Protein 3L0Q (pdb70)

Sequence (1035 aa):
ASYFIGVDVGTGSSARAGVFDLQGRVGQASREITFKPKADFVEQSSENIWQAVCNAVRDAVNNQADINPIQVKGLGFDATCSLVVLDKEGNPLTVSPSGRNEQNVIVWDHRAITQAERINATKHPVLEFVGGVISPEQTPKLLWLKQHPNTWSNVGHLFDLPDFLTWRATKDETRSLCSSTVCKWTYLGHEDRWDPSYFKLVGLADLLDNNAAKIGATVKPGAPLGHGLSQRAASEGLIPGTAVSVSIIDAHAGTIGILGASGVTGENANFDRRIALIGGTSTAHASRSAHFISGIWGPYYSAILPEYWLNEGGQSATGALIDHIIQSSHPCYPALLEQAKNKGETIYEALNYILRQAGEPENIAFLTNDIHLPYFHGNRSPRANPNLTGIITGLKLSTTPEDALRYLATIQALALGTRHIIETNQNGYNIDTASGGGTKNPIFVQEHANATGCALLPEESEALLGSAGTVAAGVFESLPEAAASRIGKTVTPQTNKIKAYYDRKYRVFHQYHDHRYQALQLASYFIGVDVGTGSARAGVFDLQGRVGQASREITFKPKADFVEQSSENIWQAVCNAVRDAVNQADINPIQVKGLGFDATCSLVVLDKEGNPLTVSPSGRNEQNVIVWDHRAITQAERINATKHPVLEFVGGVISPEQTPKLLWLKQHPNTWSNVGHLFDLPDFLTWRATKDETRSLCSTVCKWTYLGHEDRWDPSYFKLVGLADLLDNNNAAKIGATVKPGAPLGHGLSQRAASSEGLIPGTAVSVSIIDAHAGTIGILGASGVTGENANFDRRIALIGGTSTAHASRSAHFISGIWGPYYSAILPEYWLNEGGQSATGALIDHIIQSHPCYPALLEQAKNKGETIYEALNYILRQAGEPENIAFLTNDIHLPYFHGNRSPRANPNLTGIITGLKLSTTPEDDALRYLATIQALALGTRHIIETNQNGYNIDTASGGGTKNPIFVQEHANATGCALLPEESEALLGSAGTVAAGVFESLPEAAASRIGKTVTPQTNKIKAYYDRKYRVFHQYHDHRYQALQ

Organism: Yersinia pseudotuberculosis serotype I (strain IP32953) (NCBI:txid273123)

Radius of gyration: 32.22 Å; Cα contacts (8 Å, |Δi|>4): 2361; chains: 2; bounding box: 83×76×88 Å

CATH classification: 3.30.420.40 (+1 more: 1.20.58.2240)

Solvent-accessible surface area: 40383 Å² total

Foldseek 3Di:
DAWFKEWEAEDFWIKMAIADLLLHAFMFIDTFDDDPDPQFDFGFLVRRLLRRLVGHVRRCVRRVDALVRYQFFFYAYAQKKFWAFQVRAQAAQDPVRDSRRGIGGLGQPLVVLQVVLLVVQDPLCLQFQSGDGSSVVSSLLVSVVVPPSVPGTNAIARSQLSNVCQFAVFNEAELQSCQQHVSQAPVVRGDDCVSCVVSVNNVCCPPCNRRYHNHYDYLAWGHQGGDPVNCVSPHDGRRTYDRHAYNQLLLCLLAQAAADPVRHTRDQQAAWEWEDDQKTKIGALDFWRFHLWRGQGASSRPHSDGDTIAIFNGQVVQLCCQQVVAPCNVVQCVVCVVVPHHSLVSLLVLLCCCVHPVSSLCLCVFKAERQCQHGRPRVNGRPDHDDITPDDPDRDSNVSNSSSRSLLNVLLSVLRRVVSCVTRGNYQEYAYDLVVRVSSQQSSQLLNQHKFAWPDRSSSSSSRGCSSSVVDVGSSVSSSIHTDDMHHHDDVVSSVSSVVSSVVNVVVVVSVVVVCD/DWAKFKEWEAEPFWIKMAIAGLLLDAFIFIDTFDDDPDPLFDFGFLVSRLLRNLVGVVRRCVRRVDAQVRHFFYFYAYAQKKAWAFQVRAQAALDPVRDSRGGIGGCGQPLVVLQVLLLVVQDVLCLQVLSRDGSSVPSVVVVSVVVPPSVVGTQAIAGSQQSNVCVFAVFNAAELQSCVQPVSQQPVVRGDDLVSCVSSPNNVCPPPCNRHYHNHYDALAWTHQGGDPVNCVSPHDGSRTYDHHAYNQLLLCLLPQFFDPDPPDTHDQQAAKEWEDDQKTKIGALDWWRQALWGDQRASSHHHSGGDIIHIFGGQVVLLCVQQVPAVCNVVQCVVQVVVVHHSLVSLVVLLCCCVHDVSSLCVCVFKEERQCQHGRPNVNGRPDHDDITPDDPDRDSNNSNSSSRSLLNVLLSVLRRSVSVVTRGNHAEYADPQLVRVSSQQSSQLLNQHKFAWPDRPSSSSRRGCSNSVVAVGSSRSNSTHTPDMHHHDDPVSSVSSVVNSVVNVVVVVSVVVVCD

InterPro domains:
  IPR000577 Carbohydrate kinase, FGGY [PIRSF000538] (3-535)
  IPR006003 FGGY carbohydrate kinase, pentulose kinase [TIGR01315] (5-537)
  IPR006003 FGGY carbohydrate kinase, pentulose kinase [cd07782] (4-538)
  IPR018484 Carbohydrate kinase FGGY, N-terminal [PF00370] (4-262)
  IPR018485 Carbohydrate kinase FGGY, C-terminal [PF02782] (282-489)
  IPR043129 ATPase, nucleotide binding domain [SSF53067] (4-263)
  IPR043129 ATPase, nucleotide binding domain [SSF53067] (280-532)

Nearest PDB structures (foldseek):
  3gg4-assembly3_A-2  TM=9.905E-01  e=8.216E-90  Yersinia pseudotuberculosis
  3l0q-assembly1_B  TM=9.424E-01  e=1.680E-89  Yersinia pseudotuberculosis
  3gg4-assembly2_B  TM=9.239E-01  e=3.892E-87  Yersinia pseudotuberculosis
  3qdk-assembly1_B  TM=8.210E-01  e=1.273E-32  Halalkalibacterium halodurans
  3qdk-assembly2_C  TM=8.061E-01  e=1.029E-31  Halalkalibacterium halodurans

B-factor: mean 24.12, std 6.63, range [8.55, 52.92]

Structure (mmCIF, N/CA/C/O backbone):
data_3L0Q
#
_entry.id   3L0Q
#
_cell.length_a   61.876
_cell.length_b   110.005
_cell.length_c   80.532
_cell.angle_alpha   90.00
_cell.angle_beta   99.71
_cell.angle_gamma   90.00
#
_symmetry.space_group_name_H-M   'P 1 21 1'
#
loop_
_entity.id
_entity.type
_entity.pdbx_description
1 polymer 'xylulose kinase'
2 non-polymer D-XYLULOSE
3 non-polymer '4-(2-HYDROXYETHYL)-1-PIPERAZINE ETHANESULFONIC ACID'
4 non-polymer GLYCEROL
5 water water
#
loop_
_atom_site.group_PDB
_atom_site.id
_atom_site.type_symbol
_atom_site.label_atom_id
_atom_site.label_alt_id
_atom_site.label_comp_id
_atom_site.label_asym_id
_atom_site.label_entity_id
_atom_site.label_seq_id
_atom_site.pdbx_PDB_ins_code
_atom_site.Cartn_x
_atom_site.Cartn_y
_atom_site.Cartn_z
_atom_site.occupancy
_atom_site.B_iso_or_equiv
_atom_site.auth_seq_id
_atom_site.auth_comp_id
_atom_site.auth_asym_id
_atom_site.auth_atom_id
_atom_site.pdbx_PDB_model_num
ATOM 1 N N . ALA A 1 4 ? -25.053 -46.010 10.096 1.00 33.62 2 ALA A N 1
ATOM 2 C CA . ALA A 1 4 ? -25.399 -45.098 8.992 1.00 30.14 2 ALA A CA 1
ATOM 3 C C . ALA A 1 4 ? -24.322 -45.113 7.928 1.00 28.13 2 ALA A C 1
ATOM 4 O O . ALA A 1 4 ? -23.155 -45.246 8.237 1.00 29.88 2 ALA A O 1
ATOM 6 N N . SER A 1 5 ? -24.724 -44.922 6.678 1.00 28.95 3 SER A N 1
ATOM 7 C CA . SER A 1 5 ? -23.819 -44.981 5.528 1.00 26.97 3 SER A CA 1
ATOM 8 C C . SER A 1 5 ? -23.636 -43.582 4.957 1.00 24.44 3 SER A C 1
ATOM 9 O O . SER A 1 5 ? -24.573 -42.763 4.985 1.00 25.89 3 SER A O 1
ATOM 12 N N . TYR A 1 6 ? -22.436 -43.304 4.446 1.00 22.96 4 TYR A N 1
ATOM 13 C CA . TYR A 1 6 ? -22.163 -41.981 3.851 1.00 22.31 4 TYR A CA 1
ATOM 14 C C . TYR A 1 6 ? -21.444 -42.091 2.525 1.00 20.86 4 TYR A C 1
ATOM 15 O O . TYR A 1 6 ? -20.875 -43.134 2.187 1.00 20.32 4 TYR A O 1
ATOM 24 N N . PHE A 1 7 ? -21.495 -41.007 1.761 1.00 20.31 5 PHE A N 1
ATOM 25 C CA . PHE A 1 7 ? -20.990 -41.045 0.389 1.00 19.14 5 PHE A CA 1
ATOM 26 C C . PHE A 1 7 ? -20.239 -39.766 0.118 1.00 17.33 5 PHE A C 1
ATOM 27 O O . PHE A 1 7 ? -20.649 -38.711 0.544 1.00 17.86 5 PHE A O 1
ATOM 35 N N . ILE A 1 8 ? -19.121 -39.886 -0.585 1.00 17.14 6 ILE A N 1
ATOM 36 C CA . ILE A 1 8 ? -18.266 -38.736 -0.854 1.00 18.82 6 ILE A CA 1
ATOM 37 C C . ILE A 1 8 ? -18.331 -38.323 -2.327 1.00 16.59 6 ILE A C 1
ATOM 38 O O . ILE A 1 8 ? -18.235 -39.144 -3.212 1.00 17.82 6 ILE A O 1
ATOM 43 N N . GLY A 1 9 ? -18.492 -37.014 -2.540 1.00 18.57 7 GLY A N 1
ATOM 44 C CA . GLY A 1 9 ? -18.353 -36.421 -3.847 1.00 18.20 7 GLY A CA 1
ATOM 45 C C . GLY A 1 9 ? -17.070 -35.610 -3.809 1.00 19.60 7 GLY A C 1
ATOM 46 O O . GLY A 1 9 ? -16.794 -34.890 -2.843 1.00 18.84 7 GLY A O 1
ATOM 47 N N . VAL A 1 10 ? -16.249 -35.756 -4.844 1.00 17.00 8 VAL A N 1
ATOM 48 C CA . VAL A 1 10 ? -15.064 -34.925 -5.021 1.00 19.95 8 VAL A CA 1
ATOM 49 C C . VAL A 1 10 ? -15.247 -34.112 -6.275 1.00 17.11 8 VAL A C 1
ATOM 50 O O . VAL A 1 10 ? -15.598 -34.644 -7.307 1.00 16.89 8 VAL A O 1
ATOM 54 N N . ASP A 1 11 ? -15.041 -32.808 -6.169 1.00 17.91 9 ASP A N 1
ATOM 55 C CA . ASP A 1 11 ? -15.201 -31.926 -7.317 1.00 20.14 9 ASP A CA 1
ATOM 56 C C . ASP A 1 11 ? -13.945 -31.085 -7.509 1.00 19.56 9 ASP A C 1
ATOM 57 O O . ASP A 1 11 ? -13.595 -30.244 -6.651 1.00 20.68 9 ASP A O 1
ATOM 62 N N . VAL A 1 12 ? -13.235 -31.275 -8.603 1.00 18.48 10 VAL A N 1
ATOM 63 C CA . VAL A 1 12 ? -12.016 -30.485 -8.825 1.00 19.57 10 VAL A CA 1
ATOM 64 C C . VAL A 1 12 ? -12.373 -29.397 -9.828 1.00 21.39 10 VAL A C 1
ATOM 65 O O . VAL A 1 12 ? -12.560 -29.671 -11.005 1.00 18.71 10 VAL A O 1
ATOM 69 N N . GLY A 1 13 ? -12.449 -28.155 -9.346 1.00 20.42 11 GLY A N 1
ATOM 70 C CA . GLY A 1 13 ? -12.883 -27.070 -10.192 1.00 21.32 11 GLY A CA 1
ATOM 71 C C . GLY A 1 13 ? -11.668 -26.355 -10.749 1.00 22.59 11 GLY A C 1
ATOM 72 O O . GLY A 1 13 ? -10.546 -26.886 -10.772 1.00 20.40 11 GLY A O 1
ATOM 73 N N . THR A 1 14 ? -11.872 -25.133 -11.206 1.00 21.71 12 THR A N 1
ATOM 74 C CA . THR A 1 14 ? -10.761 -24.375 -11.764 1.00 20.50 12 THR A CA 1
ATOM 75 C C . THR A 1 14 ? -9.757 -23.940 -10.712 1.00 21.72 12 THR A C 1
ATOM 76 O O . THR A 1 14 ? -8.555 -24.013 -10.926 1.00 22.49 12 THR A O 1
ATOM 80 N N . GLY A 1 15 ? -10.262 -23.513 -9.572 1.00 21.18 13 GLY A N 1
ATOM 81 C CA . GLY A 1 15 ? -9.401 -22.945 -8.539 1.00 21.47 13 GLY A CA 1
ATOM 82 C C . GLY A 1 15 ? -9.078 -23.834 -7.373 1.00 23.01 13 GLY A C 1
ATOM 83 O O . GLY A 1 15 ? -8.032 -23.632 -6.772 1.00 22.59 13 GLY A O 1
ATOM 84 N N . SER A 1 16 ? -9.953 -24.809 -7.059 1.00 22.09 14 SER A N 1
ATOM 85 C CA A SER A 1 16 ? -9.750 -25.666 -5.893 0.35 21.63 14 SER A CA 1
ATOM 86 C CA B SER A 1 16 ? -9.808 -25.640 -5.855 0.65 21.50 14 SER A CA 1
ATOM 87 C C . SER A 1 16 ? -10.354 -27.042 -6.099 1.00 20.42 14 SER A C 1
ATOM 88 O O . SER A 1 16 ? -11.237 -27.224 -6.945 1.00 21.13 14 SER A O 1
ATOM 93 N N . ALA A 1 17 ? -9.826 -27.993 -5.335 1.00 20.50 15 ALA A N 1
ATOM 94 C CA . ALA A 1 17 ? -10.414 -29.316 -5.217 1.00 18.68 15 ALA A CA 1
ATOM 95 C C . ALA A 1 17 ? -11.287 -29.256 -3.930 1.00 21.24 15 ALA A C 1
ATOM 96 O O . ALA A 1 17 ? -10.825 -28.843 -2.842 1.00 20.95 15 ALA A O 1
ATOM 98 N N . ARG A 1 18 ? -12.536 -29.680 -4.036 1.00 19.60 16 ARG A N 1
ATOM 99 C CA . ARG A 1 18 ? -13.439 -29.705 -2.881 1.00 18.91 16 ARG A CA 1
ATOM 100 C C . ARG A 1 18 ? -13.886 -31.144 -2.657 1.00 19.56 16 ARG A C 1
ATOM 101 O O . ARG A 1 18 ? -13.907 -31.942 -3.587 1.00 19.52 16 ARG A O 1
ATOM 109 N N . ALA A 1 19 ? -14.232 -31.481 -1.416 1.00 18.11 17 ALA A N 1
ATOM 110 C CA . ALA A 1 19 ? -14.768 -32.815 -1.109 1.00 18.99 17 ALA A CA 1
ATOM 111 C C . ALA A 1 19 ? -15.963 -32.621 -0.189 1.00 20.62 17 ALA A C 1
ATOM 112 O O . ALA A 1 19 ? -15.929 -31.745 0.677 1.00 21.33 17 ALA A O 1
ATOM 114 N N . GLY A 1 20 ? -17.020 -33.412 -0.386 1.00 19.43 18 GLY A N 1
ATOM 115 C CA . GLY A 1 20 ? -18.201 -33.338 0.475 1.00 20.59 18 GLY A CA 1
ATOM 116 C C . GLY A 1 20 ? -18.624 -34.715 0.925 1.00 19.68 18 GLY A C 1
ATOM 117 O O . GLY A 1 20 ? -18.513 -35.642 0.149 1.00 18.66 18 GLY A O 1
ATOM 118 N N . VAL A 1 21 ? -19.100 -34.844 2.173 1.00 19.71 19 VAL A N 1
ATOM 119 C CA . VAL A 1 21 ? -19.579 -36.123 2.710 1.00 18.70 19 VAL A CA 1
ATOM 120 C C . VAL A 1 21 ? -21.062 -35.956 2.869 1.00 20.09 19 VAL A C 1
ATOM 121 O O . VAL A 1 21 ? -21.495 -34.993 3.485 1.00 22.04 19 VAL A O 1
ATOM 125 N N . PHE A 1 22 ? -21.825 -36.851 2.244 1.00 18.94 20 PHE A N 1
ATOM 126 C CA . PHE A 1 22 ? -23.269 -36.787 2.243 1.00 19.85 20 PHE A CA 1
ATOM 127 C C . PHE A 1 22 ? -23.891 -38.001 2.887 1.00 20.54 20 PHE A C 1
ATOM 128 O O . PHE A 1 22 ? -23.386 -39.130 2.760 1.00 20.59 20 PHE A O 1
ATOM 136 N N . ASP A 1 23 ? -24.997 -37.760 3.590 1.00 21.48 21 ASP A N 1
ATOM 137 C CA . ASP A 1 23 ? -25.824 -38.848 4.040 1.00 24.41 21 ASP A CA 1
ATOM 138 C C . ASP A 1 23 ? -26.765 -39.319 2.951 1.00 24.09 21 ASP A C 1
ATOM 139 O O . ASP A 1 23 ? -26.806 -38.775 1.863 1.00 23.89 21 ASP A O 1
ATOM 144 N N . LEU A 1 24 ? -27.514 -40.361 3.258 1.00 24.96 22 LEU A N 1
ATOM 145 C CA . LEU A 1 24 ? -28.369 -41.026 2.321 1.00 25.55 22 LEU A CA 1
ATOM 146 C C . LEU A 1 24 ? -29.530 -40.174 1.838 1.00 26.58 22 LEU A C 1
ATOM 147 O O . LEU A 1 24 ? -30.217 -40.548 0.899 1.00 28.41 22 LEU A O 1
ATOM 152 N N . GLN A 1 25 ? -29.776 -39.054 2.492 1.00 26.13 23 GLN A N 1
ATOM 153 C CA . GLN A 1 25 ? -30.846 -38.189 2.038 1.00 26.60 23 GLN A CA 1
ATOM 154 C C . GLN A 1 25 ? -30.280 -37.048 1.214 1.00 24.85 23 GLN A C 1
ATOM 155 O O . GLN A 1 25 ? -31.027 -36.224 0.721 1.00 26.96 23 GLN A O 1
ATOM 161 N N . GLY A 1 26 ? -28.965 -37.033 1.070 1.00 24.75 24 GLY A N 1
ATOM 162 C CA . GLY A 1 26 ? -28.293 -36.004 0.275 1.00 22.99 24 GLY A CA 1
ATOM 163 C C . GLY A 1 26 ? -27.971 -34.755 1.047 1.00 23.44 24 GLY A C 1
ATOM 164 O O . GLY A 1 26 ? -27.714 -33.681 0.473 1.00 24.01 24 GLY A O 1
ATOM 165 N N . ARG A 1 27 ? -27.999 -34.851 2.367 1.00 25.11 25 ARG A N 1
ATOM 166 C CA . ARG A 1 27 ? -27.572 -33.729 3.193 1.00 25.65 25 ARG A CA 1
ATOM 167 C C . ARG A 1 27 ? -26.077 -33.751 3.453 1.00 24.19 25 ARG A C 1
ATOM 168 O O . ARG A 1 27 ? -25.513 -34.789 3.749 1.00 24.39 25 ARG A O 1
ATOM 184 N N . VAL A 1 29 ? -22.702 -33.432 5.392 1.00 24.79 27 VAL A N 1
ATOM 185 C CA . VAL A 1 29 ? -22.343 -33.476 6.818 1.00 25.34 27 VAL A CA 1
ATOM 186 C C . VAL A 1 29 ? -20.881 -33.135 7.085 1.00 26.80 27 VAL A C 1
ATOM 187 O O . VAL A 1 29 ? -20.437 -33.079 8.225 1.00 27.62 27 VAL A O 1
ATOM 191 N N . GLY A 1 30 ? -20.120 -32.914 6.025 1.00 25.54 28 GLY A N 1
ATOM 192 C CA . GLY A 1 30 ? -18.750 -32.450 6.184 1.00 26.04 28 GLY A CA 1
ATOM 193 C C . GLY A 1 30 ? -18.251 -32.020 4.831 1.00 23.38 28 GLY A C 1
ATOM 194 O O . GLY A 1 30 ? -18.704 -32.577 3.830 1.00 23.60 28 GLY A O 1
ATOM 195 N N . GLN A 1 31 ? -17.363 -31.031 4.794 1.00 22.99 29 GLN A N 1
ATOM 196 C CA . GLN A 1 31 ? -16.754 -30.588 3.540 1.00 24.00 29 GLN A CA 1
ATOM 197 C C . GLN A 1 31 ? -15.418 -29.933 3.808 1.00 24.40 29 GLN A C 1
ATOM 198 O O . GLN A 1 31 ? -15.166 -29.412 4.927 1.00 23.35 29 GLN A O 1
ATOM 204 N N . ALA A 1 32 ? -14.559 -29.930 2.788 1.00 21.02 30 ALA A N 1
ATOM 205 C CA . ALA A 1 32 ? -13.303 -29.200 2.873 1.00 20.82 30 ALA A CA 1
ATOM 206 C C . ALA A 1 32 ? -12.873 -28.811 1.461 1.00 21.93 30 ALA A C 1
ATOM 207 O O . ALA A 1 32 ? -13.454 -29.298 0.509 1.00 20.86 30 ALA A O 1
ATOM 209 N N . SER A 1 33 ? -11.885 -27.922 1.355 1.00 22.50 31 SER A N 1
ATOM 210 C CA . SER A 1 33 ? -11.393 -27.454 0.052 1.00 21.96 31 SER A CA 1
ATOM 211 C C . SER A 1 33 ? -9.883 -27.266 0.115 1.00 23.13 31 SER A C 1
ATOM 212 O O . SER A 1 33 ? -9.327 -26.988 1.180 1.00 21.23 31 SER A O 1
ATOM 215 N N . ARG A 1 34 ? -9.212 -27.357 -1.038 1.00 22.50 32 ARG A N 1
ATOM 216 C CA . ARG A 1 34 ? -7.785 -27.067 -1.107 1.00 22.11 32 ARG A CA 1
ATOM 217 C C . ARG A 1 34 ? -7.535 -26.360 -2.453 1.00 22.69 32 ARG A C 1
ATOM 218 O O . ARG A 1 34 ? -7.921 -26.882 -3.487 1.00 21.50 32 ARG A O 1
ATOM 226 N N . GLU A 1 35 ? -6.885 -25.201 -2.438 1.00 21.41 33 GLU A N 1
ATOM 227 C CA . GLU A 1 35 ? -6.454 -24.566 -3.684 1.00 23.29 33 GLU A CA 1
ATOM 228 C C . GLU A 1 35 ? -5.565 -25.396 -4.589 1.00 22.89 33 GLU A C 1
ATOM 229 O O . GLU A 1 35 ? -4.717 -26.202 -4.151 1.00 23.33 33 GLU A O 1
ATOM 235 N N . ILE A 1 36 ? -5.769 -25.236 -5.877 1.00 21.27 34 ILE A N 1
ATOM 236 C CA . ILE A 1 36 ? -4.871 -25.874 -6.832 1.00 23.22 34 ILE A CA 1
ATOM 237 C C . ILE A 1 36 ? -4.116 -24.809 -7.639 1.00 22.77 34 ILE A C 1
ATOM 238 O O . ILE A 1 36 ? -4.668 -23.763 -7.980 1.00 24.01 34 ILE A O 1
ATOM 243 N N . THR A 1 37 ? -2.835 -25.071 -7.916 1.00 22.54 35 THR A N 1
ATOM 244 C CA . THR A 1 37 ? -1.975 -24.077 -8.552 1.00 24.01 35 THR A CA 1
ATOM 245 C C . THR A 1 37 ? -2.263 -23.912 -10.032 1.00 23.15 35 THR A C 1
ATOM 246 O O . THR A 1 37 ? -2.391 -24.897 -10.737 1.00 24.53 35 THR A O 1
ATOM 258 N N . PHE A 1 39 ? -0.929 -22.055 -13.666 1.00 22.41 37 PHE A N 1
ATOM 259 C CA . PHE A 1 39 ? 0.233 -21.483 -14.362 1.00 25.42 37 PHE A CA 1
ATOM 260 C C . PHE A 1 39 ? -0.255 -20.836 -15.642 1.00 24.82 37 PHE A C 1
ATOM 261 O O . PHE A 1 39 ? -1.042 -21.431 -16.367 1.00 22.51 37 PHE A O 1
ATOM 269 N N . LYS A 1 40 ? 0.198 -19.605 -15.916 1.00 25.19 38 LYS A N 1
ATOM 270 C CA . LYS A 1 40 ? -0.172 -18.929 -17.145 1.00 25.73 38 LYS A CA 1
ATOM 271 C C . LYS A 1 40 ? 1.078 -18.411 -17.876 1.00 27.55 38 LYS A C 1
ATOM 272 O O . LYS A 1 40 ? 1.421 -17.232 -17.759 1.00 27.78 38 LYS A O 1
ATOM 278 N N . PRO A 1 41 ? 1.770 -19.308 -18.600 1.00 27.99 39 PRO A N 1
ATOM 279 C CA . PRO A 1 41 ? 3.041 -19.018 -19.284 1.00 30.35 39 PRO A CA 1
ATOM 280 C C . PRO A 1 41 ? 2.961 -17.809 -20.215 1.00 30.10 39 PRO A C 1
ATOM 281 O O . PRO A 1 41 ? 3.975 -17.151 -20.444 1.00 29.39 39 PRO A O 1
ATOM 285 N N . LYS A 1 42 ? 1.777 -17.523 -20.747 1.00 29.04 40 LYS A N 1
ATOM 286 C CA . LYS A 1 42 ? 1.602 -16.410 -21.661 1.00 30.16 40 LYS A CA 1
ATOM 287 C C . LYS A 1 42 ? 0.143 -16.428 -22.050 1.00 29.12 40 LYS A C 1
ATOM 288 O O . LYS A 1 42 ? -0.561 -17.379 -21.753 1.00 26.24 40 LYS A O 1
ATOM 294 N N . ALA A 1 43 ? -0.306 -15.374 -22.715 1.00 28.91 41 ALA A N 1
ATOM 295 C CA . ALA A 1 43 ? -1.701 -15.223 -23.112 1.00 27.87 41 ALA A CA 1
ATOM 296 C C . ALA A 1 43 ? -2.293 -16.484 -23.767 1.00 26.90 41 ALA A C 1
ATOM 297 O O . ALA A 1 43 ? -1.658 -17.105 -24.635 1.00 26.90 41 ALA A O 1
ATOM 299 N N . ASP A 1 44 ? -3.499 -16.864 -23.338 1.00 25.62 42 ASP A N 1
ATOM 300 C CA . ASP A 1 44 ? -4.227 -17.985 -23.956 1.00 24.28 42 ASP A CA 1
ATOM 301 C C . ASP A 1 44 ? -3.751 -19.339 -23.372 1.00 24.12 42 ASP A C 1
ATOM 302 O O . ASP A 1 44 ? -4.376 -20.344 -23.660 1.00 22.38 42 ASP A O 1
ATOM 307 N N . PHE A 1 45 ? -2.632 -19.382 -22.645 1.00 22.25 43 PHE A N 1
ATOM 308 C CA . PHE A 1 45 ? -2.133 -20.683 -22.138 1.00 21.74 43 PHE A CA 1
ATOM 309 C C . PHE A 1 45 ? -2.440 -20.764 -20.668 1.00 22.30 43 PHE A C 1
ATOM 310 O O . PHE A 1 45 ? -2.099 -19.842 -19.927 1.00 21.72 43 PHE A O 1
ATOM 318 N N . VAL A 1 46 ? -3.035 -21.886 -20.232 1.00 20.53 44 VAL A N 1
ATOM 319 C CA . VAL A 1 46 ? -3.447 -22.031 -18.849 1.00 20.08 44 VAL A CA 1
ATOM 320 C C . VAL A 1 46 ? -3.173 -23.471 -18.499 1.00 20.30 44 VAL A C 1
ATOM 321 O O . VAL A 1 46 ? -3.680 -24.353 -19.171 1.00 19.28 44 VAL A O 1
ATOM 325 N N . GLU A 1 47 ? -2.354 -23.670 -17.469 1.00 20.86 45 GLU A N 1
ATOM 326 C CA . GLU A 1 47 ? -1.877 -25.011 -17.116 1.00 21.16 45 GLU A CA 1
ATOM 327 C C . GLU A 1 47 ? -2.009 -25.293 -15.617 1.00 19.60 45 GLU A C 1
ATOM 328 O O . GLU A 1 47 ? -2.101 -24.391 -14.794 1.00 21.06 45 GLU A O 1
ATOM 334 N N . GLN A 1 48 ? -2.080 -26.588 -15.303 1.00 19.55 46 GLN A N 1
ATOM 335 C CA . GLN A 1 48 ? -2.111 -27.106 -13.943 1.00 19.40 46 GLN A CA 1
ATOM 336 C C . GLN A 1 48 ? -1.155 -28.280 -13.822 1.00 19.89 46 GLN A C 1
ATOM 337 O O . GLN A 1 48 ? -0.510 -28.649 -14.811 1.00 19.54 46 GLN A O 1
ATOM 343 N N . SER A 1 49 ? -1.018 -28.783 -12.586 1.00 21.81 47 SER A N 1
ATOM 344 C CA . SER A 1 49 ? -0.197 -29.971 -12.258 1.00 21.82 47 SER A CA 1
ATOM 345 C C . SER A 1 49 ? -1.067 -31.110 -11.697 1.00 22.39 47 SER A C 1
ATOM 346 O O . SER A 1 49 ? -1.763 -30.905 -10.697 1.00 21.79 47 SER A O 1
ATOM 349 N N . SER A 1 50 ? -1.029 -32.295 -12.319 1.00 21.71 48 SER A N 1
ATOM 350 C CA . SER A 1 50 ? -1.853 -33.421 -11.836 1.00 22.48 48 SER A CA 1
ATOM 351 C C . SER A 1 50 ? -1.432 -33.893 -10.447 1.00 23.41 48 SER A C 1
ATOM 352 O O . SER A 1 50 ? -2.258 -34.290 -9.627 1.00 22.54 48 SER A O 1
ATOM 355 N N . GLU A 1 51 ? -0.144 -33.853 -10.186 1.00 22.09 49 GLU A N 1
ATOM 356 C CA . GLU A 1 51 ? 0.341 -34.246 -8.870 1.00 23.20 49 GLU A CA 1
ATOM 357 C C . GLU A 1 51 ? -0.194 -33.295 -7.825 1.00 24.52 49 GLU A C 1
ATOM 358 O O . GLU A 1 51 ? -0.665 -33.715 -6.770 1.00 24.79 49 GLU A O 1
ATOM 364 N N . ASN A 1 52 ? -0.157 -31.995 -8.128 1.00 23.90 50 ASN A N 1
ATOM 365 C CA . ASN A 1 52 ? -0.687 -30.998 -7.230 1.00 21.78 50 ASN A CA 1
ATOM 366 C C . ASN A 1 52 ? -2.178 -31.185 -7.000 1.00 21.80 50 ASN A C 1
ATOM 367 O O . ASN A 1 52 ? -2.677 -31.008 -5.886 1.00 21.25 50 ASN A O 1
ATOM 372 N N . ILE A 1 53 ? -2.902 -31.507 -8.066 1.00 21.76 51 ILE A N 1
ATOM 373 C CA . ILE A 1 53 ? -4.328 -31.720 -7.973 1.00 20.02 51 ILE A CA 1
ATOM 374 C C . ILE A 1 53 ? -4.633 -32.932 -7.101 1.00 20.71 51 ILE A C 1
ATOM 375 O O . ILE A 1 53 ? -5.521 -32.894 -6.226 1.00 20.82 51 ILE A O 1
ATOM 380 N N . TRP A 1 54 ? -3.901 -33.993 -7.343 1.00 21.56 52 TRP A N 1
ATOM 381 C CA . TRP A 1 54 ? -4.169 -35.209 -6.571 1.00 21.87 52 TRP A CA 1
ATOM 382 C C . TRP A 1 54 ? -3.911 -34.967 -5.094 1.00 23.38 52 TRP A C 1
ATOM 383 O O . TRP A 1 54 ? -4.671 -35.422 -4.223 1.00 21.14 52 TRP A O 1
ATOM 394 N N . GLN A 1 55 ? -2.859 -34.229 -4.781 1.00 23.41 53 GLN A N 1
ATOM 395 C CA . GLN A 1 55 ? -2.595 -33.957 -3.356 1.00 24.80 53 GLN A CA 1
ATOM 396 C C . GLN A 1 55 ? -3.726 -33.128 -2.713 1.00 23.20 53 GLN A C 1
ATOM 397 O O . GLN A 1 55 ? -4.197 -33.418 -1.609 1.00 24.01 53 GLN A O 1
ATOM 403 N N . ALA A 1 56 ? -4.199 -32.123 -3.430 1.00 21.74 54 ALA A N 1
ATOM 404 C CA . ALA A 1 56 ? -5.302 -31.314 -2.954 1.00 21.49 54 ALA A CA 1
ATOM 405 C C . ALA A 1 56 ? -6.544 -32.157 -2.722 1.00 21.02 54 ALA A C 1
ATOM 406 O O . ALA A 1 56 ? -7.241 -31.966 -1.728 1.00 21.29 54 ALA A O 1
ATOM 408 N N . VAL A 1 57 ? -6.861 -33.029 -3.668 1.00 21.32 55 VAL A N 1
ATOM 409 C CA . VAL A 1 57 ? -7.989 -33.940 -3.534 1.00 20.82 55 VAL A CA 1
ATOM 410 C C . VAL A 1 57 ? -7.893 -34.780 -2.263 1.00 22.05 55 VAL A C 1
ATOM 411 O O . VAL A 1 57 ? -8.839 -34.821 -1.481 1.00 20.71 55 VAL A O 1
ATOM 415 N N . CYS A 1 58 ? -6.737 -35.430 -2.079 1.00 20.94 56 CYS A N 1
ATOM 416 C CA . CYS A 1 58 ? -6.494 -36.295 -0.908 1.00 22.82 56 CYS A CA 1
ATOM 417 C C . CYS A 1 58 ? -6.605 -35.529 0.404 1.00 23.45 56 CYS A C 1
ATOM 418 O O . CYS A 1 58 ? -7.251 -35.999 1.347 1.00 23.09 56 CYS A O 1
ATOM 421 N N . ASN A 1 59 ? -5.998 -34.350 0.468 1.00 22.65 57 ASN A N 1
ATOM 422 C CA . ASN A 1 59 ? -6.100 -33.551 1.673 1.00 23.38 57 ASN A CA 1
ATOM 423 C C . ASN A 1 59 ? -7.511 -33.057 1.932 1.00 23.44 57 ASN A C 1
ATOM 424 O O . ASN A 1 59 ? -7.983 -33.133 3.072 1.00 23.31 57 ASN A O 1
ATOM 429 N N . ALA A 1 60 ? -8.198 -32.616 0.864 1.00 21.81 58 ALA A N 1
ATOM 430 C CA . ALA A 1 60 ? -9.601 -32.239 0.973 1.00 22.73 58 ALA A CA 1
ATOM 431 C C . ALA A 1 60 ? -10.482 -33.381 1.488 1.00 20.94 58 ALA A C 1
ATOM 432 O O . ALA A 1 60 ? -11.392 -33.165 2.305 1.00 21.39 58 ALA A O 1
ATOM 434 N N . VAL A 1 61 ? -10.243 -34.590 0.978 1.00 22.75 59 VAL A N 1
ATOM 435 C CA . VAL A 1 61 ? -11.054 -35.719 1.389 1.00 20.67 59 VAL A CA 1
ATOM 436 C C . VAL A 1 61 ? -10.792 -36.009 2.883 1.00 22.74 59 VAL A C 1
ATOM 437 O O . VAL A 1 61 ? -11.719 -36.169 3.650 1.00 22.72 59 VAL A O 1
ATOM 441 N N . ARG A 1 62 ? -9.515 -36.035 3.265 1.00 23.28 60 ARG A N 1
ATOM 442 C CA . ARG A 1 62 ? -9.155 -36.373 4.653 1.00 25.03 60 ARG A CA 1
ATOM 443 C C . ARG A 1 62 ? -9.848 -35.418 5.639 1.00 25.15 60 ARG A C 1
ATOM 444 O O . ARG A 1 62 ? -10.374 -35.835 6.665 1.00 24.99 60 ARG A O 1
ATOM 452 N N . ASP A 1 63 ? -9.880 -34.144 5.277 1.00 22.53 61 ASP A N 1
ATOM 453 C CA . ASP A 1 63 ? -10.393 -33.048 6.079 1.00 24.18 61 ASP A CA 1
ATOM 454 C C . ASP A 1 63 ? -11.902 -33.114 6.161 1.00 25.33 61 ASP A C 1
ATOM 455 O O . ASP A 1 63 ? -12.459 -32.872 7.218 1.00 23.76 61 ASP A O 1
ATOM 460 N N . ALA A 1 64 ? -12.560 -33.387 5.022 1.00 23.08 62 ALA A N 1
ATOM 461 C CA . ALA A 1 64 ? -14.019 -33.470 4.965 1.00 22.96 62 ALA A CA 1
ATOM 462 C C . ALA A 1 64 ? -14.564 -34.597 5.848 1.00 23.66 62 ALA A C 1
ATOM 463 O O . ALA A 1 64 ? -15.571 -34.421 6.544 1.00 25.10 62 ALA A O 1
ATOM 465 N N . VAL A 1 65 ? -13.913 -35.755 5.794 1.00 23.29 63 VAL A N 1
ATOM 466 C CA . VAL A 1 65 ? -14.258 -36.911 6.640 1.00 24.11 63 VAL A CA 1
ATOM 467 C C . VAL A 1 65 ? -14.053 -36.535 8.087 1.00 27.33 63 VAL A C 1
ATOM 468 O O . VAL A 1 65 ? -14.924 -36.794 8.922 1.00 27.98 63 VAL A O 1
ATOM 472 N N . ASN A 1 66 ? -12.940 -35.873 8.388 1.00 27.32 64 ASN A N 1
ATOM 473 C CA A ASN A 1 66 ? -12.688 -35.457 9.774 0.52 27.46 64 ASN A CA 1
ATOM 474 C CA B ASN A 1 66 ? -12.682 -35.427 9.773 0.48 27.46 64 ASN A CA 1
ATOM 475 C C . ASN A 1 66 ? -13.760 -34.481 10.266 1.00 28.53 64 ASN A C 1
ATOM 476 O O . ASN A 1 66 ? -14.232 -34.568 11.414 1.00 29.94 64 ASN A O 1
ATOM 485 N N . GLN A 1 67 ? -14.153 -33.536 9.427 1.00 26.99 65 GLN A N 1
ATOM 486 C CA . GLN A 1 67 ? -15.229 -32.661 9.827 1.00 27.52 65 GLN A CA 1
ATOM 487 C C . GLN A 1 67 ? -16.557 -33.410 10.051 1.00 30.98 65 GLN A C 1
ATOM 488 O O . GLN A 1 67 ? -17.287 -33.109 10.998 1.00 30.80 65 GLN A O 1
ATOM 494 N N . ALA A 1 68 ? -16.869 -34.394 9.195 1.00 28.91 66 ALA A N 1
ATOM 495 C CA . ALA A 1 68 ? -18.104 -35.162 9.330 1.00 28.70 66 ALA A CA 1
ATOM 496 C C . ALA A 1 68 ? -18.157 -35.935 10.652 1.00 30.33 66 ALA A C 1
ATOM 497 O O . ALA A 1 68 ? -19.241 -36.268 11.165 1.00 29.95 66 ALA A O 1
ATOM 499 N N . ASP A 1 69 ? -16.970 -36.254 11.153 1.00 30.00 67 ASP A N 1
ATOM 500 C CA . ASP A 1 69 ? -16.792 -37.022 12.385 1.00 32.11 67 ASP A CA 1
ATOM 501 C C . ASP A 1 69 ? -17.433 -38.384 12.281 1.00 31.62 67 ASP A C 1
ATOM 502 O O . ASP A 1 69 ? -18.147 -38.827 13.175 1.00 34.68 67 ASP A O 1
ATOM 507 N N . ILE A 1 70 ? -17.191 -39.049 11.169 1.00 29.54 68 ILE A N 1
ATOM 508 C CA . ILE A 1 70 ? -17.711 -40.380 10.986 1.00 30.91 68 ILE A CA 1
ATOM 509 C C . ILE A 1 70 ? -16.525 -41.299 10.829 1.00 30.51 68 ILE A C 1
ATOM 510 O O . ILE A 1 70 ? -15.381 -40.880 10.638 1.00 32.34 68 ILE A O 1
ATOM 515 N N . ASN A 1 71 ? -16.789 -42.585 10.856 1.00 31.86 69 ASN A N 1
ATOM 516 C CA . ASN A 1 71 ? -15.739 -43.519 10.694 1.00 30.65 69 ASN A CA 1
ATOM 517 C C . ASN A 1 71 ? -15.599 -43.852 9.208 1.00 29.93 69 ASN A C 1
ATOM 518 O O . ASN A 1 71 ? -16.607 -44.061 8.549 1.00 29.46 69 ASN A O 1
ATOM 523 N N . PRO A 1 72 ? -14.357 -43.901 8.693 1.00 29.93 70 PRO A N 1
ATOM 524 C CA . PRO A 1 72 ? -14.157 -44.183 7.263 1.00 28.99 70 PRO A CA 1
ATOM 525 C C . PRO A 1 72 ? -14.875 -45.457 6.823 1.00 29.51 70 PRO A C 1
ATOM 526 O O . PRO A 1 72 ? -15.321 -45.526 5.695 1.00 25.53 70 PRO A O 1
ATOM 530 N N . ILE A 1 73 ? -15.017 -46.441 7.707 1.00 29.30 71 ILE A N 1
ATOM 531 C CA . ILE A 1 73 ? -15.727 -47.656 7.341 1.00 30.43 71 ILE A CA 1
ATOM 532 C C . ILE A 1 73 ? -17.185 -47.376 6.952 1.00 28.68 71 ILE A C 1
ATOM 533 O O . ILE A 1 73 ? -17.823 -48.203 6.261 1.00 30.39 71 ILE A O 1
ATOM 538 N N . GLN A 1 74 ? -17.680 -46.214 7.363 1.00 26.48 72 GLN A N 1
ATOM 539 C CA . GLN A 1 74 ? -19.038 -45.768 7.078 1.00 26.01 72 GLN A CA 1
ATOM 540 C C . GLN A 1 74 ? -19.189 -45.206 5.644 1.00 24.85 72 GLN A C 1
ATOM 541 O O . GLN A 1 74 ? -20.308 -45.069 5.159 1.00 25.01 72 GLN A O 1
ATOM 547 N N . VAL A 1 75 ? -18.079 -44.865 5.020 1.00 23.45 73 VAL A N 1
ATOM 548 C CA . VAL A 1 75 ? -18.101 -44.315 3.659 1.00 23.17 73 VAL A CA 1
ATOM 549 C C . VAL A 1 75 ? -18.179 -45.465 2.683 1.00 23.51 73 VAL A C 1
ATOM 550 O O . VAL A 1 75 ? -17.268 -46.291 2.642 1.00 22.80 73 VAL A O 1
ATOM 554 N N . LYS A 1 76 ? -19.281 -45.527 1.928 1.00 21.73 74 LYS A N 1
ATOM 555 C CA . LYS A 1 76 ? -19.600 -46.708 1.091 1.00 22.22 74 LYS A CA 1
ATOM 556 C C . LYS A 1 76 ? -19.296 -46.481 -0.384 1.00 20.76 74 LYS A C 1
ATOM 557 O O . LYS A 1 76 ? -19.174 -47.436 -1.166 1.00 20.70 74 LYS A O 1
ATOM 563 N N . GLY A 1 77 ? -19.239 -45.223 -0.779 1.00 19.95 75 GLY A N 1
ATOM 564 C CA . GLY A 1 77 ? -19.076 -44.921 -2.193 1.00 19.11 75 GLY A CA 1
ATOM 565 C C . GLY A 1 77 ? -18.475 -43.532 -2.393 1.00 17.67 75 GLY A C 1
ATOM 566 O O . GLY A 1 77 ? -18.703 -42.619 -1.584 1.00 18.38 75 GLY A O 1
ATOM 567 N N . LEU A 1 78 ? -17.693 -43.419 -3.468 1.00 18.74 76 LEU A N 1
ATOM 568 C CA . LEU A 1 78 ? -17.145 -42.140 -3.887 1.00 19.41 76 LEU A CA 1
ATOM 569 C C . LEU A 1 78 ? -17.494 -41.897 -5.344 1.00 17.48 76 LEU A C 1
ATOM 570 O O . LEU A 1 78 ? -17.496 -42.808 -6.180 1.00 17.12 76 LEU A O 1
ATOM 575 N N . GLY A 1 79 ? -17.693 -40.626 -5.650 1.00 16.85 77 GLY A N 1
ATOM 576 C CA . GLY A 1 79 ? -17.695 -40.181 -7.035 1.00 16.44 77 GLY A CA 1
ATOM 577 C C . GLY A 1 79 ? -16.737 -39.036 -7.267 1.00 17.97 77 GLY A C 1
ATOM 578 O O . GLY A 1 79 ? -16.576 -38.186 -6.395 1.00 16.99 77 GLY A O 1
ATOM 579 N N . PHE A 1 80 ? -16.104 -39.014 -8.439 1.00 17.14 78 PHE A N 1
ATOM 580 C CA . PHE A 1 80 ? -15.205 -37.929 -8.807 1.00 17.04 78 PHE A CA 1
ATOM 581 C C . PHE A 1 80 ? -15.722 -37.162 -10.039 1.00 17.97 78 PHE A C 1
ATOM 582 O O . PHE A 1 80 ? -16.103 -37.731 -11.066 1.00 17.40 78 PHE A O 1
ATOM 590 N N . ASP A 1 81 ? -15.675 -35.845 -9.924 1.00 17.07 79 ASP A N 1
ATOM 591 C CA . ASP A 1 81 ? -15.932 -34.964 -11.072 1.00 16.92 79 ASP A CA 1
ATOM 592 C C . ASP A 1 81 ? -14.837 -33.902 -11.163 1.00 17.19 79 ASP A C 1
ATOM 593 O O . ASP A 1 81 ? -14.150 -33.602 -10.179 1.00 16.90 79 ASP A O 1
ATOM 598 N N . ALA A 1 82 ? -14.579 -33.403 -12.374 1.00 17.81 80 ALA A N 1
ATOM 599 C CA . ALA A 1 82 ? -13.539 -32.387 -12.552 1.00 18.78 80 ALA A CA 1
ATOM 600 C C . ALA A 1 82 ? -13.831 -31.582 -13.794 1.00 19.44 80 ALA A C 1
ATOM 601 O O . ALA A 1 82 ? -14.671 -31.955 -14.641 1.00 17.44 80 ALA A O 1
ATOM 603 N N . THR A 1 83 ? -13.141 -30.452 -13.911 1.00 19.69 81 THR A N 1
ATOM 604 C CA . THR A 1 83 ? -13.185 -29.706 -15.158 1.00 19.46 81 THR A CA 1
ATOM 605 C C . THR A 1 83 ? -12.696 -30.576 -16.302 1.00 20.13 81 THR A C 1
ATOM 606 O O . THR A 1 83 ? -11.925 -31.526 -16.094 1.00 18.28 81 THR A O 1
ATOM 610 N N . CYS A 1 84 ? -13.112 -30.240 -17.520 1.00 20.32 82 CYS A N 1
ATOM 611 C CA . CYS A 1 84 ? -12.681 -31.031 -18.668 1.00 20.17 82 CYS A CA 1
ATOM 612 C C . CYS A 1 84 ? -11.284 -30.675 -19.192 1.00 19.92 82 CYS A C 1
ATOM 613 O O . CYS A 1 84 ? -11.113 -30.274 -20.361 1.00 22.10 82 CYS A O 1
ATOM 616 N N . SER A 1 85 ? -10.302 -30.797 -18.301 1.00 20.26 83 SER A N 1
ATOM 617 C CA . SER A 1 85 ? -8.930 -30.410 -18.572 1.00 18.65 83 SER A CA 1
ATOM 618 C C . SER A 1 85 ? -8.180 -31.665 -19.041 1.00 19.80 83 SER A C 1
ATOM 619 O O . SER A 1 85 ? -8.675 -32.784 -18.901 1.00 21.28 83 SER A O 1
ATOM 622 N N . LEU A 1 86 ? -7.030 -31.476 -19.651 1.00 19.29 84 LEU A N 1
ATOM 623 C CA . LEU A 1 86 ? -6.289 -32.592 -20.250 1.00 18.98 84 LEU A CA 1
ATOM 624 C C . LEU A 1 86 ? -5.047 -32.897 -19.437 1.00 18.62 84 LEU A C 1
ATOM 625 O O . LEU A 1 86 ? -4.226 -32.031 -19.227 1.00 19.84 84 LEU A O 1
ATOM 630 N N . VAL A 1 87 ? -4.928 -34.133 -18.964 1.00 17.78 85 VAL A N 1
ATOM 631 C CA . VAL A 1 87 ? -3.793 -34.562 -18.148 1.00 17.99 85 VAL A CA 1
ATOM 632 C C . VAL A 1 87 ? -2.886 -35.422 -19.030 1.00 20.43 85 VAL A C 1
ATOM 633 O O . VAL A 1 87 ? -3.357 -36.360 -19.657 1.00 21.66 85 VAL A O 1
ATOM 637 N N . VAL A 1 88 ? -1.601 -35.092 -19.087 1.00 22.69 86 VAL A N 1
ATOM 638 C CA . VAL A 1 88 ? -0.680 -35.852 -19.915 1.00 23.54 86 VAL A CA 1
ATOM 639 C C . VAL A 1 88 ? 0.368 -36.555 -19.047 1.00 22.04 86 VAL A C 1
ATOM 640 O O . VAL A 1 88 ? 1.037 -35.923 -18.242 1.00 22.72 86 VAL A O 1
ATOM 644 N N . LEU A 1 89 ? 0.482 -37.878 -19.219 1.00 23.25 87 LEU A N 1
ATOM 645 C CA . LEU A 1 89 ? 1.464 -38.660 -18.480 1.00 24.95 87 LEU A CA 1
ATOM 646 C C . LEU A 1 89 ? 2.368 -39.473 -19.433 1.00 25.09 87 LEU A C 1
ATOM 647 O O . LEU A 1 89 ? 1.966 -39.828 -20.518 1.00 26.19 87 LEU A O 1
ATOM 652 N N . ASP A 1 90 ? 3.577 -39.782 -18.989 1.00 27.78 88 ASP A N 1
ATOM 653 C CA . ASP A 1 90 ? 4.487 -40.566 -19.819 1.00 29.63 88 ASP A CA 1
ATOM 654 C C . ASP A 1 90 ? 4.227 -42.082 -19.697 1.00 30.27 88 ASP A C 1
ATOM 655 O O . ASP A 1 90 ? 3.242 -42.520 -19.108 1.00 30.16 88 ASP A O 1
ATOM 660 N N . LYS A 1 91 ? 5.121 -42.879 -20.265 1.00 31.06 89 LYS A N 1
ATOM 661 C CA . LYS A 1 91 ? 4.923 -44.338 -20.317 1.00 32.44 89 LYS A CA 1
ATOM 662 C C . LYS A 1 91 ? 4.898 -45.039 -18.967 1.00 34.28 89 LYS A C 1
ATOM 663 O O . LYS A 1 91 ? 4.383 -46.150 -18.860 1.00 35.14 89 LYS A O 1
ATOM 669 N N . GLU A 1 92 ? 5.446 -44.380 -17.957 1.00 33.36 90 GLU A N 1
ATOM 670 C CA . GLU A 1 92 ? 5.460 -44.863 -16.576 1.00 35.84 90 GLU A CA 1
ATOM 671 C C . GLU A 1 92 ? 4.311 -44.305 -15.731 1.00 34.79 90 GLU A C 1
ATOM 672 O O . GLU A 1 92 ? 4.207 -44.603 -14.530 1.00 35.71 90 GLU A O 1
ATOM 678 N N . GLY A 1 93 ? 3.493 -43.446 -16.343 1.00 32.92 91 GLY A N 1
ATOM 679 C CA . GLY A 1 93 ? 2.376 -42.823 -15.650 1.00 31.27 91 GLY A CA 1
ATOM 680 C C . GLY A 1 93 ? 2.763 -41.595 -14.840 1.00 30.61 91 GLY A C 1
ATOM 681 O O . GLY A 1 93 ? 2.015 -41.178 -13.959 1.00 29.10 91 GLY A O 1
ATOM 682 N N . ASN A 1 94 ? 3.916 -40.999 -15.132 1.00 29.36 92 ASN A N 1
ATOM 683 C CA . ASN A 1 94 ? 4.325 -39.770 -14.447 1.00 29.31 92 ASN A CA 1
ATOM 684 C C . ASN A 1 94 ? 4.042 -38.507 -15.266 1.00 26.30 92 ASN A C 1
ATOM 685 O O . ASN A 1 94 ? 4.014 -38.561 -16.467 1.00 26.51 92 ASN A O 1
ATOM 690 N N . PRO A 1 95 ? 3.803 -37.379 -14.586 1.00 26.38 93 PRO A N 1
ATOM 691 C CA . PRO A 1 95 ? 3.597 -36.132 -15.331 1.00 24.80 93 PRO A CA 1
ATOM 692 C C . PRO A 1 95 ? 4.594 -35.891 -16.449 1.00 26.22 93 PRO A C 1
ATOM 693 O O . PRO A 1 95 ? 5.801 -35.982 -16.229 1.00 26.90 93 PRO A O 1
ATOM 697 N N . LEU A 1 96 ? 4.061 -35.550 -17.636 1.00 26.26 94 LEU A N 1
ATOM 698 C CA . LEU A 1 96 ? 4.853 -35.227 -18.830 1.00 26.05 94 LEU A CA 1
ATOM 699 C C . LEU A 1 96 ? 4.459 -33.823 -19.355 1.00 26.62 94 LEU A C 1
ATOM 700 O O . LEU A 1 96 ? 3.279 -33.550 -19.580 1.00 24.46 94 LEU A O 1
ATOM 705 N N . THR A 1 97 ? 5.440 -32.954 -19.582 1.00 27.15 95 THR A N 1
ATOM 706 C CA . THR A 1 97 ? 5.145 -31.518 -19.772 1.00 25.61 95 THR A CA 1
ATOM 707 C C . THR A 1 97 ? 4.231 -31.269 -20.957 1.00 26.00 95 THR A C 1
ATOM 708 O O . THR A 1 97 ? 4.348 -31.908 -22.015 1.00 25.63 95 THR A O 1
ATOM 712 N N . VAL A 1 98 ? 3.317 -30.318 -20.780 1.00 25.50 96 VAL A N 1
ATOM 713 C CA . VAL A 1 98 ? 2.546 -29.799 -21.910 1.00 25.53 96 VAL A CA 1
ATOM 714 C C . VAL A 1 98 ? 2.884 -28.311 -22.129 1.00 25.84 96 VAL A C 1
ATOM 715 O O . VAL A 1 98 ? 2.191 -27.622 -22.842 1.00 24.83 96 VAL A O 1
ATOM 719 N N . SER A 1 99 ? 3.976 -27.847 -21.535 1.00 26.30 97 SER A N 1
ATOM 720 C CA . SER A 1 99 ? 4.192 -26.412 -21.321 1.00 27.57 97 SER A CA 1
ATOM 721 C C . SER A 1 99 ? 5.359 -25.821 -22.133 1.00 30.23 97 SER A C 1
ATOM 722 O O . SER A 1 99 ? 6.363 -26.475 -22.354 1.00 29.58 97 SER A O 1
ATOM 725 N N . PRO A 1 100 ? 5.232 -24.559 -22.552 1.00 29.89 98 PRO A N 1
ATOM 726 C CA . PRO A 1 100 ? 6.373 -23.780 -23.049 1.00 31.02 98 PRO A CA 1
ATOM 727 C C . PRO A 1 100 ? 7.491 -23.666 -22.000 1.00 31.98 98 PRO A C 1
ATOM 728 O O . PRO A 1 100 ? 8.647 -23.353 -22.323 1.00 30.63 98 PRO A O 1
ATOM 732 N N . SER A 1 101 ? 7.137 -23.886 -20.743 1.00 30.18 99 SER A N 1
ATOM 733 C CA . SER A 1 101 ? 8.121 -23.855 -19.660 1.00 30.29 99 SER A CA 1
ATOM 734 C C . SER A 1 101 ? 8.967 -25.118 -19.665 1.00 30.85 99 SER A C 1
ATOM 735 O O . SER A 1 101 ? 10.040 -25.155 -19.066 1.00 33.49 99 SER A O 1
ATOM 738 N N . GLY A 1 102 ? 8.471 -26.161 -20.322 1.00 31.27 100 GLY A N 1
ATOM 739 C CA . GLY A 1 102 ? 9.124 -27.459 -20.338 1.00 31.89 100 GLY A CA 1
ATOM 740 C C . GLY A 1 102 ? 9.182 -28.160 -18.986 1.00 31.20 100 GLY A C 1
ATOM 741 O O . GLY A 1 102 ? 9.904 -29.125 -18.829 1.00 32.35 100 GLY A O 1
ATOM 742 N N . ARG A 1 103 ? 8.444 -27.687 -18.001 1.00 30.76 101 ARG A N 1
ATOM 743 C CA . ARG A 1 103 ? 8.437 -28.334 -16.707 1.00 30.14 101 ARG A CA 1
ATOM 744 C C . ARG A 1 103 ? 7.420 -29.443 -16.730 1.00 30.15 101 ARG A C 1
ATOM 745 O O . ARG A 1 103 ? 6.260 -29.204 -17.055 1.00 27.41 101 ARG A O 1
ATOM 753 N N . ASN A 1 104 ? 7.856 -30.667 -16.410 1.00 28.56 102 ASN A N 1
ATOM 754 C CA . ASN A 1 104 ? 6.948 -31.813 -16.384 1.00 29.30 102 ASN A CA 1
ATOM 755 C C . ASN A 1 104 ? 5.830 -31.703 -15.348 1.00 28.11 102 ASN A C 1
ATOM 756 O O . ASN A 1 104 ? 4.796 -32.353 -15.503 1.00 27.02 102 ASN A O 1
ATOM 761 N N . GLU A 1 105 ? 6.062 -30.917 -14.301 1.00 28.60 103 GLU A N 1
ATOM 762 C CA . GLU A 1 105 ? 5.040 -30.629 -13.281 1.00 27.86 103 GLU A CA 1
ATOM 763 C C . GLU A 1 105 ? 3.853 -29.952 -13.944 1.00 26.57 103 GLU A C 1
ATOM 764 O O . GLU A 1 105 ? 2.733 -30.080 -13.460 1.00 24.08 103 GLU A O 1
ATOM 770 N N . GLN A 1 106 ? 4.125 -29.191 -15.010 1.00 25.70 104 GLN A N 1
ATOM 771 C CA . GLN A 1 106 ? 3.072 -28.515 -15.780 1.00 24.82 104 GLN A CA 1
ATOM 772 C C . GLN A 1 106 ? 2.568 -29.413 -16.884 1.00 23.08 104 GLN A C 1
ATOM 773 O O . GLN A 1 106 ? 2.996 -29.312 -18.054 1.00 23.92 104 GLN A O 1
ATOM 779 N N . ASN A 1 107 ? 1.707 -30.362 -16.493 1.00 21.69 105 ASN A N 1
ATOM 780 C CA . ASN A 1 107 ? 1.289 -31.441 -17.381 1.00 22.87 105 ASN A CA 1
ATOM 781 C C . ASN A 1 107 ? -0.209 -31.466 -17.668 1.00 20.92 105 ASN A C 1
ATOM 782 O O . ASN A 1 107 ? -0.714 -32.401 -18.262 1.00 19.96 105 ASN A O 1
ATOM 787 N N . VAL A 1 108 ? -0.914 -30.419 -17.243 1.00 20.67 106 VAL A N 1
ATOM 788 C CA . VAL A 1 108 ? -2.354 -30.360 -17.459 1.00 18.52 106 VAL A CA 1
ATOM 789 C C . VAL A 1 108 ? -2.653 -29.125 -18.278 1.00 19.03 106 VAL A C 1
ATOM 790 O O . VAL A 1 108 ? -2.247 -28.048 -17.888 1.00 19.86 106 VAL A O 1
ATOM 794 N N . ILE A 1 109 ? -3.329 -29.311 -19.420 1.00 17.81 107 ILE A N 1
ATOM 795 C CA . ILE A 1 109 ? -3.868 -28.142 -20.139 1.00 17.94 107 ILE A CA 1
ATOM 796 C C . ILE A 1 109 ? -5.275 -27.865 -19.613 1.00 18.69 107 ILE A C 1
ATOM 797 O O . ILE A 1 109 ? -6.171 -28.704 -19.724 1.00 17.95 107 ILE A O 1
ATOM 802 N N . VAL A 1 110 ? -5.482 -26.710 -18.999 1.00 17.08 108 VAL A N 1
ATOM 803 C CA . VAL A 1 110 ? -6.784 -26.474 -18.357 1.00 17.30 108 VAL A CA 1
ATOM 804 C C . VAL A 1 110 ? -7.867 -26.234 -19.429 1.00 17.48 108 VAL A C 1
ATOM 805 O O . VAL A 1 110 ? -7.564 -25.792 -20.533 1.00 17.81 108 VAL A O 1
ATOM 809 N N . TRP A 1 111 ? -9.097 -26.589 -19.103 1.00 17.20 109 TRP A N 1
ATOM 810 C CA . TRP A 1 111 ? -10.209 -26.502 -20.031 1.00 18.65 109 TRP A CA 1
ATOM 811 C C . TRP A 1 111 ? -10.213 -25.141 -20.738 1.00 20.11 109 TRP A C 1
ATOM 812 O O . TRP A 1 111 ? -10.436 -25.087 -21.973 1.00 18.67 109 TRP A O 1
ATOM 831 N N . ASP A 1 113 ? -7.958 -23.055 -21.539 1.00 17.18 111 ASP A N 1
ATOM 832 C CA . ASP A 1 113 ? -6.820 -22.718 -22.393 1.00 19.86 111 ASP A CA 1
ATOM 833 C C . ASP A 1 113 ? -7.287 -22.605 -23.846 1.00 19.67 111 ASP A C 1
ATOM 834 O O . ASP A 1 113 ? -8.104 -23.410 -24.311 1.00 20.11 111 ASP A O 1
ATOM 839 N N . HIS A 1 114 ? -6.820 -21.548 -24.545 1.00 19.17 112 HIS A N 1
ATOM 840 C CA . HIS A 1 114 ? -7.180 -21.330 -25.949 1.00 20.63 112 HIS A CA 1
ATOM 841 C C . HIS A 1 114 ? -5.991 -21.395 -26.903 1.00 20.65 112 HIS A C 1
ATOM 842 O O . HIS A 1 114 ? -6.013 -20.793 -28.009 1.00 21.64 112 HIS A O 1
ATOM 849 N N . ARG A 1 115 ? -4.947 -22.113 -26.489 1.00 20.51 113 ARG A N 1
ATOM 850 C CA . ARG A 1 115 ? -3.788 -22.316 -27.375 1.00 21.49 113 ARG A CA 1
ATOM 851 C C . ARG A 1 115 ? -4.100 -22.906 -28.743 1.00 21.37 113 ARG A C 1
ATOM 852 O O . ARG A 1 115 ? -3.360 -22.650 -29.677 1.00 21.35 113 ARG A O 1
ATOM 860 N N . ALA A 1 116 ? -5.170 -23.690 -28.869 1.00 21.46 114 ALA A N 1
ATOM 861 C CA . ALA A 1 116 ? -5.419 -24.529 -30.039 1.00 21.18 114 ALA A CA 1
ATOM 862 C C . ALA A 1 116 ? -6.486 -23.939 -30.926 1.00 21.42 114 ALA A C 1
ATOM 863 O O . ALA A 1 116 ? -7.227 -24.674 -31.555 1.00 21.75 114 ALA A O 1
ATOM 865 N N . ILE A 1 117 ? -6.595 -22.604 -30.942 1.00 20.09 115 ILE A N 1
ATOM 866 C CA . ILE A 1 117 ? -7.557 -21.980 -31.836 1.00 21.75 115 ILE A CA 1
ATOM 867 C C . ILE A 1 117 ? -7.351 -22.401 -33.286 1.00 23.06 115 ILE A C 1
ATOM 868 O O . ILE A 1 117 ? -8.313 -22.762 -33.953 1.00 21.78 115 ILE A O 1
ATOM 873 N N . THR A 1 118 ? -6.119 -22.357 -33.769 1.00 23.66 116 THR A N 1
ATOM 874 C CA . THR A 1 118 ? -5.912 -22.638 -35.191 1.00 25.06 116 THR A CA 1
ATOM 875 C C . THR A 1 118 ? -6.163 -24.118 -35.524 1.00 24.39 116 THR A C 1
ATOM 876 O O . THR A 1 118 ? -6.660 -24.444 -36.605 1.00 25.55 116 THR A O 1
ATOM 880 N N . GLN A 1 119 ? -5.868 -25.015 -34.570 1.00 24.81 117 GLN A N 1
ATOM 881 C CA . GLN A 1 119 ? -6.153 -26.437 -34.779 1.00 23.39 117 GLN A CA 1
ATOM 882 C C . GLN A 1 119 ? -7.657 -26.676 -34.833 1.00 23.38 117 GLN A C 1
ATOM 883 O O . GLN A 1 119 ? -8.179 -27.482 -35.636 1.00 22.51 117 GLN A O 1
ATOM 889 N N . ALA A 1 120 ? -8.391 -25.994 -33.954 1.00 20.29 118 ALA A N 1
ATOM 890 C CA . ALA A 1 120 ? -9.827 -26.107 -34.023 1.00 22.37 118 ALA A CA 1
ATOM 891 C C . ALA A 1 120 ? -10.385 -25.651 -35.391 1.00 23.05 118 ALA A C 1
ATOM 892 O O . ALA A 1 120 ? -11.280 -26.276 -35.952 1.00 22.29 118 ALA A O 1
ATOM 894 N N . GLU A 1 121 ? -9.838 -24.555 -35.921 1.00 21.82 119 GLU A N 1
ATOM 895 C CA . GLU A 1 121 ? -10.272 -24.059 -37.204 1.00 22.34 119 GLU A CA 1
ATOM 896 C C . GLU A 1 121 ? -9.986 -25.092 -38.304 1.00 22.92 119 GLU A C 1
ATOM 897 O O . GLU A 1 121 ? -10.836 -25.370 -39.146 1.00 23.82 119 GLU A O 1
ATOM 903 N N . ARG A 1 122 ? -8.800 -25.659 -38.264 1.00 22.94 120 ARG A N 1
ATOM 904 C CA . ARG A 1 122 ? -8.443 -26.710 -39.227 1.00 24.63 120 ARG A CA 1
ATOM 905 C C . ARG A 1 122 ? -9.349 -27.934 -39.135 1.00 24.45 120 ARG A C 1
ATOM 906 O O . ARG A 1 122 ? -9.868 -28.410 -40.152 1.00 25.56 120 ARG A O 1
ATOM 914 N N . ILE A 1 123 ? -9.634 -28.408 -37.924 1.00 23.41 121 ILE A N 1
ATOM 915 C CA . ILE A 1 123 ? -10.599 -29.500 -37.749 1.00 23.88 121 ILE A CA 1
ATOM 916 C C . ILE A 1 123 ? -11.971 -29.114 -38.298 1.00 23.86 121 ILE A C 1
ATOM 917 O O . ILE A 1 123 ? -12.603 -29.870 -38.991 1.00 24.00 121 ILE A O 1
ATOM 922 N N . ASN A 1 124 ? -12.433 -27.905 -38.004 1.00 22.86 122 ASN A N 1
ATOM 923 C CA . ASN A 1 124 ? -13.752 -27.498 -38.454 1.00 23.08 122 ASN A CA 1
ATOM 924 C C . ASN A 1 124 ? -13.838 -27.461 -39.985 1.00 25.64 122 ASN A C 1
ATOM 925 O O . ASN A 1 124 ? -14.872 -27.793 -40.568 1.00 25.44 122 ASN A O 1
ATOM 930 N N . ALA A 1 125 ? -12.739 -27.089 -40.615 1.00 25.25 123 ALA A N 1
ATOM 931 C CA . ALA A 1 125 ? -12.694 -27.003 -42.089 1.00 26.68 123 ALA A CA 1
ATOM 932 C C . ALA A 1 125 ? -12.862 -28.374 -42.777 1.00 29.18 123 ALA A C 1
ATOM 933 O O . ALA A 1 125 ? -13.166 -28.444 -43.991 1.00 28.71 123 ALA A O 1
ATOM 935 N N . THR A 1 126 ? -12.706 -29.449 -42.003 1.00 27.36 124 THR A N 1
ATOM 936 C CA . THR A 1 126 ? -12.882 -30.813 -42.528 1.00 26.09 124 THR A CA 1
ATOM 937 C C . THR A 1 126 ? -14.365 -31.166 -42.662 1.00 29.58 124 THR A C 1
ATOM 938 O O . THR A 1 126 ? -14.749 -32.055 -43.450 1.00 29.71 124 THR A O 1
ATOM 942 N N . LYS A 1 127 ? -15.208 -30.526 -41.858 1.00 26.59 125 LYS A N 1
ATOM 943 C CA . LYS A 1 127 ? -16.623 -30.844 -41.906 1.00 27.42 125 LYS A CA 1
ATOM 944 C C . LYS A 1 127 ? -16.881 -32.332 -41.627 1.00 28.57 125 LYS A C 1
ATOM 945 O O . LYS A 1 127 ? -17.895 -32.884 -42.042 1.00 28.49 125 LYS A O 1
ATOM 951 N N . HIS A 1 128 ? -16.008 -32.957 -40.850 1.00 27.26 126 HIS A N 1
ATOM 952 C CA . HIS A 1 128 ? -16.202 -34.375 -40.505 1.00 27.48 126 HIS A CA 1
ATOM 953 C C . HIS A 1 128 ? -17.510 -34.594 -39.807 1.00 28.14 126 HIS A C 1
ATOM 954 O O . HIS A 1 128 ? -17.918 -33.788 -38.983 1.00 27.03 126 HIS A O 1
ATOM 961 N N . PRO A 1 129 ? -18.174 -35.708 -40.117 1.00 26.98 127 PRO A N 1
ATOM 962 C CA . PRO A 1 129 ? -19.441 -36.050 -39.463 1.00 26.25 127 PRO A CA 1
ATOM 963 C C . PRO A 1 129 ? -19.454 -35.968 -37.924 1.00 24.97 127 PRO A C 1
ATOM 964 O O . PRO A 1 129 ? -20.520 -35.657 -37.404 1.00 25.92 127 PRO A O 1
ATOM 968 N N . VAL A 1 130 ? -18.357 -36.267 -37.235 1.00 25.39 128 VAL A N 1
ATOM 969 C CA . VAL A 1 130 ? -18.416 -36.245 -35.749 1.00 27.15 128 VAL A CA 1
ATOM 970 C C . VAL A 1 130 ? -18.669 -34.825 -35.257 1.00 25.04 128 VAL A C 1
ATOM 971 O O . VAL A 1 130 ? -19.073 -34.623 -34.100 1.00 23.05 128 VAL A O 1
ATOM 975 N N . LEU A 1 131 ? -18.488 -33.845 -36.134 1.00 24.29 129 LEU A N 1
ATOM 976 C CA . LEU A 1 131 ? -18.682 -32.450 -35.691 1.00 23.81 129 LEU A CA 1
ATOM 977 C C . LEU A 1 131 ? -20.162 -32.104 -35.477 1.00 21.99 129 LEU A C 1
ATOM 978 O O . LEU A 1 131 ? -20.481 -31.129 -34.804 1.00 20.88 129 LEU A O 1
ATOM 983 N N . GLU A 1 132 ? -21.070 -32.864 -36.085 1.00 24.24 130 GLU A N 1
ATOM 984 C CA . GLU A 1 132 ? -22.498 -32.646 -35.886 1.00 23.06 130 GLU A CA 1
ATOM 985 C C . GLU A 1 132 ? -22.885 -32.788 -34.422 1.00 21.13 130 GLU A C 1
ATOM 986 O O . GLU A 1 132 ? -23.890 -32.247 -34.009 1.00 20.83 130 GLU A O 1
ATOM 992 N N . PHE A 1 133 ? -22.046 -33.473 -33.650 1.00 20.72 131 PHE A N 1
ATOM 993 C CA . PHE A 1 133 ? -22.371 -33.755 -32.222 1.00 19.12 131 PHE A CA 1
ATOM 994 C C . PHE A 1 133 ? -21.700 -32.749 -31.285 1.00 18.81 131 PHE A C 1
ATOM 995 O O . PHE A 1 133 ? -21.803 -32.844 -30.062 1.00 18.61 131 PHE A O 1
ATOM 1003 N N . VAL A 1 134 ? -21.076 -31.732 -31.877 1.00 18.95 132 VAL A N 1
ATOM 1004 C CA . VAL A 1 134 ? -20.647 -30.562 -31.092 1.00 17.66 132 VAL A CA 1
ATOM 1005 C C . VAL A 1 134 ? -21.246 -29.299 -31.671 1.00 19.09 132 VAL A C 1
ATOM 1006 O O . VAL A 1 134 ? -20.660 -28.222 -31.543 1.00 22.34 132 VAL A O 1
ATOM 1010 N N . GLY A 1 135 ? -22.429 -29.412 -32.289 1.00 19.74 133 GLY A N 1
ATOM 1011 C CA . GLY A 1 135 ? -23.106 -28.225 -32.822 1.00 20.90 133 GLY A CA 1
ATOM 1012 C C . GLY A 1 135 ? -22.487 -27.726 -34.117 1.00 19.35 133 GLY A C 1
ATOM 1013 O O . GLY A 1 135 ? -22.666 -26.550 -34.489 1.00 21.85 133 GLY A O 1
ATOM 1014 N N . GLY A 1 136 ? -21.683 -28.571 -34.767 1.00 19.43 134 GLY A N 1
ATOM 1015 C CA . GLY A 1 136 ? -21.081 -28.150 -36.030 1.00 20.86 134 GLY A CA 1
ATOM 1016 C C . GLY A 1 136 ? -19.724 -27.492 -35.964 1.00 21.92 134 GLY A C 1
ATOM 1017 O O . GLY A 1 136 ? -19.051 -27.342 -36.999 1.00 23.79 134 GLY A O 1
ATOM 1018 N N . VAL A 1 137 ? -19.320 -27.074 -34.749 1.00 21.37 135 VAL A N 1
ATOM 1019 C CA . VAL A 1 137 ? -18.121 -26.275 -34.552 1.00 21.82 135 VAL A CA 1
ATOM 1020 C C . VAL A 1 137 ? -17.383 -26.786 -33.317 1.00 22.37 135 VAL A C 1
ATOM 1021 O O . VAL A 1 137 ? -17.871 -26.619 -32.192 1.00 22.09 135 VAL A O 1
ATOM 1025 N N . ILE A 1 138 ? -16.237 -27.420 -33.508 1.00 20.26 136 ILE A N 1
ATOM 1026 C CA . ILE A 1 138 ? -15.455 -27.843 -32.366 1.00 22.21 136 ILE A CA 1
ATOM 1027 C C . ILE A 1 138 ? -14.798 -26.599 -31.731 1.00 21.26 136 ILE A C 1
ATOM 1028 O O . ILE A 1 138 ? -14.350 -25.681 -32.407 1.00 21.06 136 ILE A O 1
ATOM 1033 N N . SER A 1 139 ? -14.739 -26.582 -30.400 1.00 18.96 137 SER A N 1
ATOM 1034 C CA . SER A 1 139 ? -14.077 -25.530 -29.648 1.00 20.30 137 SER A CA 1
ATOM 1035 C C . SER A 1 139 ? -12.625 -25.823 -29.368 1.00 20.28 137 SER A C 1
ATOM 1036 O O . SER A 1 139 ? -12.243 -26.983 -29.173 1.00 19.19 137 SER A O 1
ATOM 1039 N N . PRO A 1 140 ? -11.801 -24.786 -29.341 1.00 19.49 138 PRO A N 1
ATOM 1040 C CA . PRO A 1 140 ? -10.412 -25.006 -28.975 1.00 18.86 138 PRO A CA 1
ATOM 1041 C C . PRO A 1 140 ? -10.299 -25.506 -27.535 1.00 21.78 138 PRO A C 1
ATOM 1042 O O . PRO A 1 140 ? -9.228 -25.944 -27.147 1.00 21.64 138 PRO A O 1
ATOM 1046 N N . GLU A 1 141 ? -11.366 -25.391 -26.741 1.00 19.86 139 GLU A N 1
ATOM 1047 C CA . GLU A 1 141 ? -11.329 -25.846 -25.351 1.00 20.38 139 GLU A CA 1
ATOM 1048 C C . GLU A 1 141 ? -11.388 -27.356 -25.257 1.00 21.83 139 GLU A C 1
ATOM 1049 O O . GLU A 1 141 ? -10.966 -27.933 -24.268 1.00 22.57 139 GLU A O 1
ATOM 1063 N N . GLN A 1 143 ? -10.687 -31.471 -26.445 1.00 21.99 141 GLN A N 1
ATOM 1064 C CA . GLN A 1 143 ? -9.414 -32.150 -26.270 1.00 20.88 141 GLN A CA 1
ATOM 1065 C C . GLN A 1 143 ? -8.702 -32.425 -27.563 1.00 20.47 141 GLN A C 1
ATOM 1066 O O . GLN A 1 143 ? -7.499 -32.328 -27.603 1.00 22.67 141 GLN A O 1
ATOM 1072 N N . THR A 1 144 ? -9.437 -32.831 -28.593 1.00 21.11 142 THR A N 1
ATOM 1073 C CA . THR A 1 144 ? -8.769 -33.143 -29.860 1.00 21.01 142 THR A CA 1
ATOM 1074 C C . THR A 1 144 ? -8.059 -31.952 -30.499 1.00 21.65 142 THR A C 1
ATOM 1075 O O . THR A 1 144 ? -6.962 -32.109 -30.991 1.00 22.80 142 THR A O 1
ATOM 1079 N N . PRO A 1 145 ? -8.634 -30.743 -30.443 1.00 21.88 143 PRO A N 1
ATOM 1080 C CA . PRO A 1 145 ? -7.756 -29.642 -30.869 1.00 21.33 143 PRO A CA 1
ATOM 1081 C C . PRO A 1 145 ? -6.484 -29.516 -30.052 1.00 21.56 143 PRO A C 1
ATOM 1082 O O . PRO A 1 145 ? -5.420 -29.264 -30.597 1.00 20.18 143 PRO A O 1
ATOM 1086 N N . LYS A 1 146 ? -6.583 -29.669 -28.738 1.00 20.01 144 LYS A N 1
ATOM 1087 C CA . LYS A 1 146 ? -5.379 -29.532 -27.910 1.00 20.41 144 LYS A CA 1
ATOM 1088 C C . LYS A 1 146 ? -4.349 -30.640 -28.210 1.00 22.14 144 LYS A C 1
ATOM 1089 O O . LYS A 1 146 ? -3.140 -30.401 -28.175 1.00 23.55 144 LYS A O 1
ATOM 1095 N N . LEU A 1 147 ? -4.836 -31.834 -28.524 1.00 22.25 145 LEU A N 1
ATOM 1096 C CA . LEU A 1 147 ? -3.953 -32.968 -28.820 1.00 22.07 145 LEU A CA 1
ATOM 1097 C C . LEU A 1 147 ? -3.260 -32.736 -30.163 1.00 22.62 145 LEU A C 1
ATOM 1098 O O . LEU A 1 147 ? -2.089 -33.006 -30.311 1.00 22.92 145 LEU A O 1
ATOM 1103 N N . LEU A 1 148 ? -3.980 -32.157 -31.102 1.00 19.67 146 LEU A N 1
ATOM 1104 C CA . LEU A 1 148 ? -3.346 -31.776 -32.382 1.00 21.98 146 LEU A CA 1
ATOM 1105 C C . LEU A 1 148 ? -2.276 -30.721 -32.106 1.00 25.36 146 LEU A C 1
ATOM 1106 O O . LEU A 1 148 ? -1.143 -30.807 -32.637 1.00 25.86 146 LEU A O 1
ATOM 1111 N N . TRP A 1 149 ? -2.589 -29.756 -31.229 1.00 23.01 147 TRP A N 1
ATOM 1112 C CA . TRP A 1 149 ? -1.609 -28.735 -30.862 1.00 24.45 147 TRP A CA 1
ATOM 1113 C C . TRP A 1 149 ? -0.329 -29.352 -30.268 1.00 25.20 147 TRP A C 1
ATOM 1114 O O . TRP A 1 149 ? 0.787 -28.971 -30.627 1.00 25.03 147 TRP A O 1
ATOM 1125 N N . LEU A 1 150 ? -0.481 -30.322 -29.371 1.00 23.79 148 LEU A N 1
ATOM 1126 C CA . LEU A 1 150 ? 0.700 -30.900 -28.722 1.00 24.78 148 LEU A CA 1
ATOM 1127 C C . LEU A 1 150 ? 1.529 -31.705 -29.716 1.00 25.95 148 LEU A C 1
ATOM 1128 O O . LEU A 1 150 ? 2.745 -31.774 -29.618 1.00 26.10 148 LEU A O 1
ATOM 1133 N N . LYS A 1 151 ? 0.835 -32.360 -30.624 1.00 25.28 149 LYS A N 1
ATOM 1134 C CA . LYS A 1 151 ? 1.504 -33.207 -31.603 1.00 25.99 149 LYS A CA 1
ATOM 1135 C C . LYS A 1 151 ? 2.394 -32.393 -32.517 1.00 28.26 149 LYS A C 1
ATOM 1136 O O . LYS A 1 151 ? 3.501 -32.818 -32.873 1.00 29.78 149 LYS A O 1
ATOM 1142 N N . GLN A 1 152 ? 1.900 -31.216 -32.865 1.00 27.50 150 GLN A N 1
ATOM 1143 C CA . GLN A 1 152 ? 2.610 -30.286 -33.752 1.00 29.44 150 GLN A CA 1
ATOM 1144 C C . GLN A 1 152 ? 3.729 -29.552 -33.011 1.00 28.62 150 GLN A C 1
ATOM 1145 O O . GLN A 1 152 ? 4.843 -29.459 -33.515 1.00 28.26 150 GLN A O 1
ATOM 1151 N N . HIS A 1 153 ? 3.425 -29.026 -31.817 1.00 26.93 151 HIS A N 1
ATOM 1152 C CA . HIS A 1 153 ? 4.355 -28.153 -31.102 1.00 27.21 151 HIS A CA 1
ATOM 1153 C C . HIS A 1 153 ? 5.349 -28.851 -30.216 1.00 27.76 151 HIS A C 1
ATOM 1154 O O . HIS A 1 153 ? 6.407 -28.311 -29.933 1.00 27.34 151 HIS A O 1
ATOM 1169 N N . PRO A 1 155 ? 6.790 -32.398 -30.141 1.00 30.04 153 PRO A N 1
ATOM 1170 C CA . PRO A 1 155 ? 7.040 -33.778 -30.584 1.00 29.64 153 PRO A CA 1
ATOM 1171 C C . PRO A 1 155 ? 7.741 -34.634 -29.522 1.00 29.32 153 PRO A C 1
ATOM 1172 O O . PRO A 1 155 ? 7.442 -35.816 -29.483 1.00 30.24 153 PRO A O 1
ATOM 1176 N N . ASN A 1 156 ? 8.631 -34.066 -28.704 1.00 30.39 154 ASN A N 1
ATOM 1177 C CA . ASN A 1 156 ? 9.312 -34.816 -27.653 1.00 32.20 154 ASN A CA 1
ATOM 1178 C C . ASN A 1 156 ? 8.319 -35.306 -26.615 1.00 32.27 154 ASN A C 1
ATOM 1179 O O . ASN A 1 156 ? 8.349 -36.464 -26.194 1.00 33.79 154 ASN A O 1
ATOM 1184 N N . THR A 1 157 ? 7.403 -34.434 -26.216 1.00 29.47 155 THR A N 1
ATOM 1185 C CA . THR A 1 157 ? 6.279 -34.907 -25.396 1.00 29.47 155 THR A CA 1
ATOM 1186 C C . THR A 1 157 ? 5.445 -35.993 -26.101 1.00 28.81 155 THR A C 1
ATOM 1187 O O . THR A 1 157 ? 5.222 -37.065 -25.551 1.00 29.41 155 THR A O 1
ATOM 1191 N N . TRP A 1 158 ? 5.033 -35.748 -27.340 1.00 28.30 156 TRP A N 1
ATOM 1192 C CA . TRP A 1 158 ? 4.130 -36.647 -28.049 1.00 27.40 156 TRP A CA 1
ATOM 1193 C C . TRP A 1 158 ? 4.736 -38.040 -28.129 1.00 30.42 156 TRP A C 1
ATOM 1194 O O . TRP A 1 158 ? 4.035 -39.040 -28.024 1.00 30.34 156 TRP A O 1
ATOM 1205 N N . SER A 1 159 ? 6.061 -38.067 -28.318 1.00 30.99 157 SER A N 1
ATOM 1206 C CA . SER A 1 159 ? 6.833 -39.321 -28.429 1.00 33.88 157 SER A CA 1
ATOM 1207 C C . SER A 1 159 ? 6.782 -40.150 -27.151 1.00 32.38 157 SER A C 1
ATOM 1208 O O . SER A 1 159 ? 6.834 -41.383 -27.195 1.00 34.71 157 SER A O 1
ATOM 1211 N N . ASN A 1 160 ? 6.688 -39.465 -26.024 1.00 31.42 158 ASN A N 1
ATOM 1212 C CA . ASN A 1 160 ? 6.813 -40.109 -24.728 1.00 34.21 158 ASN A CA 1
ATOM 1213 C C . ASN A 1 160 ? 5.499 -40.281 -23.988 1.00 31.26 158 ASN A C 1
ATOM 1214 O O . ASN A 1 160 ? 5.495 -40.684 -22.841 1.00 31.52 158 ASN A O 1
ATOM 1219 N N . VAL A 1 161 ? 4.396 -40.027 -24.676 1.00 31.17 159 VAL A N 1
ATOM 1220 C CA . VAL A 1 161 ? 3.071 -40.156 -24.061 1.00 30.29 159 VAL A CA 1
ATOM 1221 C C . VAL A 1 161 ? 2.775 -41.606 -23.745 1.00 30.04 159 VAL A C 1
ATOM 1222 O O . VAL A 1 161 ? 3.022 -42.469 -24.569 1.00 29.31 159 VAL A O 1
ATOM 1226 N N . GLY A 1 162 ? 2.221 -41.836 -22.552 1.00 28.77 160 GLY A N 1
ATOM 1227 C CA . GLY A 1 162 ? 1.696 -43.121 -22.163 1.00 27.65 160 GLY A CA 1
ATOM 1228 C C . GLY A 1 162 ? 0.214 -43.040 -21.937 1.00 27.37 160 GLY A C 1
ATOM 1229 O O . GLY A 1 162 ? -0.539 -43.925 -22.354 1.00 27.49 160 GLY A O 1
ATOM 1230 N N . HIS A 1 163 ? -0.224 -41.949 -21.298 1.00 26.56 161 HIS A N 1
ATOM 1231 C CA . HIS A 1 163 ? -1.652 -41.756 -21.043 1.00 26.24 161 HIS A CA 1
ATOM 1232 C C . HIS A 1 163 ? -2.115 -40.334 -21.334 1.00 22.41 161 HIS A C 1
ATOM 1233 O O . HIS A 1 163 ? -1.429 -39.376 -20.984 1.00 23.70 161 HIS A O 1
ATOM 1240 N N . LEU A 1 164 ? -3.281 -40.243 -21.957 1.00 21.89 162 LEU A N 1
ATOM 1241 C CA . LEU A 1 164 ? -3.986 -38.963 -22.192 1.00 21.14 162 LEU A CA 1
ATOM 1242 C C . LEU A 1 164 ? -5.376 -39.077 -21.530 1.00 21.98 162 LEU A C 1
ATOM 1243 O O . LEU A 1 164 ? -6.232 -39.825 -21.981 1.00 22.53 162 LEU A O 1
ATOM 1248 N N . PHE A 1 165 ? -5.575 -38.349 -20.425 1.00 21.96 163 PHE A N 1
ATOM 1249 C CA . PHE A 1 165 ? -6.740 -38.508 -19.554 1.00 21.61 163 PHE A CA 1
ATOM 1250 C C . PHE A 1 165 ? -7.521 -37.195 -19.530 1.00 19.40 163 PHE A C 1
ATOM 1251 O O . PHE A 1 165 ? -6.925 -36.130 -19.341 1.00 21.95 163 PHE A O 1
ATOM 1259 N N . ASP A 1 166 ? -8.830 -37.241 -19.736 1.00 19.85 164 ASP A N 1
ATOM 1260 C CA . ASP A 1 166 ? -9.669 -36.118 -19.294 1.00 20.19 164 ASP A CA 1
ATOM 1261 C C . ASP A 1 166 ? -9.459 -36.079 -17.772 1.00 19.56 164 ASP A C 1
ATOM 1262 O O . ASP A 1 166 ? -9.396 -37.146 -17.138 1.00 18.89 164 ASP A O 1
ATOM 1267 N N . LEU A 1 167 ? -9.311 -34.878 -17.177 1.00 18.17 165 LEU A N 1
ATOM 1268 C CA . LEU A 1 167 ? -9.063 -34.810 -15.745 1.00 17.27 165 LEU A CA 1
ATOM 1269 C C . LEU A 1 167 ? -9.957 -35.736 -14.846 1.00 17.82 165 LEU A C 1
ATOM 1270 O O . LEU A 1 167 ? -9.434 -36.352 -13.909 1.00 17.29 165 LEU A O 1
ATOM 1275 N N . PRO A 1 168 ? -11.272 -35.808 -15.086 1.00 17.28 166 PRO A N 1
ATOM 1276 C CA . PRO A 1 168 ? -12.077 -36.661 -14.196 1.00 17.42 166 PRO A CA 1
ATOM 1277 C C . PRO A 1 168 ? -11.624 -38.140 -14.288 1.00 18.10 166 PRO A C 1
ATOM 1278 O O . PRO A 1 168 ? -11.639 -38.811 -13.263 1.00 17.95 166 PRO A O 1
ATOM 1282 N N . ASP A 1 169 ? -11.224 -38.605 -15.468 1.00 18.99 167 ASP A N 1
ATOM 1283 C CA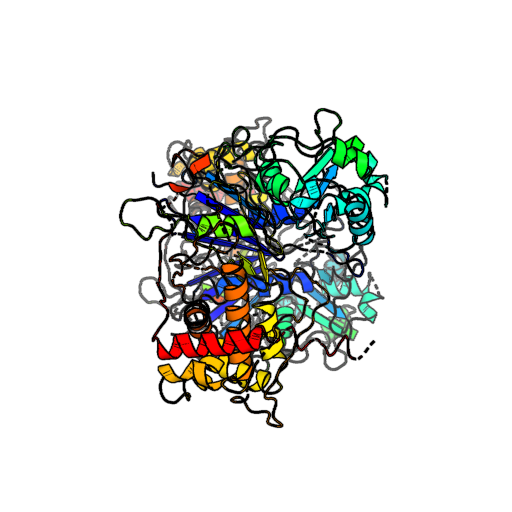 . ASP A 1 169 ? -10.770 -40.010 -15.631 1.00 19.05 167 ASP A CA 1
ATOM 1284 C C . ASP A 1 169 ? -9.391 -40.180 -15.004 1.00 20.13 167 ASP A C 1
ATOM 1285 O O . ASP A 1 169 ? -9.064 -41.264 -14.510 1.00 21.31 167 ASP A O 1
ATOM 1290 N N . PHE A 1 170 ? -8.564 -39.120 -15.023 1.00 16.49 168 PHE A N 1
ATOM 1291 C CA . PHE A 1 170 ? -7.287 -39.173 -14.335 1.00 19.51 168 PHE A CA 1
ATOM 1292 C C . PHE A 1 170 ? -7.574 -39.471 -12.864 1.00 19.73 168 PHE A C 1
ATOM 1293 O O . PHE A 1 170 ? -6.885 -40.301 -12.241 1.00 20.42 168 PHE A O 1
ATOM 1301 N N . LEU A 1 171 ? -8.569 -38.774 -12.311 1.00 18.97 169 LEU A N 1
ATOM 1302 C CA . LEU A 1 171 ? -8.868 -38.906 -10.883 1.00 18.73 169 LEU A CA 1
ATOM 1303 C C . LEU A 1 171 ? -9.253 -40.347 -10.554 1.00 19.60 169 LEU A C 1
ATOM 1304 O O . LEU A 1 171 ? -8.825 -40.877 -9.547 1.00 20.26 169 LEU A O 1
ATOM 1309 N N . THR A 1 172 ? -10.127 -40.934 -11.352 1.00 17.77 170 THR A N 1
ATOM 1310 C CA . THR A 1 172 ? -10.620 -42.285 -11.038 1.00 19.56 170 THR A CA 1
ATOM 1311 C C . THR A 1 172 ? -9.542 -43.329 -11.250 1.00 21.05 170 THR A C 1
ATOM 1312 O O . THR A 1 172 ? -9.520 -44.351 -10.550 1.00 21.77 170 THR A O 1
ATOM 1316 N N . TRP A 1 173 ? -8.684 -43.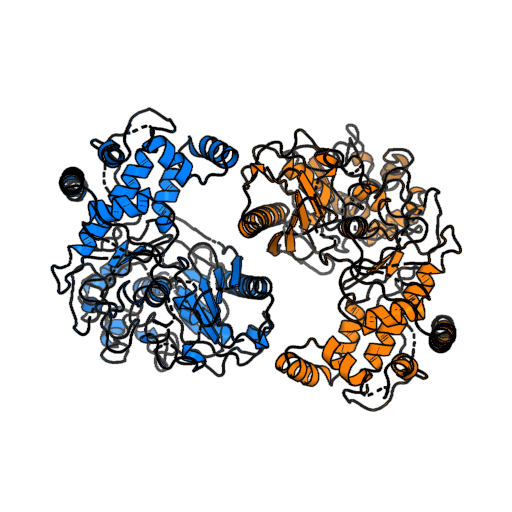089 -12.237 1.00 20.91 171 TRP A N 1
ATOM 1317 C CA . TRP A 1 173 ? -7.566 -43.984 -12.510 1.00 22.11 171 TRP A CA 1
ATOM 1318 C C . TRP A 1 173 ? -6.580 -43.935 -11.342 1.00 22.09 171 TRP A C 1
ATOM 1319 O O . TRP A 1 173 ? -6.112 -44.980 -10.874 1.00 22.55 171 TRP A O 1
ATOM 1330 N N . ARG A 1 174 ? -6.267 -42.729 -10.858 1.00 20.84 172 ARG A N 1
ATOM 1331 C CA . ARG A 1 174 ? -5.382 -42.579 -9.722 1.00 22.20 172 ARG A CA 1
ATOM 1332 C C . ARG A 1 174 ? -5.964 -43.256 -8.495 1.00 24.27 172 ARG A C 1
ATOM 1333 O O . ARG A 1 174 ? -5.221 -43.712 -7.614 1.00 25.86 172 ARG A O 1
ATOM 1341 N N . ALA A 1 175 ? -7.282 -43.325 -8.431 1.00 22.83 173 ALA A N 1
ATOM 1342 C CA . ALA A 1 175 ? -7.917 -43.813 -7.226 1.00 22.64 173 ALA A CA 1
ATOM 1343 C C . ALA A 1 175 ? -8.039 -45.330 -7.269 1.00 23.93 173 ALA A C 1
ATOM 1344 O O . ALA A 1 175 ? -8.123 -45.952 -6.210 1.00 23.73 173 ALA A O 1
ATOM 1346 N N . THR A 1 176 ? -8.112 -45.911 -8.468 1.00 23.40 174 THR A N 1
ATOM 1347 C CA . THR A 1 176 ? -8.487 -47.320 -8.607 1.00 24.60 174 THR A CA 1
ATOM 1348 C C . THR A 1 176 ? -7.521 -48.186 -9.438 1.00 25.05 174 THR A C 1
ATOM 1349 O O . THR A 1 176 ? -7.633 -49.426 -9.437 1.00 27.23 174 THR A O 1
ATOM 1353 N N . LYS A 1 177 ? -6.624 -47.544 -10.188 1.00 25.09 175 LYS A N 1
ATOM 1354 C CA . LYS A 1 177 ? -5.754 -48.216 -11.154 1.00 26.31 175 LYS A CA 1
ATOM 1355 C C . LYS A 1 177 ? -6.494 -48.669 -12.410 1.00 25.62 175 LYS A C 1
ATOM 1356 O O . LYS A 1 177 ? -5.887 -49.224 -13.331 1.00 28.78 175 LYS A O 1
ATOM 1362 N N . ASP A 1 178 ? -7.803 -48.482 -12.466 1.00 24.61 176 ASP A N 1
ATOM 1363 C CA . ASP A 1 178 ? -8.556 -48.881 -13.655 1.00 24.74 176 ASP A CA 1
ATOM 1364 C C . ASP A 1 178 ? -8.414 -47.756 -14.691 1.00 24.84 176 ASP A C 1
ATOM 1365 O O . ASP A 1 178 ? -8.652 -46.582 -14.356 1.00 24.48 176 ASP A O 1
ATOM 1370 N N . GLU A 1 179 ? -7.996 -48.100 -15.909 1.00 25.05 177 GLU A N 1
ATOM 1371 C CA . GLU A 1 179 ? -7.865 -47.118 -16.996 1.00 25.81 177 GLU A CA 1
ATOM 1372 C C . GLU A 1 179 ? -9.164 -46.921 -17.781 1.00 24.87 177 GLU A C 1
ATOM 1373 O O . GLU A 1 179 ? -9.174 -46.219 -18.801 1.00 23.65 177 GLU A O 1
ATOM 1379 N N . THR A 1 180 ? -10.256 -47.516 -17.314 1.00 23.15 178 THR A N 1
ATOM 1380 C CA . THR A 1 180 ? -11.570 -47.346 -17.955 1.00 21.83 178 THR A CA 1
ATOM 1381 C C . THR A 1 180 ? -11.928 -45.858 -18.006 1.00 23.82 178 THR A C 1
ATOM 1382 O O . THR A 1 180 ? -11.715 -45.161 -17.036 1.00 23.26 178 THR A O 1
ATOM 1386 N N . ARG A 1 181 ? -12.430 -45.400 -19.150 1.00 21.89 179 ARG A N 1
ATOM 1387 C CA . ARG A 1 181 ? -12.848 -43.994 -19.310 1.00 22.64 179 ARG A CA 1
ATOM 1388 C C . ARG A 1 181 ? -14.359 -43.864 -19.180 1.00 23.05 179 ARG A C 1
ATOM 1389 O O . ARG A 1 181 ? -15.103 -44.816 -19.370 1.00 23.17 179 ARG A O 1
ATOM 1397 N N . SER A 1 182 ? -14.803 -42.658 -18.851 1.00 22.08 180 SER A N 1
ATOM 1398 C CA . SER A 1 182 ? -16.220 -42.373 -18.772 1.00 21.30 180 SER A CA 1
ATOM 1399 C C . SER A 1 182 ? -16.888 -42.063 -20.123 1.00 22.47 180 SER A C 1
ATOM 1400 O O . SER A 1 182 ? -16.300 -41.393 -20.977 1.00 22.68 180 SER A O 1
ATOM 1403 N N . LEU A 1 183 ? -18.131 -42.504 -20.286 1.00 20.77 181 LEU A N 1
ATOM 1404 C CA . LEU A 1 183 ? -18.951 -42.013 -21.407 1.00 23.17 181 LEU A CA 1
ATOM 1405 C C . LEU A 1 183 ? -19.024 -40.479 -21.447 1.00 21.89 181 LEU A C 1
ATOM 1406 O O . LEU A 1 183 ? -19.046 -39.884 -22.533 1.00 21.87 181 LEU A O 1
ATOM 1411 N N . CYS A 1 184 ? -19.102 -39.815 -20.291 1.00 20.79 182 CYS A N 1
ATOM 1412 C CA . CYS A 1 184 ? -19.314 -38.359 -20.293 1.00 20.57 182 CYS A CA 1
ATOM 1413 C C . CYS A 1 184 ? -18.114 -37.676 -20.931 1.00 21.44 182 CYS A C 1
ATOM 1414 O O . CYS A 1 184 ? -18.264 -37.001 -21.933 1.00 21.13 182 CYS A O 1
ATOM 1417 N N . SER A 1 185 ? -16.911 -37.868 -20.390 1.00 20.68 183 SER A N 1
ATOM 1418 C CA A SER A 1 185 ? -15.737 -37.171 -20.926 0.27 22.59 183 SER A CA 1
ATOM 1419 C CA B SER A 1 185 ? -15.704 -37.189 -20.905 0.73 22.63 183 SER A CA 1
ATOM 1420 C C . SER A 1 185 ? -15.423 -37.549 -22.383 1.00 21.84 183 SER A C 1
ATOM 1421 O O . SER A 1 185 ? -15.222 -36.682 -23.250 1.00 23.18 183 SER A O 1
ATOM 1426 N N . THR A 1 186 ? -15.380 -38.841 -22.686 1.00 21.80 184 THR A N 1
ATOM 1427 C CA . THR A 1 186 ? -15.121 -39.239 -24.083 1.00 21.94 184 THR A CA 1
ATOM 1428 C C . THR A 1 186 ? -16.154 -38.718 -25.126 1.00 22.37 184 THR A C 1
ATOM 1429 O O . THR A 1 186 ? -15.757 -38.170 -26.156 1.00 22.65 184 THR A O 1
ATOM 1433 N N . VAL A 1 187 ? -17.452 -38.903 -24.877 1.00 21.21 185 VAL A N 1
ATOM 1434 C CA . VAL A 1 187 ? -18.494 -38.438 -25.810 1.00 22.68 185 VAL A CA 1
ATOM 1435 C C . VAL A 1 187 ? -18.469 -36.909 -25.949 1.00 23.20 185 VAL A C 1
ATOM 1436 O O . VAL A 1 187 ? -18.480 -36.378 -27.079 1.00 22.21 185 VAL A O 1
ATOM 1440 N N . CYS A 1 188 ? -18.370 -36.196 -24.824 1.00 21.41 186 CYS A N 1
ATOM 1441 C CA . CYS A 1 188 ? -18.463 -34.721 -24.886 1.00 20.89 186 CYS A CA 1
ATOM 1442 C C . CYS A 1 188 ? -17.211 -34.057 -25.445 1.00 22.30 186 CYS A C 1
ATOM 1443 O O . CYS A 1 188 ? -17.305 -33.033 -26.109 1.00 23.35 186 CYS A O 1
ATOM 1446 N N . LYS A 1 189 ? -16.031 -34.579 -25.120 1.00 21.29 187 LYS A N 1
ATOM 1447 C CA . LYS A 1 189 ? -14.822 -33.821 -25.402 1.00 22.89 187 LYS A CA 1
ATOM 1448 C C . LYS A 1 189 ? -13.776 -34.474 -26.276 1.00 23.38 187 LYS A C 1
ATOM 1449 O O . LYS A 1 189 ? -12.799 -33.815 -26.628 1.00 22.75 187 LYS A O 1
ATOM 1455 N N . TRP A 1 190 ? -13.982 -35.744 -26.633 1.00 22.42 188 TRP A N 1
ATOM 1456 C CA . TRP A 1 190 ? -13.008 -36.512 -27.430 1.00 23.33 188 TRP A CA 1
ATOM 1457 C C . TRP A 1 190 ? -13.541 -37.058 -28.763 1.00 25.25 188 TRP A C 1
ATOM 1458 O O . TRP A 1 190 ? -12.796 -37.686 -29.523 1.00 27.44 188 TRP A O 1
ATOM 1469 N N . THR A 1 191 ? -14.822 -36.854 -29.020 1.00 23.46 189 THR A N 1
ATOM 1470 C CA . THR A 1 191 ? -15.509 -37.280 -30.261 1.00 22.99 189 THR A CA 1
ATOM 1471 C C . THR A 1 191 ? -15.922 -38.750 -30.239 1.00 25.88 189 THR A C 1
ATOM 1472 O O . THR A 1 191 ? -16.328 -39.301 -31.256 1.00 23.19 189 THR A O 1
ATOM 1476 N N . TYR A 1 192 ? -15.871 -39.371 -29.076 1.00 24.60 190 TYR A N 1
ATOM 1477 C CA . TYR A 1 192 ? -16.410 -40.726 -28.984 1.00 25.89 190 TYR A CA 1
ATOM 1478 C C . TYR A 1 192 ? -17.893 -40.708 -29.320 1.00 25.47 190 TYR A C 1
ATOM 1479 O O . TYR A 1 192 ? -18.640 -39.822 -28.881 1.00 24.94 190 TYR A O 1
ATOM 1488 N N . LEU A 1 193 ? -18.355 -41.699 -30.094 1.00 27.04 191 LEU A N 1
ATOM 1489 C CA . LEU A 1 193 ? -19.759 -41.718 -30.475 1.00 26.38 191 LEU A CA 1
ATOM 1490 C C . LEU A 1 193 ? -20.511 -42.580 -29.486 1.00 27.94 191 LEU A C 1
ATOM 1491 O O . LEU A 1 193 ? -20.382 -43.820 -29.500 1.00 29.74 191 LEU A O 1
ATOM 1496 N N . GLY A 1 194 ? -21.299 -41.927 -28.633 1.00 26.04 192 GLY A N 1
ATOM 1497 C CA . GLY A 1 194 ? -22.031 -42.615 -27.589 1.00 26.64 192 GLY A CA 1
ATOM 1498 C C . GLY A 1 194 ? -23.132 -43.487 -28.170 1.00 30.23 192 GLY A C 1
ATOM 1499 O O . GLY A 1 194 ? -23.416 -44.578 -27.650 1.00 30.10 192 GLY A O 1
ATOM 1500 N N . HIS A 1 195 ? -23.729 -43.023 -29.270 1.00 29.19 193 HIS A N 1
ATOM 1501 C CA . HIS A 1 195 ? -24.788 -43.779 -29.950 1.00 28.44 193 HIS A CA 1
ATOM 1502 C C . HIS A 1 195 ? -24.268 -44.995 -30.775 1.00 31.83 193 HIS A C 1
ATOM 1503 O O . HIS A 1 195 ? -25.050 -45.882 -31.113 1.00 34.25 193 HIS A O 1
ATOM 1510 N N . GLU A 1 196 ? -22.978 -45.033 -31.098 1.00 30.53 194 GLU A N 1
ATOM 1511 C CA . GLU A 1 196 ? -22.430 -46.198 -31.815 1.00 31.70 194 GLU A CA 1
ATOM 1512 C C . GLU A 1 196 ? -21.405 -46.970 -30.975 1.00 32.35 194 GLU A C 1
ATOM 1513 O O . GLU A 1 196 ? -20.789 -47.955 -31.456 1.00 32.56 194 GLU A O 1
ATOM 1519 N N . ASP A 1 197 ? -21.252 -46.534 -29.718 1.00 30.72 195 ASP A N 1
ATOM 1520 C CA . ASP A 1 197 ? -20.204 -47.024 -28.787 1.00 31.24 195 ASP A CA 1
ATOM 1521 C C . ASP A 1 197 ? -18.838 -47.270 -29.445 1.00 30.94 195 ASP A C 1
ATOM 1522 O O . ASP A 1 197 ? -18.304 -48.377 -29.404 1.00 29.65 195 ASP A O 1
ATOM 1527 N N . ARG A 1 198 ? -18.256 -46.249 -30.061 1.00 28.85 196 ARG A N 1
ATOM 1528 C CA . ARG A 1 198 ? -16.907 -46.395 -30.610 1.00 29.38 196 ARG A CA 1
ATOM 1529 C C . ARG A 1 198 ? -16.275 -45.073 -30.970 1.00 29.24 196 ARG A C 1
ATOM 1530 O O . ARG A 1 198 ? -16.976 -44.073 -31.155 1.00 27.53 196 ARG A O 1
ATOM 1538 N N . TRP A 1 199 ? -14.950 -45.112 -31.102 1.00 30.14 197 TRP A N 1
ATOM 1539 C CA . TRP A 1 199 ? -14.149 -44.030 -31.683 1.00 30.17 197 TRP A CA 1
ATOM 1540 C C . TRP A 1 199 ? -14.333 -44.099 -33.192 1.00 31.90 197 TRP A C 1
ATOM 1541 O O . TRP A 1 199 ? -14.433 -45.214 -33.766 1.00 31.81 197 TRP A O 1
ATOM 1552 N N . ASP A 1 200 ? -14.349 -42.940 -33.861 1.00 31.16 198 ASP A N 1
ATOM 1553 C CA . ASP A 1 200 ? -14.467 -42.919 -35.326 1.00 31.96 198 ASP A CA 1
ATOM 1554 C C . ASP A 1 200 ? -13.073 -42.855 -35.927 1.00 33.05 198 ASP A C 1
ATOM 1555 O O . ASP A 1 200 ? -12.395 -41.821 -35.856 1.00 32.29 198 ASP A O 1
ATOM 1560 N N . PRO A 1 201 ? -12.619 -43.967 -36.514 1.00 30.25 199 PRO A N 1
ATOM 1561 C CA . PRO A 1 201 ? -11.253 -43.931 -37.019 1.00 31.78 199 PRO A CA 1
ATOM 1562 C C . PRO A 1 201 ? -11.128 -42.949 -38.174 1.00 30.08 199 PRO A C 1
ATOM 1563 O O . PRO A 1 201 ? -10.051 -42.397 -38.378 1.00 30.07 199 PRO A O 1
ATOM 1567 N N . SER A 1 202 ? -12.208 -42.709 -38.900 1.00 30.02 200 SER A N 1
ATOM 1568 C CA . SER A 1 202 ? -12.113 -41.765 -40.031 1.00 30.54 200 SER A CA 1
ATOM 1569 C C . SER A 1 202 ? -11.836 -40.347 -39.543 1.00 31.20 200 SER A C 1
ATOM 1570 O O . SER A 1 202 ? -11.129 -39.572 -40.213 1.00 31.76 200 SER A O 1
ATOM 1573 N N . TYR A 1 203 ? -12.357 -40.006 -38.360 1.00 30.41 201 TYR A N 1
ATOM 1574 C CA . TYR A 1 203 ? -12.075 -38.672 -37.810 1.00 28.96 201 TYR A CA 1
ATOM 1575 C C . TYR A 1 203 ? -10.613 -38.519 -37.406 1.00 29.66 201 TYR A C 1
ATOM 1576 O O . TYR A 1 203 ? -9.949 -37.565 -37.798 1.00 30.01 201 TYR A O 1
ATOM 1585 N N . PHE A 1 204 ? -10.098 -39.438 -36.595 1.00 30.17 202 PHE A N 1
ATOM 1586 C CA . PHE A 1 204 ? -8.713 -39.325 -36.149 1.00 29.36 202 PHE A CA 1
ATOM 1587 C C . PHE A 1 204 ? -7.727 -39.306 -37.325 1.00 30.81 202 PHE A C 1
ATOM 1588 O O . PHE A 1 204 ? -6.732 -38.579 -37.302 1.00 30.89 202 PHE A O 1
ATOM 1596 N N . LYS A 1 205 ? -7.992 -40.155 -38.322 1.00 30.60 203 LYS A N 1
ATOM 1597 C CA . LYS A 1 205 ? -7.219 -40.161 -39.553 1.00 31.26 203 LYS A CA 1
ATOM 1598 C C . LYS A 1 205 ? -7.210 -38.779 -40.182 1.00 31.62 203 LYS A C 1
ATOM 1599 O O . LYS A 1 205 ? -6.155 -38.165 -40.322 1.00 35.09 203 LYS A O 1
ATOM 1601 N N . LEU A 1 206 ? -8.393 -38.301 -40.556 1.00 32.04 204 LEU A N 1
ATOM 1602 C CA . LEU A 1 206 ? -8.529 -37.059 -41.311 1.00 31.66 204 LEU A CA 1
ATOM 1603 C C . LEU A 1 206 ? -7.847 -35.862 -40.631 1.00 32.64 204 LEU A C 1
ATOM 1604 O O . LEU A 1 206 ? -7.385 -34.911 -41.281 1.00 33.88 204 LEU A O 1
ATOM 1609 N N . VAL A 1 207 ? -7.733 -35.943 -39.315 1.00 30.44 205 VAL A N 1
ATOM 1610 C CA . VAL A 1 207 ? -7.402 -34.814 -38.483 1.00 31.95 205 VAL A CA 1
ATOM 1611 C C . VAL A 1 207 ? -5.939 -34.823 -38.054 1.00 31.59 205 VAL A C 1
ATOM 1612 O O . VAL A 1 207 ? -5.460 -33.881 -37.422 1.00 32.68 205 VAL A O 1
ATOM 1616 N N . GLY A 1 208 ? -5.223 -35.895 -38.401 1.00 31.58 206 GLY A N 1
ATOM 1617 C CA . GLY A 1 208 ? -3.798 -35.967 -38.132 1.00 32.28 206 GLY A CA 1
ATOM 1618 C C . GLY A 1 208 ? -3.422 -36.553 -36.798 1.00 30.00 206 GLY A C 1
ATOM 1619 O O . GLY A 1 208 ? -2.338 -36.253 -36.273 1.00 29.37 206 GLY A O 1
ATOM 1620 N N . LEU A 1 209 ? -4.330 -37.372 -36.253 1.00 30.13 207 LEU A N 1
ATOM 1621 C CA . LEU A 1 209 ? -4.159 -38.028 -34.944 1.00 28.99 207 LEU A CA 1
ATOM 1622 C C . LEU A 1 209 ? -4.391 -39.550 -34.995 1.00 30.98 207 LEU A C 1
ATOM 1623 O O . LEU A 1 209 ? -4.772 -40.158 -33.997 1.00 30.85 207 LEU A O 1
ATOM 1628 N N . ALA A 1 210 ? -4.167 -40.163 -36.163 1.00 30.57 208 ALA A N 1
ATOM 1629 C CA . ALA A 1 210 ? -4.427 -41.592 -36.317 1.00 32.21 208 ALA A CA 1
ATOM 1630 C C . ALA A 1 210 ? -3.686 -42.417 -35.272 1.00 29.98 208 ALA A C 1
ATOM 1631 O O . ALA A 1 210 ? -4.186 -43.451 -34.851 1.00 32.80 208 ALA A O 1
ATOM 1633 N N . ASP A 1 211 ? -2.507 -41.954 -34.859 1.00 29.86 209 ASP A N 1
ATOM 1634 C CA . ASP A 1 211 ? -1.648 -42.698 -33.934 1.00 31.74 209 ASP A CA 1
ATOM 1635 C C . ASP A 1 211 ? -2.250 -42.951 -32.535 1.00 32.43 209 ASP A C 1
ATOM 1636 O O . ASP A 1 211 ? -1.862 -43.903 -31.832 1.00 32.12 209 ASP A O 1
ATOM 1641 N N . LEU A 1 212 ? -3.197 -42.089 -32.149 1.00 31.89 210 LEU A N 1
ATOM 1642 C CA . LEU A 1 212 ? -3.889 -42.228 -30.881 1.00 31.30 210 LEU A CA 1
ATOM 1643 C C . LEU A 1 212 ? -4.714 -43.509 -30.814 1.00 32.07 210 LEU A C 1
ATOM 1644 O O . LEU A 1 212 ? -5.031 -43.980 -29.731 1.00 30.04 210 LEU A O 1
ATOM 1649 N N . LEU A 1 213 ? -5.099 -44.053 -31.967 1.00 33.22 211 LEU A N 1
ATOM 1650 C CA . LEU A 1 213 ? -5.903 -45.276 -31.999 1.00 32.68 211 LEU A CA 1
ATOM 1651 C C . LEU A 1 213 ? -5.098 -46.590 -31.946 1.00 32.96 211 LEU A C 1
ATOM 1652 O O . LEU A 1 213 ? -5.685 -47.650 -31.870 1.00 32.15 211 LEU A O 1
ATOM 1657 N N . ASP A 1 214 ? -3.776 -46.494 -32.021 1.00 33.48 212 ASP A N 1
ATOM 1658 C CA . ASP A 1 214 ? -2.894 -47.662 -31.929 1.00 35.92 212 ASP A CA 1
ATOM 1659 C C . ASP A 1 214 ? -3.112 -48.466 -30.628 1.00 35.81 212 ASP A C 1
ATOM 1660 O O . ASP A 1 214 ? -3.643 -47.945 -29.632 1.00 34.55 212 ASP A O 1
ATOM 1665 N N . ASN A 1 215 ? -2.691 -49.734 -30.634 1.00 37.18 213 ASN A N 1
ATOM 1666 C CA . ASN A 1 215 ? -2.904 -50.635 -29.486 1.00 35.87 213 ASN A CA 1
ATOM 1667 C C . ASN A 1 215 ? -4.315 -50.553 -28.913 1.00 35.36 213 ASN A C 1
ATOM 1668 O O . ASN A 1 215 ? -4.530 -50.418 -27.703 1.00 35.56 213 ASN A O 1
ATOM 1673 N N . ASN A 1 216 ? -5.283 -50.644 -29.801 1.00 33.21 214 ASN A N 1
ATOM 1674 C CA . ASN A 1 216 ? -6.668 -50.592 -29.408 1.00 35.52 214 ASN A CA 1
ATOM 1675 C C . ASN A 1 216 ? -7.065 -49.372 -28.604 1.00 32.39 214 ASN A C 1
ATOM 1676 O O . ASN A 1 216 ? -7.808 -49.480 -27.626 1.00 32.73 214 ASN A O 1
ATOM 1681 N N . ALA A 1 217 ? -6.564 -48.225 -29.033 1.00 33.33 215 ALA A N 1
ATOM 1682 C CA . ALA A 1 217 ? -6.933 -46.944 -28.424 1.00 31.92 215 ALA A CA 1
ATOM 1683 C C . ALA A 1 217 ? -6.452 -46.841 -26.962 1.00 33.24 215 ALA A C 1
ATOM 1684 O O . ALA A 1 217 ? -7.053 -46.117 -26.145 1.00 32.08 215 ALA A O 1
ATOM 1686 N N . ALA A 1 218 ? -5.345 -47.512 -26.644 1.00 31.63 216 ALA A N 1
ATOM 1687 C CA . ALA A 1 218 ? -4.829 -47.543 -25.256 1.00 31.92 216 ALA A CA 1
ATOM 1688 C C . ALA A 1 218 ? -4.495 -46.190 -24.625 1.00 30.56 216 ALA A C 1
ATOM 1689 O O . ALA A 1 218 ? -4.722 -46.022 -23.433 1.00 30.96 216 ALA A O 1
ATOM 1691 N N . LYS A 1 219 ? -3.947 -45.253 -25.401 1.00 29.64 217 LYS A N 1
ATOM 1692 C CA . LYS A 1 219 ? -3.562 -43.943 -24.865 1.00 29.76 217 LYS A CA 1
ATOM 1693 C C . LYS A 1 219 ? -4.754 -43.104 -24.432 1.00 27.59 217 LYS A C 1
ATOM 1694 O O . LYS A 1 219 ? -4.638 -42.279 -23.515 1.00 27.49 217 LYS A O 1
ATOM 1700 N N . ILE A 1 220 ? -5.879 -43.298 -25.121 1.00 28.90 218 ILE A N 1
ATOM 1701 C CA . ILE A 1 220 ? -7.072 -42.476 -24.903 1.00 28.13 218 ILE A CA 1
ATOM 1702 C C . ILE A 1 220 ? -8.247 -43.251 -24.322 1.00 29.86 218 ILE A C 1
ATOM 1703 O O . ILE A 1 220 ? -9.228 -42.668 -23.907 1.00 28.73 218 ILE A O 1
ATOM 1708 N N . GLY A 1 221 ? -8.183 -44.580 -24.293 1.00 29.82 219 GLY A N 1
ATOM 1709 C CA . GLY A 1 221 ? -9.288 -45.281 -23.672 1.00 30.37 219 GLY A CA 1
ATOM 1710 C C . GLY A 1 221 ? -9.838 -46.420 -24.508 1.00 30.12 219 GLY A C 1
ATOM 1711 O O . GLY A 1 221 ? -10.577 -46.257 -25.503 1.00 31.68 219 GLY A O 1
ATOM 1712 N N . ALA A 1 222 ? -9.493 -47.597 -24.053 1.00 29.42 220 ALA A N 1
ATOM 1713 C CA . ALA A 1 222 ? -9.860 -48.815 -24.739 1.00 33.03 220 ALA A CA 1
ATOM 1714 C C . ALA A 1 222 ? -11.192 -49.355 -24.228 1.00 32.01 220 ALA A C 1
ATOM 1715 O O . ALA A 1 222 ? -11.895 -50.105 -24.929 1.00 34.68 220 ALA A O 1
ATOM 1717 N N . THR A 1 223 ? -11.530 -49.011 -22.992 1.00 29.15 221 THR A N 1
ATOM 1718 C CA . THR A 1 223 ? -12.802 -49.422 -22.426 1.00 28.64 221 THR A CA 1
ATOM 1719 C C . THR A 1 223 ? -13.548 -48.184 -21.933 1.00 27.95 221 THR A C 1
ATOM 1720 O O . THR A 1 223 ? -12.925 -47.342 -21.307 1.00 28.09 221 THR A O 1
ATOM 1724 N N . VAL A 1 224 ? -14.834 -48.071 -22.261 1.00 25.94 222 VAL A N 1
ATOM 1725 C CA . VAL A 1 224 ? -15.652 -46.909 -21.906 1.00 26.37 222 VAL A CA 1
ATOM 1726 C C . VAL A 1 224 ? -16.943 -47.350 -21.227 1.00 26.19 222 VAL A C 1
ATOM 1727 O O . VAL A 1 224 ? -17.576 -48.286 -21.698 1.00 28.40 222 VAL A O 1
ATOM 1731 N N . LYS A 1 225 ? -17.307 -46.728 -20.093 1.00 25.59 223 LYS A N 1
ATOM 1732 C CA . LYS A 1 225 ? -18.449 -47.145 -19.260 1.00 25.64 223 LYS A CA 1
ATOM 1733 C C . LYS A 1 225 ? -19.371 -46.000 -18.766 1.00 25.15 223 LYS A C 1
ATOM 1734 O O . LYS A 1 225 ? -18.954 -44.846 -18.686 1.00 23.82 223 LYS A O 1
ATOM 1740 N N . PRO A 1 226 ? -20.627 -46.339 -18.406 1.00 24.65 224 PRO A N 1
ATOM 1741 C CA . PRO A 1 226 ? -21.564 -45.308 -17.929 1.00 25.07 224 PRO A CA 1
ATOM 1742 C C . PRO A 1 226 ? -21.306 -44.940 -16.474 1.00 24.26 224 PRO A C 1
ATOM 1743 O O . PRO A 1 226 ? -20.698 -45.722 -15.704 1.00 23.87 224 PRO A O 1
ATOM 1755 N N . GLY A 1 228 ? -21.796 -44.304 -12.588 1.00 22.08 226 GLY A N 1
ATOM 1756 C CA . GLY A 1 228 ? -22.423 -45.184 -11.628 1.00 21.91 226 GLY A CA 1
ATOM 1757 C C . GLY A 1 228 ? -21.922 -46.622 -11.699 1.00 22.40 226 GLY A C 1
ATOM 1758 O O . GLY A 1 228 ? -22.141 -47.419 -10.758 1.00 23.82 226 GLY A O 1
ATOM 1759 N N . ALA A 1 229 ? -21.248 -46.981 -12.776 1.00 21.85 227 ALA A N 1
ATOM 1760 C CA . ALA A 1 229 ? -20.595 -48.315 -12.849 1.00 22.40 227 ALA A CA 1
ATOM 1761 C C . ALA A 1 229 ? -19.394 -48.299 -11.911 1.00 23.62 227 ALA A C 1
ATOM 1762 O O . ALA A 1 229 ? -18.677 -47.309 -11.837 1.00 22.59 227 ALA A O 1
ATOM 1764 N N . PRO A 1 230 ? -19.137 -49.407 -11.197 1.00 23.75 228 PRO A N 1
ATOM 1765 C CA . PRO A 1 230 ? -18.016 -49.476 -10.258 1.00 24.13 228 PRO A CA 1
ATOM 1766 C C . PRO A 1 230 ? -16.725 -49.757 -10.975 1.00 22.54 228 PRO A C 1
ATOM 1767 O O . PRO A 1 230 ? -16.702 -50.568 -11.914 1.00 25.83 228 PRO A O 1
ATOM 1771 N N . LEU A 1 231 ? -15.657 -49.074 -10.582 1.00 22.66 229 LEU A N 1
ATOM 1772 C CA . LEU A 1 231 ? -14.372 -49.176 -11.293 1.00 23.67 229 LEU A CA 1
ATOM 1773 C C . LEU A 1 231 ? -13.421 -50.080 -10.516 1.00 23.20 229 LEU A C 1
ATOM 1774 O O . LEU A 1 231 ? -13.509 -50.140 -9.303 1.00 23.45 229 LEU A O 1
ATOM 1779 N N . GLY A 1 232 ? -12.522 -50.753 -11.226 1.00 24.40 230 GLY A N 1
ATOM 1780 C CA . GLY A 1 232 ? -11.572 -51.671 -10.620 1.00 25.97 230 GLY A CA 1
ATOM 1781 C C . GLY A 1 232 ? -12.235 -52.580 -9.571 1.00 24.16 230 GLY A C 1
ATOM 1782 O O . GLY A 1 232 ? -13.307 -53.181 -9.804 1.00 23.96 230 GLY A O 1
ATOM 1783 N N . HIS A 1 233 ? -11.604 -52.626 -8.398 1.00 24.42 231 HIS A N 1
ATOM 1784 C CA . HIS A 1 233 ? -12.206 -53.201 -7.208 1.00 24.50 231 HIS A CA 1
ATOM 1785 C C . HIS A 1 233 ? -12.223 -52.199 -6.053 1.00 26.31 231 HIS A C 1
ATOM 1786 O O . HIS A 1 233 ? -11.847 -52.491 -4.893 1.00 26.23 231 HIS A O 1
ATOM 1793 N N . GLY A 1 234 ? -12.682 -50.999 -6.405 1.00 25.35 232 GLY A N 1
ATOM 1794 C CA . GLY A 1 234 ? -12.797 -49.918 -5.451 1.00 23.11 232 GLY A CA 1
ATOM 1795 C C . GLY A 1 234 ? -11.471 -49.236 -5.270 1.00 22.90 232 GLY A C 1
ATOM 1796 O O . GLY A 1 234 ? -10.572 -49.385 -6.083 1.00 23.29 232 GLY A O 1
ATOM 1797 N N . LEU A 1 235 ? -11.362 -48.430 -4.229 1.00 21.69 233 LEU A N 1
ATOM 1798 C CA . LEU A 1 235 ? -10.134 -47.701 -3.973 1.00 24.75 233 LEU A CA 1
ATOM 1799 C C . LEU A 1 235 ? -8.952 -48.649 -3.864 1.00 27.15 233 LEU A C 1
ATOM 1800 O O . LEU A 1 235 ? -9.059 -49.668 -3.190 1.00 27.63 233 LEU A O 1
ATOM 1805 N N . SER A 1 236 ? -7.840 -48.292 -4.498 1.00 26.34 234 SER A N 1
ATOM 1806 C CA . SER A 1 236 ? -6.591 -49.008 -4.326 1.00 27.03 234 SER A CA 1
ATOM 1807 C C . SER A 1 236 ? -6.071 -48.855 -2.897 1.00 29.03 234 SER A C 1
ATOM 1808 O O . SER A 1 236 ? -6.462 -47.940 -2.186 1.00 27.96 234 SER A O 1
ATOM 1811 N N . GLN A 1 237 ? -5.223 -49.781 -2.446 1.00 31.86 235 GLN A N 1
ATOM 1812 C CA . GLN A 1 237 ? -4.659 -49.630 -1.100 1.00 30.47 235 GLN A CA 1
ATOM 1813 C C . GLN A 1 237 ? -3.939 -48.290 -0.963 1.00 29.86 235 GLN A C 1
ATOM 1814 O O . GLN A 1 237 ? -4.055 -47.606 0.053 1.00 31.74 235 GLN A O 1
ATOM 1820 N N . ARG A 1 238 ? -3.223 -47.892 -2.008 1.00 32.31 236 ARG A N 1
ATOM 1821 C CA . ARG A 1 238 ? -2.470 -46.646 -1.959 1.00 31.36 236 ARG A CA 1
ATOM 1822 C C . ARG A 1 238 ? -3.347 -45.401 -1.932 1.00 30.60 236 ARG A C 1
ATOM 1823 O O . ARG A 1 238 ? -3.076 -44.477 -1.189 1.00 30.41 236 ARG A O 1
ATOM 1831 N N . ALA A 1 239 ? -4.364 -45.339 -2.785 1.00 29.44 237 ALA A N 1
ATOM 1832 C CA . ALA A 1 239 ? -5.203 -44.158 -2.793 1.00 28.93 237 ALA A CA 1
ATOM 1833 C C . ALA A 1 239 ? -5.983 -44.106 -1.480 1.00 29.27 237 ALA A C 1
ATOM 1834 O O . ALA A 1 239 ? -6.213 -43.056 -0.939 1.00 27.48 237 ALA A O 1
ATOM 1836 N N . ALA A 1 240 ? -6.411 -45.267 -0.994 1.00 29.83 238 ALA A N 1
ATOM 1837 C CA . ALA A 1 240 ? -7.190 -45.305 0.228 1.00 28.88 238 ALA A CA 1
ATOM 1838 C C . ALA A 1 240 ? -6.338 -44.787 1.374 1.00 29.34 238 ALA A C 1
ATOM 1839 O O . ALA A 1 240 ? -6.798 -44.032 2.192 1.00 28.17 238 ALA A O 1
ATOM 1841 N N . SER A 1 241 ? -5.088 -45.212 1.409 1.00 30.52 239 SER A N 1
ATOM 1842 C CA . SER A 1 241 ? -4.169 -44.733 2.428 1.00 30.83 239 SER A CA 1
ATOM 1843 C C . SER A 1 241 ? -3.974 -43.222 2.359 1.00 30.76 239 SER A C 1
ATOM 1844 O O . SER A 1 241 ? -4.055 -42.519 3.376 1.00 31.50 239 SER A O 1
ATOM 1847 N N . GLU A 1 242 ? -3.738 -42.744 1.137 1.00 30.77 240 GLU A N 1
ATOM 1848 C CA . GLU A 1 242 ? -3.519 -41.330 0.845 1.00 31.47 240 GLU A CA 1
ATOM 1849 C C . GLU A 1 242 ? -4.714 -40.463 1.263 1.00 29.80 240 GLU A C 1
ATOM 1850 O O . GLU A 1 242 ? -4.515 -39.350 1.746 1.00 30.70 240 GLU A O 1
ATOM 1864 N N . GLY A 1 244 ? -7.131 -41.526 3.557 1.00 29.73 242 GLY A N 1
ATOM 1865 C CA . GLY A 1 244 ? -7.678 -41.904 4.846 1.00 29.74 242 GLY A CA 1
ATOM 1866 C C . GLY A 1 244 ? -8.990 -42.673 4.777 1.00 26.01 242 GLY A C 1
ATOM 1867 O O . GLY A 1 244 ? -9.808 -42.560 5.653 1.00 26.77 242 GLY A O 1
ATOM 1868 N N . LEU A 1 245 ? -9.190 -43.446 3.720 1.00 25.49 243 LEU A N 1
ATOM 1869 C CA . LEU A 1 245 ? -10.389 -44.258 3.571 1.00 26.03 243 LEU A CA 1
ATOM 1870 C C . LEU A 1 245 ? -10.016 -45.731 3.526 1.00 27.12 243 LEU A C 1
ATOM 1871 O O . LEU A 1 245 ? -8.840 -46.063 3.621 1.00 27.54 243 LEU A O 1
ATOM 1876 N N . ILE A 1 246 ? -11.017 -46.592 3.376 1.00 25.26 244 ILE A N 1
ATOM 1877 C CA . ILE A 1 246 ? -10.834 -48.055 3.414 1.00 26.81 244 ILE A CA 1
ATOM 1878 C C . ILE A 1 246 ? -10.638 -48.618 2.001 1.00 26.68 244 ILE A C 1
ATOM 1879 O O . ILE A 1 246 ? -11.441 -48.320 1.107 1.00 26.97 244 ILE A O 1
ATOM 1884 N N . PRO A 1 247 ? -9.575 -49.419 1.755 1.00 27.19 245 PRO A N 1
ATOM 1885 C CA . PRO A 1 247 ? -9.410 -50.005 0.414 1.00 28.13 245 PRO A CA 1
ATOM 1886 C C . PRO A 1 247 ? -10.646 -50.776 -0.009 1.00 27.56 245 PRO A C 1
ATOM 1887 O O . PRO A 1 247 ? -11.280 -51.437 0.826 1.00 26.78 245 PRO A O 1
ATOM 1891 N N . GLY A 1 248 ? -10.982 -50.714 -1.289 1.00 23.39 246 GLY A N 1
ATOM 1892 C CA . GLY A 1 248 ? -12.136 -51.436 -1.808 1.00 25.34 246 GLY A CA 1
ATOM 1893 C C . GLY A 1 248 ? -13.452 -50.668 -1.773 1.00 25.65 246 GLY A C 1
ATOM 1894 O O . GLY A 1 248 ? -14.446 -51.111 -2.369 1.00 25.75 246 GLY A O 1
ATOM 1895 N N . THR A 1 249 ? -13.473 -49.532 -1.073 1.00 24.93 247 THR A N 1
ATOM 1896 C CA . THR A 1 249 ? -14.633 -48.622 -1.152 1.00 22.96 247 THR A CA 1
ATOM 1897 C C . THR A 1 249 ? -14.991 -48.340 -2.589 1.00 21.49 247 THR A C 1
ATOM 1898 O O . THR A 1 249 ? -14.099 -48.046 -3.405 1.00 21.07 247 THR A O 1
ATOM 1902 N N . ALA A 1 250 ? -16.277 -48.418 -2.908 1.00 21.85 248 ALA A N 1
ATOM 1903 C CA . ALA A 1 250 ? -16.714 -48.354 -4.318 1.00 21.06 248 ALA A CA 1
ATOM 1904 C C . ALA A 1 250 ? -16.387 -46.966 -4.889 1.00 19.01 248 ALA A C 1
ATOM 1905 O O . ALA A 1 250 ? -16.570 -45.981 -4.166 1.00 19.17 248 ALA A O 1
ATOM 1907 N N . VAL A 1 251 ? -15.889 -46.950 -6.138 1.00 19.01 249 VAL A N 1
ATOM 1908 C CA . VAL A 1 251 ? -15.653 -45.689 -6.877 1.00 18.55 249 VAL A CA 1
ATOM 1909 C C . VAL A 1 251 ? -16.381 -45.740 -8.203 1.00 19.86 249 VAL A C 1
ATOM 1910 O O . VAL A 1 251 ? -16.195 -46.670 -9.002 1.00 19.44 249 VAL A O 1
ATOM 1914 N N . SER A 1 252 ? -17.197 -44.732 -8.485 1.00 17.53 250 SER A N 1
ATOM 1915 C CA . SER A 1 252 ? -17.900 -44.685 -9.756 1.00 18.63 250 SER A CA 1
ATOM 1916 C C . SER A 1 252 ? -16.961 -44.271 -10.916 1.00 17.72 250 SER A C 1
ATOM 1917 O O . SER A 1 252 ? -15.939 -43.618 -10.707 1.00 18.25 250 SER A O 1
ATOM 1920 N N . VAL A 1 253 ? -17.304 -44.678 -12.134 1.00 16.86 251 VAL A N 1
ATOM 1921 C CA . VAL A 1 253 ? -16.820 -44.031 -13.368 1.00 17.93 251 VAL A CA 1
ATOM 1922 C C . VAL A 1 253 ? -16.938 -42.515 -13.146 1.00 17.44 251 VAL A C 1
ATOM 1923 O O . VAL A 1 253 ? -17.848 -42.057 -12.466 1.00 18.41 251 VAL A O 1
ATOM 1927 N N . SER A 1 254 ? -16.024 -41.743 -13.722 1.00 17.38 252 SER A N 1
ATOM 1928 C CA . SER A 1 254 ? -15.971 -40.286 -13.482 1.00 17.30 252 SER A CA 1
ATOM 1929 C C . SER A 1 254 ? -16.992 -39.515 -14.273 1.00 19.12 252 SER A C 1
ATOM 1930 O O . SER A 1 254 ? -17.690 -40.083 -15.103 1.00 18.83 252 SER A O 1
ATOM 1933 N N . ILE A 1 255 ? -17.081 -38.209 -14.009 1.00 16.96 253 ILE A N 1
ATOM 1934 C CA . ILE A 1 255 ? -17.988 -37.339 -14.783 1.00 19.51 253 ILE A CA 1
ATOM 1935 C C . ILE A 1 255 ? -17.421 -35.940 -14.821 1.00 19.03 253 ILE A C 1
ATOM 1936 O O . ILE A 1 255 ? -16.636 -35.582 -13.956 1.00 18.01 253 ILE A O 1
ATOM 1941 N N . ILE A 1 256 ? -17.769 -35.153 -15.846 1.00 18.25 254 ILE A N 1
ATOM 1942 C CA . ILE A 1 256 ? -17.256 -33.798 -15.915 1.00 18.18 254 ILE A CA 1
ATOM 1943 C C . ILE A 1 256 ? -18.042 -32.968 -14.923 1.00 18.91 254 ILE A C 1
ATOM 1944 O O . ILE A 1 256 ? -19.190 -33.314 -14.633 1.00 19.01 254 ILE A O 1
ATOM 1949 N N . ASP A 1 257 ? -17.436 -31.892 -14.390 1.00 19.12 255 ASP A N 1
ATOM 1950 C CA . ASP A 1 257 ? -18.039 -31.130 -13.307 1.00 19.49 255 ASP A CA 1
ATOM 1951 C C . ASP A 1 257 ? -19.441 -30.607 -13.605 1.00 20.22 255 ASP A C 1
ATOM 1952 O O . ASP A 1 257 ? -20.358 -30.790 -12.817 1.00 18.60 255 ASP A O 1
ATOM 1957 N N . ALA A 1 258 ? -19.624 -29.936 -14.745 1.00 20.57 256 ALA A N 1
ATOM 1958 C CA . ALA A 1 258 ? -20.925 -29.375 -15.036 1.00 21.33 256 ALA A CA 1
ATOM 1959 C C . ALA A 1 258 ? -21.975 -30.469 -15.078 1.00 19.65 256 ALA A C 1
ATOM 1960 O O . ALA A 1 258 ? -23.095 -30.284 -14.594 1.00 19.94 256 ALA A O 1
ATOM 1962 N N . HIS A 1 259 ? -21.609 -31.613 -15.620 1.00 18.42 257 HIS A N 1
ATOM 1963 C CA . HIS A 1 259 ? -22.510 -32.780 -15.669 1.00 17.60 257 HIS A CA 1
ATOM 1964 C C . HIS A 1 259 ? -22.851 -33.419 -14.308 1.00 17.44 257 HIS A C 1
ATOM 1965 O O . HIS A 1 259 ? -23.945 -33.948 -14.100 1.00 17.49 257 HIS A O 1
ATOM 1972 N N . ALA A 1 260 ? -21.907 -33.357 -13.390 1.00 16.78 258 ALA A N 1
ATOM 1973 C CA . ALA A 1 260 ? -22.186 -33.785 -12.031 1.00 15.60 258 ALA A CA 1
ATOM 1974 C C . ALA A 1 260 ? -23.245 -32.883 -11.412 1.00 16.46 258 ALA A C 1
ATOM 1975 O O . ALA A 1 260 ? -24.129 -33.330 -10.673 1.00 16.02 258 ALA A O 1
ATOM 1977 N N . GLY A 1 261 ? -23.150 -31.571 -11.659 1.00 16.48 259 GLY A N 1
ATOM 1978 C CA . GLY A 1 261 ? -24.141 -30.652 -11.129 1.00 16.60 259 GLY A CA 1
ATOM 1979 C C . GLY A 1 261 ? -25.537 -30.961 -11.685 1.00 15.72 259 GLY A C 1
ATOM 1980 O O . GLY A 1 261 ? -26.534 -30.797 -10.969 1.00 16.50 259 GLY A O 1
ATOM 1981 N N . THR A 1 262 ? -25.606 -31.376 -12.947 1.00 15.16 260 THR A N 1
ATOM 1982 C CA . THR A 1 262 ? -26.882 -31.703 -13.550 1.00 14.45 260 THR A CA 1
ATOM 1983 C C . THR A 1 262 ? -27.523 -32.881 -12.792 1.00 15.57 260 THR A C 1
ATOM 1984 O O . THR A 1 262 ? -28.713 -32.867 -12.430 1.00 16.85 260 THR A O 1
ATOM 1988 N N . ILE A 1 263 ? -26.711 -33.917 -12.552 1.00 16.46 261 ILE A N 1
ATOM 1989 C CA . ILE A 1 263 ? -27.183 -35.058 -11.772 1.00 17.16 261 ILE A CA 1
ATOM 1990 C C . ILE A 1 263 ? -27.622 -34.600 -10.390 1.00 17.67 261 ILE A C 1
ATOM 1991 O O . ILE A 1 263 ? -28.606 -35.061 -9.873 1.00 18.74 261 ILE A O 1
ATOM 1996 N N . GLY A 1 264 ? -26.878 -33.694 -9.776 1.00 16.95 262 GLY A N 1
ATOM 1997 C CA . GLY A 1 264 ? -27.200 -33.239 -8.440 1.00 17.42 262 GLY A CA 1
ATOM 1998 C C . GLY A 1 264 ? -28.462 -32.396 -8.295 1.00 18.71 262 GLY A C 1
ATOM 1999 O O . GLY A 1 264 ? -28.954 -32.266 -7.179 1.00 19.51 262 GLY A O 1
ATOM 2000 N N . ILE A 1 265 ? -29.024 -31.867 -9.384 1.00 17.47 263 ILE A N 1
ATOM 2001 C CA . ILE A 1 265 ? -30.197 -30.999 -9.257 1.00 18.78 263 ILE A CA 1
ATOM 2002 C C . ILE A 1 265 ? -31.342 -31.263 -10.213 1.00 20.00 263 ILE A C 1
ATOM 2003 O O . ILE A 1 265 ? -32.492 -31.067 -9.863 1.00 20.02 263 ILE A O 1
ATOM 2008 N N . LEU A 1 266 ? -31.041 -31.686 -11.429 1.00 20.97 264 LEU A N 1
ATOM 2009 C CA . LEU A 1 266 ? -32.048 -31.618 -12.482 1.00 21.85 264 LEU A CA 1
ATOM 2010 C C . LEU A 1 266 ? -33.162 -32.582 -12.173 1.00 23.85 264 LEU A C 1
ATOM 2011 O O . LEU A 1 266 ? -34.280 -32.429 -12.655 1.00 26.18 264 LEU A O 1
ATOM 2016 N N . GLY A 1 267 ? -32.873 -33.546 -11.321 1.00 23.70 265 GLY A N 1
ATOM 2017 C CA . GLY A 1 267 ? -33.820 -34.603 -11.107 1.00 26.20 265 GLY A CA 1
ATOM 2018 C C . GLY A 1 267 ? -34.752 -34.446 -9.935 1.00 27.38 265 GLY A C 1
ATOM 2019 O O . GLY A 1 267 ? -35.552 -35.355 -9.692 1.00 31.09 265 GLY A O 1
ATOM 2020 N N . ALA A 1 268 ? -34.648 -33.339 -9.197 1.00 27.04 266 ALA A N 1
ATOM 2021 C CA . ALA A 1 268 ? -35.487 -33.067 -8.048 1.00 27.11 266 ALA A CA 1
ATOM 2022 C C . ALA A 1 268 ? -36.963 -33.099 -8.476 1.00 31.40 266 ALA A C 1
ATOM 2023 O O . ALA A 1 268 ? -37.331 -32.513 -9.520 1.00 31.41 266 ALA A O 1
ATOM 2025 N N . SER A 1 269 ? -37.802 -33.805 -7.706 1.00 30.63 267 SER A N 1
ATOM 2026 C CA . SER A 1 269 ? -39.248 -33.764 -7.935 1.00 30.44 267 SER A CA 1
ATOM 2027 C C . SER A 1 269 ? -39.763 -32.344 -7.689 1.00 31.08 267 SER A C 1
ATOM 2028 O O . SER A 1 269 ? -39.139 -31.563 -6.960 1.00 28.83 267 SER A O 1
ATOM 2031 N N . GLY A 1 270 ? -40.886 -32.010 -8.318 1.00 31.05 268 GLY A N 1
ATOM 2032 C CA . GLY A 1 270 ? -41.490 -30.693 -8.195 1.00 31.57 268 GLY A CA 1
ATOM 2033 C C . GLY A 1 270 ? -42.215 -30.590 -6.871 1.00 33.05 268 GLY A C 1
ATOM 2034 O O . GLY A 1 270 ? -42.359 -31.596 -6.176 1.00 32.39 268 GLY A O 1
ATOM 2035 N N . VAL A 1 271 ? -42.675 -29.394 -6.528 1.00 33.09 269 VAL A N 1
ATOM 2036 C CA . VAL A 1 271 ? -43.261 -29.172 -5.203 1.00 33.45 269 VAL A CA 1
ATOM 2037 C C . VAL A 1 271 ? -44.594 -29.856 -4.998 1.00 36.52 269 VAL A C 1
ATOM 2038 O O . VAL A 1 271 ? -45.141 -29.814 -3.910 1.00 38.21 269 VAL A O 1
ATOM 2042 N N . THR A 1 272 ? -45.121 -30.504 -6.031 1.00 38.26 270 THR A N 1
ATOM 2043 C CA . THR A 1 272 ? -46.418 -31.143 -5.883 1.00 38.80 270 THR A CA 1
ATOM 2044 C C . THR A 1 272 ? -46.332 -32.627 -6.217 1.00 40.82 270 THR A C 1
ATOM 2045 O O . THR A 1 272 ? -47.357 -33.286 -6.434 1.00 44.26 270 THR A O 1
ATOM 2049 N N . GLY A 1 273 ? -45.103 -33.156 -6.244 1.00 39.24 271 GLY A N 1
ATOM 2050 C CA . GLY A 1 273 ? -44.875 -34.583 -6.411 1.00 40.28 271 GLY A CA 1
ATOM 2051 C C . GLY A 1 273 ? -44.460 -35.043 -7.808 1.00 39.86 271 GLY A C 1
ATOM 2052 O O . GLY A 1 273 ? -43.982 -36.172 -7.975 1.00 41.46 271 GLY A O 1
ATOM 2053 N N . GLU A 1 274 ? -44.629 -34.170 -8.803 1.00 39.74 272 GLU A N 1
ATOM 2054 C CA . GLU A 1 274 ? -44.426 -34.532 -10.198 1.00 40.22 272 GLU A CA 1
ATOM 2055 C C . GLU A 1 274 ? -42.971 -34.830 -10.523 1.00 39.06 272 GLU A C 1
ATOM 2056 O O . GLU A 1 274 ? -42.049 -34.232 -9.961 1.00 37.28 272 GLU A O 1
ATOM 2062 N N . ASN A 1 275 ? -42.764 -35.765 -11.442 1.00 38.66 273 ASN A N 1
ATOM 2063 C CA . ASN A 1 275 ? -41.424 -36.023 -11.955 1.00 39.00 273 ASN A CA 1
ATOM 2064 C C . ASN A 1 275 ? -40.879 -34.783 -12.653 1.00 36.76 273 ASN A C 1
ATOM 2065 O O . ASN A 1 275 ? -41.624 -34.105 -13.380 1.00 35.05 273 ASN A O 1
ATOM 2070 N N . ALA A 1 276 ? -39.590 -34.495 -12.454 1.00 35.06 274 ALA A N 1
ATOM 2071 C CA . ALA A 1 276 ? -38.895 -33.539 -13.317 1.00 32.52 274 ALA A CA 1
ATOM 2072 C C . ALA A 1 276 ? -39.342 -33.809 -14.758 1.00 33.40 274 ALA A C 1
ATOM 2073 O O . ALA A 1 276 ? -39.504 -34.987 -15.141 1.00 33.06 274 ALA A O 1
ATOM 2075 N N . ASN A 1 277 ? -39.548 -32.732 -15.530 1.00 30.23 275 ASN A N 1
ATOM 2076 C CA . ASN A 1 277 ? -39.962 -32.807 -16.947 1.00 30.79 275 ASN A CA 1
ATOM 2077 C C . ASN A 1 277 ? -38.908 -32.146 -17.844 1.00 30.03 275 ASN A C 1
ATOM 2078 O O . ASN A 1 277 ? -38.803 -30.918 -17.906 1.00 28.48 275 ASN A O 1
ATOM 2083 N N . PHE A 1 278 ? -38.105 -32.955 -18.509 1.00 28.99 276 PHE A N 1
ATOM 2084 C CA . PHE A 1 278 ? -36.960 -32.415 -19.210 1.00 28.13 276 PHE A CA 1
ATOM 2085 C C . PHE A 1 278 ? -37.324 -31.591 -20.455 1.00 27.82 276 PHE A C 1
ATOM 2086 O O . PHE A 1 278 ? -36.465 -30.940 -21.027 1.00 27.68 276 PHE A O 1
ATOM 2094 N N . ASP A 1 279 ? -38.582 -31.624 -20.889 1.00 27.99 277 ASP A N 1
ATOM 2095 C CA . ASP A 1 279 ? -39.013 -30.778 -22.001 1.00 26.51 277 ASP A CA 1
ATOM 2096 C C . ASP A 1 279 ? -39.069 -29.312 -21.608 1.00 26.88 277 ASP A C 1
ATOM 2097 O O . ASP A 1 279 ? -38.965 -28.428 -22.469 1.00 23.83 277 ASP A O 1
ATOM 2102 N N . ARG A 1 280 ? -39.295 -29.055 -20.326 1.00 24.69 278 ARG A N 1
ATOM 2103 C CA . ARG A 1 280 ? -39.583 -27.733 -19.816 1.00 24.45 278 ARG A CA 1
ATOM 2104 C C . ARG A 1 280 ? -38.524 -27.169 -18.836 1.00 21.97 278 ARG A C 1
ATOM 2105 O O . ARG A 1 280 ? -38.581 -26.050 -18.486 1.00 20.99 278 ARG A O 1
ATOM 2113 N N . ARG A 1 281 ? -37.577 -27.989 -18.463 1.00 22.49 279 ARG A N 1
ATOM 2114 C CA . ARG A 1 281 ? -36.666 -27.710 -17.388 1.00 23.62 279 ARG A CA 1
ATOM 2115 C C . ARG A 1 281 ? -35.241 -27.874 -17.882 1.00 22.90 279 ARG A C 1
ATOM 2116 O O . ARG A 1 281 ? -34.901 -28.919 -18.341 1.00 26.66 279 ARG A O 1
ATOM 2124 N N . ILE A 1 282 ? -34.434 -26.842 -17.746 1.00 20.45 280 ILE A N 1
ATOM 2125 C CA . ILE A 1 282 ? -33.046 -26.891 -18.072 1.00 18.61 280 ILE A CA 1
ATOM 2126 C C . ILE A 1 282 ? -32.254 -26.835 -16.761 1.00 19.14 280 ILE A C 1
ATOM 2127 O O . ILE A 1 282 ? -32.746 -26.300 -15.816 1.00 20.89 280 ILE A O 1
ATOM 2132 N N . ALA A 1 283 ? -31.073 -27.415 -16.728 1.00 17.23 281 ALA A N 1
ATOM 2133 C CA . ALA A 1 283 ? -30.171 -27.207 -15.632 1.00 17.01 281 ALA A CA 1
ATOM 2134 C C . ALA A 1 283 ? -29.226 -26.048 -15.929 1.00 17.23 281 ALA A C 1
ATOM 2135 O O . ALA A 1 283 ? -28.567 -26.027 -16.945 1.00 16.28 281 ALA A O 1
ATOM 2137 N N . LEU A 1 284 ? -29.128 -25.106 -14.997 1.00 15.16 282 LEU A N 1
ATOM 2138 C CA . LEU A 1 284 ? -28.219 -23.999 -15.166 1.00 15.42 282 LEU A CA 1
ATOM 2139 C C . LEU A 1 284 ? -27.163 -24.194 -14.085 1.00 16.68 282 LEU A C 1
ATOM 2140 O O . LEU A 1 284 ? -27.382 -23.863 -12.917 1.00 15.98 282 LEU A O 1
ATOM 2145 N N . ILE A 1 285 ? -26.047 -24.785 -14.474 1.00 14.39 283 ILE A N 1
ATOM 2146 C CA . ILE A 1 285 ? -25.011 -25.198 -13.512 1.00 16.23 283 ILE A CA 1
ATOM 2147 C C . ILE A 1 285 ? -23.960 -24.107 -13.399 1.00 17.46 283 ILE A C 1
ATOM 2148 O O . ILE A 1 285 ? -23.087 -24.019 -14.234 1.00 17.01 283 ILE A O 1
ATOM 2153 N N . GLY A 1 286 ? -24.072 -23.268 -12.375 1.00 17.51 284 GLY A N 1
ATOM 2154 C CA . GLY A 1 286 ? -23.202 -22.115 -12.260 1.00 18.08 284 GLY A CA 1
ATOM 2155 C C . GLY A 1 286 ? -21.882 -22.383 -11.551 1.00 19.05 284 GLY A C 1
ATOM 2156 O O . GLY A 1 286 ? -21.604 -23.456 -11.056 1.00 23.92 284 GLY A O 1
ATOM 2157 N N . GLY A 1 287 ? -21.064 -21.355 -11.538 1.00 23.10 285 GLY A N 1
ATOM 2158 C CA . GLY A 1 287 ? -19.735 -21.421 -10.951 1.00 23.73 285 GLY A CA 1
ATOM 2159 C C . GLY A 1 287 ? -18.862 -20.459 -11.739 1.00 21.69 285 GLY A C 1
ATOM 2160 O O . GLY A 1 287 ? -19.363 -19.451 -12.226 1.00 20.35 285 GLY A O 1
ATOM 2161 N N . THR A 1 288 ? -17.586 -20.788 -11.894 1.00 23.39 286 THR A N 1
ATOM 2162 C CA . THR A 1 288 ? -16.619 -19.996 -12.687 1.00 21.30 286 THR A CA 1
ATOM 2163 C C . THR A 1 288 ? -17.177 -19.704 -14.074 1.00 20.04 286 THR A C 1
ATOM 2164 O O . THR A 1 288 ? -17.110 -18.559 -14.586 1.00 17.26 286 THR A O 1
ATOM 2168 N N . SER A 1 289 ? -17.682 -20.780 -14.658 1.00 18.90 287 SER A N 1
ATOM 2169 C CA . SER A 1 289 ? -18.426 -20.814 -15.908 1.00 17.81 287 SER A CA 1
ATOM 2170 C C . SER A 1 289 ? -19.809 -21.412 -15.642 1.00 17.17 287 SER A C 1
ATOM 2171 O O . SER A 1 289 ? -20.076 -21.915 -14.525 1.00 19.69 287 SER A O 1
ATOM 2174 N N . THR A 1 290 ? -20.702 -21.365 -16.626 1.00 16.56 288 THR A N 1
ATOM 2175 C CA . THR A 1 290 ? -22.043 -21.925 -16.431 1.00 17.35 288 THR A CA 1
ATOM 2176 C C . THR A 1 290 ? -22.382 -22.833 -17.580 1.00 17.91 288 THR A C 1
ATOM 2177 O O . THR A 1 290 ? -21.984 -22.586 -18.734 1.00 17.50 288 THR A O 1
ATOM 2181 N N . ALA A 1 291 ? -23.012 -23.958 -17.252 1.00 16.74 289 ALA A N 1
ATOM 2182 C CA . ALA A 1 291 ? -23.485 -24.879 -18.275 1.00 16.15 289 ALA A CA 1
ATOM 2183 C C . ALA A 1 291 ? -25.008 -24.833 -18.320 1.00 16.50 289 ALA A C 1
ATOM 2184 O O . ALA A 1 291 ? -25.680 -24.602 -17.302 1.00 16.26 289 ALA A O 1
ATOM 2186 N N . HIS A 1 292 ? -25.579 -25.080 -19.494 1.00 15.79 290 HIS A N 1
ATOM 2187 C CA . HIS A 1 292 ? -26.992 -24.956 -19.697 1.00 14.53 290 HIS A CA 1
ATOM 2188 C C . HIS A 1 292 ? -27.405 -26.270 -20.301 1.00 16.45 290 HIS A C 1
ATOM 2189 O O . HIS A 1 292 ? -27.136 -26.502 -21.463 1.00 18.79 290 HIS A O 1
ATOM 2204 N N . ALA A 1 294 ? -29.860 -29.479 -21.232 1.00 17.23 292 ALA A N 1
ATOM 2205 C CA . ALA A 1 294 ? -31.199 -29.944 -21.587 1.00 18.72 292 ALA A CA 1
ATOM 2206 C C . ALA A 1 294 ? -31.073 -31.387 -22.090 1.00 19.40 292 ALA A C 1
ATOM 2207 O O . ALA A 1 294 ? -30.109 -31.716 -22.782 1.00 18.56 292 ALA A O 1
ATOM 2217 N N . SER A 1 296 ? -33.250 -34.968 -23.722 1.00 22.10 294 SER A N 1
ATOM 2218 C CA . SER A 1 296 ? -34.385 -35.448 -24.489 1.00 23.48 294 SER A CA 1
ATOM 2219 C C . SER A 1 296 ? -34.155 -36.926 -24.892 1.00 22.33 294 SER A C 1
ATOM 2220 O O . SER A 1 296 ? -33.007 -37.423 -25.037 1.00 21.29 294 SER A O 1
ATOM 2223 N N . ARG A 1 297 ? -35.262 -37.622 -25.080 1.00 23.62 295 ARG A N 1
ATOM 2224 C CA . ARG A 1 297 ? -35.233 -38.990 -25.608 1.00 25.68 295 ARG A CA 1
ATOM 2225 C C . ARG A 1 297 ? -34.821 -38.981 -27.084 1.00 25.16 295 ARG A C 1
ATOM 2226 O O . ARG A 1 297 ? -34.358 -39.996 -27.620 1.00 24.83 295 ARG A O 1
ATOM 2234 N N . SER A 1 298 ? -34.952 -37.807 -27.712 1.00 23.44 296 SER A N 1
ATOM 2235 C CA . SER A 1 298 ? -34.692 -37.605 -29.128 1.00 25.09 296 SER A CA 1
ATOM 2236 C C . SER A 1 298 ? -33.438 -36.767 -29.405 1.00 23.31 296 SER A C 1
ATOM 2237 O O . SER A 1 298 ? -33.022 -35.961 -28.548 1.00 24.20 296 SER A O 1
ATOM 2240 N N . ALA A 1 299 ? -32.882 -36.903 -30.611 1.00 23.03 297 ALA A N 1
ATOM 2241 C CA . ALA A 1 299 ? -31.691 -36.171 -30.977 1.00 20.79 297 ALA A CA 1
ATOM 2242 C C . ALA A 1 299 ? -32.137 -34.861 -31.573 1.00 21.32 297 ALA A C 1
ATOM 2243 O O . ALA A 1 299 ? -33.023 -34.840 -32.397 1.00 20.83 297 ALA A O 1
ATOM 2245 N N . HIS A 1 300 ? -31.605 -33.763 -31.040 1.00 19.36 298 HIS A N 1
ATOM 2246 C CA . HIS A 1 300 ? -31.828 -32.454 -31.656 1.00 18.86 298 HIS A CA 1
ATOM 2247 C C . HIS A 1 300 ? -30.463 -31.886 -32.005 1.00 18.45 298 HIS A C 1
ATOM 2248 O O . HIS A 1 300 ? -29.602 -31.740 -31.147 1.00 17.35 298 HIS A O 1
ATOM 2255 N N . PHE A 1 301 ? -30.220 -31.588 -33.274 1.00 16.77 299 PHE A N 1
ATOM 2256 C CA . PHE A 1 301 ? -28.987 -30.942 -33.680 1.00 16.95 299 PHE A CA 1
ATOM 2257 C C . PHE A 1 301 ? -29.172 -29.450 -33.677 1.00 20.41 299 PHE A C 1
ATOM 2258 O O . PHE A 1 301 ? -30.111 -28.942 -34.282 1.00 18.69 299 PHE A O 1
ATOM 2266 N N . ILE A 1 302 ? -28.316 -28.747 -32.937 1.00 18.55 300 ILE A N 1
ATOM 2267 C CA . ILE A 1 302 ? -28.503 -27.303 -32.752 1.00 19.13 300 ILE A CA 1
ATOM 2268 C C . ILE A 1 302 ? -27.206 -26.574 -33.031 1.00 20.44 300 ILE A C 1
ATOM 2269 O O . ILE A 1 302 ? -26.178 -26.815 -32.368 1.00 19.68 300 ILE A O 1
ATOM 2274 N N . SER A 1 303 ? -27.232 -25.684 -34.015 1.00 22.03 301 SER A N 1
ATOM 2275 C CA . SER A 1 303 ? -26.035 -24.988 -34.401 1.00 21.45 301 SER A CA 1
ATOM 2276 C C . SER A 1 303 ? -25.552 -24.177 -33.202 1.00 22.15 301 SER A C 1
ATOM 2277 O O . SER A 1 303 ? -26.327 -23.428 -32.581 1.00 21.03 301 SER A O 1
ATOM 2280 N N . GLY A 1 304 ? -24.289 -24.382 -32.841 1.00 21.32 302 GLY A N 1
ATOM 2281 C CA . GLY A 1 304 ? -23.620 -23.547 -31.849 1.00 21.80 302 GLY A CA 1
ATOM 2282 C C . GLY A 1 304 ? -23.866 -23.988 -30.423 1.00 20.85 302 GLY A C 1
ATOM 2283 O O . GLY A 1 304 ? -23.481 -23.324 -29.446 1.00 21.67 302 GLY A O 1
ATOM 2284 N N . ILE A 1 305 ? -24.486 -25.158 -30.294 1.00 20.03 303 ILE A N 1
ATOM 2285 C CA . ILE A 1 305 ? -24.701 -25.790 -29.004 1.00 19.83 303 ILE A CA 1
ATOM 2286 C C . ILE A 1 305 ? -24.117 -27.214 -29.040 1.00 20.05 303 ILE A C 1
ATOM 2287 O O . ILE A 1 305 ? -24.391 -28.003 -29.963 1.00 19.57 303 ILE A O 1
ATOM 2292 N N . TRP A 1 306 ? -23.274 -27.513 -28.056 1.00 20.16 304 TRP A N 1
ATOM 2293 C CA . TRP A 1 306 ? -22.601 -28.814 -28.017 1.00 19.40 304 TRP A CA 1
ATOM 2294 C C . TRP A 1 306 ? -23.639 -29.930 -27.892 1.00 19.70 304 TRP A C 1
ATOM 2295 O O . TRP A 1 306 ? -24.738 -29.725 -27.364 1.00 20.73 304 TRP A O 1
ATOM 2306 N N . GLY A 1 307 ? -23.308 -31.136 -28.350 1.00 19.51 305 GLY A N 1
ATOM 2307 C CA . GLY A 1 307 ? -24.264 -32.219 -28.468 1.00 19.71 305 GLY A CA 1
ATOM 2308 C C . GLY A 1 307 ? -24.873 -32.223 -29.864 1.00 19.22 305 GLY A C 1
ATOM 2309 O O . GLY A 1 307 ? -24.458 -31.428 -30.744 1.00 20.26 305 GLY A O 1
ATOM 2310 N N . PRO A 1 308 ? -25.863 -33.091 -30.080 1.00 20.05 306 PRO A N 1
ATOM 2311 C CA . PRO A 1 308 ? -26.520 -33.918 -29.067 1.00 21.17 306 PRO A CA 1
ATOM 2312 C C . PRO A 1 308 ? -25.623 -35.078 -28.683 1.00 20.40 306 PRO A C 1
ATOM 2313 O O . PRO A 1 308 ? -25.049 -35.761 -29.530 1.00 22.02 306 PRO A O 1
ATOM 2317 N N . TYR A 1 309 ? -25.466 -35.293 -27.387 1.00 21.06 307 TYR A N 1
ATOM 2318 C CA . TYR A 1 309 ? -24.539 -36.297 -26.877 1.00 19.84 307 TYR A CA 1
ATOM 2319 C C . TYR A 1 309 ? -25.357 -37.484 -26.292 1.00 19.89 307 TYR A C 1
ATOM 2320 O O . TYR A 1 309 ? -25.996 -37.335 -25.268 1.00 20.62 307 TYR A O 1
ATOM 2329 N N . TYR A 1 310 ? -25.348 -38.670 -26.920 1.00 21.98 308 TYR A N 1
ATOM 2330 C CA . TYR A 1 310 ? -26.130 -39.799 -26.407 1.00 22.83 308 TYR A CA 1
ATOM 2331 C C . TYR A 1 310 ? -25.492 -40.461 -25.166 1.00 23.49 308 TYR A C 1
ATOM 2332 O O . TYR A 1 310 ? -24.307 -40.768 -25.173 1.00 24.04 308 TYR A O 1
ATOM 2341 N N . SER A 1 311 ? -26.289 -40.617 -24.107 1.00 22.96 309 SER A N 1
ATOM 2342 C CA . SER A 1 311 ? -25.873 -41.269 -22.864 1.00 25.65 309 SER A CA 1
ATOM 2343 C C . SER A 1 311 ? -24.693 -40.597 -22.173 1.00 25.01 309 SER A C 1
ATOM 2344 O O . SER A 1 311 ? -23.972 -41.234 -21.412 1.00 27.14 309 SER A O 1
ATOM 2347 N N . ALA A 1 312 ? -24.525 -39.295 -22.386 1.00 24.28 310 ALA A N 1
ATOM 2348 C CA . ALA A 1 312 ? -23.452 -38.575 -21.722 1.00 23.02 310 ALA A CA 1
ATOM 2349 C C . ALA A 1 312 ? -23.710 -38.258 -20.229 1.00 23.91 310 ALA A C 1
ATOM 2350 O O . ALA A 1 312 ? -22.770 -37.979 -19.491 1.00 24.60 310 ALA A O 1
ATOM 2352 N N . ILE A 1 313 ? -24.966 -38.225 -19.810 1.00 24.60 311 ILE A N 1
ATOM 2353 C CA . ILE A 1 313 ? -25.283 -38.170 -18.371 1.00 25.97 311 ILE A CA 1
ATOM 2354 C C . ILE A 1 313 ? -26.206 -39.313 -17.971 1.00 27.32 311 ILE A C 1
ATOM 2355 O O . ILE A 1 313 ? -25.805 -40.191 -17.193 1.00 29.72 311 ILE A O 1
ATOM 2360 N N . LEU A 1 314 ? -27.440 -39.303 -18.470 1.00 26.00 312 LEU A N 1
ATOM 2361 C CA . LEU A 1 314 ? -28.351 -40.443 -18.249 1.00 26.97 312 LEU A CA 1
ATOM 2362 C C . LEU A 1 314 ? -28.357 -41.455 -19.422 1.00 26.65 312 LEU A C 1
ATOM 2363 O O . LEU A 1 314 ? -28.354 -41.082 -20.617 1.00 26.18 312 LEU A O 1
ATOM 2368 N N . PRO A 1 315 ? -28.340 -42.759 -19.106 1.00 26.59 313 PRO A N 1
ATOM 2369 C CA . PRO A 1 315 ? -28.535 -43.706 -20.203 1.00 27.37 313 PRO A CA 1
ATOM 2370 C C . PRO A 1 315 ? -29.814 -43.444 -21.013 1.00 27.53 313 PRO A C 1
ATOM 2371 O O . PRO A 1 315 ? -30.872 -43.202 -20.444 1.00 28.12 313 PRO A O 1
ATOM 2375 N N . GLU A 1 316 ? -29.707 -43.533 -22.335 1.00 26.90 314 GLU A N 1
ATOM 2376 C CA . GLU A 1 316 ? -30.878 -43.427 -23.222 1.00 27.93 314 GLU A CA 1
ATOM 2377 C C . GLU A 1 316 ? -31.438 -42.004 -23.347 1.00 29.26 314 GLU A C 1
ATOM 2378 O O . GLU A 1 316 ? -32.514 -41.800 -23.932 1.00 30.05 314 GLU A O 1
ATOM 2384 N N . TYR A 1 317 ? -30.706 -41.024 -22.820 1.00 24.82 315 TYR A N 1
ATOM 2385 C CA . TYR A 1 317 ? -31.019 -39.612 -23.099 1.00 24.97 315 TYR A CA 1
ATOM 2386 C C . TYR A 1 317 ? -29.961 -38.959 -23.945 1.00 22.48 315 TYR A C 1
ATOM 2387 O O . TYR A 1 317 ? -28.779 -39.189 -23.751 1.00 24.23 315 TYR A O 1
ATOM 2396 N N . TRP A 1 318 ? -30.383 -38.106 -24.892 1.00 22.52 316 TRP A N 1
ATOM 2397 C CA . TRP A 1 318 ? -29.438 -37.258 -25.588 1.00 22.36 316 TRP A CA 1
ATOM 2398 C C . TRP A 1 318 ? -29.265 -35.933 -24.816 1.00 21.39 316 TRP A C 1
ATOM 2399 O O . TRP A 1 318 ? -30.256 -35.352 -24.366 1.00 22.02 316 TRP A O 1
ATOM 2410 N N . LEU A 1 319 ? -28.031 -35.486 -24.665 1.00 18.56 317 LEU A N 1
ATOM 2411 C CA . LEU A 1 319 ? -27.801 -34.211 -23.937 1.00 20.03 317 LEU A CA 1
ATOM 2412 C C . LEU A 1 319 ? -27.496 -33.119 -24.918 1.00 20.09 317 LEU A C 1
ATOM 2413 O O . LEU A 1 319 ? -26.628 -33.298 -25.791 1.00 19.50 317 LEU A O 1
ATOM 2418 N N . ASN A 1 320 ? -28.163 -31.966 -24.758 1.00 17.36 318 ASN A N 1
ATOM 2419 C CA . ASN A 1 320 ? -27.818 -30.764 -25.516 1.00 17.35 318 ASN A CA 1
ATOM 2420 C C . ASN A 1 320 ? -27.189 -29.867 -24.473 1.00 18.69 318 ASN A C 1
ATOM 2421 O O . ASN A 1 320 ? -27.832 -29.593 -23.481 1.00 19.53 318 ASN A O 1
ATOM 2426 N N . GLU A 1 321 ? -25.919 -29.539 -24.655 1.00 16.77 319 GLU A N 1
ATOM 2427 C CA . GLU A 1 321 ? -25.138 -28.790 -23.650 1.00 18.50 319 GLU A CA 1
ATOM 2428 C C . GLU A 1 321 ? -24.726 -27.397 -24.139 1.00 18.30 319 GLU A C 1
ATOM 2429 O O . GLU A 1 321 ? -23.813 -27.262 -24.970 1.00 18.77 319 GLU A O 1
ATOM 2435 N N . GLY A 1 322 ? -25.402 -26.385 -23.658 1.00 16.57 320 GLY A N 1
ATOM 2436 C CA . GLY A 1 322 ? -24.978 -24.995 -23.881 1.00 17.89 320 GLY A CA 1
ATOM 2437 C C . GLY A 1 322 ? -24.029 -24.576 -22.761 1.00 18.25 320 GLY A C 1
ATOM 2438 O O . GLY A 1 322 ? -23.878 -25.252 -21.724 1.00 17.46 320 GLY A O 1
ATOM 2439 N N . GLY A 1 323 ? -23.430 -23.405 -22.917 1.00 18.80 321 GLY A N 1
ATOM 2440 C CA . GLY A 1 323 ? -22.636 -22.884 -21.833 1.00 17.71 321 GLY A CA 1
ATOM 2441 C C . GLY A 1 323 ? -22.236 -21.444 -22.062 1.00 18.82 321 GLY A C 1
ATOM 2442 O O . GLY A 1 323 ? -22.287 -20.916 -23.191 1.00 17.11 321 GLY A O 1
ATOM 2443 N N . GLN A 1 324 ? -21.817 -20.847 -20.967 1.00 15.85 322 GLN A N 1
ATOM 2444 C CA . GLN A 1 324 ? -21.116 -19.568 -20.961 1.00 15.01 322 GLN A CA 1
ATOM 2445 C C . GLN A 1 324 ? -19.767 -19.735 -20.291 1.00 17.02 322 GLN A C 1
ATOM 2446 O O . GLN A 1 324 ? -19.685 -20.177 -19.181 1.00 16.96 322 GLN A O 1
ATOM 2452 N N . SER A 1 325 ? -18.690 -19.362 -20.971 1.00 17.46 323 SER A N 1
ATOM 2453 C CA . SER A 1 325 ? -17.349 -19.659 -20.462 1.00 19.27 323 SER A CA 1
ATOM 2454 C C . SER A 1 325 ? -16.921 -18.855 -19.254 1.00 18.06 323 SER A C 1
ATOM 2455 O O . SER A 1 325 ? -16.073 -19.313 -18.471 1.00 20.22 323 SER A O 1
ATOM 2458 N N . ALA A 1 326 ? -17.470 -17.656 -19.114 1.00 17.52 324 ALA A N 1
ATOM 2459 C CA . ALA A 1 326 ? -17.162 -16.860 -17.932 1.00 17.60 324 ALA A CA 1
ATOM 2460 C C . ALA A 1 326 ? -18.404 -16.257 -17.322 1.00 17.27 324 ALA A C 1
ATOM 2461 O O . ALA A 1 326 ? -18.991 -15.310 -17.917 1.00 16.17 324 ALA A O 1
ATOM 2463 N N . THR A 1 327 ? -18.795 -16.706 -16.116 1.00 15.47 325 THR A N 1
ATOM 2464 C CA . THR A 1 327 ? -20.012 -16.178 -15.501 1.00 16.00 325 THR A CA 1
ATOM 2465 C C . THR A 1 327 ? -19.610 -15.721 -14.103 1.00 16.01 325 THR A C 1
ATOM 2466 O O . THR A 1 327 ? -19.362 -14.519 -13.893 1.00 14.58 325 THR A O 1
ATOM 2470 N N . GLY A 1 328 ? -19.475 -16.634 -13.161 1.00 17.83 326 GLY A N 1
ATOM 2471 C CA . GLY A 1 328 ? -18.847 -16.231 -11.919 1.00 18.51 326 GLY A CA 1
ATOM 2472 C C . GLY A 1 328 ? -17.514 -15.573 -12.076 1.00 17.00 326 GLY A C 1
ATOM 2473 O O . GLY A 1 328 ? -17.191 -14.609 -11.364 1.00 16.73 326 GLY A O 1
ATOM 2474 N N . ALA A 1 329 ? -16.717 -16.088 -13.006 1.00 17.70 327 ALA A N 1
ATOM 2475 C CA . ALA A 1 329 ? -15.401 -15.505 -13.228 1.00 17.36 327 ALA A CA 1
ATOM 2476 C C . ALA A 1 329 ? -15.536 -14.084 -13.730 1.00 16.64 327 ALA A C 1
ATOM 2477 O O . ALA A 1 329 ? -14.705 -13.235 -13.436 1.00 14.93 327 ALA A O 1
ATOM 2479 N N . LEU A 1 330 ? -16.577 -13.839 -14.514 1.00 14.96 328 LEU A N 1
ATOM 2480 C CA . LEU A 1 330 ? -16.740 -12.487 -15.057 1.00 13.50 328 LEU A CA 1
ATOM 2481 C C . LEU A 1 330 ? -17.253 -11.504 -13.990 1.00 13.86 328 LEU A C 1
ATOM 2482 O O . LEU A 1 330 ? -16.759 -10.342 -13.872 1.00 14.57 328 LEU A O 1
ATOM 2487 N N . ILE A 1 331 ? -18.234 -11.952 -13.199 1.00 14.56 329 ILE A N 1
ATOM 2488 C CA . ILE A 1 331 ? -18.723 -11.099 -12.139 1.00 14.17 329 ILE A CA 1
ATOM 2489 C C . ILE A 1 331 ? -17.568 -10.759 -11.192 1.00 15.76 329 ILE A C 1
ATOM 2490 O O . ILE A 1 331 ? -17.379 -9.597 -10.800 1.00 16.18 329 ILE A O 1
ATOM 2495 N N . ASP A 1 332 ? -16.793 -11.759 -10.846 1.00 16.45 330 ASP A N 1
ATOM 2496 C CA . ASP A 1 332 ? -15.703 -11.484 -9.908 1.00 17.96 330 ASP A CA 1
ATOM 2497 C C . ASP A 1 332 ? -14.609 -10.597 -10.521 1.00 17.83 330 ASP A C 1
ATOM 2498 O O . ASP A 1 332 ? -14.065 -9.743 -9.816 1.00 18.66 330 ASP A O 1
ATOM 2503 N N . HIS A 1 333 ? -14.365 -10.729 -11.819 1.00 17.33 331 HIS A N 1
ATOM 2504 C CA . HIS A 1 333 ? -13.432 -9.861 -12.546 1.00 17.54 331 HIS A CA 1
ATOM 2505 C C . HIS A 1 333 ? -13.915 -8.385 -12.485 1.00 18.26 331 HIS A C 1
ATOM 2506 O O . HIS A 1 333 ? -13.160 -7.486 -12.189 1.00 18.06 331 HIS A O 1
ATOM 2513 N N . ILE A 1 334 ? -15.179 -8.171 -12.806 1.00 16.57 332 ILE A N 1
ATOM 2514 C CA . ILE A 1 334 ? -15.762 -6.818 -12.821 1.00 15.94 332 ILE A CA 1
ATOM 2515 C C . ILE A 1 334 ? -15.767 -6.222 -11.416 1.00 17.75 332 ILE A C 1
ATOM 2516 O O . ILE A 1 334 ? -15.419 -5.047 -11.240 1.00 18.56 332 ILE A O 1
ATOM 2521 N N . ILE A 1 335 ? -16.125 -7.015 -10.399 1.00 17.33 333 ILE A N 1
ATOM 2522 C CA . ILE A 1 335 ? -16.108 -6.526 -9.021 1.00 17.23 333 ILE A CA 1
ATOM 2523 C C . ILE A 1 335 ? -14.691 -6.219 -8.533 1.00 17.45 333 ILE A C 1
ATOM 2524 O O . ILE A 1 335 ? -14.393 -5.081 -8.050 1.00 17.79 333 ILE A O 1
ATOM 2529 N N . GLN A 1 336 ? -13.834 -7.219 -8.639 1.00 18.18 334 GLN A N 1
ATOM 2530 C CA . GLN A 1 336 ? -12.511 -7.158 -8.007 1.00 20.29 334 GLN A CA 1
ATOM 2531 C C . GLN A 1 336 ? -11.550 -6.216 -8.724 1.00 19.70 334 GLN A C 1
ATOM 2532 O O . GLN A 1 336 ? -10.613 -5.664 -8.101 1.00 23.17 334 GLN A O 1
ATOM 2538 N N . SER A 1 337 ? -11.788 -5.938 -10.006 1.00 19.47 335 SER A N 1
ATOM 2539 C CA A SER A 1 337 ? -10.903 -5.044 -10.756 0.48 20.70 335 SER A CA 1
ATOM 2540 C CA B SER A 1 337 ? -10.878 -5.041 -10.705 0.52 20.70 335 SER A CA 1
ATOM 2541 C C . SER A 1 337 ? -11.240 -3.583 -10.478 1.00 19.28 335 SER A C 1
ATOM 2542 O O . SER A 1 337 ? -10.504 -2.692 -10.903 1.00 21.15 335 SER A O 1
ATOM 2547 N N . HIS A 1 338 ? -12.362 -3.327 -9.802 1.00 17.68 336 HIS A N 1
ATOM 2548 C CA . HIS A 1 338 ? -12.759 -1.917 -9.640 1.00 19.14 336 HIS A CA 1
ATOM 2549 C C . HIS A 1 338 ? -11.988 -1.258 -8.488 1.00 19.01 336 HIS A C 1
ATOM 2550 O O . HIS A 1 338 ? -11.827 -1.836 -7.410 1.00 19.34 336 HIS A O 1
ATOM 2557 N N . PRO A 1 339 ? -11.512 -0.041 -8.697 1.00 16.86 337 PRO A N 1
ATOM 2558 C CA . PRO A 1 339 ? -10.746 0.602 -7.615 1.00 18.27 337 PRO A CA 1
ATOM 2559 C C . PRO A 1 339 ? -11.476 0.736 -6.270 1.00 19.64 337 PRO A C 1
ATOM 2560 O O . PRO A 1 339 ? -10.790 0.847 -5.232 1.00 19.43 337 PRO A O 1
ATOM 2564 N N . CYS A 1 340 ? -12.800 0.824 -6.290 1.00 18.20 338 CYS A N 1
ATOM 2565 C CA . CYS A 1 340 ? -13.554 0.926 -5.032 1.00 18.38 338 CYS A CA 1
ATOM 2566 C C . CYS A 1 340 ? -13.735 -0.401 -4.281 1.00 18.74 338 CYS A C 1
ATOM 2567 O O . CYS A 1 340 ? -14.325 -0.421 -3.202 1.00 18.85 338 CYS A O 1
ATOM 2570 N N . TYR A 1 341 ? -13.275 -1.499 -4.858 1.00 18.12 339 TYR A N 1
ATOM 2571 C CA . TYR A 1 341 ? -13.479 -2.804 -4.259 1.00 18.30 339 TYR A CA 1
ATOM 2572 C C . TYR A 1 341 ? -12.893 -2.930 -2.828 1.00 18.00 339 TYR A C 1
ATOM 2573 O O . TYR A 1 341 ? -13.617 -3.335 -1.899 1.00 17.38 339 TYR A O 1
ATOM 2582 N N . PRO A 1 342 ? -11.618 -2.571 -2.650 1.00 19.88 340 PRO A N 1
ATOM 2583 C CA . PRO A 1 342 ? -11.089 -2.842 -1.288 1.00 21.13 340 PRO A CA 1
ATOM 2584 C C . PRO A 1 342 ? -11.817 -2.077 -0.197 1.00 21.95 340 PRO A C 1
ATOM 2585 O O . PRO A 1 342 ? -12.096 -2.644 0.897 1.00 19.84 340 PRO A O 1
ATOM 2589 N N . ALA A 1 343 ? -12.107 -0.804 -0.434 1.00 18.85 341 ALA A N 1
ATOM 2590 C CA . ALA A 1 343 ? -12.862 -0.038 0.554 1.00 20.11 341 ALA A CA 1
ATOM 2591 C C . ALA A 1 343 ? -14.247 -0.647 0.803 1.00 20.78 341 ALA A C 1
ATOM 2592 O O . ALA A 1 343 ? -14.709 -0.725 1.950 1.00 19.73 341 ALA A O 1
ATOM 2594 N N . LEU A 1 344 ? -14.946 -1.053 -0.267 1.00 19.66 342 LEU A N 1
ATOM 2595 C CA . LEU A 1 344 ? -16.290 -1.580 -0.087 1.00 18.45 342 LEU A CA 1
ATOM 2596 C C . LEU A 1 344 ? -16.266 -2.918 0.640 1.00 19.69 342 LEU A C 1
ATOM 2597 O O . LEU A 1 344 ? -17.140 -3.164 1.461 1.00 20.02 342 LEU A O 1
ATOM 2602 N N . LEU A 1 345 ? -15.275 -3.753 0.330 1.00 18.95 343 LEU A N 1
ATOM 2603 C CA . LEU A 1 345 ? -15.101 -5.039 0.992 1.00 19.38 343 LEU A CA 1
ATOM 2604 C C . LEU A 1 345 ? -14.943 -4.822 2.520 1.00 21.54 343 LEU A C 1
ATOM 2605 O O . LEU A 1 345 ? -15.594 -5.500 3.327 1.00 20.81 343 LEU A O 1
ATOM 2610 N N . GLU A 1 346 ? -14.147 -3.827 2.884 1.00 20.59 344 GLU A N 1
ATOM 2611 C CA . GLU A 1 346 ? -13.944 -3.493 4.321 1.00 22.46 344 GLU A CA 1
ATOM 2612 C C . GLU A 1 346 ? -15.262 -3.089 4.959 1.00 23.46 344 GLU A C 1
ATOM 2613 O O . GLU A 1 346 ? -15.573 -3.539 6.067 1.00 22.36 344 GLU A O 1
ATOM 2619 N N . GLN A 1 347 ? -16.078 -2.287 4.261 1.00 22.23 345 GLN A N 1
ATOM 2620 C CA . GLN A 1 347 ? -17.356 -1.876 4.835 1.00 23.50 345 GLN A CA 1
ATOM 2621 C C . GLN A 1 347 ? -18.319 -3.073 4.875 1.00 25.88 345 GLN A C 1
ATOM 2622 O O . GLN A 1 347 ? -19.118 -3.200 5.827 1.00 24.75 345 GLN A O 1
ATOM 2628 N N . ALA A 1 348 ? -18.256 -3.943 3.850 1.00 23.28 346 ALA A N 1
ATOM 2629 C CA . ALA A 1 348 ? -19.055 -5.151 3.848 1.00 22.47 346 ALA A CA 1
ATOM 2630 C C . ALA A 1 348 ? -18.752 -5.956 5.135 1.00 24.00 346 ALA A C 1
ATOM 2631 O O . ALA A 1 348 ? -19.668 -6.298 5.885 1.00 25.13 346 ALA A O 1
ATOM 2633 N N . LYS A 1 349 ? -17.480 -6.223 5.396 1.00 22.88 347 LYS A N 1
ATOM 2634 C CA . LYS A 1 349 ? -17.106 -6.988 6.608 1.00 24.21 347 LYS A CA 1
ATOM 2635 C C . LYS A 1 349 ? -17.567 -6.314 7.900 1.00 25.96 347 LYS A C 1
ATOM 2636 O O . LYS A 1 349 ? -18.096 -6.995 8.787 1.00 25.27 347 LYS A O 1
ATOM 2642 N N . ASN A 1 350 ? -17.406 -5.004 8.005 1.00 24.57 348 ASN A N 1
ATOM 2643 C CA . ASN A 1 350 ? -17.958 -4.282 9.159 1.00 26.53 348 ASN A CA 1
ATOM 2644 C C . ASN A 1 350 ? -19.458 -4.470 9.388 1.00 28.71 348 ASN A C 1
ATOM 2645 O O . ASN A 1 350 ? -19.907 -4.376 10.532 1.00 30.89 348 ASN A O 1
ATOM 2650 N N . LYS A 1 351 ? -20.244 -4.707 8.331 1.00 27.41 349 LYS A N 1
ATOM 2651 C CA . LYS A 1 351 ? -21.688 -4.983 8.458 1.00 27.44 349 LYS A CA 1
ATOM 2652 C C . LYS A 1 351 ? -22.052 -6.474 8.438 1.00 28.73 349 LYS A C 1
ATOM 2653 O O . LYS A 1 351 ? -23.235 -6.844 8.415 1.00 29.82 349 LYS A O 1
ATOM 2659 N N . GLY A 1 352 ? -21.042 -7.335 8.383 1.00 25.52 350 GLY A N 1
ATOM 2660 C CA . GLY A 1 352 ? -21.239 -8.775 8.335 1.00 27.77 350 GLY A CA 1
ATOM 2661 C C . GLY A 1 352 ? -21.901 -9.260 7.050 1.00 28.74 350 GLY A C 1
ATOM 2662 O O . GLY A 1 352 ? -22.777 -10.109 7.084 1.00 27.92 350 GLY A O 1
ATOM 2663 N N . GLU A 1 353 ? -21.429 -8.730 5.922 1.00 26.57 351 GLU A N 1
ATOM 2664 C CA . GLU A 1 353 ? -22.049 -8.846 4.608 1.00 27.06 351 GLU A CA 1
ATOM 2665 C C . GLU A 1 353 ? -20.995 -9.348 3.642 1.00 24.47 351 GLU A C 1
ATOM 2666 O O . GLU A 1 353 ? -19.802 -9.092 3.841 1.00 26.18 351 GLU A O 1
ATOM 2672 N N . THR A 1 354 ? -21.449 -10.014 2.592 1.00 23.19 352 THR A N 1
ATOM 2673 C CA . THR A 1 354 ? -20.588 -10.300 1.427 1.00 20.96 352 THR A CA 1
ATOM 2674 C C . THR A 1 354 ? -20.482 -9.066 0.527 1.00 20.58 352 THR A C 1
ATOM 2675 O O . THR A 1 354 ? -21.288 -8.161 0.633 1.00 18.92 352 THR A O 1
ATOM 2679 N N . ILE A 1 355 ? -19.540 -9.080 -0.423 1.00 17.55 353 ILE A N 1
ATOM 2680 C CA . ILE A 1 355 ? -19.414 -7.935 -1.317 1.00 18.29 353 ILE A CA 1
ATOM 2681 C C . ILE A 1 355 ? -20.680 -7.851 -2.176 1.00 18.01 353 ILE A C 1
ATOM 2682 O O . ILE A 1 355 ? -21.104 -6.754 -2.510 1.00 16.60 353 ILE A O 1
ATOM 2687 N N . TYR A 1 356 ? -21.251 -8.999 -2.546 1.00 18.08 354 TYR A N 1
ATOM 2688 C CA . TYR A 1 356 ? -22.516 -9.015 -3.321 1.00 18.07 354 TYR A CA 1
ATOM 2689 C C . TYR A 1 356 ? -23.677 -8.327 -2.578 1.00 18.57 354 TYR A C 1
ATOM 2690 O O . TYR A 1 356 ? -24.419 -7.547 -3.174 1.00 17.41 354 TYR A O 1
ATOM 2699 N N . GLU A 1 357 ? -23.830 -8.612 -1.295 1.00 20.15 355 GLU A N 1
ATOM 2700 C CA . GLU A 1 357 ? -24.854 -7.940 -0.485 1.00 20.22 355 GLU A CA 1
ATOM 2701 C C . GLU A 1 357 ? -24.592 -6.423 -0.383 1.00 18.78 355 GLU A C 1
ATOM 2702 O O . GLU A 1 357 ? -25.510 -5.632 -0.467 1.00 18.07 355 GLU A O 1
ATOM 2708 N N . ALA A 1 358 ? -23.326 -6.029 -0.253 1.00 16.77 356 ALA A N 1
ATOM 2709 C CA . ALA A 1 358 ? -22.998 -4.612 -0.173 1.00 17.36 356 ALA A CA 1
ATOM 2710 C C . ALA A 1 358 ? -23.344 -3.919 -1.500 1.00 16.42 356 ALA A C 1
ATOM 2711 O O . ALA A 1 358 ? -23.908 -2.819 -1.500 1.00 16.65 356 ALA A O 1
ATOM 2713 N N . LEU A 1 359 ? -23.001 -4.559 -2.629 1.00 17.02 357 LEU A N 1
ATOM 2714 C CA . LEU A 1 359 ? -23.402 -3.974 -3.933 1.00 14.39 357 LEU A CA 1
ATOM 2715 C C . LEU A 1 359 ? -24.924 -3.959 -4.120 1.00 15.30 357 LEU A C 1
ATOM 2716 O O . LEU A 1 359 ? -25.511 -2.961 -4.640 1.00 15.16 357 LEU A O 1
ATOM 2721 N N . ASN A 1 360 ? -25.580 -5.030 -3.690 1.00 15.32 358 ASN A N 1
ATOM 2722 C CA . ASN A 1 360 ? -27.028 -5.097 -3.831 1.00 17.32 358 ASN A CA 1
ATOM 2723 C C . ASN A 1 360 ? -27.709 -3.990 -3.018 1.00 17.54 358 ASN A C 1
ATOM 2724 O O . ASN A 1 360 ? -28.709 -3.421 -3.435 1.00 16.32 358 ASN A O 1
ATOM 2729 N N . TYR A 1 361 ? -27.114 -3.674 -1.871 1.00 17.23 359 TYR A N 1
ATOM 2730 C CA . TYR A 1 361 ? -27.637 -2.563 -1.063 1.00 19.73 359 TYR A CA 1
ATOM 2731 C C . TYR A 1 361 ? -27.523 -1.231 -1.783 1.00 18.87 359 TYR A C 1
ATOM 2732 O O . TYR A 1 361 ? -28.462 -0.422 -1.765 1.00 18.93 359 TYR A O 1
ATOM 2741 N N . ILE A 1 362 ? -26.379 -0.982 -2.428 1.00 16.24 360 ILE A N 1
ATOM 2742 C CA . ILE A 1 362 ? -26.146 0.270 -3.137 1.00 17.02 360 ILE A CA 1
ATOM 2743 C C . ILE A 1 362 ? -27.169 0.344 -4.258 1.00 18.19 360 ILE A C 1
ATOM 2744 O O . ILE A 1 362 ? -27.777 1.380 -4.486 1.00 16.64 360 ILE A O 1
ATOM 2749 N N . LEU A 1 363 ? -27.394 -0.782 -4.944 1.00 15.18 361 LEU A N 1
ATOM 2750 C CA . LEU A 1 363 ? -28.372 -0.773 -6.042 1.00 15.56 361 LEU A CA 1
ATOM 2751 C C . LEU A 1 363 ? -29.740 -0.406 -5.524 1.00 17.18 361 LEU A C 1
ATOM 2752 O O . LEU A 1 363 ? -30.482 0.396 -6.143 1.00 18.34 361 LEU A O 1
ATOM 2757 N N . ARG A 1 364 ? -30.104 -1.016 -4.415 1.00 17.18 362 ARG A N 1
ATOM 2758 C CA . ARG A 1 364 ? -31.420 -0.746 -3.800 1.00 20.03 362 ARG A CA 1
ATOM 2759 C C . ARG A 1 364 ? -31.590 0.733 -3.458 1.00 19.57 362 ARG A C 1
ATOM 2760 O O . ARG A 1 364 ? -32.620 1.343 -3.765 1.00 21.24 362 ARG A O 1
ATOM 2768 N N . GLN A 1 365 ? -30.551 1.315 -2.864 1.00 19.77 363 GLN A N 1
ATOM 2769 C CA . GLN A 1 365 ? -30.535 2.744 -2.526 1.00 21.36 363 GLN A CA 1
ATOM 2770 C C . GLN A 1 365 ? -30.668 3.629 -3.768 1.00 22.34 363 GLN A C 1
ATOM 2771 O O . GLN A 1 365 ? -31.421 4.625 -3.779 1.00 23.22 363 GLN A O 1
ATOM 2785 N N . ALA A 1 367 ? -31.944 2.918 -6.710 1.00 19.15 365 ALA A N 1
ATOM 2786 C CA . ALA A 1 367 ? -33.215 2.683 -7.420 1.00 22.30 365 ALA A CA 1
ATOM 2787 C C . ALA A 1 367 ? -34.417 3.308 -6.709 1.00 23.90 365 ALA A C 1
ATOM 2788 O O . ALA A 1 367 ? -35.443 3.566 -7.351 1.00 24.07 365 ALA A O 1
ATOM 2790 N N . GLY A 1 368 ? -34.292 3.537 -5.407 1.00 22.99 366 GLY A N 1
ATOM 2791 C CA . GLY A 1 368 ? -35.459 3.872 -4.602 1.00 27.22 366 GLY A CA 1
ATOM 2792 C C . GLY A 1 368 ? -36.192 2.573 -4.277 1.00 28.41 366 GLY A C 1
ATOM 2793 O O . GLY A 1 368 ? -35.914 1.915 -3.275 1.00 34.88 366 GLY A O 1
ATOM 2794 N N . GLU A 1 369 ? -37.086 2.136 -5.145 1.00 27.88 367 GLU A N 1
ATOM 2795 C CA . GLU A 1 369 ? -37.805 0.903 -4.898 1.00 28.07 367 GLU A CA 1
ATOM 2796 C C . GLU A 1 369 ? -37.059 -0.307 -5.462 1.00 27.06 367 GLU A C 1
ATOM 2797 O O . GLU A 1 369 ? -36.352 -0.195 -6.472 1.00 27.20 367 GLU A O 1
ATOM 2803 N N . PRO A 1 370 ? -37.254 -1.464 -4.844 1.00 28.41 368 PRO A N 1
ATOM 2804 C CA . PRO A 1 370 ? -36.581 -2.692 -5.311 1.00 28.88 368 PRO A CA 1
ATOM 2805 C C . PRO A 1 370 ? -36.931 -3.025 -6.754 1.00 27.31 368 PRO A C 1
ATOM 2806 O O . PRO A 1 370 ? -36.080 -3.502 -7.527 1.00 25.19 368 PRO A O 1
ATOM 2810 N N . GLU A 1 371 ? -38.163 -2.740 -7.153 1.00 28.15 369 GLU A N 1
ATOM 2811 C CA . GLU A 1 371 ? -38.620 -3.057 -8.503 1.00 27.36 369 GLU A CA 1
ATOM 2812 C C . GLU A 1 371 ? -38.091 -2.123 -9.606 1.00 25.23 369 GLU A C 1
ATOM 2813 O O . GLU A 1 371 ? -38.348 -2.326 -10.791 1.00 25.04 369 GLU A O 1
ATOM 2819 N N . ASN A 1 372 ? -37.367 -1.085 -9.226 1.00 22.47 370 ASN A N 1
ATOM 2820 C CA . ASN A 1 372 ? -36.740 -0.220 -10.204 1.00 22.63 370 ASN A CA 1
ATOM 2821 C C . ASN A 1 372 ? -35.260 -0.525 -10.447 1.00 20.14 370 ASN A C 1
ATOM 2822 O O . ASN A 1 372 ? -34.596 0.215 -11.180 1.00 17.88 370 ASN A O 1
ATOM 2827 N N . ILE A 1 373 ? -34.734 -1.537 -9.740 1.00 17.76 371 ILE A N 1
ATOM 2828 C CA . ILE A 1 373 ? -33.308 -1.830 -9.804 1.00 17.57 371 ILE A CA 1
ATOM 2829 C C . ILE A 1 373 ? -32.872 -2.148 -11.250 1.00 14.10 371 ILE A C 1
ATOM 2830 O O . ILE A 1 373 ? -31.840 -1.625 -11.726 1.00 14.39 371 ILE A O 1
ATOM 2835 N N . ALA A 1 374 ? -33.706 -2.906 -11.968 1.00 14.83 372 ALA A N 1
ATOM 2836 C CA . ALA A 1 374 ? -33.283 -3.307 -13.341 1.00 14.75 372 ALA A CA 1
ATOM 2837 C C . ALA A 1 374 ? -33.015 -2.117 -14.233 1.00 13.93 372 ALA A C 1
ATOM 2838 O O . ALA A 1 374 ? -32.157 -2.164 -15.076 1.00 12.48 372 ALA A O 1
ATOM 2840 N N . PHE A 1 375 ? -33.766 -1.051 -14.039 1.00 14.02 373 PHE A N 1
ATOM 2841 C CA . PHE A 1 375 ? -33.725 0.082 -14.955 1.00 15.91 373 PHE A CA 1
ATOM 2842 C C . PHE A 1 375 ? -32.493 0.965 -14.751 1.00 14.72 373 PHE A C 1
ATOM 2843 O O . PHE A 1 375 ? -32.248 1.871 -15.523 1.00 15.44 373 PHE A O 1
ATOM 2851 N N . LEU A 1 376 ? -31.732 0.724 -13.694 1.00 13.96 374 LEU A N 1
ATOM 2852 C CA . LEU A 1 376 ? -30.548 1.512 -13.447 1.00 13.55 374 LEU A CA 1
ATOM 2853 C C . LEU A 1 376 ? -29.530 1.461 -14.586 1.00 13.94 374 LEU A C 1
ATOM 2854 O O . LEU A 1 376 ? -28.710 2.369 -14.708 1.00 15.09 374 LEU A O 1
ATOM 2859 N N . THR A 1 377 ? -29.560 0.394 -15.366 1.00 12.89 375 THR A N 1
ATOM 2860 C CA . THR A 1 377 ? -28.580 0.258 -16.465 1.00 12.99 375 THR A CA 1
ATOM 2861 C C . THR A 1 377 ? -29.217 0.608 -17.814 1.00 14.44 375 THR A C 1
ATOM 2862 O O . THR A 1 377 ? -28.816 0.114 -18.883 1.00 13.69 375 THR A O 1
ATOM 2866 N N . ASN A 1 378 ? -30.127 1.570 -17.803 1.00 13.75 376 ASN A N 1
ATOM 2867 C CA . ASN A 1 378 ? -30.821 1.873 -19.032 1.00 15.61 376 ASN A CA 1
ATOM 2868 C C . ASN A 1 378 ? -29.859 2.319 -20.154 1.00 17.08 376 ASN A C 1
ATOM 2869 O O . ASN A 1 378 ? -30.137 2.143 -21.365 1.00 17.84 376 ASN A O 1
ATOM 2874 N N . ASP A 1 379 ? -28.753 2.930 -19.744 1.00 14.91 377 ASP A N 1
ATOM 2875 C CA . ASP A 1 379 ? -27.746 3.446 -20.664 1.00 17.58 377 ASP A CA 1
ATOM 2876 C C . ASP A 1 379 ? -26.416 2.795 -20.498 1.00 17.04 377 ASP A C 1
ATOM 2877 O O . ASP A 1 379 ? -25.421 3.318 -20.996 1.00 17.44 377 ASP A O 1
ATOM 2882 N N . ILE A 1 380 ? -26.370 1.650 -19.811 1.00 15.53 378 ILE A N 1
ATOM 2883 C CA . ILE A 1 380 ? -25.109 0.975 -19.628 1.00 14.98 378 ILE A CA 1
ATOM 2884 C C . ILE A 1 380 ? -25.271 -0.470 -20.098 1.00 14.59 378 ILE A C 1
ATOM 2885 O O . ILE A 1 380 ? -26.070 -1.188 -19.526 1.00 14.16 378 ILE A O 1
ATOM 2890 N N . HIS A 1 381 ? -24.477 -0.894 -21.066 1.00 13.12 379 HIS A N 1
ATOM 2891 C CA . HIS A 1 381 ? -24.717 -2.238 -21.627 1.00 14.26 379 HIS A CA 1
ATOM 2892 C C . HIS A 1 381 ? -23.449 -2.994 -21.725 1.00 14.15 379 HIS A C 1
ATOM 2893 O O . HIS A 1 381 ? -22.406 -2.405 -21.999 1.00 14.50 379 HIS A O 1
ATOM 2908 N N . LEU A 1 383 ? -21.574 -6.512 -23.559 1.00 11.40 381 LEU A N 1
ATOM 2909 C CA . LEU A 1 383 ? -21.525 -7.783 -24.326 1.00 13.72 381 LEU A CA 1
ATOM 2910 C C . LEU A 1 383 ? -20.535 -8.666 -23.546 1.00 13.02 381 LEU A C 1
ATOM 2911 O O . LEU A 1 383 ? -19.369 -8.305 -23.423 1.00 12.66 381 LEU A O 1
ATOM 2916 N N . PRO A 1 384 ? -20.995 -9.823 -23.014 1.00 13.33 382 PRO A N 1
ATOM 2917 C CA . PRO A 1 384 ? -20.201 -10.508 -21.986 1.00 13.69 382 PRO A CA 1
ATOM 2918 C C . PRO A 1 384 ? -19.191 -11.546 -22.490 1.00 13.45 382 PRO A C 1
ATOM 2919 O O . PRO A 1 384 ? -18.674 -12.340 -21.666 1.00 14.20 382 PRO A O 1
ATOM 2923 N N . TYR A 1 385 ? -18.825 -11.455 -23.775 1.00 12.67 383 TYR A N 1
ATOM 2924 C CA . TYR A 1 385 ? -18.009 -12.507 -24.401 1.00 14.96 383 TYR A CA 1
ATOM 2925 C C . TYR A 1 385 ? -16.535 -12.305 -24.098 1.00 13.44 383 TYR A C 1
ATOM 2926 O O . TYR A 1 385 ? -15.710 -12.335 -24.998 1.00 13.70 383 TYR A O 1
ATOM 2935 N N . PHE A 1 386 ? -16.185 -12.099 -22.815 1.00 14.57 384 PHE A N 1
ATOM 2936 C CA . PHE A 1 386 ? -14.789 -11.769 -22.466 1.00 14.71 384 PHE A CA 1
ATOM 2937 C C . PHE A 1 386 ? -13.784 -12.880 -22.806 1.00 16.83 384 PHE A C 1
ATOM 2938 O O . PHE A 1 386 ? -12.596 -12.626 -23.056 1.00 16.68 384 PHE A O 1
ATOM 2946 N N . HIS A 1 387 ? -14.283 -14.099 -22.776 1.00 15.90 385 HIS A N 1
ATOM 2947 C CA . HIS A 1 387 ? -13.494 -15.296 -23.122 1.00 16.36 385 HIS A CA 1
ATOM 2948 C C . HIS A 1 387 ? -14.090 -15.976 -24.339 1.00 17.21 385 HIS A C 1
ATOM 2949 O O . HIS A 1 387 ? -14.067 -17.239 -24.485 1.00 17.49 385 HIS A O 1
ATOM 2956 N N . GLY A 1 388 ? -14.534 -15.166 -25.299 1.00 14.88 386 GLY A N 1
ATOM 2957 C CA . GLY A 1 388 ? -15.277 -15.709 -26.428 1.00 15.20 386 GLY A CA 1
ATOM 2958 C C . GLY A 1 388 ? -16.695 -16.054 -26.081 1.00 16.91 386 GLY A C 1
ATOM 2959 O O . GLY A 1 388 ? -17.118 -15.798 -24.981 1.00 15.95 386 GLY A O 1
ATOM 2960 N N . ASN A 1 389 ? -17.460 -16.590 -27.023 1.00 16.23 387 ASN A N 1
ATOM 2961 C CA . ASN A 1 389 ? -18.785 -17.106 -26.736 1.00 15.40 387 ASN A CA 1
ATOM 2962 C C . ASN A 1 389 ? -18.794 -18.593 -27.039 1.00 17.30 387 ASN A C 1
ATOM 2963 O O . ASN A 1 389 ? -18.374 -19.026 -28.116 1.00 17.19 387 ASN A O 1
ATOM 2968 N N . ARG A 1 390 ? -19.300 -19.370 -26.086 1.00 16.32 388 ARG A N 1
ATOM 2969 C CA . ARG A 1 390 ? -19.440 -20.810 -26.250 1.00 17.84 388 ARG A CA 1
ATOM 2970 C C . ARG A 1 390 ? -20.737 -21.146 -26.980 1.00 17.50 388 ARG A C 1
ATOM 2971 O O . ARG A 1 390 ? -20.717 -21.790 -28.029 1.00 20.25 388 ARG A O 1
ATOM 2979 N N . SER A 1 391 ? -21.863 -20.707 -26.424 1.00 15.72 389 SER A N 1
ATOM 2980 C CA . SER A 1 391 ? -23.170 -20.952 -27.058 1.00 16.52 389 SER A CA 1
ATOM 2981 C C . SER A 1 391 ? -23.983 -19.677 -27.045 1.00 15.27 389 SER A C 1
ATOM 2982 O O . SER A 1 391 ? -23.974 -18.935 -26.058 1.00 15.42 389 SER A O 1
ATOM 2985 N N . PRO A 1 392 ? -24.775 -19.451 -28.093 1.00 14.77 390 PRO A N 1
ATOM 2986 C CA . PRO A 1 392 ? -24.902 -20.348 -29.245 1.00 16.35 390 PRO A CA 1
ATOM 2987 C C . PRO A 1 392 ? -24.069 -19.875 -30.454 1.00 17.62 390 PRO A C 1
ATOM 2988 O O . PRO A 1 392 ? -24.271 -20.335 -31.550 1.00 17.10 390 PRO A O 1
ATOM 2992 N N . ARG A 1 393 ? -23.195 -18.890 -30.260 1.00 16.46 391 ARG A N 1
ATOM 2993 C CA . ARG A 1 393 ? -22.388 -18.379 -31.375 1.00 16.73 391 ARG A CA 1
ATOM 2994 C C . ARG A 1 393 ? -21.147 -19.223 -31.714 1.00 16.98 391 ARG A C 1
ATOM 2995 O O . ARG A 1 393 ? -20.631 -19.136 -32.847 1.00 17.86 391 ARG A O 1
ATOM 3003 N N . ALA A 1 394 ? -20.609 -19.927 -30.712 1.00 17.44 392 ALA A N 1
ATOM 3004 C CA . ALA A 1 394 ? -19.457 -20.806 -30.887 1.00 18.37 392 ALA A CA 1
ATOM 3005 C C . ALA A 1 394 ? -18.275 -20.141 -31.573 1.00 19.04 392 ALA A C 1
ATOM 3006 O O . ALA A 1 394 ? -17.845 -20.569 -32.651 1.00 18.77 392 ALA A O 1
ATOM 3008 N N . ASN A 1 395 ? -17.772 -19.062 -30.980 1.00 17.92 393 ASN A N 1
ATOM 3009 C CA . ASN A 1 395 ? -16.699 -18.280 -31.570 1.00 18.71 393 ASN A CA 1
ATOM 3010 C C . ASN A 1 395 ? -15.764 -17.806 -30.472 1.00 17.87 393 ASN A C 1
ATOM 3011 O O . ASN A 1 395 ? -16.126 -16.913 -29.715 1.00 17.50 393 ASN A O 1
ATOM 3016 N N . PRO A 1 396 ? -14.584 -18.399 -30.381 1.00 17.55 394 PRO A N 1
ATOM 3017 C CA . PRO A 1 396 ? -13.715 -18.189 -29.217 1.00 18.60 394 PRO A CA 1
ATOM 3018 C C . PRO A 1 396 ? -12.955 -16.890 -29.373 1.00 17.67 394 PRO A C 1
ATOM 3019 O O . PRO A 1 396 ? -12.205 -16.534 -28.455 1.00 18.81 394 PRO A O 1
ATOM 3023 N N . ASN A 1 397 ? -13.161 -16.191 -30.495 1.00 17.73 395 ASN A N 1
ATOM 3024 C CA . ASN A 1 397 ? -12.422 -14.990 -30.847 1.00 19.27 395 ASN A CA 1
ATOM 3025 C C . ASN A 1 397 ? -13.175 -13.754 -30.411 1.00 18.39 395 ASN A C 1
ATOM 3026 O O . ASN A 1 397 ? -12.580 -12.663 -30.386 1.00 20.10 395 ASN A O 1
ATOM 3031 N N . LEU A 1 398 ? -14.450 -13.928 -30.048 1.00 16.83 396 LEU A N 1
ATOM 3032 C CA . LEU A 1 398 ? -15.270 -12.803 -29.603 1.00 17.71 396 LEU A CA 1
ATOM 3033 C C . LEU A 1 398 ? -14.692 -12.234 -28.310 1.00 15.01 396 LEU A C 1
ATOM 3034 O O . LEU A 1 398 ? -14.063 -12.951 -27.512 1.00 15.60 396 LEU A O 1
ATOM 3039 N N . THR A 1 399 ? -14.941 -10.935 -28.084 1.00 13.76 397 THR A N 1
ATOM 3040 C CA . THR A 1 399 ? -14.489 -10.239 -26.880 1.00 14.97 397 THR A CA 1
ATOM 3041 C C . THR A 1 399 ? -15.615 -9.372 -26.256 1.00 14.00 397 THR A C 1
ATOM 3042 O O . THR A 1 399 ? -16.698 -9.213 -26.825 1.00 15.11 397 THR A O 1
ATOM 3046 N N . GLY A 1 400 ? -15.352 -8.816 -25.086 1.00 13.65 398 GLY A N 1
ATOM 3047 C CA . GLY A 1 400 ? -16.329 -8.027 -24.376 1.00 12.87 398 GLY A CA 1
ATOM 3048 C C . GLY A 1 400 ? -16.393 -6.576 -24.806 1.00 12.82 398 GLY A C 1
ATOM 3049 O O . GLY A 1 400 ? -15.455 -6.028 -25.419 1.00 13.60 398 GLY A O 1
ATOM 3050 N N . ILE A 1 401 ? -17.548 -5.975 -24.550 1.00 12.29 399 ILE A N 1
ATOM 3051 C CA . ILE A 1 401 ? -17.747 -4.552 -24.798 1.00 12.04 399 ILE A CA 1
ATOM 3052 C C . ILE A 1 401 ? -18.482 -4.005 -23.618 1.00 13.73 399 ILE A C 1
ATOM 3053 O O . ILE A 1 401 ? -19.385 -4.685 -23.103 1.00 13.45 399 ILE A O 1
ATOM 3058 N N . ILE A 1 402 ? -18.129 -2.783 -23.149 1.00 13.38 400 ILE A N 1
ATOM 3059 C CA . ILE A 1 402 ? -18.935 -2.106 -22.115 1.00 12.05 400 ILE A CA 1
ATOM 3060 C C . ILE A 1 402 ? -19.196 -0.693 -22.618 1.00 13.58 400 ILE A C 1
ATOM 3061 O O . ILE A 1 402 ? -18.296 -0.088 -23.198 1.00 13.67 400 ILE A O 1
ATOM 3066 N N . THR A 1 403 ? -20.451 -0.259 -22.494 1.00 14.14 401 THR A N 1
ATOM 3067 C CA . THR A 1 403 ? -20.856 1.073 -22.937 1.00 14.13 401 THR A CA 1
ATOM 3068 C C . THR A 1 403 ? -21.308 1.886 -21.726 1.00 16.73 401 THR A C 1
ATOM 3069 O O . THR A 1 403 ? -21.510 1.341 -20.606 1.00 17.23 401 THR A O 1
ATOM 3073 N N . GLY A 1 404 ? -21.444 3.205 -21.928 1.00 14.58 402 GLY A N 1
ATOM 3074 C CA . GLY A 1 404 ? -21.959 4.073 -20.876 1.00 15.65 402 GLY A CA 1
ATOM 3075 C C . GLY A 1 404 ? -20.875 4.463 -19.857 1.00 15.95 402 GLY A C 1
ATOM 3076 O O . GLY A 1 404 ? -21.189 4.872 -18.741 1.00 18.14 402 GLY A O 1
ATOM 3077 N N . LEU A 1 405 ? -19.609 4.388 -20.244 1.00 13.77 403 LEU A N 1
ATOM 3078 C CA . LEU A 1 405 ? -18.477 4.627 -19.326 1.00 16.11 403 LEU A CA 1
ATOM 3079 C C . LEU A 1 405 ? -18.322 6.127 -19.028 1.00 18.65 403 LEU A C 1
ATOM 3080 O O . LEU A 1 405 ? -18.433 6.967 -19.923 1.00 15.68 403 LEU A O 1
ATOM 3085 N N . LYS A 1 406 ? -18.022 6.428 -17.759 1.00 17.77 404 LYS A N 1
ATOM 3086 C CA . LYS A 1 406 ? -17.786 7.825 -17.345 1.00 16.90 404 LYS A CA 1
ATOM 3087 C C . LYS A 1 406 ? -16.471 7.894 -16.552 1.00 18.56 404 LYS A C 1
ATOM 3088 O O . LYS A 1 406 ? -15.938 6.890 -16.176 1.00 18.75 404 LYS A O 1
ATOM 3094 N N . LEU A 1 407 ? -15.937 9.096 -16.329 1.00 16.95 405 LEU A N 1
ATOM 3095 C CA . LEU A 1 407 ? -14.741 9.251 -15.511 1.00 21.63 405 LEU A CA 1
ATOM 3096 C C . LEU A 1 407 ? -14.890 8.836 -14.003 1.00 22.25 405 LEU A C 1
ATOM 3097 O O . LEU A 1 407 ? -13.923 8.525 -13.272 1.00 26.58 405 LEU A O 1
ATOM 3102 N N . SER A 1 408 ? -16.108 8.812 -13.554 1.00 21.71 406 SER A N 1
ATOM 3103 C CA . SER A 1 408 ? -16.439 8.618 -12.171 1.00 23.54 406 SER A CA 1
ATOM 3104 C C . SER A 1 408 ? -15.848 7.301 -11.664 1.00 22.96 406 SER A C 1
ATOM 3105 O O . SER A 1 408 ? -15.891 6.304 -12.380 1.00 23.68 406 SER A O 1
ATOM 3108 N N . THR A 1 409 ? -15.269 7.304 -10.461 1.00 22.29 407 THR A N 1
ATOM 3109 C CA . THR A 1 409 ? -14.834 6.073 -9.821 1.00 20.15 407 THR A CA 1
ATOM 3110 C C . THR A 1 409 ? -15.413 6.044 -8.411 1.00 20.78 407 THR A C 1
ATOM 3111 O O . THR A 1 409 ? -14.781 6.540 -7.442 1.00 23.11 407 THR A O 1
ATOM 3115 N N . THR A 1 410 ? -16.636 5.552 -8.314 1.00 18.45 408 THR A N 1
ATOM 3116 C CA . THR A 1 410 ? -17.393 5.531 -7.062 1.00 18.17 408 THR A CA 1
ATOM 3117 C C . THR A 1 410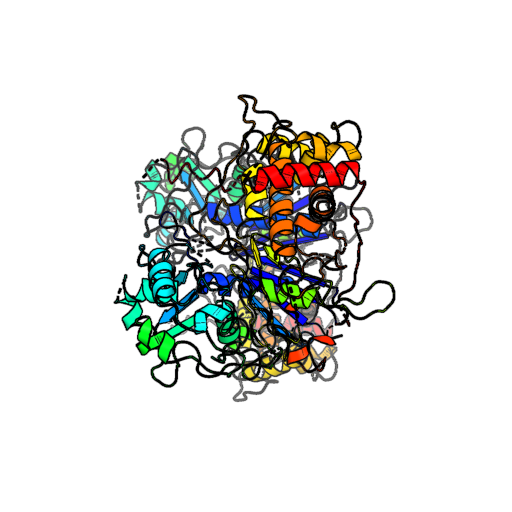 ? -17.958 4.132 -6.820 1.00 18.85 408 THR A C 1
ATOM 3118 O O . THR A 1 410 ? -18.050 3.350 -7.750 1.00 17.54 408 THR A O 1
ATOM 3122 N N . PRO A 1 411 ? -18.457 3.854 -5.609 1.00 17.48 409 PRO A N 1
ATOM 3123 C CA . PRO A 1 411 ? -19.100 2.567 -5.379 1.00 17.67 409 PRO A CA 1
ATOM 3124 C C . PRO A 1 411 ? -20.375 2.444 -6.223 1.00 17.63 409 PRO A C 1
ATOM 3125 O O . PRO A 1 411 ? -20.705 1.319 -6.576 1.00 17.30 409 PRO A O 1
ATOM 3129 N N . GLU A 1 412 ? -21.055 3.562 -6.500 1.00 18.47 410 GLU A N 1
ATOM 3130 C CA . GLU A 1 412 ? -22.226 3.543 -7.382 1.00 18.58 410 GLU A CA 1
ATOM 3131 C C . GLU A 1 412 ? -21.860 3.081 -8.800 1.00 18.85 410 GLU A C 1
ATOM 3132 O O . GLU A 1 412 ? -22.596 2.246 -9.420 1.00 16.75 410 GLU A O 1
ATOM 3138 N N . ASP A 1 413 ? -20.754 3.589 -9.346 1.00 18.70 411 ASP A N 1
ATOM 3139 C CA . ASP A 1 413 ? -20.300 3.138 -10.658 1.00 17.90 411 ASP A CA 1
ATOM 3140 C C . ASP A 1 413 ? -19.984 1.643 -10.630 1.00 16.96 411 ASP A C 1
ATOM 3141 O O . ASP A 1 413 ? -20.310 0.890 -11.560 1.00 14.97 411 ASP A O 1
ATOM 3154 N N . ALA A 1 415 ? -21.274 -0.611 -8.654 1.00 14.81 413 ALA A N 1
ATOM 3155 C CA . ALA A 1 415 ? -22.506 -1.379 -8.508 1.00 14.56 413 ALA A CA 1
ATOM 3156 C C . ALA A 1 415 ? -23.221 -1.428 -9.851 1.00 14.21 413 ALA A C 1
ATOM 3157 O O . ALA A 1 415 ? -23.724 -2.497 -10.238 1.00 13.75 413 ALA A O 1
ATOM 3159 N N . LEU A 1 416 ? -23.220 -0.310 -10.590 1.00 13.89 414 LEU A N 1
ATOM 3160 C CA . LEU A 1 416 ? -23.928 -0.316 -11.870 1.00 13.20 414 LEU A CA 1
ATOM 3161 C C . LEU A 1 416 ? -23.265 -1.281 -12.851 1.00 14.59 414 LEU A C 1
ATOM 3162 O O . LEU A 1 416 ? -23.935 -1.935 -13.638 1.00 12.41 414 LEU A O 1
ATOM 3167 N N . ARG A 1 417 ? -21.944 -1.328 -12.845 1.00 12.90 415 ARG A N 1
ATOM 3168 C CA . ARG A 1 417 ? -21.197 -2.203 -13.775 1.00 14.35 415 ARG A CA 1
ATOM 3169 C C . ARG A 1 417 ? -21.422 -3.710 -13.437 1.00 12.35 415 ARG A C 1
ATOM 3170 O O . ARG A 1 417 ? -21.577 -4.558 -14.290 1.00 13.36 415 ARG A O 1
ATOM 3178 N N . TYR A 1 418 ? -21.475 -3.979 -12.128 1.00 13.41 416 TYR A N 1
ATOM 3179 C CA . TYR A 1 418 ? -21.829 -5.298 -11.625 1.00 12.85 416 TYR A CA 1
ATOM 3180 C C . TYR A 1 418 ? -23.254 -5.692 -12.099 1.00 11.81 416 TYR A C 1
ATOM 3181 O O . TYR A 1 418 ? -23.488 -6.798 -12.560 1.00 11.11 416 TYR A O 1
ATOM 3190 N N . LEU A 1 419 ? -24.228 -4.796 -11.911 1.00 11.34 417 LEU A N 1
ATOM 3191 C CA . LEU A 1 419 ? -25.584 -5.081 -12.382 1.00 11.45 417 LEU A CA 1
ATOM 3192 C C . LEU A 1 419 ? -25.590 -5.335 -13.888 1.00 11.60 417 LEU A C 1
ATOM 3193 O O . LEU A 1 419 ? -26.264 -6.266 -14.328 1.00 11.64 417 LEU A O 1
ATOM 3198 N N . ALA A 1 420 ? -24.899 -4.495 -14.657 1.00 12.16 418 ALA A N 1
ATOM 3199 C CA . ALA A 1 420 ? -24.854 -4.633 -16.130 1.00 12.84 418 ALA A CA 1
ATOM 3200 C C . ALA A 1 420 ? -24.302 -6.029 -16.452 1.00 12.37 418 ALA A C 1
ATOM 3201 O O . ALA A 1 420 ? -24.719 -6.679 -17.403 1.00 13.16 418 ALA A O 1
ATOM 3203 N N . THR A 1 421 ? -23.326 -6.493 -15.680 1.00 11.82 419 THR A N 1
ATOM 3204 C CA . THR A 1 421 ? -22.784 -7.825 -15.885 1.00 11.86 419 THR A CA 1
ATOM 3205 C C . THR A 1 421 ? -23.766 -8.924 -15.636 1.00 11.84 419 THR A C 1
ATOM 3206 O O . THR A 1 421 ? -23.885 -9.868 -16.439 1.00 13.53 419 THR A O 1
ATOM 3210 N N . ILE A 1 422 ? -24.470 -8.839 -14.521 1.00 10.69 420 ILE A N 1
ATOM 3211 C CA . ILE A 1 422 ? -25.465 -9.829 -14.206 1.00 10.44 420 ILE A CA 1
ATOM 3212 C C . ILE A 1 422 ? -26.497 -9.889 -15.340 1.00 11.15 420 ILE A C 1
ATOM 3213 O O . ILE A 1 422 ? -26.910 -10.944 -15.785 1.00 11.69 420 ILE A O 1
ATOM 3218 N N . GLN A 1 423 ? -26.926 -8.728 -15.758 1.00 10.81 421 GLN A N 1
ATOM 3219 C CA . GLN A 1 423 ? -27.944 -8.682 -16.789 1.00 11.33 421 GLN A CA 1
ATOM 3220 C C . GLN A 1 423 ? -27.462 -9.214 -18.133 1.00 11.99 421 GLN A C 1
ATOM 3221 O O . GLN A 1 423 ? -28.235 -9.887 -18.809 1.00 12.41 421 GLN A O 1
ATOM 3227 N N . ALA A 1 424 ? -26.226 -8.925 -18.478 1.00 12.16 422 ALA A N 1
ATOM 3228 C CA . ALA A 1 424 ? -25.602 -9.409 -19.700 1.00 11.96 422 ALA A CA 1
ATOM 3229 C C . ALA A 1 424 ? -25.530 -10.951 -19.673 1.00 12.81 422 ALA A C 1
ATOM 3230 O O . ALA A 1 424 ? -25.810 -11.610 -20.680 1.00 12.25 422 ALA A O 1
ATOM 3232 N N . LEU A 1 425 ? -25.145 -11.487 -18.518 1.00 11.26 423 LEU A N 1
ATOM 3233 C CA . LEU A 1 425 ? -25.159 -12.962 -18.405 1.00 12.59 423 LEU A CA 1
ATOM 3234 C C . LEU A 1 425 ? -26.564 -13.531 -18.512 1.00 13.31 423 LEU A C 1
ATOM 3235 O O . LEU A 1 425 ? -26.754 -14.615 -19.121 1.00 13.63 423 LEU A O 1
ATOM 3240 N N . ALA A 1 426 ? -27.549 -12.878 -17.903 1.00 12.51 424 ALA A N 1
ATOM 3241 C CA . ALA A 1 426 ? -28.936 -13.327 -18.035 1.00 12.66 424 ALA A CA 1
ATOM 3242 C C . ALA A 1 426 ? -29.436 -13.278 -19.459 1.00 13.53 424 ALA A C 1
ATOM 3243 O O . ALA A 1 426 ? -30.186 -14.171 -19.880 1.00 11.81 424 ALA A O 1
ATOM 3245 N N . LEU A 1 427 ? -29.008 -12.255 -20.183 1.00 12.71 425 LEU A N 1
ATOM 3246 C CA . LEU A 1 427 ? -29.462 -12.120 -21.577 1.00 12.77 425 LEU A CA 1
ATOM 3247 C C . LEU A 1 427 ? -28.787 -13.182 -22.439 1.00 13.60 425 LEU A C 1
ATOM 3248 O O . LEU A 1 427 ? -29.390 -13.681 -23.385 1.00 13.86 425 LEU A O 1
ATOM 3253 N N . GLY A 1 428 ? -27.541 -13.513 -22.148 1.00 11.48 426 GLY A N 1
ATOM 3254 C CA . GLY A 1 428 ? -26.826 -14.628 -22.791 1.00 11.71 426 GLY A CA 1
ATOM 3255 C C . GLY A 1 428 ? -27.521 -15.944 -22.510 1.00 13.80 426 GLY A C 1
ATOM 3256 O O . GLY A 1 428 ? -27.605 -16.821 -23.375 1.00 13.38 426 GLY A O 1
ATOM 3257 N N . THR A 1 429 ? -28.120 -16.057 -21.327 1.00 12.58 427 THR A N 1
ATOM 3258 C CA . THR A 1 429 ? -28.824 -17.284 -20.973 1.00 12.87 427 THR A CA 1
ATOM 3259 C C . THR A 1 429 ? -30.133 -17.360 -21.738 1.00 13.19 427 THR A C 1
ATOM 3260 O O . THR A 1 429 ? -30.500 -18.406 -22.244 1.00 13.46 427 THR A O 1
ATOM 3264 N N . ARG A 1 430 ? -30.780 -16.206 -21.896 1.00 12.22 428 ARG A N 1
ATOM 3265 C CA . ARG A 1 430 ? -31.984 -16.104 -22.699 1.00 13.27 428 ARG A CA 1
ATOM 3266 C C . ARG A 1 430 ? -31.693 -16.555 -24.128 1.00 14.37 428 ARG A C 1
ATOM 3267 O O . ARG A 1 430 ? -32.493 -17.266 -24.740 1.00 14.39 428 ARG A O 1
ATOM 3275 N N . HIS A 1 431 ? -30.556 -16.142 -24.661 1.00 13.66 429 HIS A N 1
ATOM 3276 C CA . HIS A 1 431 ? -30.232 -16.463 -26.061 1.00 13.33 429 HIS A CA 1
ATOM 3277 C C . HIS A 1 431 ? -30.129 -17.998 -26.201 1.00 14.84 429 HIS A C 1
ATOM 3278 O O . HIS A 1 431 ? -30.654 -18.604 -27.127 1.00 14.47 429 HIS A O 1
ATOM 3285 N N . ILE A 1 432 ? -29.456 -18.621 -25.243 1.00 12.51 430 ILE A N 1
ATOM 3286 C CA . ILE A 1 432 ? -29.326 -20.090 -25.265 1.00 12.63 430 ILE A CA 1
ATOM 3287 C C . ILE A 1 432 ? -30.650 -20.796 -25.135 1.00 14.52 430 ILE A C 1
ATOM 3288 O O . ILE A 1 432 ? -30.939 -21.735 -25.892 1.00 15.26 430 ILE A O 1
ATOM 3293 N N . ILE A 1 433 ? -31.474 -20.346 -24.184 1.00 13.37 431 ILE A N 1
ATOM 3294 C CA . ILE A 1 433 ? -32.787 -20.950 -23.985 1.00 14.55 431 ILE A CA 1
ATOM 3295 C C . ILE A 1 433 ? -33.689 -20.781 -25.210 1.00 14.11 431 ILE A C 1
ATOM 3296 O O . ILE A 1 433 ? -34.357 -21.724 -25.634 1.00 15.64 431 ILE A O 1
ATOM 3301 N N . GLU A 1 434 ? -33.689 -19.564 -25.792 1.00 15.15 432 GLU A N 1
ATOM 3302 C CA . GLU A 1 434 ? -34.469 -19.345 -27.014 1.00 15.95 432 GLU A CA 1
ATOM 3303 C C . GLU A 1 434 ? -34.021 -20.250 -28.153 1.00 16.14 432 GLU A C 1
ATOM 3304 O O . GLU A 1 434 ? -34.847 -20.760 -28.927 1.00 17.59 432 GLU A O 1
ATOM 3310 N N . THR A 1 435 ? -32.729 -20.507 -28.222 1.00 15.34 433 THR A N 1
ATOM 3311 C CA . THR A 1 435 ? -32.172 -21.369 -29.243 1.00 15.59 433 THR A CA 1
ATOM 3312 C C . THR A 1 435 ? -32.626 -22.819 -29.009 1.00 17.26 433 THR A C 1
ATOM 3313 O O . THR A 1 435 ? -33.070 -23.467 -29.960 1.00 17.73 433 THR A O 1
ATOM 3325 N N . ASN A 1 437 ? -35.366 -23.690 -27.521 1.00 17.65 435 ASN A N 1
ATOM 3326 C CA . ASN A 1 437 ? -36.789 -23.706 -27.802 1.00 18.49 435 ASN A CA 1
ATOM 3327 C C . ASN A 1 437 ? -37.104 -23.626 -29.271 1.00 20.91 435 ASN A C 1
ATOM 3328 O O . ASN A 1 437 ? -38.247 -23.896 -29.645 1.00 21.75 435 ASN A O 1
ATOM 3333 N N . GLN A 1 438 ? -36.114 -23.254 -30.092 1.00 18.61 436 GLN A N 1
ATOM 3334 C CA . GLN A 1 438 ? -36.303 -23.324 -31.558 1.00 21.60 436 GLN A CA 1
ATOM 3335 C C . GLN A 1 438 ? -35.940 -24.703 -32.090 1.00 21.17 436 GLN A C 1
ATOM 3336 O O . GLN A 1 438 ? -36.043 -24.949 -33.309 1.00 21.33 436 GLN A O 1
ATOM 3342 N N . ASN A 1 439 ? -35.505 -25.590 -31.200 1.00 20.41 437 ASN A N 1
ATOM 3343 C CA . ASN A 1 439 ? -34.906 -26.854 -31.623 1.00 20.67 437 ASN A CA 1
ATOM 3344 C C . ASN A 1 439 ? -35.349 -28.042 -30.766 1.00 19.76 437 ASN A C 1
ATOM 3345 O O . ASN A 1 439 ? -34.564 -28.907 -30.401 1.00 21.64 437 ASN A O 1
ATOM 3350 N N . GLY A 1 440 ? -36.610 -28.060 -30.403 1.00 20.98 438 GLY A N 1
ATOM 3351 C CA . GLY A 1 440 ? -37.160 -29.236 -29.775 1.00 23.05 438 GLY A CA 1
ATOM 3352 C C . GLY A 1 440 ? -37.571 -29.160 -28.326 1.00 23.52 438 GLY A C 1
ATOM 3353 O O . GLY A 1 440 ? -38.116 -30.130 -27.799 1.00 23.88 438 GLY A O 1
ATOM 3354 N N . TYR A 1 441 ? -37.236 -28.056 -27.650 1.00 20.33 439 TYR A N 1
ATOM 3355 C CA . TYR A 1 441 ? -37.592 -27.930 -26.238 1.00 20.57 439 TYR A CA 1
ATOM 3356 C C . TYR A 1 441 ? -38.700 -26.915 -26.035 1.00 19.71 439 TYR A C 1
ATOM 3357 O O . TYR A 1 441 ? -39.011 -26.144 -26.934 1.00 20.63 439 TYR A O 1
ATOM 3366 N N . ASN A 1 442 ? -39.321 -26.930 -24.861 1.00 20.69 440 ASN A N 1
ATOM 3367 C CA . ASN A 1 442 ? -40.263 -25.920 -24.413 1.00 21.38 440 ASN A CA 1
ATOM 3368 C C . ASN A 1 442 ? -39.920 -25.419 -22.987 1.00 22.41 440 ASN A C 1
ATOM 3369 O O . ASN A 1 442 ? -40.704 -25.542 -22.045 1.00 22.06 440 ASN A O 1
ATOM 3374 N N . ILE A 1 443 ? -38.716 -24.884 -22.850 1.00 19.87 441 ILE A N 1
ATOM 3375 C CA . ILE A 1 443 ? -38.123 -24.634 -21.532 1.00 19.77 441 ILE A CA 1
ATOM 3376 C C . ILE A 1 443 ? -38.826 -23.403 -20.993 1.00 19.58 441 ILE A C 1
ATOM 3377 O O . ILE A 1 443 ? -38.954 -22.391 -21.684 1.00 18.81 441 ILE A O 1
ATOM 3382 N N . ASP A 1 444 ? -39.329 -23.512 -19.770 1.00 18.36 442 ASP A N 1
ATOM 3383 C CA . ASP A 1 444 ? -39.883 -22.369 -19.072 1.00 22.19 442 ASP A CA 1
ATOM 3384 C C . ASP A 1 444 ? -39.369 -22.288 -17.623 1.00 20.25 442 ASP A C 1
ATOM 3385 O O . ASP A 1 444 ? -39.821 -21.440 -16.854 1.00 18.98 442 ASP A O 1
ATOM 3390 N N . THR A 1 445 ? -38.450 -23.186 -17.265 1.00 19.61 443 THR A N 1
ATOM 3391 C CA . THR A 1 445 ? -37.903 -23.256 -15.896 1.00 19.63 443 THR A CA 1
ATOM 3392 C C . THR A 1 445 ? -36.440 -23.620 -15.911 1.00 19.97 443 THR A C 1
ATOM 3393 O O . THR A 1 445 ? -36.006 -24.453 -16.746 1.00 18.87 443 THR A O 1
ATOM 3418 N N . ALA A 1 448 ? -31.292 -24.213 -10.942 1.00 17.59 446 ALA A N 1
ATOM 3419 C CA . ALA A 1 448 ? -30.011 -23.509 -10.884 1.00 17.47 446 ALA A CA 1
ATOM 3420 C C . ALA A 1 448 ? -29.151 -23.824 -9.690 1.00 18.25 446 ALA A C 1
ATOM 3421 O O . ALA A 1 448 ? -29.641 -23.889 -8.556 1.00 20.20 446 ALA A O 1
ATOM 3423 N N . SER A 1 449 ? -27.859 -23.976 -9.930 1.00 18.74 447 SER A N 1
ATOM 3424 C CA . SER A 1 449 ? -26.923 -24.283 -8.834 1.00 19.67 447 SER A CA 1
ATOM 3425 C C . SER A 1 449 ? -25.743 -23.325 -8.832 1.00 20.86 447 SER A C 1
ATOM 3426 O O . SER A 1 449 ? -25.512 -22.614 -9.786 1.00 20.87 447 SER A O 1
ATOM 3429 N N . GLY A 1 450 ? -24.951 -23.337 -7.749 1.00 22.66 448 GLY A N 1
ATOM 3430 C CA . GLY A 1 450 ? -23.749 -22.507 -7.782 1.00 22.45 448 GLY A CA 1
ATOM 3431 C C . GLY A 1 450 ? -23.863 -21.241 -6.961 1.00 26.41 448 GLY A C 1
ATOM 3432 O O . GLY A 1 450 ? -24.944 -20.890 -6.482 1.00 25.91 448 GLY A O 1
ATOM 3433 N N . GLY A 1 451 ? -22.728 -20.584 -6.735 1.00 28.06 449 GLY A N 1
ATOM 3434 C CA . GLY A 1 451 ? -22.678 -19.444 -5.822 1.00 27.05 449 GLY A CA 1
ATOM 3435 C C . GLY A 1 451 ? -23.596 -18.284 -6.184 1.00 26.22 449 GLY A C 1
ATOM 3436 O O . GLY A 1 451 ? -24.135 -17.594 -5.254 1.00 23.00 449 GLY A O 1
ATOM 3437 N N . GLY A 1 452 ? -23.801 -18.075 -7.490 1.00 23.41 450 GLY A N 1
ATOM 3438 C CA . GLY A 1 452 ? -24.702 -17.026 -7.960 1.00 22.04 450 GLY A CA 1
ATOM 3439 C C . GLY A 1 452 ? -26.078 -17.187 -7.314 1.00 20.45 450 GLY A C 1
ATOM 3440 O O . GLY A 1 452 ? -26.825 -16.217 -7.152 1.00 19.61 450 GLY A O 1
ATOM 3441 N N . THR A 1 453 ? -26.442 -18.417 -6.967 1.00 20.40 451 THR A N 1
ATOM 3442 C CA . THR A 1 453 ? -27.800 -18.643 -6.503 1.00 19.94 451 THR A CA 1
ATOM 3443 C C . THR A 1 453 ? -28.020 -18.202 -5.063 1.00 19.76 451 THR A C 1
ATOM 3444 O O . THR A 1 453 ? -29.145 -18.202 -4.570 1.00 18.61 451 THR A O 1
ATOM 3448 N N . LYS A 1 454 ? -26.966 -17.779 -4.399 1.00 19.09 452 LYS A N 1
ATOM 3449 C CA . LYS A 1 454 ? -27.126 -17.190 -3.093 1.00 19.18 452 LYS A CA 1
ATOM 3450 C C . LYS A 1 454 ? -27.254 -15.659 -3.169 1.00 20.00 452 LYS A C 1
ATOM 3451 O O . LYS A 1 454 ? -27.367 -15.003 -2.147 1.00 19.96 452 LYS A O 1
ATOM 3457 N N . ASN A 1 455 ? -27.314 -15.132 -4.380 1.00 17.34 453 ASN A N 1
ATOM 3458 C CA . ASN A 1 455 ? -27.347 -13.684 -4.609 1.00 17.19 453 ASN A CA 1
ATOM 3459 C C . ASN A 1 455 ? -28.733 -13.397 -5.187 1.00 16.04 453 ASN A C 1
ATOM 3460 O O . ASN A 1 455 ? -29.015 -13.786 -6.311 1.00 15.44 453 ASN A O 1
ATOM 3465 N N . PRO A 1 456 ? -29.602 -12.705 -4.434 1.00 16.03 454 PRO A N 1
ATOM 3466 C CA . PRO A 1 456 ? -31.004 -12.595 -4.875 1.00 17.02 454 PRO A CA 1
ATOM 3467 C C . PRO A 1 456 ? -31.198 -11.761 -6.111 1.00 15.52 454 PRO A C 1
ATOM 3468 O O . PRO A 1 456 ? -32.130 -12.018 -6.863 1.00 15.59 454 PRO A O 1
ATOM 3472 N N . ILE A 1 457 ? -30.296 -10.828 -6.351 1.00 15.44 455 ILE A N 1
ATOM 3473 C CA . ILE A 1 457 ? -30.387 -10.008 -7.557 1.00 15.60 455 ILE A CA 1
ATOM 3474 C C . ILE A 1 457 ? -29.966 -10.831 -8.755 1.00 14.44 455 ILE A C 1
ATOM 3475 O O . ILE A 1 457 ? -30.590 -10.756 -9.826 1.00 13.86 455 ILE A O 1
ATOM 3480 N N . PHE A 1 458 ? -28.946 -11.679 -8.591 1.00 13.16 456 PHE A N 1
ATOM 3481 C CA . PHE A 1 458 ? -28.513 -12.550 -9.723 1.00 14.22 456 PHE A CA 1
ATOM 3482 C C . PHE A 1 458 ? -29.677 -13.485 -10.097 1.00 14.18 456 PHE A C 1
ATOM 3483 O O . PHE A 1 458 ? -30.060 -13.625 -11.259 1.00 13.99 456 PHE A O 1
ATOM 3491 N N . VAL A 1 459 ? -30.340 -14.058 -9.081 1.00 14.87 457 VAL A N 1
ATOM 3492 C CA . VAL A 1 459 ? -31.427 -14.978 -9.333 1.00 14.12 457 VAL A CA 1
ATOM 3493 C C . VAL A 1 459 ? -32.636 -14.247 -9.967 1.00 14.32 457 VAL A C 1
ATOM 3494 O O . VAL A 1 459 ? -33.179 -14.711 -10.945 1.00 13.96 457 VAL A O 1
ATOM 3498 N N . GLN A 1 460 ? -33.075 -13.135 -9.372 1.00 13.83 458 GLN A N 1
ATOM 3499 C CA . GLN A 1 460 ? -34.290 -12.490 -9.888 1.00 14.96 458 GLN A CA 1
ATOM 3500 C C . GLN A 1 460 ? -34.078 -11.942 -11.288 1.00 14.78 458 GLN A C 1
ATOM 3501 O O . GLN A 1 460 ? -35.001 -11.981 -12.108 1.00 14.99 458 GLN A O 1
ATOM 3507 N N . GLU A 1 461 ? -32.889 -11.418 -11.577 1.00 14.42 459 GLU A N 1
ATOM 3508 C CA . GLU A 1 461 ? -32.716 -10.829 -12.910 1.00 15.18 459 GLU A CA 1
ATOM 3509 C C . GLU A 1 461 ? -32.521 -11.900 -13.979 1.00 14.89 459 GLU A C 1
ATOM 3510 O O . GLU A 1 461 ? -32.879 -11.697 -15.151 1.00 15.16 459 GLU A O 1
ATOM 3516 N N . HIS A 1 462 ? -32.022 -13.074 -13.592 1.00 14.55 460 HIS A N 1
ATOM 3517 C CA . HIS A 1 462 ? -32.073 -14.176 -14.533 1.00 15.15 460 HIS A CA 1
ATOM 3518 C C . HIS A 1 462 ? -33.529 -14.574 -14.848 1.00 16.54 460 HIS A C 1
ATOM 3519 O O . HIS A 1 462 ? -33.888 -14.782 -15.978 1.00 16.22 460 HIS A O 1
ATOM 3526 N N . ALA A 1 463 ? -34.387 -14.649 -13.841 1.00 14.89 461 ALA A N 1
ATOM 3527 C CA . ALA A 1 463 ? -35.777 -14.979 -14.111 1.00 15.65 461 ALA A CA 1
ATOM 3528 C C . ALA A 1 463 ? -36.449 -13.880 -14.986 1.00 15.13 461 ALA A C 1
ATOM 3529 O O . ALA A 1 463 ? -37.232 -14.169 -15.917 1.00 15.65 461 ALA A O 1
ATOM 3531 N N . ASN A 1 464 ? -36.143 -12.622 -14.709 1.00 14.67 462 ASN A N 1
ATOM 3532 C CA . ASN A 1 464 ? -36.762 -11.490 -15.443 1.00 14.72 462 ASN A CA 1
ATOM 3533 C C . ASN A 1 464 ? -36.343 -11.387 -16.889 1.00 16.19 462 ASN A C 1
ATOM 3534 O O . ASN A 1 464 ? -37.178 -11.184 -17.789 1.00 17.16 462 ASN A O 1
ATOM 3539 N N . ALA A 1 465 ? -35.057 -11.619 -17.125 1.00 16.05 463 ALA A N 1
ATOM 3540 C CA . ALA A 1 465 ? -34.496 -11.538 -18.486 1.00 16.31 463 ALA A CA 1
ATOM 3541 C C . ALA A 1 465 ? -35.000 -12.662 -19.360 1.00 17.62 463 ALA A C 1
ATOM 3542 O O . ALA A 1 465 ? -35.275 -12.456 -20.549 1.00 17.45 463 ALA A O 1
ATOM 3544 N N . THR A 1 466 ? -35.148 -13.861 -18.780 1.00 16.00 464 THR A N 1
ATOM 3545 C CA . THR A 1 466 ? -35.488 -15.051 -19.563 1.00 16.46 464 THR A CA 1
ATOM 3546 C C . THR A 1 466 ? -36.991 -15.331 -19.641 1.00 17.08 464 THR A C 1
ATOM 3547 O O . THR A 1 466 ? -37.461 -16.062 -20.526 1.00 20.09 464 THR A O 1
ATOM 3551 N N . GLY A 1 467 ? -37.747 -14.766 -18.709 1.00 17.80 465 GLY A N 1
ATOM 3552 C CA . GLY A 1 467 ? -39.134 -15.151 -18.551 1.00 19.97 465 GLY A CA 1
ATOM 3553 C C . GLY A 1 467 ? -39.352 -16.500 -17.918 1.00 18.55 465 GLY A C 1
ATOM 3554 O O . GLY A 1 467 ? -40.472 -16.997 -17.935 1.00 20.06 465 GLY A O 1
ATOM 3555 N N . CYS A 1 468 ? -38.295 -17.114 -17.393 1.00 18.14 466 CYS A N 1
ATOM 3556 C CA . CYS A 1 468 ? -38.400 -18.473 -16.849 1.00 17.94 466 CYS A CA 1
ATOM 3557 C C . CYS A 1 468 ? -38.319 -18.435 -15.351 1.00 18.23 466 CYS A C 1
ATOM 3558 O O . CYS A 1 468 ? -37.649 -17.573 -14.792 1.00 17.56 466 CYS A O 1
ATOM 3561 N N . ALA A 1 469 ? -38.971 -19.379 -14.696 1.00 17.73 467 ALA A N 1
ATOM 3562 C CA . ALA A 1 469 ? -38.822 -19.481 -13.258 1.00 19.72 467 ALA A CA 1
ATOM 3563 C C . ALA A 1 469 ? -37.425 -20.013 -12.883 1.00 19.74 467 ALA A C 1
ATOM 3564 O O . ALA A 1 469 ? -36.837 -20.814 -13.613 1.00 21.18 467 ALA A O 1
ATOM 3574 N N . LEU A 1 471 ? -35.562 -22.266 -10.167 1.00 18.41 469 LEU A N 1
ATOM 3575 C CA . LEU A 1 471 ? -35.739 -23.207 -9.062 1.00 18.59 469 LEU A CA 1
ATOM 3576 C C . LEU A 1 471 ? -34.369 -23.456 -8.406 1.00 18.47 469 LEU A C 1
ATOM 3577 O O . LEU A 1 471 ? -33.396 -23.854 -9.056 1.00 20.20 469 LEU A O 1
ATOM 3582 N N . LEU A 1 472 ? -34.286 -23.229 -7.108 1.00 18.26 470 LEU A N 1
ATOM 3583 C CA . LEU A 1 472 ? -33.029 -23.405 -6.399 1.00 18.47 470 LEU A CA 1
ATOM 3584 C C . LEU A 1 472 ? -33.155 -24.641 -5.508 1.00 20.79 470 LEU A C 1
ATOM 3585 O O . LEU A 1 472 ? -34.182 -24.834 -4.823 1.00 20.34 470 LEU A O 1
ATOM 3590 N N . PRO A 1 473 ? -32.112 -25.485 -5.505 1.00 22.14 471 PRO A N 1
ATOM 3591 C CA . PRO A 1 473 ? -32.167 -26.721 -4.722 1.00 22.65 471 PRO A CA 1
ATOM 3592 C C . PRO A 1 473 ? -31.913 -26.470 -3.235 1.00 23.80 471 PRO A C 1
ATOM 3593 O O . PRO A 1 473 ? -31.407 -25.441 -2.802 1.00 23.49 471 PRO A O 1
ATOM 3597 N N . GLU A 1 474 ? -32.260 -27.472 -2.442 1.00 22.48 472 GLU A N 1
ATOM 3598 C CA . GLU A 1 474 ? -31.992 -27.411 -1.020 1.00 25.43 472 GLU A CA 1
ATOM 3599 C C . GLU A 1 474 ? -30.466 -27.355 -0.803 1.00 27.15 472 GLU A C 1
ATOM 3600 O O . GLU A 1 474 ? -29.970 -26.562 -0.013 1.00 27.28 472 GLU A O 1
ATOM 3606 N N . GLU A 1 475 ? -29.712 -28.183 -1.524 1.00 25.58 473 GLU A N 1
ATOM 3607 C CA . GLU A 1 475 ? -28.244 -28.160 -1.445 1.00 26.41 473 GLU A CA 1
ATOM 3608 C C . GLU A 1 475 ? -27.611 -27.509 -2.694 1.00 27.83 473 GLU A C 1
ATOM 3609 O O . GLU A 1 475 ? -27.678 -28.090 -3.753 1.00 25.29 473 GLU A O 1
ATOM 3615 N N . SER A 1 476 ? -27.003 -26.318 -2.593 1.00 27.68 474 SER A N 1
ATOM 3616 C CA . SER A 1 476 ? -26.531 -25.617 -3.815 1.00 28.95 474 SER A CA 1
ATOM 3617 C C . SER A 1 476 ? -25.216 -26.169 -4.372 1.00 26.98 474 SER A C 1
ATOM 3618 O O . SER A 1 476 ? -24.878 -25.883 -5.532 1.00 26.95 474 SER A O 1
ATOM 3621 N N . GLU A 1 477 ? -24.500 -26.939 -3.539 1.00 28.15 475 GLU A N 1
ATOM 3622 C CA . GLU A 1 477 ? -23.260 -27.643 -3.908 1.00 27.86 475 GLU A CA 1
ATOM 3623 C C . GLU A 1 477 ? -23.600 -28.830 -4.794 1.00 23.09 475 GLU A C 1
ATOM 3624 O O . GLU A 1 477 ? -23.355 -29.984 -4.433 1.00 22.70 475 GLU A O 1
ATOM 3630 N N . ALA A 1 478 ? -24.177 -28.543 -5.950 1.00 23.37 476 ALA A N 1
ATOM 3631 C CA . ALA A 1 478 ? -24.759 -29.578 -6.778 1.00 20.67 476 ALA A CA 1
ATOM 3632 C C . ALA A 1 478 ? -23.716 -30.537 -7.320 1.00 18.48 476 ALA A C 1
ATOM 3633 O O . ALA A 1 478 ? -24.007 -31.733 -7.553 1.00 17.29 476 ALA A O 1
ATOM 3643 N N . LEU A 1 480 ? -20.708 -31.484 -5.990 1.00 18.49 478 LEU A N 1
ATOM 3644 C CA . LEU A 1 480 ? -20.417 -32.425 -4.923 1.00 18.24 478 LEU A CA 1
ATOM 3645 C C . LEU A 1 480 ? -21.548 -33.450 -4.704 1.00 18.22 478 LEU A C 1
ATOM 3646 O O . LEU A 1 480 ? -21.303 -34.657 -4.584 1.00 17.42 478 LEU A O 1
ATOM 3651 N N . LEU A 1 481 ? -22.790 -32.980 -4.685 1.00 19.14 479 LEU A N 1
ATOM 3652 C CA . LEU A 1 481 ? -23.927 -33.871 -4.474 1.00 17.88 479 LEU A CA 1
ATOM 3653 C C . LEU A 1 481 ? -24.139 -34.873 -5.604 1.00 15.84 479 LEU A C 1
ATOM 3654 O O . LEU A 1 481 ? -24.306 -36.069 -5.367 1.00 15.96 479 LEU A O 1
ATOM 3659 N N . GLY A 1 482 ? -24.070 -34.420 -6.846 1.00 16.51 480 GLY A N 1
ATOM 3660 C CA . GLY A 1 482 ? -24.154 -35.350 -7.959 1.00 15.01 480 GLY A CA 1
ATOM 3661 C C . GLY A 1 482 ? -23.069 -36.416 -7.949 1.00 17.15 480 GLY A C 1
ATOM 3662 O O . GLY A 1 482 ? -23.331 -37.562 -8.270 1.00 15.71 480 GLY A O 1
ATOM 3663 N N . SER A 1 483 ? -21.842 -36.042 -7.597 1.00 15.26 481 SER A N 1
ATOM 3664 C CA . SER A 1 483 ? -20.747 -37.032 -7.529 1.00 15.96 481 SER A CA 1
ATOM 3665 C C . SER A 1 483 ? -21.016 -38.059 -6.431 1.00 16.07 481 SER A C 1
ATOM 3666 O O . SER A 1 483 ? -20.789 -39.259 -6.619 1.00 17.21 481 SER A O 1
ATOM 3669 N N . ALA A 1 484 ? -21.457 -37.579 -5.284 1.00 14.63 482 ALA A N 1
ATOM 3670 C CA . ALA A 1 484 ? -21.921 -38.491 -4.186 1.00 17.32 482 ALA A CA 1
ATOM 3671 C C . ALA A 1 484 ? -23.037 -39.435 -4.613 1.00 17.33 482 ALA A C 1
ATOM 3672 O O . ALA A 1 484 ? -23.031 -40.633 -4.286 1.00 17.03 482 ALA A O 1
ATOM 3690 N N . GLY A 1 487 ? -21.639 -42.218 -6.482 1.00 17.68 485 GLY A N 1
ATOM 3691 C CA . GLY A 1 487 ? -21.073 -43.092 -5.456 1.00 18.84 485 GLY A CA 1
ATOM 3692 C C . GLY A 1 487 ? -22.134 -44.026 -4.894 1.00 19.28 485 GLY A C 1
ATOM 3693 O O . GLY A 1 487 ? -21.856 -45.235 -4.733 1.00 20.77 485 GLY A O 1
ATOM 3694 N N . THR A 1 488 ? -23.349 -43.521 -4.636 1.00 19.18 486 THR A N 1
ATOM 3695 C CA . THR A 1 488 ? -24.404 -44.430 -4.183 1.00 20.41 486 THR A CA 1
ATOM 3696 C C . THR A 1 488 ? -24.708 -45.513 -5.200 1.00 22.95 486 THR A C 1
ATOM 3697 O O . THR A 1 488 ? -25.041 -46.632 -4.808 1.00 23.04 486 THR A O 1
ATOM 3701 N N . VAL A 1 489 ? -24.649 -45.182 -6.500 1.00 20.53 487 VAL A N 1
ATOM 3702 C CA . VAL A 1 489 ? -24.964 -46.189 -7.503 1.00 22.87 487 VAL A CA 1
ATOM 3703 C C . VAL A 1 489 ? -23.836 -47.220 -7.636 1.00 23.66 487 VAL A C 1
ATOM 3704 O O . VAL A 1 489 ? -24.109 -48.431 -7.807 1.00 23.94 487 VAL A O 1
ATOM 3708 N N . ALA A 1 490 ? -22.583 -46.769 -7.574 1.00 21.65 488 ALA A N 1
ATOM 3709 C CA . ALA A 1 490 ? -21.438 -47.706 -7.677 1.00 22.91 488 ALA A CA 1
ATOM 3710 C C . ALA A 1 490 ? -21.473 -48.658 -6.490 1.00 23.80 488 ALA A C 1
ATOM 3711 O O . ALA A 1 490 ? -21.048 -49.820 -6.596 1.00 23.56 488 ALA A O 1
ATOM 3713 N N . ALA A 1 491 ? -21.939 -48.145 -5.356 1.00 21.60 489 ALA A N 1
ATOM 3714 C CA . ALA A 1 491 ? -22.036 -48.966 -4.121 1.00 24.16 489 ALA A CA 1
ATOM 3715 C C . ALA A 1 491 ? -23.228 -49.931 -4.125 1.00 25.98 489 ALA A C 1
ATOM 3716 O O . ALA A 1 491 ? -23.373 -50.770 -3.217 1.00 26.69 489 ALA A O 1
ATOM 3718 N N . GLY A 1 492 ? -24.098 -49.786 -5.108 1.00 23.88 490 GLY A N 1
ATOM 3719 C CA . GLY A 1 492 ? -25.297 -50.603 -5.196 1.00 26.49 490 GLY A CA 1
ATOM 3720 C C . GLY A 1 492 ? -26.388 -50.199 -4.230 1.00 27.41 490 GLY A C 1
ATOM 3721 O O . GLY A 1 492 ? -27.307 -50.976 -3.979 1.00 27.18 490 GLY A O 1
ATOM 3722 N N . VAL A 1 493 ? -26.324 -48.982 -3.693 1.00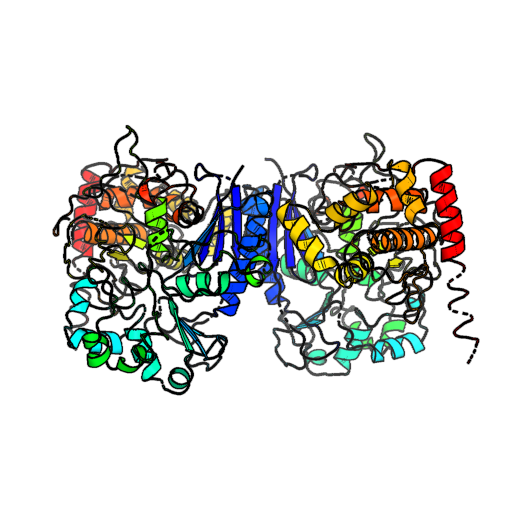 25.74 491 VAL A N 1
ATOM 3723 C CA . VAL A 1 493 ? -27.339 -48.549 -2.770 1.00 25.81 491 VAL A CA 1
ATOM 3724 C C . VAL A 1 493 ? -28.619 -48.087 -3.472 1.00 28.12 491 VAL A C 1
ATOM 3725 O O . VAL A 1 493 ? -29.716 -48.343 -2.977 1.00 28.57 491 VAL A O 1
ATOM 3729 N N . PHE A 1 494 ? -28.475 -47.404 -4.612 1.00 25.00 492 PHE A N 1
ATOM 3730 C CA . PHE A 1 494 ? -29.597 -47.150 -5.521 1.00 27.27 492 PHE A CA 1
ATOM 3731 C C . PHE A 1 494 ? -29.280 -47.851 -6.837 1.00 28.04 492 PHE A C 1
ATOM 3732 O O . PHE A 1 494 ? -28.106 -47.963 -7.219 1.00 26.75 492 PHE A O 1
ATOM 3740 N N . GLU A 1 495 ? -30.324 -48.303 -7.547 1.00 29.10 493 GLU A N 1
ATOM 3741 C CA . GLU A 1 495 ? -30.170 -49.077 -8.773 1.00 30.06 493 GLU A CA 1
ATOM 3742 C C . GLU A 1 495 ? -29.775 -48.234 -9.978 1.00 29.50 493 GLU A C 1
ATOM 3743 O O . GLU A 1 495 ? -29.166 -48.733 -10.940 1.00 30.27 493 GLU A O 1
ATOM 3749 N N . SER A 1 496 ? -30.132 -46.966 -9.972 1.00 27.27 494 SER A N 1
ATOM 3750 C CA . SER A 1 496 ? -29.841 -46.172 -11.172 1.00 27.26 494 SER A CA 1
ATOM 3751 C C . SER A 1 496 ? -29.695 -44.740 -10.708 1.00 25.80 494 SER A C 1
ATOM 3752 O O . SER A 1 496 ? -30.102 -44.429 -9.591 1.00 27.03 494 SER A O 1
ATOM 3755 N N . LEU A 1 497 ? -29.128 -43.896 -11.562 1.00 26.07 495 LEU A N 1
ATOM 3756 C CA . LEU A 1 497 ? -28.962 -42.469 -11.261 1.00 24.97 495 LEU A CA 1
ATOM 3757 C C . LEU A 1 497 ? -30.295 -41.785 -11.015 1.00 25.81 495 LEU A C 1
ATOM 3758 O O . LEU A 1 497 ? -30.422 -41.057 -10.043 1.00 26.70 495 LEU A O 1
ATOM 3763 N N . PRO A 1 498 ? -31.307 -41.999 -11.891 1.00 26.17 496 PRO A N 1
ATOM 3764 C CA . PRO A 1 498 ? -32.607 -41.346 -11.608 1.00 27.50 496 PRO A CA 1
ATOM 3765 C C . PRO A 1 498 ? -33.252 -41.592 -10.227 1.00 27.00 496 PRO A C 1
ATOM 3766 O O . PRO A 1 498 ? -33.844 -40.680 -9.604 1.00 27.74 496 PRO A O 1
ATOM 3770 N N . GLU A 1 499 ? -33.131 -42.787 -9.674 1.00 28.39 497 GLU A N 1
ATOM 3771 C CA . GLU A 1 499 ? -33.639 -42.925 -8.308 1.00 29.99 497 GLU A CA 1
ATOM 3772 C C . GLU A 1 499 ? -32.745 -42.290 -7.213 1.00 28.61 497 GLU A C 1
ATOM 3773 O O . GLU A 1 499 ? -33.241 -41.818 -6.203 1.00 30.01 497 GLU A O 1
ATOM 3779 N N . ALA A 1 500 ? -31.436 -42.230 -7.408 1.00 28.07 498 ALA A N 1
ATOM 3780 C CA . ALA A 1 500 ? -30.622 -41.463 -6.447 1.00 26.40 498 ALA A CA 1
ATOM 3781 C C . ALA A 1 500 ? -30.984 -39.960 -6.496 1.00 27.32 498 ALA A C 1
ATOM 3782 O O . ALA A 1 500 ? -31.039 -39.291 -5.471 1.00 27.15 498 ALA A O 1
ATOM 3792 N N . ALA A 1 502 ? -33.800 -38.521 -7.326 1.00 28.60 500 ALA A N 1
ATOM 3793 C CA . ALA A 1 502 ? -35.061 -38.137 -6.666 1.00 29.68 500 ALA A CA 1
ATOM 3794 C C . ALA A 1 502 ? -35.001 -38.289 -5.157 1.00 30.80 500 ALA A C 1
ATOM 3795 O O . ALA A 1 502 ? -35.659 -37.551 -4.440 1.00 30.55 500 ALA A O 1
ATOM 3797 N N . ALA A 1 503 ? -34.182 -39.216 -4.660 1.00 29.29 501 ALA A N 1
ATOM 3798 C CA . ALA A 1 503 ? -34.053 -39.390 -3.210 1.00 29.12 501 ALA A CA 1
ATOM 3799 C C . ALA A 1 503 ? -33.154 -38.355 -2.531 1.00 25.63 501 ALA A C 1
ATOM 3800 O O . ALA A 1 503 ? -33.338 -38.027 -1.374 1.00 27.45 501 ALA A O 1
ATOM 3810 N N . SER A 1 505 ? -32.047 -35.104 -3.709 1.00 22.84 503 SER A N 1
ATOM 3811 C CA . SER A 1 505 ? -32.176 -33.693 -4.009 1.00 24.16 503 SER A CA 1
ATOM 3812 C C . SER A 1 505 ? -33.602 -33.222 -3.940 1.00 24.19 503 SER A C 1
ATOM 3813 O O . SER A 1 505 ? -34.467 -33.933 -4.267 1.00 25.66 503 SER A O 1
ATOM 3816 N N . ARG A 1 506 ? -33.795 -31.980 -3.560 1.00 22.88 504 ARG A N 1
ATOM 3817 C CA . ARG A 1 506 ? -35.112 -31.416 -3.400 1.00 24.76 504 ARG A CA 1
ATOM 3818 C C . ARG A 1 506 ? -35.108 -29.947 -3.729 1.00 23.20 504 ARG A C 1
ATOM 3819 O O . ARG A 1 506 ? -34.090 -29.341 -3.688 1.00 22.84 504 ARG A O 1
ATOM 3827 N N . ILE A 1 507 ? -36.268 -29.381 -4.013 1.00 23.21 505 ILE A N 1
ATOM 3828 C CA . ILE A 1 507 ? -36.344 -27.952 -4.257 1.00 22.50 505 ILE A CA 1
ATOM 3829 C C . ILE A 1 507 ? -36.380 -27.175 -2.957 1.00 22.55 505 ILE A C 1
ATOM 3830 O O . ILE A 1 507 ? -37.059 -27.564 -2.063 1.00 23.86 505 ILE A O 1
ATOM 3835 N N . GLY A 1 508 ? -35.651 -26.080 -2.872 1.00 19.07 506 GLY A N 1
ATOM 3836 C CA . GLY A 1 508 ? -35.715 -25.230 -1.700 1.00 21.69 506 GLY A CA 1
ATOM 3837 C C . GLY A 1 508 ? -36.335 -23.846 -1.914 1.00 21.70 506 GLY A C 1
ATOM 3838 O O . GLY A 1 508 ? -36.846 -23.229 -0.964 1.00 20.62 506 GLY A O 1
ATOM 3839 N N . LYS A 1 509 ? -36.269 -23.324 -3.148 1.00 19.78 507 LYS A N 1
ATOM 3840 C CA . LYS A 1 509 ? -36.840 -22.007 -3.427 1.00 20.02 507 LYS A CA 1
ATOM 3841 C C . LYS A 1 509 ? -37.360 -21.943 -4.855 1.00 17.40 507 LYS A C 1
ATOM 3842 O O . LYS A 1 509 ? -36.759 -22.525 -5.743 1.00 17.87 507 LYS A O 1
ATOM 3848 N N . THR A 1 510 ? -38.407 -21.150 -5.090 1.00 17.18 508 THR A N 1
ATOM 3849 C CA . THR A 1 510 ? -38.891 -20.928 -6.443 1.00 16.93 508 THR A CA 1
ATOM 3850 C C . THR A 1 510 ? -38.993 -19.426 -6.628 1.00 17.13 508 THR A C 1
ATOM 3851 O O . THR A 1 510 ? -39.683 -18.768 -5.873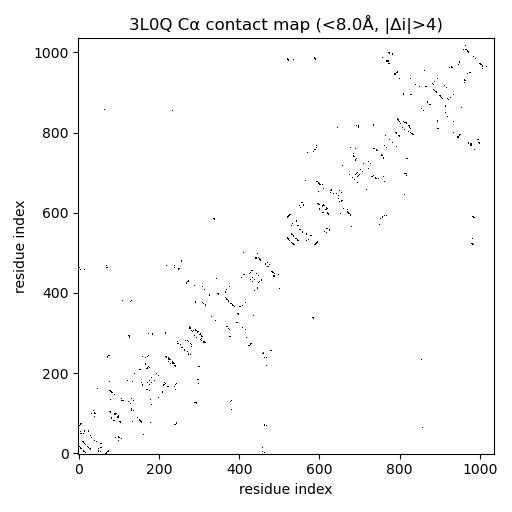 1.00 17.84 508 THR A O 1
ATOM 3855 N N . VAL A 1 511 ? -38.260 -18.885 -7.609 1.00 15.27 509 VAL A N 1
ATOM 3856 C CA . VAL A 1 511 ? -38.308 -17.437 -7.852 1.00 17.13 509 VAL A CA 1
ATOM 3857 C C . VAL A 1 511 ? -38.809 -17.206 -9.267 1.00 17.54 509 VAL A C 1
ATOM 3858 O O . VAL A 1 511 ? -38.245 -17.739 -10.238 1.00 18.79 509 VAL A O 1
ATOM 3862 N N . THR A 1 512 ? -39.853 -16.392 -9.392 1.00 18.45 510 THR A N 1
ATOM 3863 C CA . THR A 1 512 ? -40.540 -16.231 -10.667 1.00 19.23 510 THR A CA 1
ATOM 3864 C C . THR A 1 512 ? -40.285 -14.874 -11.270 1.00 18.62 510 THR A C 1
ATOM 3865 O O . THR A 1 512 ? -39.925 -13.943 -10.559 1.00 19.38 510 THR A O 1
ATOM 3869 N N . PRO A 1 513 ? -40.497 -14.746 -12.582 1.00 18.56 511 PRO A N 1
ATOM 3870 C CA . PRO A 1 513 ? -40.312 -13.407 -13.185 1.00 18.31 511 PRO A CA 1
ATOM 3871 C C . PRO A 1 513 ? -41.305 -12.424 -12.609 1.00 20.64 511 PRO A C 1
ATOM 3872 O O . PRO A 1 513 ? -42.347 -12.816 -12.040 1.00 20.24 511 PRO A O 1
ATOM 3876 N N . GLN A 1 514 ? -40.985 -11.132 -12.727 1.00 19.63 512 GLN A N 1
ATOM 3877 C CA . GLN A 1 514 ? -41.798 -10.076 -12.108 1.00 21.28 512 GLN A CA 1
ATOM 3878 C C . GLN A 1 514 ? -42.787 -9.444 -13.125 1.00 22.50 512 GLN A C 1
ATOM 3879 O O . GLN A 1 514 ? -43.484 -10.174 -13.815 1.00 24.75 512 GLN A O 1
ATOM 3885 N N . THR A 1 515 ? -42.838 -8.129 -13.238 1.00 23.45 513 THR A N 1
ATOM 3886 C CA . THR A 1 515 ? -43.939 -7.484 -13.972 1.00 24.35 513 THR A CA 1
ATOM 3887 C C . THR A 1 515 ? -43.696 -7.373 -15.473 1.00 23.36 513 THR A C 1
ATOM 3888 O O . THR A 1 515 ? -42.598 -7.514 -15.958 1.00 21.55 513 THR A O 1
ATOM 3892 N N . ASN A 1 516 ? -44.746 -7.084 -16.223 1.00 24.77 514 ASN A N 1
ATOM 3893 C CA . ASN A 1 516 ? -44.558 -6.876 -17.652 1.00 25.03 514 ASN A CA 1
ATOM 3894 C C . ASN A 1 516 ? -43.664 -5.666 -17.950 1.00 23.06 514 ASN A C 1
ATOM 3895 O O . ASN A 1 516 ? -42.928 -5.673 -18.937 1.00 21.40 514 ASN A O 1
ATOM 3900 N N . LYS A 1 517 ? -43.711 -4.642 -17.104 1.00 21.19 515 LYS A N 1
ATOM 3901 C CA . LYS A 1 517 ? -42.841 -3.466 -17.300 1.00 21.30 515 LYS A CA 1
ATOM 3902 C C . LYS A 1 517 ? -41.358 -3.855 -17.252 1.00 20.58 515 LYS A C 1
ATOM 3903 O O . LYS A 1 517 ? -40.575 -3.497 -18.122 1.00 18.93 515 LYS A O 1
ATOM 3909 N N . ILE A 1 518 ? -41.020 -4.692 -16.277 1.00 20.90 516 ILE A N 1
ATOM 3910 C CA . ILE A 1 518 ? -39.653 -5.185 -16.189 1.00 17.80 516 ILE A CA 1
ATOM 3911 C C . ILE A 1 518 ? -39.342 -6.113 -17.347 1.00 17.79 516 ILE A C 1
ATOM 3912 O O . ILE A 1 518 ? -38.268 -6.043 -17.937 1.00 17.56 516 ILE A O 1
ATOM 3917 N N . LYS A 1 519 ? -40.270 -7.004 -17.684 1.00 18.81 517 LYS A N 1
ATOM 3918 C CA . LYS A 1 519 ? -40.030 -7.891 -18.842 1.00 19.99 517 LYS A CA 1
ATOM 3919 C C . LYS A 1 519 ? -39.768 -7.126 -20.123 1.00 19.42 517 LYS A C 1
ATOM 3920 O O . LYS A 1 519 ? -38.850 -7.478 -20.869 1.00 19.16 517 LYS A O 1
ATOM 3926 N N . ALA A 1 520 ? -40.583 -6.089 -20.385 1.00 20.18 518 ALA A N 1
ATOM 3927 C CA . ALA A 1 520 ? -40.391 -5.258 -21.565 1.00 21.16 518 ALA A CA 1
ATOM 3928 C C . ALA A 1 520 ? -39.064 -4.535 -21.556 1.00 17.54 518 ALA A C 1
ATOM 3929 O O . ALA A 1 520 ? -38.419 -4.434 -22.603 1.00 17.98 518 ALA A O 1
ATOM 3931 N N . TYR A 1 521 ? -38.624 -4.084 -20.399 1.00 17.00 519 TYR A N 1
ATOM 3932 C CA . TYR A 1 521 ? -37.304 -3.492 -20.305 1.00 17.44 519 TYR A CA 1
ATOM 3933 C C . TYR A 1 521 ? -36.236 -4.499 -20.793 1.00 16.60 519 TYR A C 1
ATOM 3934 O O . TYR A 1 521 ? -35.336 -4.153 -21.565 1.00 15.37 519 TYR A O 1
ATOM 3943 N N . TYR A 1 522 ? -36.300 -5.732 -20.302 1.00 15.89 520 TYR A N 1
ATOM 3944 C CA . TYR A 1 522 ? -35.321 -6.740 -20.735 1.00 16.62 520 TYR A CA 1
ATOM 3945 C C . TYR A 1 522 ? -35.434 -7.057 -22.233 1.00 16.67 520 TYR A C 1
ATOM 3946 O O . TYR A 1 522 ? -34.417 -7.394 -22.881 1.00 15.30 520 TYR A O 1
ATOM 3955 N N . ASP A 1 523 ? -36.643 -6.985 -22.785 1.00 16.87 521 ASP A N 1
ATOM 3956 C CA . ASP A 1 523 ? -36.795 -7.161 -24.221 1.00 17.27 521 ASP A CA 1
ATOM 3957 C C . ASP A 1 523 ? -35.962 -6.097 -24.970 1.00 17.59 521 ASP A C 1
ATOM 3958 O O . ASP A 1 523 ? -35.305 -6.403 -25.958 1.00 15.90 521 ASP A O 1
ATOM 3963 N N . ARG A 1 524 ? -36.018 -4.860 -24.496 1.00 17.42 522 ARG A N 1
ATOM 3964 C CA . ARG A 1 524 ? -35.244 -3.800 -25.121 1.00 16.79 522 ARG A CA 1
ATOM 3965 C C . ARG A 1 524 ? -33.726 -3.995 -24.908 1.00 15.99 522 ARG A C 1
ATOM 3966 O O . ARG A 1 524 ? -32.915 -3.876 -25.829 1.00 15.72 522 ARG A O 1
ATOM 3974 N N . LYS A 1 525 ? -33.331 -4.275 -23.676 1.00 15.97 523 LYS A N 1
ATOM 3975 C CA . LYS A 1 525 ? -31.930 -4.662 -23.415 1.00 13.23 523 LYS A CA 1
ATOM 3976 C C . LYS A 1 525 ? -31.461 -5.798 -24.279 1.00 14.60 523 LYS A C 1
ATOM 3977 O O . LYS A 1 525 ? -30.292 -5.820 -24.719 1.00 13.78 523 LYS A O 1
ATOM 3983 N N . TYR A 1 526 ? -32.352 -6.763 -24.548 1.00 14.39 524 TYR A N 1
ATOM 3984 C CA . TYR A 1 526 ? -31.974 -7.886 -25.406 1.00 13.87 524 TYR A CA 1
ATOM 3985 C C . TYR A 1 526 ? -31.733 -7.487 -26.874 1.00 15.60 524 TYR A C 1
ATOM 3986 O O . TYR A 1 526 ? -30.863 -8.029 -27.535 1.00 14.27 524 TYR A O 1
ATOM 3995 N N . ARG A 1 527 ? -32.497 -6.529 -27.356 1.00 15.34 525 ARG A N 1
ATOM 3996 C CA . ARG A 1 527 ? -32.257 -5.964 -28.697 1.00 16.04 525 ARG A CA 1
ATOM 3997 C C . ARG A 1 527 ? -30.869 -5.334 -28.754 1.00 14.98 525 ARG A C 1
ATOM 3998 O O . ARG A 1 527 ? -30.132 -5.538 -29.742 1.00 15.22 525 ARG A O 1
ATOM 4006 N N . VAL A 1 528 ? -30.486 -4.622 -27.687 1.00 14.30 526 VAL A N 1
ATOM 4007 C CA . VAL A 1 528 ? -29.169 -3.980 -27.631 1.00 13.92 526 VAL A CA 1
ATOM 4008 C C . VAL A 1 528 ? -28.075 -5.052 -27.542 1.00 14.17 526 VAL A C 1
ATOM 4009 O O . VAL A 1 528 ? -27.074 -4.986 -28.248 1.00 14.90 526 VAL A O 1
ATOM 4013 N N . PHE A 1 529 ? -28.318 -6.071 -26.736 1.00 13.54 527 PHE A N 1
ATOM 4014 C CA . PHE A 1 529 ? -27.401 -7.222 -26.603 1.00 12.89 527 PHE A CA 1
ATOM 4015 C C . PHE A 1 529 ? -27.096 -7.866 -27.952 1.00 14.01 527 PHE A C 1
ATOM 4016 O O . PHE A 1 529 ? -25.945 -8.015 -28.267 1.00 13.54 527 PHE A O 1
ATOM 4024 N N . HIS A 1 530 ? -28.117 -8.227 -28.730 1.00 13.68 528 HIS A N 1
ATOM 4025 C CA . HIS A 1 530 ? -27.877 -8.673 -30.090 1.00 14.90 528 HIS A CA 1
ATOM 4026 C C . HIS A 1 530 ? -27.190 -7.646 -31.009 1.00 14.11 528 HIS A C 1
ATOM 4027 O O . HIS A 1 530 ? -26.298 -8.012 -31.755 1.00 15.27 528 HIS A O 1
ATOM 4034 N N . GLN A 1 531 ? -27.611 -6.387 -30.943 1.00 14.92 529 GLN A N 1
ATOM 4035 C CA . GLN A 1 531 ? -27.024 -5.370 -31.784 1.00 15.10 529 GLN A CA 1
ATOM 4036 C C . GLN A 1 531 ? -25.500 -5.239 -31.492 1.00 14.38 529 GLN A C 1
ATOM 4037 O O . GLN A 1 531 ? -24.710 -5.064 -32.428 1.00 14.71 529 GLN A O 1
ATOM 4051 N N . TYR A 1 533 ? -23.367 -7.468 -30.754 1.00 15.03 531 TYR A N 1
ATOM 4052 C CA . TYR A 1 533 ? -22.648 -8.504 -31.477 1.00 15.32 531 TYR A CA 1
ATOM 4053 C C . TYR A 1 533 ? -22.461 -8.105 -32.951 1.00 15.26 531 TYR A C 1
ATOM 4054 O O . TYR A 1 533 ? -21.362 -8.200 -33.516 1.00 14.16 531 TYR A O 1
ATOM 4063 N N . HIS A 1 534 ? -23.537 -7.653 -33.569 1.00 15.60 532 HIS A N 1
ATOM 4064 C CA . HIS A 1 534 ? -23.375 -7.201 -34.977 1.00 14.85 532 HIS A CA 1
ATOM 4065 C C . HIS A 1 534 ? -22.445 -6.025 -35.091 1.00 15.25 532 HIS A C 1
ATOM 4066 O O . HIS A 1 534 ? -21.630 -5.955 -36.032 1.00 16.19 532 HIS A O 1
ATOM 4073 N N . ASP A 1 535 ? -22.491 -5.147 -34.105 1.00 15.26 533 ASP A N 1
ATOM 4074 C CA . ASP A 1 535 ? -21.562 -4.020 -34.104 1.00 15.63 533 ASP A CA 1
ATOM 4075 C C . ASP A 1 535 ? -20.111 -4.481 -34.014 1.00 15.31 533 ASP A C 1
ATOM 4076 O O . ASP A 1 535 ? -19.213 -3.951 -34.696 1.00 15.29 533 ASP A O 1
ATOM 4081 N N . HIS A 1 536 ? -19.848 -5.478 -33.172 1.00 15.44 534 HIS A N 1
ATOM 4082 C CA . HIS A 1 536 ? -18.526 -5.989 -33.000 1.00 14.51 534 HIS A CA 1
ATOM 4083 C C . HIS A 1 536 ? -18.032 -6.584 -34.314 1.00 15.90 534 HIS A C 1
ATOM 4084 O O . HIS A 1 536 ? -16.905 -6.330 -34.689 1.00 15.60 534 HIS A O 1
ATOM 4099 N N . ARG A 1 538 ? -18.994 -5.765 -37.285 1.00 15.75 536 ARG A N 1
ATOM 4100 C CA . ARG A 1 538 ? -18.770 -4.638 -38.205 1.00 17.69 536 ARG A CA 1
ATOM 4101 C C . ARG A 1 538 ? -17.447 -3.920 -37.934 1.00 17.01 536 ARG A C 1
ATOM 4102 O O . ARG A 1 538 ? -16.747 -3.529 -38.892 1.00 16.59 536 ARG A O 1
ATOM 4110 N N . TYR A 1 539 ? -17.061 -3.769 -36.654 1.00 15.64 537 TYR A N 1
ATOM 4111 C CA . TYR A 1 539 ? -15.736 -3.193 -36.409 1.00 16.59 537 TYR A CA 1
ATOM 4112 C C . TYR A 1 539 ? -14.662 -4.077 -37.065 1.00 17.84 537 TYR A C 1
ATOM 4113 O O . TYR A 1 539 ? -13.741 -3.567 -37.707 1.00 18.06 537 TYR A O 1
ATOM 4122 N N . GLN A 1 540 ? -14.792 -5.398 -36.902 1.00 15.88 538 GLN A N 1
ATOM 4123 C CA . GLN A 1 540 ? -13.854 -6.329 -37.467 1.00 19.35 538 GLN A CA 1
ATOM 4124 C C . GLN A 1 540 ? -13.794 -6.157 -38.992 1.00 19.00 538 GLN A C 1
ATOM 4125 O O . GLN A 1 540 ? -12.698 -6.150 -39.594 1.00 20.29 538 GLN A O 1
ATOM 4131 N N . ALA A 1 541 ? -14.955 -6.006 -39.600 1.00 19.43 539 ALA A N 1
ATOM 4132 C CA . ALA A 1 541 ? -15.026 -5.813 -41.073 1.00 20.56 539 ALA A CA 1
ATOM 4133 C C . ALA A 1 541 ? -14.310 -4.526 -41.464 1.00 22.88 539 ALA A C 1
ATOM 4134 O O . ALA A 1 541 ? -13.553 -4.487 -42.448 1.00 22.12 539 ALA A O 1
ATOM 4136 N N . LEU A 1 542 ? -14.587 -3.461 -40.722 1.00 19.92 540 LEU A N 1
ATOM 4137 C CA . LEU A 1 542 ? -13.981 -2.180 -41.050 1.00 19.42 540 LEU A CA 1
ATOM 4138 C C . LEU A 1 542 ? -12.482 -2.266 -40.932 1.00 20.15 540 LEU A C 1
ATOM 4139 O O . LEU A 1 542 ? -11.775 -1.617 -41.687 1.00 22.06 540 LEU A O 1
ATOM 4152 N N . GLN A 1 544 ? -10.528 -4.781 -41.563 1.00 23.30 542 GLN A N 1
ATOM 4153 C CA . GLN A 1 544 ? -9.891 -5.605 -42.616 1.00 26.70 542 GLN A CA 1
ATOM 4154 C C . GLN A 1 544 ? -9.372 -4.727 -43.709 1.00 26.58 542 GLN A C 1
ATOM 4155 O O . GLN A 1 544 ? -10.142 -3.918 -44.244 1.00 28.34 542 GLN A O 1
ATOM 4161 N N . LEU B 1 3 ? -23.975 -10.179 19.113 1.00 48.72 1 LEU B N 1
ATOM 4162 C CA . LEU B 1 3 ? -23.094 -9.590 20.114 1.00 50.03 1 LEU B CA 1
ATOM 4163 C C . LEU B 1 3 ? -22.280 -10.662 20.880 1.00 45.53 1 LEU B C 1
ATOM 4164 O O . LEU B 1 3 ? -21.630 -10.352 21.871 1.00 46.66 1 LEU B O 1
ATOM 4169 N N . ALA B 1 4 ? -22.319 -11.913 20.424 1.00 44.16 2 ALA B N 1
ATOM 4170 C CA . ALA B 1 4 ? -21.449 -12.962 20.981 1.00 41.04 2 ALA B CA 1
ATOM 4171 C C . ALA B 1 4 ? -20.061 -12.930 20.334 1.00 38.00 2 ALA B C 1
ATOM 4172 O O . ALA B 1 4 ? -19.944 -12.859 19.103 1.00 37.84 2 ALA B O 1
ATOM 4174 N N . SER B 1 5 ? -19.028 -13.012 21.175 1.00 36.55 3 SER B N 1
ATOM 4175 C CA . SER B 1 5 ? -17.635 -12.851 20.760 1.00 34.18 3 SER B CA 1
ATOM 4176 C C . SER B 1 5 ? -16.908 -14.168 20.545 1.00 32.84 3 SER B C 1
ATOM 4177 O O . SER B 1 5 ? -17.133 -15.116 21.275 1.00 30.77 3 SER B O 1
ATOM 4180 N N . TYR B 1 6 ? -16.039 -14.208 19.535 1.00 29.92 4 TYR B N 1
ATOM 4181 C CA . TYR B 1 6 ? -15.208 -15.385 19.241 1.00 28.31 4 TYR B CA 1
ATOM 4182 C C . TYR B 1 6 ? -13.733 -14.976 19.136 1.00 27.76 4 TYR B C 1
ATOM 4183 O O . TYR B 1 6 ? -13.408 -13.802 18.921 1.00 25.69 4 TYR B O 1
ATOM 4192 N N . PHE B 1 7 ? -12.837 -15.943 19.316 1.00 25.52 5 PHE B N 1
ATOM 4193 C CA . PHE B 1 7 ? -11.407 -15.670 19.326 1.00 23.25 5 PHE B CA 1
ATOM 4194 C C . PHE B 1 7 ? -10.728 -16.767 18.534 1.00 21.60 5 PHE B C 1
ATOM 4195 O O . PHE B 1 7 ? -11.164 -17.920 18.550 1.00 22.25 5 PHE B O 1
ATOM 4203 N N . ILE B 1 8 ? -9.685 -16.411 17.784 1.00 20.15 6 ILE B N 1
ATOM 4204 C CA . ILE B 1 8 ? -9.071 -17.375 16.913 1.00 19.18 6 ILE B CA 1
ATOM 4205 C C . ILE B 1 8 ? -7.680 -17.691 17.397 1.00 19.92 6 ILE B C 1
ATOM 4206 O O . ILE B 1 8 ? -6.951 -16.799 17.799 1.00 20.31 6 ILE B O 1
ATOM 4211 N N . GLY B 1 9 ? -7.326 -18.967 17.337 1.00 19.17 7 GLY B N 1
ATOM 4212 C CA . GLY B 1 9 ? -5.958 -19.398 17.569 1.00 18.03 7 GLY B CA 1
ATOM 4213 C C . GLY B 1 9 ? -5.455 -19.942 16.256 1.00 19.91 7 GLY B C 1
ATOM 4214 O O . GLY B 1 9 ? -6.193 -20.594 15.512 1.00 21.88 7 GLY B O 1
ATOM 4215 N N . VAL B 1 10 ? -4.212 -19.621 15.924 1.00 19.05 8 VAL B N 1
ATOM 4216 C CA . VAL B 1 10 ? -3.558 -20.150 14.748 1.00 18.66 8 VAL B CA 1
ATOM 4217 C C . VAL B 1 10 ? -2.337 -20.921 15.197 1.00 19.92 8 VAL B C 1
ATOM 4218 O O . VAL B 1 10 ? -1.605 -20.416 16.063 1.00 19.59 8 VAL B O 1
ATOM 4222 N N . ASP B 1 11 ? -2.142 -22.139 14.657 1.00 19.71 9 ASP B N 1
ATOM 4223 C CA . ASP B 1 11 ? -0.999 -22.987 15.040 1.00 19.45 9 ASP B CA 1
ATOM 4224 C C . ASP B 1 11 ? -0.294 -23.422 13.780 1.00 20.40 9 ASP B C 1
ATOM 4225 O O . ASP B 1 11 ? -0.881 -24.124 12.946 1.00 21.87 9 ASP B O 1
ATOM 4230 N N . VAL B 1 12 ? 0.937 -22.973 13.590 1.00 17.43 10 VAL B N 1
ATOM 4231 C CA . VAL B 1 12 ? 1.673 -23.395 12.381 1.00 17.63 10 VAL B CA 1
ATOM 4232 C C . VAL B 1 12 ? 2.625 -24.488 12.826 1.00 18.85 10 VAL B C 1
ATOM 4233 O O . VAL B 1 12 ? 3.610 -24.220 13.548 1.00 18.29 10 VAL B O 1
ATOM 4237 N N . GLY B 1 13 ? 2.265 -25.718 12.428 1.00 18.82 11 GLY B N 1
ATOM 4238 C CA . GLY B 1 13 ? 3.016 -26.905 12.738 1.00 19.04 11 GLY B CA 1
ATOM 4239 C C . GLY B 1 13 ? 4.060 -27.144 11.689 1.00 19.44 11 GLY B C 1
ATOM 4240 O O . GLY B 1 13 ? 4.315 -26.289 10.869 1.00 19.34 11 GLY B O 1
ATOM 4241 N N . THR B 1 14 ? 4.689 -28.309 11.743 1.00 19.10 12 THR B N 1
ATOM 4242 C CA . THR B 1 14 ? 5.702 -28.661 10.777 1.00 19.34 12 THR B CA 1
ATOM 4243 C C . THR B 1 14 ? 5.067 -28.893 9.409 1.00 19.51 12 THR B C 1
ATOM 4244 O O . THR B 1 14 ? 5.603 -28.492 8.374 1.00 20.27 12 THR B O 1
ATOM 4248 N N . GLY B 1 15 ? 3.920 -29.563 9.412 1.00 19.18 13 GLY B N 1
ATOM 4249 C CA . GLY B 1 15 ? 3.277 -29.943 8.174 1.00 20.63 13 GLY B CA 1
ATOM 4250 C C . GLY B 1 15 ? 2.123 -29.065 7.727 1.00 21.73 13 GLY B C 1
ATOM 4251 O O . GLY B 1 15 ? 1.786 -29.055 6.550 1.00 22.05 13 GLY B O 1
ATOM 4252 N N . SER B 1 16 ? 1.491 -28.367 8.643 1.00 18.94 14 SER B N 1
ATOM 4253 C CA . SER B 1 16 ? 0.309 -27.582 8.294 1.00 21.68 14 SER B CA 1
ATOM 4254 C C . SER B 1 16 ? 0.134 -26.344 9.123 1.00 21.20 14 SER B C 1
ATOM 4255 O O . SER B 1 16 ? 0.593 -26.285 10.201 1.00 22.42 14 SER B O 1
ATOM 4258 N N . ALA B 1 17 ? -0.631 -25.417 8.601 1.00 19.16 15 ALA B N 1
ATOM 4259 C CA . ALA B 1 17 ? -1.132 -24.308 9.329 1.00 19.16 15 ALA B CA 1
ATOM 4260 C C . ALA B 1 17 ? -2.574 -24.574 9.651 1.00 20.95 15 ALA B C 1
ATOM 4261 O O . ALA B 1 17 ? -3.321 -24.945 8.814 1.00 21.77 15 ALA B O 1
ATOM 4263 N N . ARG B 1 18 ? -2.907 -24.412 10.904 1.00 19.30 16 ARG B N 1
ATOM 4264 C CA . ARG B 1 18 ? -4.226 -24.674 11.402 1.00 21.11 16 ARG B CA 1
ATOM 4265 C C . ARG B 1 18 ? -4.821 -23.486 12.122 1.00 20.65 16 ARG B C 1
ATOM 4266 O O . ARG B 1 18 ? -4.160 -22.752 12.753 1.00 20.90 16 ARG B O 1
ATOM 4274 N N . ALA B 1 19 ? -6.128 -23.349 11.993 1.00 19.63 17 ALA B N 1
ATOM 4275 C CA . ALA B 1 19 ? -6.837 -22.310 12.684 1.00 19.67 17 ALA B CA 1
ATOM 4276 C C . ALA B 1 19 ? -8.074 -22.850 13.362 1.00 21.60 17 ALA B C 1
ATOM 4277 O O . ALA B 1 19 ? -8.749 -23.684 12.840 1.00 21.51 17 ALA B O 1
ATOM 4279 N N . GLY B 1 20 ? -8.339 -22.308 14.524 1.00 20.66 18 GLY B N 1
ATOM 4280 C CA . GLY B 1 20 ? -9.544 -22.688 15.258 1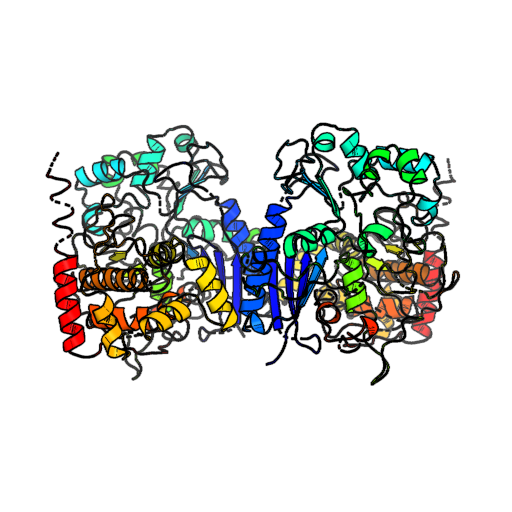.00 23.20 18 GLY B CA 1
ATOM 4281 C C . GLY B 1 20 ? -10.273 -21.467 15.761 1.00 22.32 18 GLY B C 1
ATOM 4282 O O . GLY B 1 20 ? -9.628 -20.505 16.184 1.00 20.84 18 GLY B O 1
ATOM 4283 N N . VAL B 1 21 ? -11.612 -21.505 15.745 1.00 21.81 19 VAL B N 1
ATOM 4284 C CA . VAL B 1 21 ? -12.415 -20.386 16.240 1.00 22.39 19 VAL B CA 1
ATOM 4285 C C . VAL B 1 21 ? -13.117 -20.857 17.500 1.00 23.07 19 VAL B C 1
ATOM 4286 O O . VAL B 1 21 ? -13.743 -21.926 17.471 1.00 23.70 19 VAL B O 1
ATOM 4290 N N . PHE B 1 22 ? -13.003 -20.079 18.567 1.00 23.55 20 PHE B N 1
ATOM 4291 C CA . PHE B 1 22 ? -13.486 -20.468 19.885 1.00 25.34 20 PHE B CA 1
ATOM 4292 C C . PHE B 1 22 ? -14.467 -19.486 20.454 1.00 26.35 20 PHE B C 1
ATOM 4293 O O . PHE B 1 22 ? -14.321 -18.265 20.304 1.00 25.66 20 PHE B O 1
ATOM 4301 N N . ASP B 1 23 ? -15.484 -20.005 21.139 1.00 27.17 21 ASP B N 1
ATOM 4302 C CA . ASP B 1 23 ? -16.294 -19.079 21.921 1.00 29.09 21 ASP B CA 1
ATOM 4303 C C . ASP B 1 23 ? -15.621 -18.695 23.232 1.00 28.50 21 ASP B C 1
ATOM 4304 O O . ASP B 1 23 ? -14.509 -19.123 23.534 1.00 27.17 21 ASP B O 1
ATOM 4309 N N . LEU B 1 24 ? -16.333 -17.893 24.009 1.00 28.24 22 LEU B N 1
ATOM 4310 C CA . LEU B 1 24 ? -15.836 -17.318 25.250 1.00 29.84 22 LEU B CA 1
ATOM 4311 C C . LEU B 1 24 ? -15.655 -18.343 26.372 1.00 29.57 22 LEU B C 1
ATOM 4312 O O . LEU B 1 24 ? -15.014 -18.059 27.369 1.00 28.83 22 LEU B O 1
ATOM 4317 N N . GLN B 1 25 ? -16.220 -19.532 26.218 1.00 29.21 23 GLN B N 1
ATOM 4318 C CA . GLN B 1 25 ? -15.926 -20.587 27.189 1.00 29.94 23 GLN B CA 1
ATOM 4319 C C . GLN B 1 25 ? -14.935 -21.619 26.682 1.00 27.79 23 GLN B C 1
ATOM 4320 O O . GLN B 1 25 ? -14.684 -22.651 27.333 1.00 27.12 23 GLN B O 1
ATOM 4326 N N . GLY B 1 26 ? -14.322 -21.327 25.529 1.00 26.93 24 GLY B N 1
ATOM 4327 C CA . GLY B 1 26 ? -13.260 -22.170 25.011 1.00 25.99 24 GLY B CA 1
ATOM 4328 C C . GLY B 1 26 ? -13.736 -23.341 24.176 1.00 26.87 24 GLY B C 1
ATOM 4329 O O . GLY B 1 26 ? -12.961 -24.273 23.903 1.00 26.73 24 GLY B O 1
ATOM 4330 N N . ARG B 1 27 ? -14.998 -23.328 23.752 1.00 25.40 25 ARG B N 1
ATOM 4331 C CA . ARG B 1 27 ? -15.493 -24.411 22.898 1.00 28.49 25 ARG B CA 1
ATOM 4332 C C . ARG B 1 27 ? -15.212 -24.050 21.457 1.00 28.07 25 ARG B C 1
ATOM 4333 O O . ARG B 1 27 ? -15.470 -22.913 21.043 1.00 28.36 25 ARG B O 1
ATOM 4349 N N . VAL B 1 29 ? -15.792 -23.819 17.708 1.00 27.41 27 VAL B N 1
ATOM 4350 C CA . VAL B 1 29 ? -16.939 -23.815 16.807 1.00 27.30 27 VAL B CA 1
ATOM 4351 C C . VAL B 1 29 ? -16.551 -23.877 15.313 1.00 29.21 27 VAL B C 1
ATOM 4352 O O . VAL B 1 29 ? -17.398 -24.107 14.447 1.00 29.49 27 VAL B O 1
ATOM 4356 N N . GLY B 1 30 ? -15.265 -23.752 15.017 1.00 26.27 28 GLY B N 1
ATOM 4357 C CA . GLY B 1 30 ? -14.823 -23.816 13.634 1.00 25.35 28 GLY B CA 1
ATOM 4358 C C . GLY B 1 30 ? -13.359 -24.196 13.579 1.00 25.79 28 GLY B C 1
ATOM 4359 O O . GLY B 1 30 ? -12.608 -23.742 14.440 1.00 24.80 28 GLY B O 1
ATOM 4360 N N . GLN B 1 31 ? -12.960 -24.988 12.585 1.00 24.91 29 GLN B N 1
ATOM 4361 C CA . GLN B 1 31 ? -11.541 -25.333 12.386 1.00 25.94 29 GLN B CA 1
ATOM 4362 C C . GLN B 1 31 ? -11.234 -25.605 10.925 1.00 25.39 29 GLN B C 1
ATOM 4363 O O . GLN B 1 31 ? -12.090 -26.116 10.218 1.00 25.62 29 GLN B O 1
ATOM 4369 N N . ALA B 1 32 ? -10.007 -25.299 10.476 1.00 23.51 30 ALA B N 1
ATOM 4370 C CA . ALA B 1 32 ? -9.546 -25.602 9.102 1.00 25.03 30 ALA B CA 1
ATOM 4371 C C . ALA B 1 32 ? -8.025 -25.687 9.085 1.00 23.31 30 ALA B C 1
ATOM 4372 O O . ALA B 1 32 ? -7.382 -25.258 10.051 1.00 23.03 30 ALA B O 1
ATOM 4374 N N . SER B 1 33 ? -7.462 -26.227 7.988 1.00 23.02 31 SER B N 1
ATOM 4375 C CA . SER B 1 33 ? -6.067 -26.624 7.909 1.00 22.71 31 SER B CA 1
ATOM 4376 C C . SER B 1 33 ? -5.616 -26.369 6.479 1.00 23.31 31 SER B C 1
ATOM 4377 O O . SER B 1 33 ? -6.419 -26.500 5.544 1.00 23.90 31 SER B O 1
ATOM 4380 N N . ARG B 1 34 ? -4.346 -26.013 6.319 1.00 21.65 32 ARG B N 1
ATOM 4381 C CA . ARG B 1 34 ? -3.697 -25.999 4.993 1.00 21.48 32 ARG B CA 1
ATOM 4382 C C . ARG B 1 34 ? -2.284 -26.533 5.107 1.00 22.20 32 ARG B C 1
ATOM 4383 O O . ARG B 1 34 ? -1.513 -26.082 5.960 1.00 22.54 32 ARG B O 1
ATOM 4391 N N . GLU B 1 35 ? -1.903 -27.476 4.258 1.00 21.92 33 GLU B N 1
ATOM 4392 C CA . GLU B 1 35 ? -0.544 -27.995 4.305 1.00 23.73 33 GLU B CA 1
ATOM 4393 C C . GLU B 1 35 ? 0.441 -26.922 3.877 1.00 21.81 33 GLU B C 1
ATOM 4394 O O . GLU B 1 35 ? 0.102 -26.036 3.079 1.00 23.11 33 GLU B O 1
ATOM 4400 N N . ILE B 1 36 ? 1.647 -26.966 4.439 1.00 20.40 34 ILE B N 1
ATOM 4401 C CA . ILE B 1 36 ? 2.679 -26.011 4.034 1.00 22.33 34 ILE B CA 1
ATOM 4402 C C . ILE B 1 36 ? 3.819 -26.800 3.455 1.00 21.63 34 ILE B C 1
ATOM 4403 O O . ILE B 1 36 ? 4.043 -27.966 3.820 1.00 20.72 34 ILE B O 1
ATOM 4408 N N . THR B 1 37 ? 4.506 -26.207 2.495 1.00 19.86 35 THR B N 1
ATOM 4409 C CA . THR B 1 37 ? 5.468 -26.925 1.675 1.00 19.24 35 THR B CA 1
ATOM 4410 C C . THR B 1 37 ? 6.795 -27.036 2.362 1.00 20.58 35 THR B C 1
ATOM 4411 O O . THR B 1 37 ? 7.256 -26.068 2.964 1.00 19.22 35 THR B O 1
ATOM 4423 N N . PHE B 1 39 ? 10.912 -28.161 1.857 1.00 21.88 37 PHE B N 1
ATOM 4424 C CA . PHE B 1 39 ? 11.973 -28.375 0.890 1.00 22.11 37 PHE B CA 1
ATOM 4425 C C . PHE B 1 39 ? 13.130 -29.044 1.609 1.00 23.17 37 PHE B C 1
ATOM 4426 O O . PHE B 1 39 ? 13.442 -28.653 2.725 1.00 21.89 37 PHE B O 1
ATOM 4434 N N . LYS B 1 40 ? 13.751 -30.064 0.998 1.00 23.56 38 LYS B N 1
ATOM 4435 C CA . LYS B 1 40 ? 14.890 -30.775 1.619 1.00 23.59 38 LYS B CA 1
ATOM 4436 C C . LYS B 1 40 ? 15.986 -30.876 0.573 1.00 26.19 38 LYS B C 1
ATOM 4437 O O . LYS B 1 40 ? 16.139 -31.921 -0.084 1.00 25.06 38 LYS B O 1
ATOM 4443 N N . PRO B 1 41 ? 16.743 -29.786 0.409 1.00 24.58 39 PRO B N 1
ATOM 4444 C CA . PRO B 1 41 ? 17.682 -29.766 -0.726 1.00 25.98 39 PRO B CA 1
ATOM 4445 C C . PRO B 1 41 ? 18.820 -30.819 -0.615 1.00 26.57 39 PRO B C 1
ATOM 4446 O O . PRO B 1 41 ? 19.388 -31.192 -1.659 1.00 28.45 39 PRO B O 1
ATOM 4450 N N . LYS B 1 42 ? 19.166 -31.216 0.607 1.00 25.47 40 LYS B N 1
ATOM 4451 C CA . LYS B 1 42 ? 20.189 -32.227 0.908 1.00 26.36 40 LYS B CA 1
ATOM 4452 C C . LYS B 1 42 ? 20.048 -32.615 2.364 1.00 26.69 40 LYS B C 1
ATOM 4453 O O . LYS B 1 42 ? 19.255 -32.016 3.109 1.00 24.76 40 LYS B O 1
ATOM 4459 N N . ALA B 1 43 ? 20.795 -33.642 2.775 1.00 24.60 41 ALA B N 1
ATOM 4460 C CA . ALA B 1 43 ? 20.659 -34.185 4.122 1.00 26.35 41 ALA B CA 1
ATOM 4461 C C . ALA B 1 43 ? 20.859 -33.084 5.178 1.00 25.85 41 ALA B C 1
ATOM 4462 O O . ALA B 1 43 ? 21.727 -32.224 5.026 1.00 25.22 41 ALA B O 1
ATOM 4464 N N . ASP B 1 44 ? 20.030 -33.113 6.225 1.00 24.03 42 ASP B N 1
ATOM 4465 C CA . ASP B 1 44 ? 20.137 -32.215 7.368 1.00 24.73 42 ASP B CA 1
ATOM 4466 C C . ASP B 1 44 ? 19.607 -30.840 7.021 1.00 23.56 42 ASP B C 1
ATOM 4467 O O . ASP B 1 44 ? 19.509 -30.012 7.917 1.00 21.06 42 ASP B O 1
ATOM 4472 N N . PHE B 1 45 ? 19.297 -30.592 5.741 1.00 21.94 43 PHE B N 1
ATOM 4473 C CA . PHE B 1 45 ? 18.721 -29.267 5.362 1.00 22.15 43 PHE B CA 1
ATOM 4474 C C . PHE B 1 45 ? 17.198 -29.335 5.210 1.00 21.42 43 PHE B C 1
ATOM 4475 O O . PHE B 1 45 ? 16.700 -30.090 4.410 1.00 22.10 43 PHE B O 1
ATOM 4483 N N . VAL B 1 46 ? 16.453 -28.533 5.969 1.00 19.55 44 VAL B N 1
ATOM 4484 C CA . VAL B 1 46 ? 14.993 -28.573 5.908 1.00 18.22 44 VAL B CA 1
ATOM 4485 C C . VAL B 1 46 ? 14.480 -27.130 5.925 1.00 18.45 44 VAL B C 1
ATOM 4486 O O . VAL B 1 46 ? 14.767 -26.397 6.861 1.00 18.74 44 VAL B O 1
ATOM 4490 N N . GLU B 1 47 ? 13.732 -26.753 4.887 1.00 18.01 45 GLU B N 1
ATOM 4491 C CA . GLU B 1 47 ? 13.437 -25.326 4.628 1.00 15.99 45 GLU B CA 1
ATOM 4492 C C . GLU B 1 47 ? 11.962 -25.174 4.308 1.00 18.47 45 GLU B C 1
ATOM 4493 O O . GLU B 1 47 ? 11.304 -26.145 3.867 1.00 17.92 45 GLU B O 1
ATOM 4499 N N . GLN B 1 48 ? 11.438 -23.980 4.614 1.00 16.05 46 GLN B N 1
ATOM 4500 C CA . GLN B 1 48 ? 10.061 -23.629 4.255 1.00 17.98 46 GLN B CA 1
ATOM 4501 C C . GLN B 1 48 ? 10.033 -22.248 3.676 1.00 18.58 46 GLN B C 1
ATOM 4502 O O . GLN B 1 48 ? 11.100 -21.617 3.483 1.00 17.61 46 GLN B O 1
ATOM 4508 N N . SER B 1 49 ? 8.832 -21.818 3.325 1.00 16.18 47 SER B N 1
ATOM 4509 C CA . SER B 1 49 ? 8.693 -20.506 2.683 1.00 17.27 47 SER B CA 1
ATOM 4510 C C . SER B 1 49 ? 7.753 -19.659 3.518 1.00 17.08 47 SER B C 1
ATOM 4511 O O . SER B 1 49 ? 6.625 -20.084 3.776 1.00 16.94 47 SER B O 1
ATOM 4514 N N . SER B 1 50 ? 8.168 -18.458 3.949 1.00 16.59 48 SER B N 1
ATOM 4515 C CA . SER B 1 50 ? 7.286 -17.702 4.826 1.00 17.94 48 SER B CA 1
ATOM 4516 C C . SER B 1 50 ? 6.053 -17.230 4.079 1.00 16.98 48 SER B C 1
ATOM 4517 O O . SER B 1 50 ? 4.966 -17.071 4.675 1.00 18.10 48 SER B O 1
ATOM 4520 N N . GLU B 1 51 ? 6.208 -16.937 2.800 1.00 18.79 49 GLU B N 1
ATOM 4521 C CA . GLU B 1 51 ? 5.033 -16.506 2.051 1.00 18.64 49 GLU B CA 1
ATOM 4522 C C . GLU B 1 51 ? 4.007 -17.661 1.892 1.00 19.81 49 GLU B C 1
ATOM 4523 O O . GLU B 1 51 ? 2.793 -17.407 1.949 1.00 19.30 49 GLU B O 1
ATOM 4529 N N . ASN B 1 52 ? 4.497 -18.884 1.642 1.00 16.98 50 ASN B N 1
ATOM 4530 C CA . ASN B 1 52 ? 3.649 -20.065 1.548 1.00 17.94 50 ASN B CA 1
ATOM 4531 C C . ASN B 1 52 ? 2.940 -20.273 2.895 1.00 18.62 50 ASN B C 1
ATOM 4532 O O . ASN B 1 52 ? 1.738 -20.583 2.945 1.00 18.87 50 ASN B O 1
ATOM 4537 N N . ILE B 1 53 ? 3.682 -20.108 3.989 1.00 15.14 51 ILE B N 1
ATOM 4538 C CA . ILE B 1 53 ? 3.043 -20.280 5.301 1.00 15.32 51 ILE B CA 1
ATOM 4539 C C . ILE B 1 53 ? 1.974 -19.232 5.558 1.00 18.44 51 ILE B C 1
ATOM 4540 O O . ILE B 1 53 ? 0.906 -19.535 6.086 1.00 16.68 51 ILE B O 1
ATOM 4545 N N . TRP B 1 54 ? 2.244 -17.992 5.191 1.00 16.93 52 TRP B N 1
ATOM 4546 C CA . TRP B 1 54 ? 1.266 -16.937 5.482 1.00 18.10 52 TRP B CA 1
ATOM 4547 C C . TRP B 1 54 ? -0.020 -17.157 4.665 1.00 18.25 52 TRP B C 1
ATOM 4548 O O . TRP B 1 54 ? -1.140 -16.977 5.179 1.00 18.54 52 TRP B O 1
ATOM 4559 N N . GLN B 1 55 ? 0.157 -17.557 3.400 1.00 18.05 53 GLN B N 1
ATOM 4560 C CA . GLN B 1 55 ? -1.008 -17.896 2.559 1.00 20.13 53 GLN B CA 1
ATOM 4561 C C . GLN B 1 55 ? -1.827 -19.046 3.192 1.00 19.72 53 GLN B C 1
ATOM 4562 O O . GLN B 1 55 ? -3.057 -18.986 3.246 1.00 20.24 53 GLN B O 1
ATOM 4568 N N . ALA B 1 56 ? -1.118 -20.058 3.704 1.00 19.64 54 ALA B N 1
ATOM 4569 C CA . ALA B 1 56 ? -1.760 -21.181 4.385 1.00 19.64 54 ALA B CA 1
ATOM 4570 C C . ALA B 1 56 ? -2.548 -20.712 5.598 1.00 20.14 54 ALA B C 1
ATOM 4571 O O . ALA B 1 56 ? -3.691 -21.095 5.783 1.00 19.47 54 ALA B O 1
ATOM 4573 N N . VAL B 1 57 ? -1.925 -19.891 6.449 1.00 16.86 55 VAL B N 1
ATOM 4574 C CA . VAL B 1 57 ? -2.606 -19.303 7.579 1.00 17.79 55 VAL B CA 1
ATOM 4575 C C . VAL B 1 57 ? -3.868 -18.519 7.155 1.00 20.16 55 VAL B C 1
ATOM 4576 O O . VAL B 1 57 ? -4.934 -18.666 7.765 1.00 20.93 55 VAL B O 1
ATOM 4580 N N . CYS B 1 58 ? -3.770 -17.666 6.139 1.00 18.81 56 CYS B N 1
ATOM 4581 C CA . CYS B 1 58 ? -4.942 -16.864 5.744 1.00 19.80 56 CYS B CA 1
ATOM 4582 C C . CYS B 1 58 ? -6.084 -17.740 5.208 1.00 19.65 56 CYS B C 1
ATOM 4583 O O . CYS B 1 58 ? -7.245 -17.496 5.529 1.00 21.78 56 CYS B O 1
ATOM 4586 N N . ASN B 1 59 ? -5.763 -18.755 4.406 1.00 20.68 57 ASN B N 1
ATOM 4587 C CA . ASN B 1 59 ? -6.787 -19.650 3.892 1.00 22.25 57 ASN B CA 1
ATOM 4588 C C . ASN B 1 59 ? -7.418 -20.442 5.038 1.00 23.28 57 ASN B C 1
ATOM 4589 O O . ASN B 1 59 ? -8.644 -20.621 5.082 1.00 23.67 57 ASN B O 1
ATOM 4594 N N . ALA B 1 60 ? -6.577 -20.920 5.962 1.00 20.86 58 ALA B N 1
ATOM 4595 C CA . ALA B 1 60 ? -7.096 -21.696 7.093 1.00 22.08 58 ALA B CA 1
ATOM 4596 C C . ALA B 1 60 ? -8.035 -20.838 7.937 1.00 22.98 58 ALA B C 1
ATOM 4597 O O . ALA B 1 60 ? -9.099 -21.318 8.386 1.00 22.29 58 ALA B O 1
ATOM 4599 N N . VAL B 1 61 ? -7.627 -19.591 8.215 1.00 21.18 59 VAL B N 1
ATOM 4600 C CA . VAL B 1 61 ? -8.448 -18.705 9.003 1.00 22.36 59 VAL B CA 1
ATOM 4601 C C . VAL B 1 61 ? -9.758 -18.411 8.273 1.00 23.81 59 VAL B C 1
ATOM 4602 O O . VAL B 1 61 ? -10.821 -18.439 8.906 1.00 24.63 59 VAL B O 1
ATOM 4606 N N . ARG B 1 62 ? -9.697 -18.146 6.964 1.00 22.05 60 ARG B N 1
ATOM 4607 C CA . ARG B 1 62 ? -10.953 -17.870 6.254 1.00 23.52 60 ARG B CA 1
ATOM 4608 C C . ARG B 1 62 ? -11.890 -19.093 6.302 1.00 24.42 60 ARG B C 1
ATOM 4609 O O . ARG B 1 62 ? -13.097 -18.936 6.517 1.00 26.36 60 ARG B O 1
ATOM 4617 N N . ASP B 1 63 ? -11.352 -20.296 6.127 1.00 23.77 61 ASP B N 1
ATOM 4618 C CA . ASP B 1 63 ? -12.208 -21.483 6.140 1.00 24.95 61 ASP B CA 1
ATOM 4619 C C . ASP B 1 63 ? -12.761 -21.772 7.528 1.00 27.11 61 ASP B C 1
ATOM 4620 O O . ASP B 1 63 ? -13.883 -22.242 7.665 1.00 26.85 61 ASP B O 1
ATOM 4625 N N . ALA B 1 64 ? -11.977 -21.509 8.566 1.00 23.11 62 ALA B N 1
ATOM 4626 C CA . ALA B 1 64 ? -12.480 -21.780 9.891 1.00 24.42 62 ALA B CA 1
ATOM 4627 C C . ALA B 1 64 ? -13.604 -20.809 10.279 1.00 26.96 62 ALA B C 1
ATOM 4628 O O . ALA B 1 64 ? -14.565 -21.189 10.968 1.00 26.56 62 ALA B O 1
ATOM 4630 N N . VAL B 1 65 ? -13.481 -19.543 9.881 1.00 26.07 63 VAL B N 1
ATOM 4631 C CA . VAL B 1 65 ? -14.492 -18.546 10.227 1.00 27.02 63 VAL B CA 1
ATOM 4632 C C . VAL B 1 65 ? -15.772 -18.919 9.469 1.00 28.47 63 VAL B C 1
ATOM 4633 O O . VAL B 1 65 ? -16.869 -18.903 10.014 1.00 29.21 63 VAL B O 1
ATOM 4637 N N . ASN B 1 66 ? -15.615 -19.298 8.212 1.00 28.24 64 ASN B N 1
ATOM 4638 C CA . ASN B 1 66 ? -16.784 -19.732 7.444 1.00 30.96 64 ASN B CA 1
ATOM 4639 C C . ASN B 1 66 ? -17.446 -20.972 8.040 1.00 31.34 64 ASN B C 1
ATOM 4640 O O . ASN B 1 66 ? -18.665 -21.051 8.118 1.00 33.01 64 ASN B O 1
ATOM 4645 N N . GLN B 1 67 ? -16.646 -21.948 8.442 1.00 30.99 65 GLN B N 1
ATOM 4646 C CA . GLN B 1 67 ? -17.192 -23.122 9.083 1.00 30.00 65 GLN B CA 1
ATOM 4647 C C . GLN B 1 67 ? -17.936 -22.765 10.391 1.00 31.29 65 GLN B C 1
ATOM 4648 O O . GLN B 1 67 ? -18.993 -23.362 10.692 1.00 31.23 65 GLN B O 1
ATOM 4654 N N . ALA B 1 68 ? -17.409 -21.800 11.148 1.00 28.82 66 ALA B N 1
ATOM 4655 C CA . ALA B 1 68 ? -18.000 -21.365 12.415 1.00 30.51 66 ALA B CA 1
ATOM 4656 C C . ALA B 1 68 ? -19.326 -20.654 12.163 1.00 33.42 66 ALA B C 1
ATOM 4657 O O . ALA B 1 68 ? -20.167 -20.503 13.056 1.00 33.04 66 ALA B O 1
ATOM 4659 N N . ASP B 1 69 ? -19.491 -20.208 10.929 1.00 32.59 67 ASP B N 1
ATOM 4660 C CA . ASP B 1 69 ? -20.655 -19.425 10.538 1.00 35.62 67 ASP B CA 1
ATOM 4661 C C . ASP B 1 69 ? -20.888 -18.197 11.426 1.00 36.71 67 ASP B C 1
ATOM 4662 O O . ASP B 1 69 ? -22.000 -17.965 11.897 1.00 38.97 67 ASP B O 1
ATOM 4667 N N . ILE B 1 70 ? -19.842 -17.404 11.649 1.00 34.90 68 ILE B N 1
ATOM 4668 C CA . ILE B 1 70 ? -19.952 -16.151 12.391 1.00 32.80 68 ILE B CA 1
ATOM 4669 C C . ILE B 1 70 ? -19.535 -14.957 11.519 1.00 34.45 68 ILE B C 1
ATOM 4670 O O . ILE B 1 70 ? -18.906 -15.144 10.470 1.00 36.35 68 ILE B O 1
ATOM 4675 N N . ASN B 1 71 ? -19.893 -13.750 11.961 1.00 35.34 69 ASN B N 1
ATOM 4676 C CA . ASN B 1 71 ? -19.461 -12.487 11.318 1.00 36.04 69 ASN B CA 1
ATOM 4677 C C . ASN B 1 71 ? -18.061 -12.096 11.802 1.00 33.95 69 ASN B C 1
ATOM 4678 O O . ASN B 1 71 ? -17.719 -12.322 12.957 1.00 33.29 69 ASN B O 1
ATOM 4683 N N . PRO B 1 72 ? -17.267 -11.461 10.922 1.00 33.05 70 PRO B N 1
ATOM 4684 C CA . PRO B 1 72 ? -15.921 -11.015 11.277 1.00 30.83 70 PRO B CA 1
ATOM 4685 C C . PRO B 1 72 ? -15.893 -10.010 12.410 1.00 31.76 70 PRO B C 1
ATOM 4686 O O . PRO B 1 72 ? -14.885 -9.975 13.126 1.00 30.75 70 PRO B O 1
ATOM 4690 N N . ILE B 1 73 ? -16.955 -9.228 12.609 1.00 29.50 71 ILE B N 1
ATOM 4691 C CA . ILE B 1 73 ? -16.958 -8.219 13.675 1.00 32.79 71 ILE B CA 1
ATOM 4692 C C . ILE B 1 73 ? -17.025 -8.939 15.041 1.00 31.36 71 ILE B C 1
ATOM 4693 O O . ILE B 1 73 ? -16.546 -8.426 16.065 1.00 31.32 71 ILE B O 1
ATOM 4698 N N . GLN B 1 74 ? -17.569 -10.151 15.018 1.00 31.40 72 GLN B N 1
ATOM 4699 C CA . GLN B 1 74 ? -17.631 -11.003 16.204 1.00 31.89 72 GLN B CA 1
ATOM 4700 C C . GLN B 1 74 ? -16.242 -11.511 16.684 1.00 30.71 72 GLN B C 1
ATOM 4701 O O . GLN B 1 74 ? -16.075 -11.855 17.876 1.00 30.44 72 GLN B O 1
ATOM 4707 N N . VAL B 1 75 ? -15.274 -11.613 15.768 1.00 29.36 73 VAL B N 1
ATOM 4708 C CA . VAL B 1 75 ? -13.933 -12.085 16.131 1.00 27.63 73 VAL B CA 1
ATOM 4709 C C . VAL B 1 75 ? -13.191 -10.955 16.792 1.00 26.83 73 VAL B C 1
ATOM 4710 O O . VAL B 1 75 ? -12.927 -9.902 16.177 1.00 27.63 73 VAL B O 1
ATOM 4714 N N . LYS B 1 76 ? -12.832 -11.141 18.058 1.00 26.79 74 LYS B N 1
ATOM 4715 C CA . LYS B 1 76 ? -12.317 -10.050 18.845 1.00 26.16 74 LYS B CA 1
ATOM 4716 C C . LYS B 1 76 ? -10.843 -10.178 19.209 1.00 25.51 74 LYS B C 1
ATOM 4717 O O . LYS B 1 76 ? -10.284 -9.266 19.751 1.00 25.37 74 LYS B O 1
ATOM 4723 N N . GLY B 1 77 ? -10.205 -11.305 18.886 1.00 22.61 75 GLY B N 1
ATOM 4724 C CA . GLY B 1 77 ? -8.820 -11.448 19.273 1.00 22.42 75 GLY B CA 1
ATOM 4725 C C . GLY B 1 77 ? -8.244 -12.614 18.501 1.00 21.94 75 GLY B C 1
ATOM 4726 O O . GLY B 1 77 ? -8.990 -13.530 18.140 1.00 22.16 75 GLY B O 1
ATOM 4727 N N . LEU B 1 78 ? -6.943 -12.532 18.224 1.00 20.53 76 LEU B N 1
ATOM 4728 C CA . LEU B 1 78 ? -6.188 -13.599 17.562 1.00 20.40 76 LEU B CA 1
ATOM 4729 C C . LEU B 1 78 ? -4.917 -13.895 18.362 1.00 19.54 76 LEU B C 1
ATOM 4730 O O . LEU B 1 78 ? -4.292 -12.975 18.829 1.00 19.48 76 LEU B O 1
ATOM 4735 N N . GLY B 1 79 ? -4.539 -15.168 18.449 1.00 18.09 77 GLY B N 1
ATOM 4736 C CA . GLY B 1 79 ? -3.230 -15.552 18.966 1.00 18.42 77 GLY B CA 1
ATOM 4737 C C . GLY B 1 79 ? -2.585 -16.517 17.963 1.00 18.66 77 GLY B C 1
ATOM 4738 O O . GLY B 1 79 ? -3.290 -17.268 17.250 1.00 18.76 77 GLY B O 1
ATOM 4739 N N . PHE B 1 80 ? -1.260 -16.447 17.855 1.00 18.29 78 PHE B N 1
ATOM 4740 C CA . PHE B 1 80 ? -0.495 -17.241 16.915 1.00 17.84 78 PHE B CA 1
ATOM 4741 C C . PHE B 1 80 ? 0.553 -18.040 17.638 1.00 18.32 78 PHE B C 1
ATOM 4742 O O . PHE B 1 80 ? 1.285 -17.519 18.452 1.00 17.95 78 PHE B O 1
ATOM 4750 N N . ASP B 1 81 ? 0.650 -19.316 17.296 1.00 16.41 79 ASP B N 1
ATOM 4751 C CA . ASP B 1 81 ? 1.798 -20.099 17.773 1.00 17.36 79 ASP B CA 1
ATOM 4752 C C . ASP B 1 81 ? 2.405 -20.811 16.568 1.00 17.73 79 ASP B C 1
ATOM 4753 O O . ASP B 1 81 ? 1.726 -21.026 15.554 1.00 18.60 79 ASP B O 1
ATOM 4758 N N . ALA B 1 82 ? 3.677 -21.186 16.671 1.00 17.29 80 ALA B N 1
ATOM 4759 C CA . ALA B 1 82 ? 4.313 -21.928 15.589 1.00 16.42 80 ALA B CA 1
ATOM 4760 C C . ALA B 1 82 ? 5.492 -22.735 16.099 1.00 17.72 80 ALA B C 1
ATOM 4761 O O . ALA B 1 82 ? 5.947 -22.539 17.234 1.00 16.19 80 ALA B O 1
ATOM 4763 N N . THR B 1 83 ? 6.057 -23.555 15.218 1.00 17.43 81 THR B N 1
ATOM 4764 C CA . THR B 1 83 ? 7.301 -24.225 15.530 1.00 17.94 81 THR B CA 1
ATOM 4765 C C . THR B 1 83 ? 8.394 -23.134 15.672 1.00 17.29 81 THR B C 1
ATOM 4766 O O . THR B 1 83 ? 8.261 -22.031 15.145 1.00 17.43 81 THR B O 1
ATOM 4770 N N . CYS B 1 84 ? 9.478 -23.447 16.377 1.00 17.91 82 CYS B N 1
ATOM 4771 C CA . CYS B 1 84 ? 10.528 -22.477 16.590 1.00 19.54 82 CYS B CA 1
ATOM 4772 C C . CYS B 1 84 ? 11.469 -22.583 15.408 1.00 19.16 82 CYS B C 1
ATOM 4773 O O . CYS B 1 84 ? 12.640 -22.977 15.546 1.00 22.32 82 CYS B O 1
ATOM 4776 N N . SER B 1 85 ? 10.929 -22.212 14.257 1.00 17.06 83 SER B N 1
ATOM 4777 C CA . SER B 1 85 ? 11.730 -22.177 13.016 1.00 15.48 83 SER B CA 1
ATOM 4778 C C . SER B 1 85 ? 12.273 -20.741 12.821 1.00 18.45 83 SER B C 1
ATOM 4779 O O . SER B 1 85 ? 11.832 -19.820 13.489 1.00 17.86 83 SER B O 1
ATOM 4782 N N . LEU B 1 86 ? 13.218 -20.565 11.901 1.00 17.43 84 LEU B N 1
ATOM 4783 C CA . LEU B 1 86 ? 13.888 -19.265 11.666 1.00 18.80 84 LEU B CA 1
ATOM 4784 C C . LEU B 1 86 ? 13.451 -18.668 10.308 1.00 17.74 84 LEU B C 1
ATOM 4785 O O . LEU B 1 86 ? 13.661 -19.273 9.280 1.00 18.15 84 LEU B O 1
ATOM 4790 N N . VAL B 1 87 ? 12.867 -17.470 10.354 1.00 16.61 85 VAL B N 1
ATOM 4791 C CA . VAL B 1 87 ? 12.395 -16.749 9.154 1.00 16.92 85 VAL B CA 1
ATOM 4792 C C . VAL B 1 87 ? 13.352 -15.597 8.855 1.00 18.00 85 VAL B C 1
ATOM 4793 O O . VAL B 1 87 ? 13.665 -14.815 9.740 1.00 17.35 85 VAL B O 1
ATOM 4797 N N . VAL B 1 88 ? 13.884 -15.566 7.638 1.00 15.66 86 VAL B N 1
ATOM 4798 C CA . VAL B 1 88 ? 14.819 -14.494 7.257 1.00 17.62 86 VAL B CA 1
ATOM 4799 C C . VAL B 1 88 ? 14.177 -13.564 6.224 1.00 16.08 86 VAL B C 1
ATOM 4800 O O . VAL B 1 88 ? 13.692 -14.012 5.197 1.00 16.65 86 VAL B O 1
ATOM 4804 N N . LEU B 1 89 ? 14.253 -12.251 6.486 1.00 16.51 87 LEU B N 1
ATOM 4805 C CA . LEU B 1 89 ? 13.689 -11.251 5.569 1.00 17.88 87 LEU B CA 1
ATOM 4806 C C . LEU B 1 89 ? 14.739 -10.184 5.309 1.00 20.22 87 LEU B C 1
ATOM 4807 O O . LEU B 1 89 ? 15.628 -9.964 6.130 1.00 19.40 87 LEU B O 1
ATOM 4812 N N . ASP B 1 90 ? 14.648 -9.551 4.135 1.00 19.14 88 ASP B N 1
ATOM 4813 C CA . ASP B 1 90 ? 15.577 -8.500 3.805 1.00 21.16 88 ASP B CA 1
ATOM 4814 C C . ASP B 1 90 ? 15.145 -7.173 4.409 1.00 22.08 88 ASP B C 1
ATOM 4815 O O . ASP B 1 90 ? 14.177 -7.089 5.188 1.00 21.60 88 ASP B O 1
ATOM 4820 N N . LYS B 1 91 ? 15.856 -6.118 4.037 1.00 25.02 89 LYS B N 1
ATOM 4821 C CA . LYS B 1 91 ? 15.608 -4.817 4.634 1.00 26.67 89 LYS B CA 1
ATOM 4822 C C . LYS B 1 91 ? 14.243 -4.224 4.298 1.00 27.74 89 LYS B C 1
ATOM 4823 O O . LYS B 1 91 ? 13.753 -3.326 5.014 1.00 28.17 89 LYS B O 1
ATOM 4829 N N . GLU B 1 92 ? 13.632 -4.717 3.226 1.00 26.27 90 GLU B N 1
ATOM 4830 C CA . GLU B 1 92 ? 12.289 -4.309 2.839 1.00 27.00 90 GLU B CA 1
ATOM 4831 C C . GLU B 1 92 ? 11.216 -5.229 3.420 1.00 24.32 90 GLU B C 1
ATOM 4832 O O . GLU B 1 92 ? 10.038 -5.084 3.126 1.00 24.83 90 GLU B O 1
ATOM 4838 N N . GLY B 1 93 ? 11.599 -6.199 4.247 1.00 23.83 91 GLY B N 1
ATOM 4839 C CA . GLY B 1 93 ? 10.615 -7.125 4.781 1.00 22.53 91 GLY B CA 1
ATOM 4840 C C . GLY B 1 93 ? 10.254 -8.291 3.863 1.00 22.41 91 GLY B C 1
ATOM 4841 O O . GLY B 1 93 ? 9.258 -8.960 4.107 1.00 22.37 91 GLY B O 1
ATOM 4842 N N . ASN B 1 94 ? 11.018 -8.524 2.799 1.00 20.95 92 ASN B N 1
ATOM 4843 C CA . ASN B 1 94 ? 10.686 -9.578 1.844 1.00 22.21 92 ASN B CA 1
ATOM 4844 C C . ASN B 1 94 ? 11.583 -10.793 2.070 1.00 19.13 92 ASN B C 1
ATOM 4845 O O . ASN B 1 94 ? 12.721 -10.686 2.567 1.00 20.37 92 ASN B O 1
ATOM 4850 N N . PRO B 1 95 ? 11.062 -11.953 1.735 1.00 19.02 93 PRO B N 1
ATOM 4851 C CA . PRO B 1 95 ? 11.818 -13.191 1.926 1.00 18.24 93 PRO B CA 1
ATOM 4852 C C . PRO B 1 95 ? 13.231 -13.140 1.320 1.00 18.45 93 PRO B C 1
ATOM 4853 O O . PRO B 1 95 ? 13.425 -12.627 0.222 1.00 19.57 93 PRO B O 1
ATOM 4857 N N . LEU B 1 96 ? 14.210 -13.620 2.089 1.00 18.65 94 LEU B N 1
ATOM 4858 C CA . LEU B 1 96 ? 15.591 -13.625 1.642 1.00 18.43 94 LEU B CA 1
ATOM 4859 C C . LEU B 1 96 ? 16.161 -15.045 1.815 1.00 19.39 94 LEU B C 1
ATOM 4860 O O . LEU B 1 96 ? 16.033 -15.632 2.875 1.00 17.92 94 LEU B O 1
ATOM 4865 N N . THR B 1 97 ? 16.793 -15.592 0.772 1.00 17.96 95 THR B N 1
ATOM 4866 C CA . THR B 1 97 ? 17.063 -17.031 0.788 1.00 17.79 95 THR B CA 1
ATOM 4867 C C . THR B 1 97 ? 17.986 -17.458 1.945 1.00 19.53 95 THR B C 1
ATOM 4868 O O . THR B 1 97 ? 18.919 -16.750 2.336 1.00 18.66 95 THR B O 1
ATOM 4872 N N . VAL B 1 98 ? 17.707 -18.641 2.492 1.00 17.40 96 VAL B N 1
ATOM 4873 C CA . VAL B 1 98 ? 18.656 -19.290 3.408 1.00 17.19 96 VAL B CA 1
ATOM 4874 C C . VAL B 1 98 ? 19.221 -20.560 2.743 1.00 20.08 96 VAL B C 1
ATOM 4875 O O . VAL B 1 98 ? 19.808 -21.429 3.462 1.00 21.38 96 VAL B O 1
ATOM 4879 N N . SER B 1 99 ? 19.001 -20.723 1.425 1.00 19.39 97 SER B N 1
ATOM 4880 C CA . SER B 1 99 ? 18.957 -22.059 0.827 1.00 18.84 97 SER B CA 1
ATOM 4881 C C . SER B 1 99 ? 20.080 -22.269 -0.205 1.00 19.27 97 SER B C 1
ATOM 4882 O O . SER B 1 99 ? 20.387 -21.338 -0.941 1.00 19.24 97 SER B O 1
ATOM 4885 N N . PRO B 1 100 ? 20.635 -23.483 -0.311 1.00 18.92 98 PRO B N 1
ATOM 4886 C CA . PRO B 1 100 ? 21.529 -23.812 -1.438 1.00 18.77 98 PRO B CA 1
ATOM 4887 C C . PRO B 1 100 ? 20.848 -23.674 -2.799 1.00 19.84 98 PRO B C 1
ATOM 4888 O O . PRO B 1 100 ? 21.544 -23.505 -3.816 1.00 20.13 98 PRO B O 1
ATOM 4892 N N . SER B 1 101 ? 19.524 -23.729 -2.839 1.00 19.43 99 SER B N 1
ATOM 4893 C CA . SER B 1 101 ? 18.772 -23.488 -4.058 1.00 20.68 99 SER B CA 1
ATOM 4894 C C . SER B 1 101 ? 18.798 -22.035 -4.555 1.00 19.16 99 SER B C 1
ATOM 4895 O O . SER B 1 101 ? 18.443 -21.747 -5.723 1.00 21.30 99 SER B O 1
ATOM 4898 N N . GLY B 1 102 ? 19.204 -21.120 -3.683 1.00 18.38 100 GLY B N 1
ATOM 4899 C CA . GLY B 1 102 ? 19.196 -19.682 -3.974 1.00 19.15 100 GLY B CA 1
ATOM 4900 C C . GLY B 1 102 ? 17.847 -18.995 -4.075 1.00 21.06 100 GLY B C 1
ATOM 4901 O O . GLY B 1 102 ? 17.793 -17.765 -4.288 1.00 20.99 100 GLY B O 1
ATOM 4902 N N . ARG B 1 103 ? 16.756 -19.751 -3.973 1.00 19.43 101 ARG B N 1
ATOM 4903 C CA . ARG B 1 103 ? 15.430 -19.179 -4.098 1.00 18.08 101 ARG B CA 1
ATOM 4904 C C . ARG B 1 103 ? 15.092 -18.371 -2.850 1.00 20.02 101 ARG B C 1
ATOM 4905 O O . ARG B 1 103 ? 15.131 -18.887 -1.732 1.00 17.33 101 ARG B O 1
ATOM 4913 N N . ASN B 1 104 ? 14.775 -17.100 -3.057 1.00 19.33 102 ASN B N 1
ATOM 4914 C CA . ASN B 1 104 ? 14.298 -16.288 -1.955 1.00 18.84 102 ASN B CA 1
ATOM 4915 C C . ASN B 1 104 ? 13.017 -16.809 -1.315 1.00 18.87 102 ASN B C 1
ATOM 4916 O O . ASN B 1 104 ? 12.735 -16.467 -0.157 1.00 19.28 102 ASN B O 1
ATOM 4921 N N . GLU B 1 105 ? 12.237 -17.598 -2.063 1.00 20.43 103 GLU B N 1
ATOM 4922 C CA . GLU B 1 105 ? 11.057 -18.258 -1.506 1.00 19.34 103 GLU B CA 1
ATOM 4923 C C . GLU B 1 105 ? 11.418 -19.189 -0.332 1.00 19.99 103 GLU B C 1
ATOM 4924 O O . GLU B 1 105 ? 10.599 -19.374 0.595 1.00 18.61 103 GLU B O 1
ATOM 4930 N N . GLN B 1 106 ? 12.623 -19.782 -0.394 1.00 18.90 104 GLN B N 1
ATOM 4931 C CA . GLN B 1 106 ? 13.136 -20.689 0.631 1.00 17.55 104 GLN B CA 1
ATOM 4932 C C . GLN B 1 106 ? 13.920 -19.891 1.650 1.00 17.97 104 GLN B C 1
ATOM 4933 O O . GLN B 1 106 ? 15.131 -19.844 1.604 1.00 17.87 104 GLN B O 1
ATOM 4939 N N . ASN B 1 107 ? 13.181 -19.240 2.558 1.00 16.62 105 ASN B N 1
ATOM 4940 C CA . ASN B 1 107 ? 13.747 -18.293 3.517 1.00 17.51 105 ASN B CA 1
ATOM 4941 C C . ASN B 1 107 ? 13.492 -18.687 4.953 1.00 16.22 105 ASN B C 1
ATOM 4942 O O . ASN B 1 107 ? 13.742 -17.867 5.843 1.00 15.06 105 ASN B O 1
ATOM 4947 N N . VAL B 1 108 ? 13.049 -19.932 5.180 1.00 15.77 106 VAL B N 1
ATOM 4948 C CA . VAL B 1 108 ? 12.791 -20.403 6.549 1.00 15.86 106 VAL B CA 1
ATOM 4949 C C . VAL B 1 108 ? 13.647 -21.673 6.820 1.00 16.44 106 VAL B C 1
ATOM 4950 O O . VAL B 1 108 ? 13.582 -22.643 6.044 1.00 15.97 106 VAL B O 1
ATOM 4954 N N . ILE B 1 109 ? 14.494 -21.624 7.851 1.00 15.48 107 ILE B N 1
ATOM 4955 C CA . ILE B 1 109 ? 15.207 -22.806 8.289 1.00 18.16 107 ILE B CA 1
ATOM 4956 C C . ILE B 1 109 ? 14.300 -23.471 9.324 1.00 17.25 107 ILE B C 1
ATOM 4957 O O . ILE B 1 109 ? 13.995 -22.904 10.343 1.00 17.95 107 ILE B O 1
ATOM 4962 N N . VAL B 1 110 ? 13.814 -24.663 9.012 1.00 15.94 108 VAL B N 1
ATOM 4963 C CA . VAL B 1 110 ? 12.824 -25.302 9.876 1.00 16.99 108 VAL B CA 1
ATOM 4964 C C . VAL B 1 110 ? 13.502 -25.711 11.187 1.00 18.29 108 VAL B C 1
ATOM 4965 O O . VAL B 1 110 ? 14.700 -25.945 11.209 1.00 18.59 108 VAL B O 1
ATOM 4969 N N . TRP B 1 111 ? 12.733 -25.732 12.281 1.00 18.22 109 TRP B N 1
ATOM 4970 C CA . TRP B 1 111 ? 13.278 -26.118 13.572 1.00 18.49 109 TRP B CA 1
ATOM 4971 C C . TRP B 1 111 ? 14.115 -27.386 13.497 1.00 19.66 109 TRP B C 1
ATOM 4972 O O . TRP B 1 111 ? 15.168 -27.464 14.171 1.00 20.34 109 TRP B O 1
ATOM 4991 N N . ASP B 1 113 ? 15.917 -28.678 11.147 1.00 19.86 111 ASP B N 1
ATOM 4992 C CA . ASP B 1 113 ? 17.090 -28.633 10.277 1.00 19.16 111 ASP B CA 1
ATOM 4993 C C . ASP B 1 113 ? 18.312 -28.741 11.175 1.00 21.52 111 ASP B C 1
ATOM 4994 O O . ASP B 1 113 ? 18.354 -28.156 12.262 1.00 21.59 111 ASP B O 1
ATOM 4999 N N . HIS B 1 114 ? 19.320 -29.475 10.719 1.00 21.57 112 HIS B N 1
ATOM 5000 C CA . HIS B 1 114 ? 20.524 -29.689 11.500 1.00 23.25 112 HIS B CA 1
ATOM 5001 C C . HIS B 1 114 ? 21.793 -29.245 10.754 1.00 23.26 112 HIS B C 1
ATOM 5002 O O . HIS B 1 114 ? 22.838 -29.825 10.949 1.00 23.68 112 HIS B O 1
ATOM 5009 N N . ARG B 1 115 ? 21.715 -28.199 9.921 1.00 20.70 113 ARG B N 1
ATOM 5010 C CA . ARG B 1 115 ? 22.895 -27.813 9.177 1.00 21.19 113 ARG B CA 1
ATOM 5011 C C . ARG B 1 115 ? 23.988 -27.267 10.073 1.00 23.50 113 ARG B C 1
ATOM 5012 O O . ARG B 1 115 ? 25.163 -27.275 9.671 1.00 23.50 113 ARG B O 1
ATOM 5020 N N . ALA B 1 116 ? 23.599 -26.755 11.249 1.00 20.91 114 ALA B N 1
ATOM 5021 C CA . ALA B 1 116 ? 24.476 -25.951 12.083 1.00 24.04 114 ALA B CA 1
ATOM 5022 C C . ALA B 1 116 ? 25.132 -26.733 13.238 1.00 25.56 114 ALA B C 1
ATOM 5023 O O . ALA B 1 116 ? 25.500 -26.148 14.255 1.00 25.49 114 ALA B O 1
ATOM 5025 N N . ILE B 1 117 ? 25.249 -28.049 13.074 1.00 24.89 115 ILE B N 1
ATOM 5026 C CA . ILE B 1 117 ? 25.952 -28.889 14.060 1.00 25.72 115 ILE B CA 1
ATOM 5027 C C . ILE B 1 117 ? 27.330 -28.377 14.432 1.00 29.02 115 ILE B C 1
ATOM 5028 O O . ILE B 1 117 ? 27.674 -28.271 15.619 1.00 28.90 115 ILE B O 1
ATOM 5033 N N . THR B 1 118 ? 28.132 -28.059 13.422 1.00 26.26 116 THR B N 1
ATOM 5034 C CA . THR B 1 118 ? 29.455 -27.469 13.663 1.00 28.54 116 THR B CA 1
ATOM 5035 C C . THR B 1 118 ? 29.462 -26.164 14.471 1.00 28.60 116 THR B C 1
ATOM 5036 O O . THR B 1 118 ? 30.350 -25.916 15.319 1.00 28.92 116 THR B O 1
ATOM 5040 N N . GLN B 1 119 ? 28.494 -25.307 14.178 1.00 27.94 117 GLN B N 1
ATOM 5041 C CA . GLN B 1 119 ? 28.373 -24.028 14.858 1.00 27.25 117 GLN B CA 1
ATOM 5042 C C . GLN B 1 119 ? 27.963 -24.222 16.312 1.00 27.71 117 GLN B C 1
ATOM 5043 O O . GLN B 1 119 ? 28.351 -23.422 17.192 1.00 27.46 117 GLN B O 1
ATOM 5049 N N . ALA B 1 120 ? 27.159 -25.267 16.557 1.00 25.88 118 ALA B N 1
ATOM 5050 C CA . ALA B 1 120 ? 26.685 -25.533 17.916 1.00 25.63 118 ALA B CA 1
ATOM 5051 C C . ALA B 1 120 ? 27.883 -25.988 18.757 1.00 26.89 118 ALA B C 1
ATOM 5052 O O . ALA B 1 120 ? 28.018 -25.641 19.933 1.00 28.45 118 ALA B O 1
ATOM 5054 N N . GLU B 1 121 ? 28.736 -26.782 18.133 1.00 28.62 119 GLU B N 1
ATOM 5055 C CA . GLU B 1 121 ? 29.915 -27.312 18.818 1.00 29.94 119 GLU B CA 1
ATOM 5056 C C . GLU B 1 121 ? 30.866 -26.154 19.170 1.00 30.44 119 GLU B C 1
ATOM 5057 O O . GLU B 1 121 ? 31.386 -26.068 20.298 1.00 27.83 119 GLU B O 1
ATOM 5063 N N . ARG B 1 122 ? 31.073 -25.246 18.219 1.00 30.02 120 ARG B N 1
ATOM 5064 C CA . ARG B 1 122 ? 31.859 -24.032 18.493 1.00 29.75 120 ARG B CA 1
ATOM 5065 C C . ARG B 1 122 ? 31.279 -23.180 19.642 1.00 30.55 120 ARG B C 1
ATOM 5066 O O . ARG B 1 122 ? 32.011 -22.682 20.515 1.00 31.55 120 ARG B O 1
ATOM 5074 N N . ILE B 1 123 ? 29.962 -22.996 19.634 1.00 28.72 121 ILE B N 1
ATOM 5075 C CA . ILE B 1 123 ? 29.292 -22.218 20.701 1.00 28.98 121 ILE B CA 1
ATOM 5076 C C . ILE B 1 123 ? 29.498 -22.921 22.039 1.00 28.27 121 ILE B C 1
ATOM 5077 O O . ILE B 1 123 ? 29.864 -22.289 23.019 1.00 28.02 121 ILE B O 1
ATOM 5082 N N . ASN B 1 124 ? 29.313 -24.233 22.057 1.00 27.80 122 ASN B N 1
ATOM 5083 C CA . ASN B 1 124 ? 29.404 -24.971 23.308 1.00 28.73 122 ASN B CA 1
ATOM 5084 C C . ASN B 1 124 ? 30.791 -24.930 23.938 1.00 31.48 122 ASN B C 1
ATOM 5085 O O . ASN B 1 124 ? 30.932 -24.951 25.167 1.00 31.49 122 ASN B O 1
ATOM 5090 N N . ALA B 1 125 ? 31.806 -24.916 23.083 1.00 31.32 123 ALA B N 1
ATOM 5091 C CA . ALA B 1 125 ? 33.199 -24.846 23.537 1.00 32.30 123 ALA B CA 1
ATOM 5092 C C . ALA B 1 125 ? 33.492 -23.566 24.308 1.00 33.40 123 ALA B C 1
ATOM 5093 O O . ALA B 1 125 ? 34.432 -23.538 25.105 1.00 35.23 123 ALA B O 1
ATOM 5095 N N . THR B 1 126 ? 32.723 -22.506 24.073 1.00 31.19 124 THR B N 1
ATOM 5096 C CA . THR B 1 126 ? 32.945 -21.254 24.777 1.00 32.88 124 THR B CA 1
ATOM 5097 C C . THR B 1 126 ? 32.520 -21.318 26.248 1.00 33.97 124 THR B C 1
ATOM 5098 O O . THR B 1 126 ? 32.942 -20.471 27.059 1.00 34.42 124 THR B O 1
ATOM 5102 N N . LYS B 1 127 ? 31.642 -22.264 26.563 1.00 33.00 125 LYS B N 1
ATOM 5103 C CA . LYS B 1 127 ? 31.101 -22.428 27.912 1.00 33.63 125 LYS B CA 1
ATOM 5104 C C . LYS B 1 127 ? 30.467 -21.166 28.460 1.00 33.64 125 LYS B C 1
ATOM 5105 O O . LYS B 1 127 ? 30.483 -20.926 29.671 1.00 33.07 125 LYS B O 1
ATOM 5111 N N . HIS B 1 128 ? 29.874 -20.357 27.586 1.00 31.27 126 HIS B N 1
ATOM 5112 C CA . HIS B 1 128 ? 29.353 -19.081 28.033 1.00 30.80 126 HIS B CA 1
ATOM 5113 C C . HIS B 1 128 ? 28.197 -19.287 29.058 1.00 30.96 126 HIS B C 1
ATOM 5114 O O . HIS B 1 128 ? 27.432 -20.259 28.959 1.00 30.25 126 HIS B O 1
ATOM 5121 N N . PRO B 1 129 ? 28.079 -18.392 30.063 1.00 30.33 127 PRO B N 1
ATOM 5122 C CA . PRO B 1 129 ? 27.009 -18.485 31.064 1.00 29.96 127 PRO B CA 1
ATOM 5123 C C . PRO B 1 129 ? 25.587 -18.666 30.513 1.00 30.06 127 PRO B C 1
ATOM 5124 O O . PRO B 1 129 ? 24.799 -19.319 31.195 1.00 29.04 127 PRO B O 1
ATOM 5128 N N . VAL B 1 130 ? 25.243 -18.101 29.353 1.00 28.73 128 VAL B N 1
ATOM 5129 C CA . VAL B 1 130 ? 23.852 -18.232 28.924 1.00 27.67 128 VAL B CA 1
ATOM 5130 C C . VAL B 1 130 ? 23.544 -19.664 28.554 1.00 26.86 128 VAL B C 1
ATOM 5131 O O . VAL B 1 130 ? 22.380 -20.031 28.535 1.00 26.85 128 VAL B O 1
ATOM 5135 N N . LEU B 1 131 ? 24.562 -20.463 28.248 1.00 26.75 129 LEU B N 1
ATOM 5136 C CA . LEU B 1 131 ? 24.343 -21.883 27.988 1.00 26.76 129 LEU B CA 1
ATOM 5137 C C . LEU B 1 131 ? 23.854 -22.668 29.202 1.00 25.85 129 LEU B C 1
ATOM 5138 O O . LEU B 1 131 ? 23.336 -23.789 29.060 1.00 25.10 129 LEU B O 1
ATOM 5143 N N . GLU B 1 132 ? 24.006 -22.103 30.397 1.00 26.93 130 GLU B N 1
ATOM 5144 C CA . GLU B 1 132 ? 23.561 -22.848 31.577 1.00 28.47 130 GLU B CA 1
ATOM 5145 C C . GLU B 1 132 ? 22.051 -23.091 31.597 1.00 25.12 130 GLU B C 1
ATOM 5146 O O . GLU B 1 132 ? 21.584 -23.933 32.351 1.00 24.93 130 GLU B O 1
ATOM 5152 N N . PHE B 1 133 ? 21.317 -22.382 30.735 1.00 24.21 131 PHE B N 1
ATOM 5153 C CA . PHE B 1 133 ? 19.864 -22.507 30.653 1.00 24.18 131 PHE B CA 1
ATOM 5154 C C . PHE B 1 133 ? 19.416 -23.567 29.663 1.00 23.29 131 PHE B C 1
ATOM 5155 O O . PHE B 1 133 ? 18.217 -23.880 29.563 1.00 21.91 131 PHE B O 1
ATOM 5163 N N . VAL B 1 134 ? 20.375 -24.067 28.888 1.00 23.95 132 VAL B N 1
ATOM 5164 C CA . VAL B 1 134 ? 20.164 -25.218 28.001 1.00 24.23 132 VAL B CA 1
ATOM 5165 C C . VAL B 1 134 ? 21.085 -26.380 28.368 1.00 25.49 132 VAL B C 1
ATOM 5166 O O . VAL B 1 134 ? 21.643 -27.088 27.520 1.00 25.86 132 VAL B O 1
ATOM 5170 N N . GLY B 1 135 ? 21.237 -26.602 29.667 1.00 26.33 133 GLY B N 1
ATOM 5171 C CA . GLY B 1 135 ? 21.995 -27.751 30.125 1.00 27.41 133 GLY B CA 1
ATOM 5172 C C . GLY B 1 135 ? 23.456 -27.685 29.693 1.00 28.66 133 GLY B C 1
ATOM 5173 O O . GLY B 1 135 ? 24.129 -28.724 29.663 1.00 28.10 133 GLY B O 1
ATOM 5174 N N . GLY B 1 136 ? 23.931 -26.478 29.339 1.00 26.01 134 GLY B N 1
ATOM 5175 C CA . GLY B 1 136 ? 25.320 -26.294 28.935 1.00 26.45 134 GLY B CA 1
ATOM 5176 C C . GLY B 1 136 ? 25.659 -26.782 27.531 1.00 28.66 134 GLY B C 1
ATOM 5177 O O . GLY B 1 136 ? 26.787 -26.622 27.061 1.00 30.96 134 GLY B O 1
ATOM 5178 N N . VAL B 1 137 ? 24.675 -27.336 26.832 1.00 26.72 135 VAL B N 1
ATOM 5179 C CA . VAL B 1 137 ? 24.894 -27.882 25.507 1.00 26.97 135 VAL B CA 1
ATOM 5180 C C . VAL B 1 137 ? 23.831 -27.319 24.557 1.00 27.34 135 VAL B C 1
ATOM 5181 O O . VAL B 1 137 ? 22.691 -27.795 24.531 1.00 27.42 135 VAL B O 1
ATOM 5185 N N . ILE B 1 138 ? 24.183 -26.283 23.799 1.00 25.99 136 ILE B N 1
ATOM 5186 C CA . ILE B 1 138 ? 23.231 -25.754 22.830 1.00 26.53 136 ILE B CA 1
ATOM 5187 C C . ILE B 1 138 ? 22.971 -26.808 21.752 1.00 27.79 136 ILE B C 1
ATOM 5188 O O . ILE B 1 138 ? 23.864 -27.560 21.348 1.00 27.44 136 ILE B O 1
ATOM 5193 N N . SER B 1 139 ? 21.718 -26.868 21.301 1.00 27.42 137 SER B N 1
ATOM 5194 C CA . SER B 1 139 ? 21.322 -27.741 20.189 1.00 26.96 137 SER B CA 1
ATOM 5195 C C . SER B 1 139 ? 21.476 -27.027 18.822 1.00 26.24 137 SER B C 1
ATOM 5196 O O . SER B 1 139 ? 21.212 -25.820 18.735 1.00 23.89 137 SER B O 1
ATOM 5199 N N . PRO B 1 140 ? 21.823 -27.793 17.767 1.00 25.84 138 PRO B N 1
ATOM 5200 C CA . PRO B 1 140 ? 21.904 -27.280 16.389 1.00 25.11 138 PRO B CA 1
ATOM 5201 C C . PRO B 1 140 ? 20.537 -26.781 15.929 1.00 24.36 138 PRO B C 1
ATOM 5202 O O . PRO B 1 140 ? 20.464 -25.971 14.999 1.00 23.75 138 PRO B O 1
ATOM 5206 N N . GLU B 1 141 ? 19.465 -27.232 16.586 1.00 24.24 139 GLU B N 1
ATOM 5207 C CA . GLU B 1 141 ? 18.130 -26.742 16.234 1.00 24.13 139 GLU B CA 1
ATOM 5208 C C . GLU B 1 141 ? 17.869 -25.330 16.707 1.00 24.23 139 GLU B C 1
ATOM 5209 O O . GLU B 1 141 ? 16.991 -24.654 16.193 1.00 23.10 139 GLU B O 1
ATOM 5223 N N . GLN B 1 143 ? 18.422 -21.255 17.608 1.00 21.70 141 GLN B N 1
ATOM 5224 C CA . GLN B 1 143 ? 18.618 -20.264 16.549 1.00 21.65 141 GLN B CA 1
ATOM 5225 C C . GLN B 1 143 ? 20.032 -19.681 16.398 1.00 22.88 141 GLN B C 1
ATOM 5226 O O . GLN B 1 143 ? 20.476 -19.423 15.247 1.00 21.47 141 GLN B O 1
ATOM 5232 N N . THR B 1 144 ? 20.751 -19.475 17.505 1.00 21.41 142 THR B N 1
ATOM 5233 C CA . THR B 1 144 ? 22.039 -18.806 17.387 1.00 22.20 142 THR B CA 1
ATOM 5234 C C . THR B 1 144 ? 23.049 -19.659 16.570 1.00 22.54 142 THR B C 1
ATOM 5235 O O . THR B 1 144 ? 23.808 -19.096 15.779 1.00 24.48 142 THR B O 1
ATOM 5239 N N . PRO B 1 145 ? 23.011 -21.005 16.689 1.00 21.28 143 PRO B N 1
ATOM 5240 C CA . PRO B 1 145 ? 23.905 -21.759 15.813 1.00 20.85 143 PRO B CA 1
ATOM 5241 C C . PRO B 1 145 ? 23.522 -21.524 14.355 1.00 21.37 143 PRO B C 1
ATOM 5242 O O . PRO B 1 145 ? 24.383 -21.408 13.483 1.00 21.68 143 PRO B O 1
ATOM 5246 N N . LYS B 1 146 ? 22.224 -21.462 14.098 1.00 20.99 144 LYS B N 1
ATOM 5247 C CA . LYS B 1 146 ? 21.764 -21.271 12.731 1.00 22.46 144 LYS B CA 1
ATOM 5248 C C . LYS B 1 146 ? 22.165 -19.918 12.184 1.00 21.78 144 LYS B C 1
ATOM 5249 O O . LYS B 1 146 ? 22.546 -19.845 10.972 1.00 21.98 144 LYS B O 1
ATOM 5255 N N . LEU B 1 147 ? 22.094 -18.886 13.028 1.00 21.14 145 LEU B N 1
ATOM 5256 C CA . LEU B 1 147 ? 22.531 -17.540 12.635 1.00 21.88 145 LEU B CA 1
ATOM 5257 C C . LEU B 1 147 ? 24.017 -17.529 12.301 1.00 23.16 145 LEU B C 1
ATOM 5258 O O . LEU B 1 147 ? 24.421 -16.944 11.290 1.00 21.51 145 LEU B O 1
ATOM 5263 N N . LEU B 1 148 ? 24.821 -18.163 13.153 1.00 22.92 146 LEU B N 1
ATOM 5264 C CA . LEU B 1 148 ? 26.257 -18.250 12.889 1.00 23.78 146 LEU B CA 1
ATOM 5265 C C . LEU B 1 148 ? 26.544 -19.000 11.563 1.00 25.23 146 LEU B C 1
ATOM 5266 O O . LEU B 1 148 ? 27.381 -18.584 10.754 1.00 23.35 146 LEU B O 1
ATOM 5271 N N . TRP B 1 149 ? 25.826 -20.100 11.332 1.00 23.36 147 TRP B N 1
ATOM 5272 C CA . TRP B 1 149 ? 25.900 -20.801 10.045 1.00 23.79 147 TRP B CA 1
ATOM 5273 C C . TRP B 1 149 ? 25.583 -19.861 8.874 1.00 24.71 147 TRP B C 1
ATOM 5274 O O . TRP B 1 149 ? 26.312 -19.822 7.874 1.00 23.67 147 TRP B O 1
ATOM 5285 N N . LEU B 1 150 ? 24.518 -19.083 8.992 1.00 21.54 148 LEU B N 1
ATOM 5286 C CA . LEU B 1 150 ? 24.149 -18.212 7.874 1.00 21.85 148 LEU B CA 1
ATOM 5287 C C . LEU B 1 150 ? 25.215 -17.111 7.671 1.00 22.37 148 LEU B C 1
ATOM 5288 O O . LEU B 1 150 ? 25.576 -16.792 6.549 1.00 22.32 148 LEU B O 1
ATOM 5293 N N . LYS B 1 151 ? 25.736 -16.563 8.759 1.00 23.04 149 LYS B N 1
ATOM 5294 C CA . LYS B 1 151 ? 26.712 -15.479 8.644 1.00 22.86 149 LYS B CA 1
ATOM 5295 C C . LYS B 1 151 ? 27.951 -16.008 7.934 1.00 24.23 149 LYS B C 1
ATOM 5296 O O . LYS B 1 151 ? 28.559 -15.305 7.090 1.00 26.54 149 LYS B O 1
ATOM 5302 N N . GLN B 1 152 ? 28.315 -17.247 8.245 1.00 24.36 150 GLN B N 1
ATOM 5303 C CA . GLN B 1 152 ? 29.457 -17.906 7.624 1.00 25.44 150 GLN B CA 1
ATOM 5304 C C . GLN B 1 152 ? 29.245 -18.339 6.178 1.00 26.75 150 GLN B C 1
ATOM 5305 O O . GLN B 1 152 ? 30.125 -18.129 5.318 1.00 28.15 150 GLN B O 1
ATOM 5311 N N . HIS B 1 153 ? 28.107 -18.964 5.899 1.00 24.74 151 HIS B N 1
ATOM 5312 C CA . HIS B 1 153 ? 27.948 -19.607 4.610 1.00 25.60 151 HIS B CA 1
ATOM 5313 C C . HIS B 1 153 ? 27.084 -18.907 3.589 1.00 25.90 151 HIS B C 1
ATOM 5314 O O . HIS B 1 153 ? 27.124 -19.266 2.426 1.00 27.52 151 HIS B O 1
ATOM 5329 N N . PRO B 1 155 ? 26.969 -15.204 3.029 1.00 24.38 153 PRO B N 1
ATOM 5330 C CA . PRO B 1 155 ? 27.330 -13.809 3.333 1.00 24.45 153 PRO B CA 1
ATOM 5331 C C . PRO B 1 155 ? 26.484 -12.799 2.588 1.00 24.35 153 PRO B C 1
ATOM 5332 O O . PRO B 1 155 ? 26.269 -11.714 3.087 1.00 25.20 153 PRO B O 1
ATOM 5336 N N . ASN B 1 156 ? 26.033 -13.102 1.370 1.00 23.60 154 ASN B N 1
ATOM 5337 C CA . ASN B 1 156 ? 25.217 -12.088 0.727 1.00 24.86 154 ASN B CA 1
ATOM 5338 C C . ASN B 1 156 ? 23.888 -11.929 1.419 1.00 23.48 154 ASN B C 1
ATOM 5339 O O . ASN B 1 156 ? 23.407 -10.820 1.614 1.00 24.54 154 ASN B O 1
ATOM 5344 N N . THR B 1 157 ? 23.284 -13.063 1.787 1.00 22.50 155 THR B N 1
ATOM 5345 C CA . THR B 1 157 ? 22.094 -13.018 2.598 1.00 22.51 155 THR B CA 1
ATOM 5346 C C . THR B 1 157 ? 22.388 -12.239 3.883 1.00 21.58 155 THR B C 1
ATOM 5347 O O . THR B 1 157 ? 21.676 -11.330 4.209 1.00 22.17 155 THR B O 1
ATOM 5351 N N . TRP B 1 158 ? 23.452 -12.586 4.580 1.00 21.17 156 TRP B N 1
ATOM 5352 C CA . TRP B 1 158 ? 23.800 -11.884 5.834 1.00 22.77 156 TRP B CA 1
ATOM 5353 C C . TRP B 1 158 ? 23.897 -10.347 5.660 1.00 23.68 156 TRP B C 1
ATOM 5354 O O . TRP B 1 158 ? 23.403 -9.599 6.495 1.00 23.36 156 TRP B O 1
ATOM 5365 N N . SER B 1 159 ? 24.523 -9.876 4.573 1.00 23.52 157 SER B N 1
ATOM 5366 C CA . SER B 1 159 ? 24.602 -8.413 4.333 1.00 23.98 157 SER B CA 1
ATOM 5367 C C . SER B 1 159 ? 23.259 -7.733 4.090 1.00 25.22 157 SER B C 1
ATOM 5368 O O . SER B 1 159 ? 23.100 -6.543 4.325 1.00 28.80 157 SER B O 1
ATOM 5371 N N . ASN B 1 160 ? 22.292 -8.495 3.600 1.00 23.53 158 ASN B N 1
ATOM 5372 C CA . ASN B 1 160 ? 21.011 -7.961 3.209 1.00 24.39 158 ASN B CA 1
ATOM 5373 C C . ASN B 1 160 ? 19.851 -8.222 4.191 1.00 22.71 158 ASN B C 1
ATOM 5374 O O . ASN B 1 160 ? 18.713 -7.797 3.955 1.00 21.43 158 ASN B O 1
ATOM 5379 N N . VAL B 1 161 ? 20.183 -8.834 5.324 1.00 22.37 159 VAL B N 1
ATOM 5380 C CA . VAL B 1 161 ? 19.191 -9.121 6.367 1.00 22.08 159 VAL B CA 1
ATOM 5381 C C . VAL B 1 161 ? 18.563 -7.843 6.925 1.00 23.48 159 VAL B C 1
ATOM 5382 O O . VAL B 1 161 ? 19.285 -6.906 7.333 1.00 23.82 159 VAL B O 1
ATOM 5386 N N . GLY B 1 162 ? 17.235 -7.810 6.987 1.00 21.76 160 GLY B N 1
ATOM 5387 C CA . GLY B 1 162 ? 16.542 -6.790 7.766 1.00 22.01 160 GLY B CA 1
ATOM 5388 C C . GLY B 1 162 ? 15.936 -7.342 9.049 1.00 22.06 160 GLY B C 1
ATOM 5389 O O . GLY B 1 162 ? 15.859 -6.636 10.068 1.00 21.61 160 GLY B O 1
ATOM 5390 N N . HIS B 1 163 ? 15.502 -8.612 9.023 1.00 19.42 161 HIS B N 1
ATOM 5391 C CA . HIS B 1 163 ? 14.794 -9.164 10.168 1.00 19.81 161 HIS B CA 1
ATOM 5392 C C . HIS B 1 163 ? 15.116 -10.644 10.277 1.00 20.21 161 HIS B C 1
ATOM 5393 O O . HIS B 1 163 ? 15.097 -11.382 9.268 1.00 18.27 161 HIS B O 1
ATOM 5400 N N . LEU B 1 164 ? 15.360 -11.086 11.504 1.00 19.28 162 LEU B N 1
ATOM 5401 C CA . LEU B 1 164 ? 15.598 -12.503 11.778 1.00 17.10 162 LEU B CA 1
ATOM 5402 C C . LEU B 1 164 ? 14.526 -12.860 12.808 1.00 19.40 162 LEU B C 1
ATOM 5403 O O . LEU B 1 164 ? 14.610 -12.433 13.951 1.00 21.12 162 LEU B O 1
ATOM 5408 N N . PHE B 1 165 ? 13.487 -13.572 12.373 1.00 18.36 163 PHE B N 1
ATOM 5409 C CA . PHE B 1 165 ? 12.338 -13.809 13.240 1.00 18.43 163 PHE B CA 1
ATOM 5410 C C . PHE B 1 165 ? 12.248 -15.278 13.626 1.00 18.80 163 PHE B C 1
ATOM 5411 O O . PHE B 1 165 ? 12.388 -16.158 12.780 1.00 18.28 163 PHE B O 1
ATOM 5419 N N . ASP B 1 166 ? 11.933 -15.571 14.887 1.00 18.87 164 ASP B N 1
ATOM 5420 C CA . ASP B 1 166 ? 11.439 -16.921 15.182 1.00 19.25 164 ASP B CA 1
ATOM 5421 C C . ASP B 1 166 ? 10.056 -16.985 14.477 1.00 17.27 164 ASP B C 1
ATOM 5422 O O . ASP B 1 166 ? 9.307 -15.996 14.495 1.00 17.21 164 ASP B O 1
ATOM 5427 N N . LEU B 1 167 ? 9.686 -18.146 13.930 1.00 16.31 165 LEU B N 1
ATOM 5428 C CA . LEU B 1 167 ? 8.413 -18.231 13.176 1.00 16.02 165 LEU B CA 1
ATOM 5429 C C . LEU B 1 167 ? 7.160 -17.597 13.867 1.00 17.34 165 LEU B C 1
ATOM 5430 O O . LEU B 1 167 ? 6.402 -16.851 13.228 1.00 16.96 165 LEU B O 1
ATOM 5435 N N . PRO B 1 168 ? 6.913 -17.886 15.160 1.00 17.06 166 PRO B N 1
ATOM 5436 C CA . PRO B 1 168 ? 5.737 -17.296 15.818 1.00 16.45 166 PRO B CA 1
ATOM 5437 C C . PRO B 1 168 ? 5.747 -15.749 15.715 1.00 16.93 166 PRO B C 1
ATOM 5438 O O . PRO B 1 168 ? 4.699 -15.153 15.484 1.00 17.23 166 PRO B O 1
ATOM 5442 N N . ASP B 1 169 ? 6.921 -15.143 15.953 1.00 17.14 167 ASP B N 1
ATOM 5443 C CA . ASP B 1 169 ? 7.119 -13.693 15.843 1.00 16.72 167 ASP B CA 1
ATOM 5444 C C . ASP B 1 169 ? 6.931 -13.195 14.376 1.00 17.97 167 ASP B C 1
ATOM 5445 O O . ASP B 1 169 ? 6.438 -12.053 14.130 1.00 17.55 167 ASP B O 1
ATOM 5450 N N . PHE B 1 170 ? 7.342 -14.007 13.384 1.00 16.82 168 PHE B N 1
ATOM 5451 C CA . PHE B 1 170 ? 7.094 -13.597 12.020 1.00 16.80 168 PHE B CA 1
ATOM 5452 C C . PHE B 1 170 ? 5.629 -13.468 11.845 1.00 17.93 168 PHE B C 1
ATOM 5453 O O . PHE B 1 170 ? 5.149 -12.489 11.204 1.00 17.46 168 PHE B O 1
ATOM 5461 N N . LEU B 1 171 ? 4.874 -14.450 12.372 1.00 17.41 169 LEU B N 1
ATOM 5462 C CA . LEU B 1 171 ? 3.427 -14.384 12.166 1.00 17.22 169 LEU B CA 1
ATOM 5463 C C . LEU B 1 171 ? 2.779 -13.148 12.742 1.00 18.24 169 LEU B C 1
ATOM 5464 O O . LEU B 1 171 ? 1.943 -12.537 12.085 1.00 17.77 169 LEU B O 1
ATOM 5469 N N . THR B 1 172 ? 3.140 -12.762 13.975 1.00 17.74 170 THR B N 1
ATOM 5470 C CA . THR B 1 172 ? 2.498 -11.600 14.582 1.00 17.69 170 THR B CA 1
ATOM 5471 C C . THR B 1 172 ? 2.940 -10.316 13.896 1.00 17.64 170 THR B C 1
ATOM 5472 O O . THR B 1 172 ? 2.117 -9.393 13.775 1.00 17.40 170 THR B O 1
ATOM 5476 N N . TRP B 1 173 ? 4.204 -10.261 13.474 1.00 17.18 171 TRP B N 1
ATOM 5477 C CA . TRP B 1 173 ? 4.712 -9.105 12.668 1.00 18.69 171 TRP B CA 1
ATOM 5478 C C . TRP B 1 173 ? 3.989 -8.998 11.334 1.00 19.82 171 TRP B C 1
ATOM 5479 O O . TRP B 1 173 ? 3.567 -7.917 10.914 1.00 19.34 171 TRP B O 1
ATOM 5490 N N . ARG B 1 174 ? 3.848 -10.129 10.658 1.00 17.13 172 ARG B N 1
ATOM 5491 C CA . ARG B 1 174 ? 3.097 -10.141 9.378 1.00 18.19 172 ARG B CA 1
ATOM 5492 C C . ARG B 1 174 ? 1.629 -9.701 9.552 1.00 20.27 172 ARG B C 1
ATOM 5493 O O . ARG B 1 174 ? 1.024 -9.092 8.646 1.00 20.44 172 ARG B O 1
ATOM 5501 N N . ALA B 1 175 ? 1.046 -9.992 10.725 1.00 18.63 173 ALA B N 1
ATOM 5502 C CA . ALA B 1 175 ? -0.330 -9.630 11.051 1.00 18.46 173 ALA B CA 1
ATOM 5503 C C . ALA B 1 175 ? -0.542 -8.166 11.490 1.00 19.78 173 ALA B C 1
ATOM 5504 O O . ALA B 1 175 ? -1.643 -7.625 11.299 1.00 20.48 173 ALA B O 1
ATOM 5506 N N . THR B 1 176 ? 0.497 -7.555 12.069 1.00 19.45 174 THR B N 1
ATOM 5507 C CA . THR B 1 176 ? 0.366 -6.253 12.755 1.00 20.35 174 THR B CA 1
ATOM 5508 C C . THR B 1 176 ? 1.383 -5.162 12.342 1.00 21.37 174 THR B C 1
ATOM 5509 O O . THR B 1 176 ? 1.200 -4.019 12.712 1.00 21.56 174 THR B O 1
ATOM 5513 N N . LYS B 1 177 ? 2.434 -5.505 11.591 1.00 20.00 175 LYS B N 1
ATOM 5514 C CA . LYS B 1 177 ? 3.590 -4.619 11.381 1.00 21.46 175 LYS B CA 1
ATOM 5515 C C . LYS B 1 177 ? 4.450 -4.325 12.612 1.00 21.71 175 LYS B C 1
ATOM 5516 O O . LYS B 1 177 ? 5.433 -3.590 12.520 1.00 23.76 175 LYS B O 1
ATOM 5522 N N . ASP B 1 178 ? 4.081 -4.876 13.766 1.00 21.61 176 ASP B N 1
ATOM 5523 C CA . ASP B 1 178 ? 4.805 -4.627 15.010 1.00 21.31 176 ASP B CA 1
ATOM 5524 C C . ASP B 1 178 ? 5.953 -5.616 15.128 1.00 22.35 176 ASP B C 1
ATOM 5525 O O . ASP B 1 178 ? 5.735 -6.819 15.081 1.00 21.10 176 ASP B O 1
ATOM 5530 N N . GLU B 1 179 ? 7.178 -5.099 15.212 1.00 21.38 177 GLU B N 1
ATOM 5531 C CA . GLU B 1 179 ? 8.388 -5.916 15.315 1.00 22.25 177 GLU B CA 1
ATOM 5532 C C . GLU B 1 179 ? 8.705 -6.497 16.705 1.00 20.57 177 GLU B C 1
ATOM 5533 O O . GLU B 1 179 ? 9.725 -7.160 16.866 1.00 21.66 177 GLU B O 1
ATOM 5539 N N . THR B 1 180 ? 7.833 -6.263 17.677 1.00 21.94 178 THR B N 1
ATOM 5540 C CA . THR B 1 180 ? 8.080 -6.676 19.044 1.00 21.70 178 THR B CA 1
ATOM 5541 C C . THR B 1 180 ? 8.162 -8.189 19.022 1.00 21.68 178 THR B C 1
ATOM 5542 O O . THR B 1 180 ? 7.408 -8.832 18.297 1.00 22.56 178 THR B O 1
ATOM 5546 N N . ARG B 1 181 ? 9.056 -8.751 19.835 1.00 20.75 179 ARG B N 1
ATOM 5547 C CA . ARG B 1 181 ? 9.269 -10.192 19.886 1.00 21.29 179 ARG B CA 1
ATOM 5548 C C . ARG B 1 181 ? 8.666 -10.705 21.190 1.00 22.29 179 ARG B C 1
ATOM 5549 O O . ARG B 1 181 ? 8.467 -9.926 22.137 1.00 22.33 179 ARG B O 1
ATOM 5557 N N . SER B 1 182 ? 8.381 -12.012 21.224 1.00 20.00 180 SER B N 1
ATOM 5558 C CA . SER B 1 182 ? 7.863 -12.677 22.412 1.00 20.45 180 SER B CA 1
ATOM 5559 C C . SER B 1 182 ? 8.986 -13.127 23.379 1.00 20.99 180 SER B C 1
ATOM 5560 O O . SER B 1 182 ? 10.061 -13.583 22.981 1.00 21.41 180 SER B O 1
ATOM 5563 N N . LEU B 1 183 ? 8.703 -13.041 24.672 1.00 20.56 181 LEU B N 1
ATOM 5564 C CA . LEU B 1 183 ? 9.587 -13.597 25.638 1.00 21.77 181 LEU B CA 1
ATOM 5565 C C . LEU B 1 183 ? 9.739 -15.112 25.447 1.00 21.77 181 LEU B C 1
ATOM 5566 O O . LEU B 1 183 ? 10.745 -15.684 25.824 1.00 21.15 181 LEU B O 1
ATOM 5571 N N . CYS B 1 184 ? 8.731 -15.790 24.897 1.00 21.77 182 CYS B N 1
ATOM 5572 C CA . CYS B 1 184 ? 8.858 -17.236 24.761 1.00 21.68 182 CYS B CA 1
ATOM 5573 C C . CYS B 1 184 ? 9.973 -17.613 23.781 1.00 22.05 182 CYS B C 1
ATOM 5574 O O . CYS B 1 184 ? 10.963 -18.260 24.128 1.00 21.61 182 CYS B O 1
ATOM 5577 N N . SER B 1 185 ? 9.792 -17.236 22.521 1.00 21.33 183 SER B N 1
ATOM 5578 C CA . SER B 1 185 ? 10.817 -17.551 21.520 1.00 23.85 183 SER B CA 1
ATOM 5579 C C . SER B 1 185 ? 12.204 -17.040 21.967 1.00 20.97 183 SER B C 1
ATOM 5580 O O . SER B 1 185 ? 13.192 -17.767 21.917 1.00 20.32 183 SER B O 1
ATOM 5583 N N . THR B 1 186 ? 12.265 -15.786 22.387 1.00 21.50 184 THR B N 1
ATOM 5584 C CA . THR B 1 186 ? 13.583 -15.223 22.596 1.00 20.47 184 THR B CA 1
ATOM 5585 C C . THR B 1 186 ? 14.326 -15.850 23.794 1.00 20.79 184 THR B C 1
ATOM 5586 O O . THR B 1 186 ? 15.509 -16.072 23.738 1.00 21.31 184 THR B O 1
ATOM 5590 N N . VAL B 1 187 ? 13.620 -16.095 24.890 1.00 21.03 185 VAL B N 1
ATOM 5591 C CA . VAL B 1 187 ? 14.261 -16.641 26.096 1.00 20.65 185 VAL B CA 1
ATOM 5592 C C . VAL B 1 187 ? 14.594 -18.132 25.879 1.00 21.36 185 VAL B C 1
ATOM 5593 O O . VAL B 1 187 ? 15.638 -18.618 26.282 1.00 20.96 185 VAL B O 1
ATOM 5597 N N . CYS B 1 188 ? 13.697 -18.856 25.200 1.00 22.07 186 CYS B N 1
ATOM 5598 C CA . CYS B 1 188 ? 13.864 -20.312 25.118 1.00 21.18 186 CYS B CA 1
ATOM 5599 C C . CYS B 1 188 ? 14.858 -20.673 24.045 1.00 22.19 186 CYS B C 1
ATOM 5600 O O . CYS B 1 188 ? 15.638 -21.632 24.205 1.00 22.75 186 CYS B O 1
ATOM 5603 N N . LYS B 1 189 ? 14.861 -19.888 22.964 1.00 20.68 187 LYS B N 1
ATOM 5604 C CA . LYS B 1 189 ? 15.593 -20.310 21.775 1.00 20.80 187 LYS B CA 1
ATOM 5605 C C . LYS B 1 189 ? 16.683 -19.397 21.251 1.00 22.23 187 LYS B C 1
ATOM 5606 O O . LYS B 1 189 ? 17.428 -19.809 20.332 1.00 22.60 187 LYS B O 1
ATOM 5612 N N . TRP B 1 190 ? 16.774 -18.180 21.794 1.00 21.08 188 TRP B N 1
ATOM 5613 C CA . TRP B 1 190 ? 17.702 -17.199 21.284 1.00 21.42 188 TRP B CA 1
ATOM 5614 C C . TRP B 1 190 ? 18.681 -16.694 22.348 1.00 22.82 188 TRP B C 1
ATOM 5615 O O . TRP B 1 190 ? 19.499 -15.817 22.027 1.00 23.42 188 TRP B O 1
ATOM 5626 N N . THR B 1 191 ? 18.568 -17.226 23.578 1.00 21.51 189 THR B N 1
ATOM 5627 C CA . THR B 1 191 ? 19.382 -16.829 24.768 1.00 24.57 189 THR B CA 1
ATOM 5628 C C . THR B 1 191 ? 19.005 -15.511 25.474 1.00 22.99 189 THR B C 1
ATOM 5629 O O . THR B 1 191 ? 19.742 -15.051 26.351 1.00 23.13 189 THR B O 1
ATOM 5633 N N . TYR B 1 192 ? 17.895 -14.886 25.104 1.00 22.19 190 TYR B N 1
ATOM 5634 C CA . TYR B 1 192 ? 17.446 -13.661 25.799 1.00 23.39 190 TYR B CA 1
ATOM 5635 C C . TYR B 1 192 ? 17.345 -13.947 27.299 1.00 23.45 190 TYR B C 1
ATOM 5636 O O . TYR B 1 192 ? 16.823 -15.014 27.700 1.00 23.05 190 TYR B O 1
ATOM 5645 N N . LEU B 1 193 ? 17.866 -13.039 28.137 1.00 24.54 191 LEU B N 1
ATOM 5646 C CA . LEU B 1 193 ? 17.739 -13.220 29.580 1.00 25.25 191 LEU B CA 1
ATOM 5647 C C . LEU B 1 193 ? 16.397 -12.640 30.057 1.00 27.40 191 LEU B C 1
ATOM 5648 O O . LEU B 1 193 ? 16.277 -11.431 30.252 1.00 27.36 191 LEU B O 1
ATOM 5653 N N . GLY B 1 194 ? 15.373 -13.466 30.224 1.00 24.91 192 GLY B N 1
ATOM 5654 C CA . GLY B 1 194 ? 14.096 -12.908 30.615 1.00 26.63 192 GLY B CA 1
ATOM 5655 C C . GLY B 1 194 ? 14.139 -12.195 31.971 1.00 27.41 192 GLY B C 1
ATOM 5656 O O . GLY B 1 194 ? 13.395 -11.246 32.207 1.00 30.67 192 GLY B O 1
ATOM 5657 N N . HIS B 1 195 ? 15.022 -12.643 32.849 1.00 25.70 193 HIS B N 1
ATOM 5658 C CA . HIS B 1 195 ? 15.090 -12.120 34.233 1.00 28.30 193 HIS B CA 1
ATOM 5659 C C . HIS B 1 195 ? 15.896 -10.813 34.334 1.00 30.33 193 HIS B C 1
ATOM 5660 O O . HIS B 1 195 ? 15.894 -10.141 35.375 1.00 30.80 193 HIS B O 1
ATOM 5667 N N . GLU B 1 196 ? 16.598 -10.473 33.258 1.00 28.58 194 GLU B N 1
ATOM 5668 C CA . GLU B 1 196 ? 17.414 -9.262 33.197 1.00 29.70 194 GLU B CA 1
ATOM 5669 C C . GLU B 1 196 ? 16.886 -8.391 32.066 1.00 31.59 194 GLU B C 1
ATOM 5670 O O . GLU B 1 196 ? 17.380 -7.274 31.826 1.00 30.71 194 GLU B O 1
ATOM 5676 N N . ASP B 1 197 ? 15.878 -8.915 31.367 1.00 30.89 195 ASP B N 1
ATOM 5677 C CA . ASP B 1 197 ? 15.239 -8.215 30.259 1.00 29.58 195 ASP B CA 1
ATOM 5678 C C . ASP B 1 197 ? 16.249 -7.661 29.242 1.00 30.29 195 ASP B C 1
ATOM 5679 O O . ASP B 1 197 ? 16.251 -6.448 28.948 1.00 32.16 195 ASP B O 1
ATOM 5684 N N . ARG B 1 198 ? 17.116 -8.525 28.731 1.00 28.45 196 ARG B N 1
ATOM 5685 C CA . ARG B 1 198 ? 18.125 -8.087 27.782 1.00 28.22 196 ARG B CA 1
ATOM 5686 C C . ARG B 1 198 ? 18.749 -9.233 27.049 1.00 27.21 196 ARG B C 1
ATOM 5687 O O . ARG B 1 198 ? 18.757 -10.382 27.550 1.00 26.63 196 ARG B O 1
ATOM 5695 N N . TRP B 1 199 ? 19.294 -8.902 25.883 1.00 27.00 197 TRP B N 1
ATOM 5696 C CA . TRP B 1 199 ? 20.300 -9.721 25.225 1.00 26.29 197 TRP B CA 1
ATOM 5697 C C . TRP B 1 199 ? 21.609 -9.528 25.986 1.00 28.92 197 TRP B C 1
ATOM 5698 O O . TRP B 1 199 ? 21.954 -8.391 26.377 1.00 30.28 197 TRP B O 1
ATOM 5709 N N . ASP B 1 200 ? 22.349 -10.614 26.159 1.00 28.79 198 ASP B N 1
ATOM 5710 C CA . ASP B 1 200 ? 23.696 -10.567 26.744 1.00 29.35 198 ASP B CA 1
ATOM 5711 C C . ASP B 1 200 ? 24.791 -10.301 25.686 1.00 30.62 198 ASP B C 1
ATOM 5712 O O . ASP B 1 200 ? 25.199 -11.201 24.959 1.00 29.72 198 ASP B O 1
ATOM 5717 N N . PRO B 1 201 ? 25.286 -9.046 25.603 1.00 29.78 199 PRO B N 1
ATOM 5718 C CA . PRO B 1 201 ? 26.238 -8.702 24.538 1.00 30.14 199 PRO B CA 1
ATOM 5719 C C . PRO B 1 201 ? 27.512 -9.526 24.597 1.00 31.45 199 PRO B C 1
ATOM 5720 O O . PRO B 1 201 ? 28.133 -9.813 23.560 1.00 31.98 199 PRO B O 1
ATOM 5724 N N . SER B 1 202 ? 27.897 -9.956 25.783 1.00 30.54 200 SER B N 1
ATOM 5725 C CA . SER B 1 202 ? 29.097 -10.778 25.873 1.00 31.26 200 SER B CA 1
ATOM 5726 C C . SER B 1 202 ? 28.966 -12.104 25.140 1.00 31.00 200 SER B C 1
ATOM 5727 O O . SER B 1 202 ? 29.959 -12.646 24.653 1.00 31.39 200 SER B O 1
ATOM 5730 N N . TYR B 1 203 ? 27.748 -12.636 25.090 1.00 29.03 201 TYR B N 1
ATOM 5731 C CA . TYR B 1 203 ? 27.515 -13.901 24.416 1.00 29.34 201 TYR B CA 1
ATOM 5732 C C . TYR B 1 203 ? 27.649 -13.662 22.910 1.00 28.07 201 TYR B C 1
ATOM 5733 O O . TYR B 1 203 ? 28.414 -14.325 22.223 1.00 28.90 201 TYR B O 1
ATOM 5742 N N . PHE B 1 204 ? 26.907 -12.690 22.422 1.00 27.86 202 PHE B N 1
ATOM 5743 C CA . PHE B 1 204 ? 26.907 -12.412 20.981 1.00 29.47 202 PHE B CA 1
ATOM 5744 C C . PHE B 1 204 ? 28.308 -12.076 20.456 1.00 31.31 202 PHE B C 1
ATOM 5745 O O . PHE B 1 204 ? 28.668 -12.460 19.351 1.00 29.97 202 PHE B O 1
ATOM 5753 N N . LYS B 1 205 ? 29.105 -11.371 21.267 1.00 31.91 203 LYS B N 1
ATOM 5754 C CA . LYS B 1 205 ? 30.453 -11.040 20.847 1.00 32.24 203 LYS B CA 1
ATOM 5755 C C . LYS B 1 205 ? 31.274 -12.291 20.868 1.00 32.47 203 LYS B C 1
ATOM 5756 O O . LYS B 1 205 ? 32.044 -12.556 19.957 1.00 32.46 203 LYS B O 1
ATOM 5762 N N . LEU B 1 206 ? 31.096 -13.081 21.919 1.00 32.92 204 LEU B N 1
ATOM 5763 C CA . LEU B 1 206 ? 31.914 -14.244 22.097 1.00 33.01 204 LEU B CA 1
ATOM 5764 C C . LEU B 1 206 ? 31.742 -15.230 20.951 1.00 32.66 204 LEU B C 1
ATOM 5765 O O . LEU B 1 206 ? 32.731 -15.780 20.490 1.00 33.23 204 LEU B O 1
ATOM 5770 N N . VAL B 1 207 ? 30.512 -15.445 20.479 1.00 30.67 205 VAL B N 1
ATOM 5771 C CA . VAL B 1 207 ? 30.286 -16.442 19.421 1.00 31.04 205 VAL B CA 1
ATOM 5772 C C . VAL B 1 207 ? 30.381 -15.895 17.979 1.00 31.08 205 VAL B C 1
ATOM 5773 O O . VAL B 1 207 ? 30.291 -16.650 17.031 1.00 34.08 205 VAL B O 1
ATOM 5777 N N . GLY B 1 208 ? 30.589 -14.599 17.818 1.00 31.26 206 GLY B N 1
ATOM 5778 C CA . GLY B 1 208 ? 30.827 -14.034 16.501 1.00 31.52 206 GLY B CA 1
ATOM 5779 C C . GLY B 1 208 ? 29.583 -13.491 15.844 1.00 30.34 206 GLY B C 1
ATOM 5780 O O . GLY B 1 208 ? 29.464 -13.493 14.618 1.00 31.56 206 GLY B O 1
ATOM 5781 N N . LEU B 1 209 ? 28.659 -13.038 16.657 1.00 29.71 207 LEU B N 1
ATOM 5782 C CA . LEU B 1 209 ? 27.426 -12.461 16.194 1.00 30.38 207 LEU B CA 1
ATOM 5783 C C . LEU B 1 209 ? 27.220 -11.047 16.703 1.00 29.67 207 LEU B C 1
ATOM 5784 O O . LEU B 1 209 ? 26.135 -10.648 16.945 1.00 30.00 207 LEU B O 1
ATOM 5789 N N . ALA B 1 210 ? 28.302 -10.322 16.901 1.00 30.72 208 ALA B N 1
ATOM 5790 C CA . ALA B 1 210 ? 28.248 -9.062 17.584 1.00 31.77 208 ALA B CA 1
ATOM 5791 C C . ALA B 1 210 ? 27.412 -8.058 16.827 1.00 29.66 208 ALA B C 1
ATOM 5792 O O . ALA B 1 210 ? 26.805 -7.205 17.384 1.00 31.33 208 ALA B O 1
ATOM 5794 N N . ASP B 1 211 ? 27.384 -8.231 15.511 1.00 30.00 209 ASP B N 1
ATOM 5795 C CA . ASP B 1 211 ? 26.657 -7.334 14.628 1.00 31.32 209 ASP B CA 1
ATOM 5796 C C . ASP B 1 211 ? 25.142 -7.384 14.811 1.00 30.87 209 ASP B C 1
ATOM 5797 O O . ASP B 1 211 ? 24.439 -6.490 14.340 1.00 30.47 209 ASP B O 1
ATOM 5802 N N . LEU B 1 212 ? 24.623 -8.413 15.480 1.00 29.39 210 LEU B N 1
ATOM 5803 C CA . LEU B 1 212 ? 23.183 -8.493 15.616 1.00 28.91 210 LEU B CA 1
ATOM 5804 C C . LEU B 1 212 ? 22.658 -7.498 16.597 1.00 28.03 210 LEU B C 1
ATOM 5805 O O . LEU B 1 212 ? 21.513 -7.183 16.593 1.00 25.85 210 LEU B O 1
ATOM 5810 N N . LEU B 1 213 ? 23.543 -7.003 17.431 1.00 28.60 211 LEU B N 1
ATOM 5811 C CA . LEU B 1 213 ? 23.139 -6.062 18.462 1.00 29.21 211 LEU B CA 1
ATOM 5812 C C . LEU B 1 213 ? 23.140 -4.583 18.037 1.00 29.10 211 LEU B C 1
ATOM 5813 O O . LEU B 1 213 ? 22.667 -3.744 18.785 1.00 30.14 211 LEU B O 1
ATOM 5818 N N . ASP B 1 214 ? 23.617 -4.280 16.838 1.00 30.96 212 ASP B N 1
ATOM 5819 C CA . ASP B 1 214 ? 23.602 -2.903 16.352 1.00 30.72 212 ASP B CA 1
ATOM 5820 C C . ASP B 1 214 ? 22.203 -2.362 16.264 1.00 31.90 212 ASP B C 1
ATOM 5821 O O . ASP B 1 214 ? 21.237 -3.100 16.087 1.00 29.14 212 ASP B O 1
ATOM 5826 N N . ASN B 1 215 ? 22.109 -1.042 16.353 1.00 32.19 213 ASN B N 1
ATOM 5827 C CA A ASN B 1 215 ? 20.822 -0.377 16.238 0.44 31.16 213 ASN B CA 1
ATOM 5828 C CA B ASN B 1 215 ? 20.841 -0.365 16.237 0.56 31.16 213 ASN B CA 1
ATOM 5829 C C . ASN B 1 215 ? 19.814 -0.916 17.251 1.00 30.59 213 ASN B C 1
ATOM 5830 O O . ASN B 1 215 ? 18.650 -1.171 16.924 1.00 29.94 213 ASN B O 1
ATOM 5839 N N . ASN B 1 216 ? 20.269 -1.079 18.487 1.00 30.91 214 ASN B N 1
ATOM 5840 C CA . ASN B 1 216 ? 19.392 -1.522 19.548 1.00 31.87 214 ASN B CA 1
ATOM 5841 C C . ASN B 1 216 ? 18.897 -2.917 19.293 1.00 28.79 214 ASN B C 1
ATOM 5842 O O . ASN B 1 216 ? 17.788 -3.257 19.703 1.00 29.20 214 ASN B O 1
ATOM 5847 N N . ALA B 1 217 ? 19.730 -3.698 18.619 1.00 28.86 215 ALA B N 1
ATOM 5848 C CA . ALA B 1 217 ? 19.405 -5.052 18.195 1.00 28.60 215 ALA B CA 1
ATOM 5849 C C . ALA B 1 217 ? 18.184 -5.124 17.292 1.00 25.14 215 ALA B C 1
ATOM 5850 O O . ALA B 1 217 ? 17.375 -6.058 17.411 1.00 25.45 215 ALA B O 1
ATOM 5852 N N . ALA B 1 218 ? 18.080 -4.193 16.352 1.00 26.23 216 ALA B N 1
ATOM 5853 C CA . ALA B 1 218 ? 16.922 -4.112 15.449 1.00 25.00 216 ALA B CA 1
ATOM 5854 C C . ALA B 1 218 ? 16.605 -5.434 14.773 1.00 25.14 216 ALA B C 1
ATOM 5855 O O . ALA B 1 218 ? 15.431 -5.767 14.586 1.00 23.27 216 ALA B O 1
ATOM 5857 N N . LYS B 1 219 ? 17.653 -6.111 14.310 1.00 23.14 217 LYS B N 1
ATOM 5858 C CA . LYS B 1 219 ? 17.464 -7.310 13.486 1.00 22.37 217 LYS B CA 1
ATOM 5859 C C . LYS B 1 219 ? 16.857 -8.481 14.241 1.00 22.67 217 LYS B C 1
ATOM 5860 O O . LYS B 1 219 ? 16.252 -9.360 13.620 1.00 22.54 217 LYS B O 1
ATOM 5866 N N . ILE B 1 220 ? 17.088 -8.545 15.544 1.00 22.94 218 ILE B N 1
ATOM 5867 C CA . ILE B 1 220 ? 16.600 -9.684 16.337 1.00 21.08 218 ILE B CA 1
ATOM 5868 C C . ILE B 1 220 ? 15.563 -9.379 17.444 1.00 21.94 218 ILE B C 1
ATOM 5869 O O . ILE B 1 220 ? 15.015 -10.300 18.021 1.00 21.45 218 ILE B O 1
ATOM 5874 N N . GLY B 1 221 ? 15.240 -8.105 17.684 1.00 22.71 219 GLY B N 1
ATOM 5875 C CA . GLY B 1 221 ? 14.233 -7.826 18.701 1.00 21.55 219 GLY B CA 1
ATOM 5876 C C . GLY B 1 221 ? 14.740 -6.678 19.573 1.00 23.26 219 GLY B C 1
ATOM 5877 O O . GLY B 1 221 ? 15.554 -6.858 20.472 1.00 24.64 219 GLY B O 1
ATOM 5878 N N . ALA B 1 222 ? 14.256 -5.482 19.265 1.00 24.09 220 ALA B N 1
ATOM 5879 C CA . ALA B 1 222 ? 14.595 -4.300 20.063 1.00 24.90 220 ALA B CA 1
ATOM 5880 C C . ALA B 1 222 ? 13.639 -4.171 21.226 1.00 25.74 220 ALA B C 1
ATOM 5881 O O . ALA B 1 222 ? 13.961 -3.523 22.244 1.00 24.74 220 ALA B O 1
ATOM 5883 N N . THR B 1 223 ? 12.468 -4.785 21.074 1.00 23.27 221 THR B N 1
ATOM 5884 C CA . THR B 1 223 ? 11.399 -4.785 22.085 1.00 23.90 221 THR B CA 1
ATOM 5885 C C . THR B 1 223 ? 10.906 -6.216 22.262 1.00 23.48 221 THR B C 1
ATOM 5886 O O . THR B 1 223 ? 10.764 -6.941 21.259 1.00 23.20 221 THR B O 1
ATOM 5890 N N . VAL B 1 224 ? 10.690 -6.640 23.513 1.00 22.74 222 VAL B N 1
ATOM 5891 C CA . VAL B 1 224 ? 10.327 -8.012 23.802 1.00 22.75 222 VAL B CA 1
ATOM 5892 C C . VAL B 1 224 ? 9.252 -7.961 24.884 1.00 24.67 222 VAL B C 1
ATOM 5893 O O . VAL B 1 224 ? 9.430 -7.244 25.892 1.00 25.48 222 VAL B O 1
ATOM 5897 N N . LYS B 1 225 ? 8.138 -8.682 24.672 1.00 22.36 223 LYS B N 1
ATOM 5898 C CA . LYS B 1 225 ? 6.942 -8.528 25.501 1.00 24.26 223 LYS B CA 1
ATOM 5899 C C . LYS B 1 225 ? 6.313 -9.880 25.925 1.00 22.15 223 LYS B C 1
ATOM 5900 O O . LYS B 1 225 ? 6.576 -10.934 25.319 1.00 22.04 223 LYS B O 1
ATOM 5906 N N . PRO B 1 226 ? 5.473 -9.859 26.974 1.00 24.13 224 PRO B N 1
ATOM 5907 C CA . PRO B 1 226 ? 4.832 -11.089 27.437 1.00 24.68 224 PRO B CA 1
ATOM 5908 C C . PRO B 1 226 ? 3.607 -11.475 26.632 1.00 25.22 224 PRO B C 1
ATOM 5909 O O . PRO B 1 226 ? 2.943 -10.624 26.023 1.00 22.62 224 PRO B O 1
ATOM 5921 N N . GLY B 1 228 ? -0.078 -12.342 25.688 1.00 22.86 226 GLY B N 1
ATOM 5922 C CA . GLY B 1 228 ? -1.314 -11.680 26.073 1.00 22.84 226 GLY B CA 1
ATOM 5923 C C . GLY B 1 228 ? -1.257 -10.184 25.880 1.00 23.04 226 GLY B C 1
ATOM 5924 O O . GLY B 1 228 ? -2.313 -9.511 25.978 1.00 26.10 226 GLY B O 1
ATOM 5925 N N . ALA B 1 229 ? -0.057 -9.633 25.651 1.00 22.78 227 ALA B N 1
ATOM 5926 C CA . ALA B 1 229 ? 0.063 -8.186 25.420 1.00 22.65 227 ALA B CA 1
ATOM 5927 C C . ALA B 1 229 ? -0.382 -7.921 23.983 1.00 22.21 227 ALA B C 1
ATOM 5928 O O . ALA B 1 229 ? -0.083 -8.713 23.092 1.00 21.81 227 ALA B O 1
ATOM 5930 N N . PRO B 1 230 ? -1.125 -6.834 23.750 1.00 22.33 228 PRO B N 1
ATOM 5931 C CA . PRO B 1 230 ? -1.599 -6.558 22.390 1.00 22.23 228 PRO B CA 1
ATOM 5932 C C . PRO B 1 230 ? -0.485 -5.899 21.579 1.00 21.79 228 PRO B C 1
ATOM 5933 O O . PRO B 1 230 ? 0.305 -5.097 22.130 1.00 22.07 228 PRO B O 1
ATOM 5937 N N . LEU B 1 231 ? -0.418 -6.272 20.299 1.00 20.77 229 LEU B N 1
ATOM 5938 C CA . LEU B 1 231 ? 0.603 -5.771 19.403 1.00 21.91 229 LEU B CA 1
ATOM 5939 C C . LEU B 1 231 ? 0.068 -4.689 18.481 1.00 24.10 229 LEU B C 1
ATOM 5940 O O . LEU B 1 231 ? -1.100 -4.716 18.035 1.00 23.48 229 LEU B O 1
ATOM 5945 N N . GLY B 1 232 ? 0.957 -3.743 18.199 1.00 24.67 230 GLY B N 1
ATOM 5946 C CA . GLY B 1 232 ? 0.695 -2.678 17.234 1.00 26.07 230 GLY B CA 1
ATOM 5947 C C . GLY B 1 232 ? -0.645 -2.032 17.513 1.00 28.32 230 GLY B C 1
ATOM 5948 O O . GLY B 1 232 ? -0.951 -1.751 18.670 1.00 27.22 230 GLY B O 1
ATOM 5949 N N . HIS B 1 233 ? -1.421 -1.762 16.460 1.00 27.50 231 HIS B N 1
ATOM 5950 C CA . HIS B 1 233 ? -2.789 -1.301 16.634 1.00 26.82 231 HIS B CA 1
ATOM 5951 C C . HIS B 1 233 ? -3.714 -2.416 16.151 1.00 27.37 231 HIS B C 1
ATOM 5952 O O . HIS B 1 233 ? -4.708 -2.177 15.440 1.00 28.07 231 HIS B O 1
ATOM 5959 N N . GLY B 1 234 ? -3.360 -3.651 16.514 1.00 24.85 232 GLY B N 1
ATOM 5960 C CA . GLY B 1 234 ? -4.097 -4.810 16.083 1.00 21.85 232 GLY B CA 1
ATOM 5961 C C . GLY B 1 234 ? -3.864 -5.204 14.630 1.00 21.79 232 GLY B C 1
ATOM 5962 O O . GLY B 1 234 ? -2.855 -4.862 14.044 1.00 23.11 232 GLY B O 1
ATOM 5963 N N . LEU B 1 235 ? -4.802 -5.961 14.083 1.00 20.77 233 LEU B N 1
ATOM 5964 C CA . LEU B 1 235 ? -4.651 -6.497 12.754 1.00 20.78 233 LEU B CA 1
ATOM 5965 C C . LEU B 1 235 ? -4.483 -5.348 11.781 1.00 22.64 233 LEU B C 1
ATOM 5966 O O . LEU B 1 235 ? -5.302 -4.410 11.768 1.00 23.40 233 LEU B O 1
ATOM 5971 N N . SER B 1 236 ? -3.424 -5.406 10.979 1.00 20.56 234 SER B N 1
ATOM 5972 C CA . SER B 1 236 ? -3.244 -4.355 9.992 1.00 22.31 234 SER B CA 1
ATOM 5973 C C . SER B 1 236 ? -4.305 -4.389 8.906 1.00 22.47 234 SER B C 1
ATOM 5974 O O . SER B 1 236 ? -4.998 -5.381 8.675 1.00 21.93 234 SER B O 1
ATOM 5977 N N . GLN B 1 237 ? -4.394 -3.279 8.195 1.00 24.08 235 GLN B N 1
ATOM 5978 C CA . GLN B 1 237 ? -5.321 -3.248 7.076 1.00 26.12 235 GLN B CA 1
ATOM 5979 C C . GLN B 1 237 ? -5.032 -4.338 6.090 1.00 23.87 235 GLN B C 1
ATOM 5980 O O . GLN B 1 237 ? -5.945 -5.024 5.610 1.00 24.59 235 GLN B O 1
ATOM 5986 N N . ARG B 1 238 ? -3.757 -4.506 5.775 1.00 23.44 236 ARG B N 1
ATOM 5987 C CA . ARG B 1 238 ? -3.347 -5.506 4.826 1.00 25.21 236 ARG B CA 1
ATOM 5988 C C . ARG B 1 238 ? -3.709 -6.926 5.301 1.00 24.40 236 ARG B C 1
ATOM 5989 O O . ARG B 1 238 ? -4.299 -7.700 4.568 1.00 25.00 236 ARG B O 1
ATOM 5997 N N . ALA B 1 239 ? -3.312 -7.258 6.525 1.00 22.89 237 ALA B N 1
ATOM 5998 C CA . ALA B 1 239 ? -3.548 -8.597 7.055 1.00 23.70 237 ALA B CA 1
ATOM 5999 C C . ALA B 1 239 ? -5.058 -8.861 7.175 1.00 23.43 237 ALA B C 1
ATOM 6000 O O . ALA B 1 239 ? -5.542 -9.975 6.910 1.00 22.61 237 ALA B O 1
ATOM 6002 N N . ALA B 1 240 ? -5.814 -7.838 7.579 1.00 22.50 238 ALA B N 1
ATOM 6003 C CA . ALA B 1 240 ? -7.259 -8.002 7.683 1.00 21.24 238 ALA B CA 1
ATOM 6004 C C . ALA B 1 240 ? -7.898 -8.343 6.345 1.00 24.07 238 ALA B C 1
ATOM 6005 O O . ALA B 1 240 ? -8.787 -9.187 6.282 1.00 22.20 238 ALA B O 1
ATOM 6007 N N . SER B 1 241 ? -7.433 -7.710 5.263 1.00 22.54 239 SER B N 1
ATOM 6008 C CA A SER B 1 241 ? -7.924 -8.003 3.923 0.26 25.04 239 SER B CA 1
ATOM 6009 C CA B SER B 1 241 ? -7.970 -8.023 3.951 0.74 25.04 239 SER B CA 1
ATOM 6010 C C . SER B 1 241 ? -7.581 -9.429 3.517 1.00 25.49 239 SER B C 1
ATOM 6011 O O . SER B 1 241 ? -8.406 -10.150 2.916 1.00 28.20 239 SER B O 1
ATOM 6016 N N . GLU B 1 242 ? -6.351 -9.846 3.839 1.00 23.68 240 GLU B N 1
ATOM 6017 C CA . GLU B 1 242 ? -5.869 -11.171 3.470 1.00 24.09 240 GLU B CA 1
ATOM 6018 C C . GLU B 1 242 ? -6.604 -12.313 4.196 1.00 24.24 240 GLU B C 1
ATOM 6019 O O . GLU B 1 242 ? -6.776 -13.411 3.630 1.00 24.23 240 GLU B O 1
ATOM 6033 N N . GLY B 1 244 ? -9.728 -11.990 5.732 1.00 25.73 242 GLY B N 1
ATOM 6034 C CA . GLY B 1 244 ? -11.165 -11.786 5.820 1.00 25.54 242 GLY B CA 1
ATOM 6035 C C . GLY B 1 244 ? -11.669 -11.340 7.183 1.00 26.07 242 GLY B C 1
ATOM 6036 O O . GLY B 1 244 ? -12.792 -11.669 7.552 1.00 25.29 242 GLY B O 1
ATOM 6037 N N . LEU B 1 245 ? -10.861 -10.553 7.905 1.00 24.10 243 LEU B N 1
ATOM 6038 C CA . LEU B 1 245 ? -11.206 -10.086 9.253 1.00 23.25 243 LEU B CA 1
ATOM 6039 C C . LEU B 1 245 ? -11.234 -8.559 9.323 1.00 25.34 243 LEU B C 1
ATOM 6040 O O . LEU B 1 245 ? -11.030 -7.870 8.307 1.00 23.89 243 LEU B O 1
ATOM 6045 N N . ILE B 1 246 ? -11.456 -8.009 10.516 1.00 24.22 244 ILE B N 1
ATOM 6046 C CA . ILE B 1 246 ? -11.625 -6.569 10.674 1.00 25.29 244 ILE B CA 1
ATOM 6047 C C . ILE B 1 246 ? -10.322 -5.925 11.095 1.00 24.79 244 ILE B C 1
ATOM 6048 O O . ILE B 1 246 ? -9.691 -6.366 12.053 1.00 24.67 244 ILE B O 1
ATOM 6053 N N . PRO B 1 247 ? -9.900 -4.870 10.389 1.00 24.77 245 PRO B N 1
ATOM 6054 C CA . PRO B 1 247 ? -8.661 -4.228 10.854 1.00 23.58 245 PRO B CA 1
ATOM 6055 C C . PRO B 1 247 ? -8.771 -3.772 12.305 1.00 24.00 245 PRO B C 1
ATOM 6056 O O . PRO B 1 247 ? -9.830 -3.292 12.754 1.00 22.13 245 PRO B O 1
ATOM 6060 N N . GLY B 1 248 ? -7.669 -3.916 13.045 1.00 24.08 246 GLY B N 1
ATOM 6061 C CA . GLY B 1 248 ? -7.598 -3.457 14.423 1.00 21.83 246 GLY B CA 1
ATOM 6062 C C . GLY B 1 248 ? -7.947 -4.567 15.434 1.00 24.38 246 GLY B C 1
ATOM 6063 O O . GLY B 1 248 ? -7.791 -4.381 16.669 1.00 23.66 246 GLY B O 1
ATOM 6064 N N . THR B 1 249 ? -8.433 -5.703 14.930 1.00 23.88 247 THR B N 1
ATOM 6065 C CA . THR B 1 249 ? -8.734 -6.854 15.794 1.00 22.88 247 THR B CA 1
ATOM 6066 C C . THR B 1 249 ? -7.479 -7.113 16.644 1.0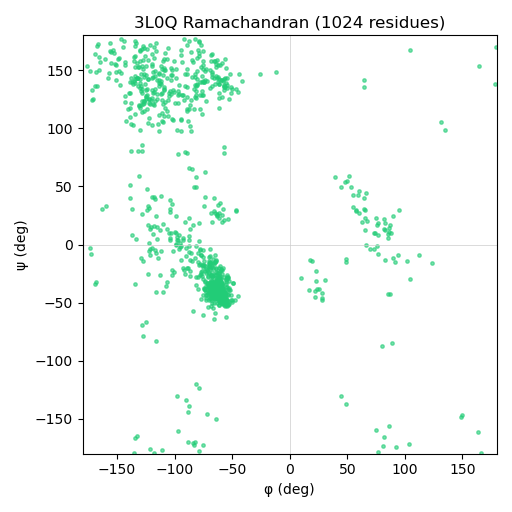0 22.75 247 THR B C 1
ATOM 6067 O O . THR B 1 249 ? -6.354 -7.139 16.107 1.00 20.94 247 THR B O 1
ATOM 6071 N N . ALA B 1 250 ? -7.641 -7.243 17.967 1.00 22.43 248 ALA B N 1
ATOM 6072 C CA . ALA B 1 250 ? -6.477 -7.441 18.820 1.00 21.44 248 ALA B CA 1
ATOM 6073 C C . ALA B 1 250 ? -5.654 -8.682 18.444 1.00 20.05 248 ALA B C 1
ATOM 6074 O O . ALA B 1 250 ? -6.221 -9.705 18.117 1.00 19.54 248 ALA B O 1
ATOM 6076 N N . VAL B 1 251 ? -4.317 -8.553 18.523 1.00 20.01 249 VAL B N 1
ATOM 6077 C CA . VAL B 1 251 ? -3.398 -9.644 18.245 1.00 19.15 249 VAL B CA 1
ATOM 6078 C C . VAL B 1 251 ? -2.420 -9.773 19.414 1.00 18.69 249 VAL B C 1
ATOM 6079 O O . VAL B 1 251 ? -1.701 -8.823 19.707 1.00 20.82 249 VAL B O 1
ATOM 6083 N N . SER B 1 252 ? -2.339 -10.945 20.025 1.00 19.12 250 SER B N 1
ATOM 6084 C CA . SER B 1 252 ? -1.386 -11.138 21.132 1.00 20.07 250 SER B CA 1
ATOM 6085 C C . SER B 1 252 ? 0.049 -11.279 20.612 1.00 19.42 250 SER B C 1
ATOM 6086 O O . SER B 1 252 ? 0.298 -11.711 19.465 1.00 18.95 250 SER B O 1
ATOM 6089 N N . VAL B 1 253 ? 0.995 -10.997 21.490 1.00 17.73 251 VAL B N 1
ATOM 6090 C CA . VAL B 1 253 ? 2.357 -11.467 21.337 1.00 18.82 251 VAL B CA 1
ATOM 6091 C C . VAL B 1 253 ? 2.324 -13.003 21.103 1.00 19.39 251 VAL B C 1
ATOM 6092 O O . VAL B 1 253 ? 1.474 -13.701 21.658 1.00 19.45 251 VAL B O 1
ATOM 6096 N N . SER B 1 254 ? 3.268 -13.516 20.316 1.00 18.52 252 SER B N 1
ATOM 6097 C CA . SER B 1 254 ? 3.271 -14.931 19.880 1.00 18.17 252 SER B CA 1
ATOM 6098 C C . SER B 1 254 ? 3.787 -15.907 20.965 1.00 17.13 252 SER B C 1
ATOM 6099 O O . SER B 1 254 ? 4.270 -15.496 22.046 1.00 18.12 252 SER B O 1
ATOM 6102 N N . ILE B 1 255 ? 3.710 -17.180 20.632 1.00 18.04 253 ILE B N 1
ATOM 6103 C CA . ILE B 1 255 ? 4.270 -18.202 21.531 1.00 18.56 253 ILE B CA 1
ATOM 6104 C C . ILE B 1 255 ? 4.699 -19.409 20.706 1.00 17.28 253 ILE B C 1
ATOM 6105 O O . ILE B 1 255 ? 4.176 -19.643 19.617 1.00 17.43 253 ILE B O 1
ATOM 6110 N N . ILE B 1 256 ? 5.645 -20.190 21.214 1.00 16.77 254 ILE B N 1
ATOM 6111 C CA . ILE B 1 256 ? 6.037 -21.423 20.540 1.00 17.99 254 ILE B CA 1
ATOM 6112 C C . ILE B 1 256 ? 4.941 -22.493 20.722 1.00 18.60 254 ILE B C 1
ATOM 6113 O O . ILE B 1 256 ? 4.210 -22.479 21.731 1.00 18.07 254 ILE B O 1
ATOM 6118 N N . ASP B 1 257 ? 4.810 -23.368 19.733 1.00 18.34 255 ASP B N 1
ATOM 6119 C CA . ASP B 1 257 ? 3.723 -24.333 19.703 1.00 19.29 255 ASP B CA 1
ATOM 6120 C C . ASP B 1 257 ? 3.568 -25.175 20.961 1.00 21.19 255 ASP B C 1
ATOM 6121 O O . ASP B 1 257 ? 2.464 -25.266 21.512 1.00 20.56 255 ASP B O 1
ATOM 6126 N N . ALA B 1 258 ? 4.647 -25.797 21.441 1.00 20.60 256 ALA B N 1
ATOM 6127 C CA . ALA B 1 258 ? 4.500 -26.624 22.636 1.00 22.06 256 ALA B CA 1
ATOM 6128 C C . ALA B 1 258 ? 4.008 -25.824 23.832 1.00 22.10 256 ALA B C 1
ATOM 6129 O O . ALA B 1 258 ? 3.234 -26.324 24.687 1.00 21.92 256 ALA B O 1
ATOM 6131 N N . HIS B 1 259 ? 4.478 -24.584 23.918 1.00 19.39 257 HIS B N 1
ATOM 6132 C CA . HIS B 1 259 ? 4.129 -23.734 25.039 1.00 19.85 257 HIS B CA 1
ATOM 6133 C C . HIS B 1 259 ? 2.688 -23.298 24.951 1.00 18.35 257 HIS B C 1
ATOM 6134 O O . HIS B 1 259 ? 2.001 -23.140 25.978 1.00 18.97 257 HIS B O 1
ATOM 6141 N N . ALA B 1 260 ? 2.191 -23.126 23.720 1.00 18.85 258 ALA B N 1
ATOM 6142 C CA . ALA B 1 260 ? 0.746 -22.885 23.541 1.00 18.86 258 ALA B CA 1
ATOM 6143 C C . ALA B 1 260 ? -0.116 -24.030 24.042 1.00 18.61 258 ALA B C 1
ATOM 6144 O O . ALA B 1 260 ? -1.170 -23.807 24.700 1.00 18.63 258 ALA B O 1
ATOM 6146 N N . GLY B 1 261 ? 0.321 -25.249 23.744 1.00 18.44 259 GLY B N 1
ATOM 6147 C CA . GLY B 1 261 ? -0.276 -26.464 24.305 1.00 19.46 259 GLY B CA 1
ATOM 6148 C C . GLY B 1 261 ? -0.337 -26.441 25.824 1.00 18.12 259 GLY B C 1
ATOM 6149 O O . GLY B 1 261 ? -1.373 -26.748 26.454 1.00 19.36 259 GLY B O 1
ATOM 6150 N N . THR B 1 262 ? 0.751 -25.973 26.428 1.00 17.99 260 THR B N 1
ATOM 6151 C CA . THR B 1 262 ? 0.801 -25.879 27.863 1.00 19.15 260 THR B CA 1
ATOM 6152 C C . THR B 1 262 ? -0.266 -24.853 28.367 1.00 18.79 260 THR B C 1
ATOM 6153 O O . THR B 1 262 ? -0.987 -25.099 29.355 1.00 19.33 260 THR B O 1
ATOM 6157 N N . ILE B 1 263 ? -0.386 -23.704 27.718 1.00 20.19 261 ILE B N 1
ATOM 6158 C CA . ILE B 1 263 ? -1.392 -22.730 28.144 1.00 20.36 261 ILE B CA 1
ATOM 6159 C C . ILE B 1 263 ? -2.781 -23.298 27.998 1.00 20.05 261 ILE B C 1
ATOM 6160 O O . ILE B 1 263 ? -3.641 -23.114 28.877 1.00 20.61 261 ILE B O 1
ATOM 6165 N N . GLY B 1 264 ? -2.987 -24.023 26.916 1.00 20.13 262 GLY B N 1
ATOM 6166 C CA . GLY B 1 264 ? -4.239 -24.712 26.606 1.00 20.01 262 GLY B CA 1
ATOM 6167 C C . GLY B 1 264 ? -4.735 -25.671 27.671 1.00 21.22 262 GLY B C 1
ATOM 6168 O O . GLY B 1 264 ? -5.939 -25.855 27.816 1.00 22.02 262 GLY B O 1
ATOM 6169 N N . ILE B 1 265 ? -3.819 -26.282 28.425 1.00 20.74 263 ILE B N 1
ATOM 6170 C CA . ILE B 1 265 ? -4.230 -27.304 29.405 1.00 21.51 263 ILE B CA 1
ATOM 6171 C C . ILE B 1 265 ? -3.837 -27.104 30.857 1.00 20.36 263 ILE B C 1
ATOM 6172 O O . ILE B 1 265 ? -4.495 -27.669 31.756 1.00 21.57 263 ILE B O 1
ATOM 6177 N N . LEU B 1 266 ? -2.770 -26.373 31.114 1.00 20.85 264 LEU B N 1
ATOM 6178 C CA . LEU B 1 266 ? -2.166 -26.373 32.453 1.00 20.98 264 LEU B CA 1
ATOM 6179 C C . LEU B 1 266 ? -3.031 -25.677 33.514 1.00 23.44 264 LEU B C 1
ATOM 6180 O O . LEU B 1 266 ? -2.879 -25.983 34.714 1.00 24.31 264 LEU B O 1
ATOM 6185 N N . GLY B 1 267 ? -3.958 -24.832 33.050 1.00 23.07 265 GLY B N 1
ATOM 6186 C CA . GLY B 1 267 ? -4.812 -24.020 33.900 1.00 26.82 265 GLY B CA 1
ATOM 6187 C C . GLY B 1 267 ? -6.283 -24.438 34.026 1.00 26.67 265 GLY B C 1
ATOM 6188 O O . GLY B 1 267 ? -7.113 -23.668 34.507 1.00 27.24 265 GLY B O 1
ATOM 6189 N N . ALA B 1 268 ? -6.606 -25.641 33.579 1.00 24.43 266 ALA B N 1
ATOM 6190 C CA . ALA B 1 268 ? -7.965 -26.157 33.579 1.00 25.44 266 ALA B CA 1
ATOM 6191 C C . ALA B 1 268 ? -8.230 -26.537 35.056 1.00 27.39 266 ALA B C 1
ATOM 6192 O O . ALA B 1 268 ? -7.577 -27.426 35.593 1.00 27.27 266 ALA B O 1
ATOM 6194 N N . SER B 1 269 ? -9.125 -25.826 35.738 1.00 29.30 267 SER B N 1
ATOM 6195 C CA . SER B 1 269 ? -9.076 -25.899 37.209 1.00 30.55 267 SER B CA 1
ATOM 6196 C C . SER B 1 269 ? -9.765 -27.105 37.823 1.00 31.52 267 SER B C 1
ATOM 6197 O O . SER B 1 269 ? -10.873 -27.495 37.414 1.00 30.60 267 SER B O 1
ATOM 6200 N N . GLY B 1 270 ? -9.086 -27.684 38.813 1.00 32.40 268 GLY B N 1
ATOM 6201 C CA . GLY B 1 270 ? -9.660 -28.734 39.640 1.00 34.02 268 GLY B CA 1
ATOM 6202 C C . GLY B 1 270 ? -10.424 -28.203 40.853 1.00 35.06 268 GLY B C 1
ATOM 6203 O O . GLY B 1 270 ? -10.918 -28.998 41.655 1.00 35.40 268 GLY B O 1
ATOM 6204 N N . VAL B 1 271 ? -10.543 -26.877 40.969 1.00 33.78 269 VAL B N 1
ATOM 6205 C CA . VAL B 1 271 ? -11.280 -26.216 42.064 1.00 35.70 269 VAL B CA 1
ATOM 6206 C C . VAL B 1 271 ? -12.383 -25.271 41.543 1.00 36.65 269 VAL B C 1
ATOM 6207 O O . VAL B 1 271 ? -12.084 -24.257 40.902 1.00 36.86 269 VAL B O 1
ATOM 6211 N N . THR B 1 272 ? -13.647 -25.573 41.842 1.00 35.50 270 THR B N 1
ATOM 6212 C CA . THR B 1 272 ? -14.767 -24.810 41.251 1.00 35.05 270 THR B CA 1
ATOM 6213 C C . THR B 1 272 ? -14.744 -23.315 41.621 1.00 34.38 270 THR B C 1
ATOM 6214 O O . THR B 1 272 ? -14.859 -22.975 42.786 1.00 33.78 270 THR B O 1
ATOM 6218 N N . GLY B 1 273 ? -14.600 -22.432 40.627 1.00 35.89 271 GLY B N 1
ATOM 6219 C CA . GLY B 1 273 ? -14.642 -20.979 40.862 1.00 35.73 271 GLY B CA 1
ATOM 6220 C C . GLY B 1 273 ? -13.316 -20.328 41.253 1.00 37.63 271 GLY B C 1
ATOM 6221 O O . GLY B 1 273 ? -13.270 -19.153 41.668 1.00 37.46 271 GLY B O 1
ATOM 6222 N N . GLU B 1 274 ? -12.230 -21.092 41.130 1.00 38.18 272 GLU B N 1
ATOM 6223 C CA . GLU B 1 274 ? -10.865 -20.586 41.306 1.00 37.23 272 GLU B CA 1
ATOM 6224 C C . GLU B 1 274 ? -10.040 -20.852 40.037 1.00 36.21 272 GLU B C 1
ATOM 6225 O O . GLU B 1 274 ? -10.386 -21.728 39.248 1.00 35.14 272 GLU B O 1
ATOM 6231 N N . ASN B 1 275 ? -8.964 -20.090 39.863 1.00 34.83 273 ASN B N 1
ATOM 6232 C CA . ASN B 1 275 ? -7.948 -20.416 38.886 1.00 33.19 273 ASN B CA 1
ATOM 6233 C C . ASN B 1 275 ? -7.235 -21.687 39.351 1.00 34.47 273 ASN B C 1
ATOM 6234 O O . ASN B 1 275 ? -7.324 -22.063 40.532 1.00 33.83 273 ASN B O 1
ATOM 6239 N N . ALA B 1 276 ? -6.524 -22.343 38.434 1.00 33.01 274 ALA B N 1
ATOM 6240 C CA . ALA B 1 276 ? -5.853 -23.601 38.755 1.00 33.70 274 ALA B CA 1
ATOM 6241 C C . ALA B 1 276 ? -4.600 -23.362 39.592 1.00 36.08 274 ALA B C 1
ATOM 6242 O O . ALA B 1 276 ? -3.963 -22.304 39.488 1.00 34.22 274 ALA B O 1
ATOM 6244 N N . ASN B 1 277 ? -4.256 -24.352 40.417 1.00 35.99 275 ASN B N 1
ATOM 6245 C CA . ASN B 1 277 ? -2.973 -24.379 41.121 1.00 36.52 275 ASN B CA 1
ATOM 6246 C C . ASN B 1 277 ? -1.913 -25.074 40.249 1.00 35.27 275 ASN B C 1
ATOM 6247 O O . ASN B 1 277 ? -1.951 -26.305 40.105 1.00 38.46 275 ASN B O 1
ATOM 6252 N N . PHE B 1 278 ? -0.989 -24.298 39.672 1.00 34.89 276 PHE B N 1
ATOM 6253 C CA . PHE B 1 278 ? 0.131 -24.815 38.834 1.00 35.18 276 PHE B CA 1
ATOM 6254 C C . PHE B 1 278 ? 1.278 -25.487 39.565 1.00 32.80 276 PHE B C 1
ATOM 6255 O O . PHE B 1 278 ? 2.117 -26.169 38.937 1.00 30.36 276 PHE B O 1
ATOM 6263 N N . ASP B 1 279 ? 1.370 -25.238 40.863 1.00 34.28 277 ASP B N 1
ATOM 6264 C CA . ASP B 1 279 ? 2.608 -25.536 41.570 1.00 33.97 277 ASP B CA 1
ATOM 6265 C C . ASP B 1 279 ? 2.881 -27.064 41.517 1.00 33.16 277 ASP B C 1
ATOM 6266 O O . ASP B 1 279 ? 4.035 -27.554 41.514 1.00 34.15 277 ASP B O 1
ATOM 6271 N N . ARG B 1 280 ? 1.803 -27.822 41.518 1.00 30.16 278 ARG B N 1
ATOM 6272 C CA . ARG B 1 280 ? 1.963 -29.257 41.593 1.00 27.92 278 ARG B CA 1
ATOM 6273 C C . ARG B 1 280 ? 1.592 -29.997 40.297 1.00 24.22 278 ARG B C 1
ATOM 6274 O O . ARG B 1 280 ? 1.374 -31.215 40.309 1.00 22.59 278 ARG B O 1
ATOM 6282 N N . ARG B 1 281 ? 1.540 -29.252 39.193 1.00 23.30 279 ARG B N 1
ATOM 6283 C CA . ARG B 1 281 ? 1.223 -29.864 37.906 1.00 21.61 279 ARG B CA 1
ATOM 6284 C C . ARG B 1 281 ? 2.401 -29.830 36.915 1.00 21.00 279 ARG B C 1
ATOM 6285 O O . ARG B 1 281 ? 3.244 -28.924 36.928 1.00 20.97 279 ARG B O 1
ATOM 6293 N N . ILE B 1 282 ? 2.461 -30.853 36.087 1.00 16.73 280 ILE B N 1
ATOM 6294 C CA . ILE B 1 282 ? 3.310 -30.915 34.923 1.00 17.49 280 ILE B CA 1
ATOM 6295 C C . ILE B 1 282 ? 2.410 -31.088 33.683 1.00 16.93 280 ILE B C 1
ATOM 6296 O O . ILE B 1 282 ? 1.440 -31.730 33.753 1.00 18.58 280 ILE B O 1
ATOM 6301 N N . ALA B 1 283 ? 2.782 -30.459 32.576 1.00 16.79 281 ALA B N 1
ATOM 6302 C CA . ALA B 1 283 ? 2.099 -30.609 31.319 1.00 17.06 281 ALA B CA 1
ATOM 6303 C C . ALA B 1 283 ? 2.867 -31.573 30.438 1.00 17.76 281 ALA B C 1
ATOM 6304 O O . ALA B 1 283 ? 4.040 -31.459 30.315 1.00 16.68 281 ALA B O 1
ATOM 6306 N N . LEU B 1 284 ? 2.171 -32.540 29.867 1.00 16.29 282 LEU B N 1
ATOM 6307 C CA . LEU B 1 284 ? 2.787 -33.447 28.919 1.00 17.08 282 LEU B CA 1
ATOM 6308 C C . LEU B 1 284 ? 2.231 -33.173 27.538 1.00 18.74 282 LEU B C 1
ATOM 6309 O O . LEU B 1 284 ? 1.138 -33.508 27.289 1.00 21.34 282 LEU B O 1
ATOM 6314 N N . ILE B 1 285 ? 3.003 -32.561 26.672 1.00 16.71 283 ILE B N 1
ATOM 6315 C CA . ILE B 1 285 ? 2.533 -32.194 25.346 1.00 18.58 283 ILE B CA 1
ATOM 6316 C C . ILE B 1 285 ? 3.012 -33.266 24.383 1.00 20.31 283 ILE B C 1
ATOM 6317 O O . ILE B 1 285 ? 4.132 -33.260 23.985 1.00 19.33 283 ILE B O 1
ATOM 6322 N N . GLY B 1 286 ? 2.115 -34.200 24.073 1.00 20.18 284 GLY B N 1
ATOM 6323 C CA . GLY B 1 286 ? 2.448 -35.463 23.410 1.00 21.67 284 GLY B CA 1
ATOM 6324 C C . GLY B 1 286 ? 2.346 -35.382 21.914 1.00 20.34 284 GLY B C 1
ATOM 6325 O O . GLY B 1 286 ? 2.011 -34.327 21.346 1.00 25.62 284 GLY B O 1
ATOM 6326 N N . GLY B 1 287 ? 2.691 -36.465 21.239 1.00 22.72 285 GLY B N 1
ATOM 6327 C CA . GLY B 1 287 ? 2.793 -36.426 19.799 1.00 23.98 285 GLY B CA 1
ATOM 6328 C C . GLY B 1 287 ? 3.870 -37.409 19.433 1.00 20.91 285 GLY B C 1
ATOM 6329 O O . GLY B 1 287 ? 4.073 -38.368 20.160 1.00 21.91 285 GLY B O 1
ATOM 6330 N N . THR B 1 288 ? 4.597 -37.155 18.362 1.00 20.14 286 THR B N 1
ATOM 6331 C CA . THR B 1 288 ? 5.651 -38.091 17.975 1.00 20.88 286 THR B CA 1
ATOM 6332 C C . THR B 1 288 ? 6.753 -38.006 19.033 1.00 19.99 286 THR B C 1
ATOM 6333 O O . THR B 1 288 ? 7.465 -38.957 19.251 1.00 17.01 286 THR B O 1
ATOM 6337 N N . SER B 1 289 ? 6.905 -36.827 19.641 1.00 20.17 287 SER B N 1
ATOM 6338 C CA . SER B 1 289 ? 7.818 -36.661 20.769 1.00 19.53 287 SER B CA 1
ATOM 6339 C C . SER B 1 289 ? 6.970 -36.020 21.891 1.00 18.81 287 SER B C 1
ATOM 6340 O O . SER B 1 289 ? 5.860 -35.578 21.636 1.00 19.22 287 SER B O 1
ATOM 6343 N N . THR B 1 290 ? 7.503 -35.932 23.106 1.00 15.53 288 THR B N 1
ATOM 6344 C CA . THR B 1 290 ? 6.724 -35.325 24.201 1.00 16.86 288 THR B CA 1
ATOM 6345 C C . THR B 1 290 ? 7.567 -34.263 24.904 1.00 17.79 288 THR B C 1
ATOM 6346 O O . THR B 1 290 ? 8.754 -34.480 25.160 1.00 17.15 288 THR B O 1
ATOM 6350 N N . ALA B 1 291 ? 6.953 -33.106 25.198 1.00 16.13 289 ALA B N 1
ATOM 6351 C CA . ALA B 1 291 ? 7.588 -32.068 26.026 1.00 15.08 289 ALA B CA 1
ATOM 6352 C C . ALA B 1 291 ? 6.967 -32.131 27.431 1.00 16.27 289 ALA B C 1
ATOM 6353 O O . ALA B 1 291 ? 5.769 -32.378 27.571 1.00 17.51 289 ALA B O 1
ATOM 6355 N N . HIS B 1 292 ? 7.782 -31.935 28.453 1.00 15.02 290 HIS B N 1
ATOM 6356 C CA . HIS B 1 292 ? 7.357 -32.042 29.862 1.00 16.57 290 HIS B CA 1
ATOM 6357 C C . HIS B 1 292 ? 7.630 -30.670 30.428 1.00 18.22 290 HIS B C 1
ATOM 6358 O O . HIS B 1 292 ? 8.790 -30.271 30.579 1.00 17.43 290 HIS B O 1
ATOM 6373 N N . ALA B 1 294 ? 6.884 -27.545 33.312 1.00 17.27 292 ALA B N 1
ATOM 6374 C CA . ALA B 1 294 ? 6.370 -27.143 34.620 1.00 17.84 292 ALA B CA 1
ATOM 6375 C C . ALA B 1 294 ? 6.915 -25.767 34.933 1.00 17.65 292 ALA B C 1
ATOM 6376 O O . ALA B 1 294 ? 7.892 -25.352 34.339 1.00 17.00 292 ALA B O 1
ATOM 6386 N N . SER B 1 296 ? 7.704 -22.768 38.131 1.00 19.53 294 SER B N 1
ATOM 6387 C CA . SER B 1 296 ? 7.937 -22.462 39.549 1.00 20.40 294 SER B CA 1
ATOM 6388 C C . SER B 1 296 ? 8.051 -20.968 39.796 1.00 22.40 294 SER B C 1
ATOM 6389 O O . SER B 1 296 ? 8.540 -20.235 38.961 1.00 21.15 294 SER B O 1
ATOM 6392 N N . ARG B 1 297 ? 7.726 -20.515 41.003 1.00 23.37 295 ARG B N 1
ATOM 6393 C CA . ARG B 1 297 ? 8.072 -19.138 41.373 1.00 25.25 295 ARG B CA 1
ATOM 6394 C C . ARG B 1 297 ? 9.575 -18.873 41.587 1.00 24.15 295 ARG B C 1
ATOM 6395 O O . ARG B 1 297 ? 9.989 -17.714 41.650 1.00 25.06 295 ARG B O 1
ATOM 6403 N N . SER B 1 298 ? 10.385 -19.915 41.748 1.00 23.72 296 SER B N 1
ATOM 6404 C CA . SER B 1 298 ? 11.830 -19.718 41.888 1.00 22.79 296 SER B CA 1
ATOM 6405 C C . SER B 1 298 ? 12.578 -20.392 40.761 1.00 22.54 296 SER B C 1
ATOM 6406 O O . SER B 1 298 ? 12.025 -21.273 40.105 1.00 21.74 296 SER B O 1
ATOM 6409 N N . ALA B 1 299 ? 13.819 -19.966 40.543 1.00 23.23 297 ALA B N 1
ATOM 6410 C CA . ALA B 1 299 ? 14.689 -20.534 39.535 1.00 21.15 297 ALA B CA 1
ATOM 6411 C C . ALA B 1 299 ? 15.349 -21.812 40.029 1.00 20.92 297 ALA B C 1
ATOM 6412 O O . ALA B 1 299 ? 15.970 -21.829 41.114 1.00 20.40 297 ALA B O 1
ATOM 6414 N N . HIS B 1 300 ? 15.250 -22.871 39.230 1.00 18.67 298 HIS B N 1
ATOM 6415 C CA . HIS B 1 300 ? 15.901 -24.117 39.556 1.00 19.77 298 HIS B CA 1
ATOM 6416 C C . HIS B 1 300 ? 16.650 -24.582 38.326 1.00 18.06 298 HIS B C 1
ATOM 6417 O O . HIS B 1 300 ? 16.034 -24.799 37.288 1.00 17.83 298 HIS B O 1
ATOM 6424 N N . PHE B 1 301 ? 17.954 -24.714 38.428 1.00 19.01 299 PHE B N 1
ATOM 6425 C CA . PHE B 1 301 ? 18.731 -25.339 37.368 1.00 20.51 299 PHE B CA 1
ATOM 6426 C C . PHE B 1 301 ? 18.738 -26.836 37.658 1.00 19.98 299 PHE B C 1
ATOM 6427 O O . PHE B 1 301 ? 19.277 -27.284 38.690 1.00 20.67 299 PHE B O 1
ATOM 6435 N N . ILE B 1 302 ? 18.155 -27.606 36.740 1.00 18.47 300 ILE B N 1
ATOM 6436 C CA . ILE B 1 302 ? 17.954 -29.025 36.966 1.00 20.44 300 ILE B CA 1
ATOM 6437 C C . ILE B 1 302 ? 18.730 -29.799 35.932 1.00 20.97 300 ILE B C 1
ATOM 6438 O O . ILE B 1 302 ? 18.489 -29.657 34.722 1.00 19.83 300 ILE B O 1
ATOM 6443 N N . SER B 1 303 ? 19.666 -30.632 36.396 1.00 22.25 301 SER B N 1
ATOM 6444 C CA . SER B 1 303 ? 20.426 -31.484 35.479 1.00 24.33 301 SER B CA 1
ATOM 6445 C C . SER B 1 303 ? 19.515 -32.310 34.552 1.00 21.28 301 SER B C 1
ATOM 6446 O O . SER B 1 303 ? 18.633 -33.017 35.032 1.00 21.00 301 SER B O 1
ATOM 6449 N N . GLY B 1 304 ? 19.721 -32.195 33.236 1.00 19.79 302 GLY B N 1
ATOM 6450 C CA . GLY B 1 304 ? 18.926 -32.972 32.283 1.00 21.05 302 GLY B CA 1
ATOM 6451 C C . GLY B 1 304 ? 17.598 -32.351 31.886 1.00 21.95 302 GLY B C 1
ATOM 6452 O O . GLY B 1 304 ? 16.812 -32.964 31.151 1.00 20.88 302 GLY B O 1
ATOM 6453 N N . ILE B 1 305 ? 17.343 -31.118 32.344 1.00 18.43 303 ILE B N 1
ATOM 6454 C CA . ILE B 1 305 ? 16.096 -30.451 32.010 1.00 19.09 303 ILE B CA 1
ATOM 6455 C C . ILE B 1 305 ? 16.437 -29.015 31.593 1.00 19.73 303 ILE B C 1
ATOM 6456 O O . ILE B 1 305 ? 17.298 -28.388 32.235 1.00 18.65 303 ILE B O 1
ATOM 6461 N N . TRP B 1 306 ? 15.788 -28.483 30.556 1.00 18.52 304 TRP B N 1
ATOM 6462 C CA . TRP B 1 306 ? 16.133 -27.121 30.125 1.00 18.81 304 TRP B CA 1
ATOM 6463 C C . TRP B 1 306 ? 15.500 -26.072 31.027 1.00 18.26 304 TRP B C 1
ATOM 6464 O O . TRP B 1 306 ? 14.519 -26.349 31.746 1.00 16.76 304 TRP B O 1
ATOM 6475 N N . GLY B 1 307 ? 16.044 -24.858 30.952 1.00 18.46 305 GLY B N 1
ATOM 6476 C CA . GLY B 1 307 ? 15.584 -23.779 31.847 1.00 17.08 305 GLY B CA 1
ATOM 6477 C C . GLY B 1 307 ? 16.575 -23.554 32.952 1.00 17.20 305 GLY B C 1
ATOM 6478 O O . GLY B 1 307 ? 17.639 -24.116 32.906 1.00 19.08 305 GLY B O 1
ATOM 6479 N N . PRO B 1 308 ? 16.227 -22.728 33.949 1.00 18.07 306 PRO B N 1
ATOM 6480 C CA . PRO B 1 308 ? 14.930 -22.093 34.128 1.00 16.46 306 PRO B CA 1
ATOM 6481 C C . PRO B 1 308 ? 14.757 -20.830 33.260 1.00 19.19 306 PRO B C 1
ATOM 6482 O O . PRO B 1 308 ? 15.614 -19.954 33.256 1.00 20.59 306 PRO B O 1
ATOM 6486 N N . TYR B 1 309 ? 13.625 -20.741 32.567 1.00 17.70 307 TYR B N 1
ATOM 6487 C CA . TYR B 1 309 ? 13.364 -19.604 31.665 1.00 19.77 307 TYR B CA 1
ATOM 6488 C C . TYR B 1 309 ? 12.312 -18.679 32.296 1.00 20.51 307 TYR B C 1
ATOM 6489 O O . TYR B 1 309 ? 11.139 -19.030 32.418 1.00 19.10 307 TYR B O 1
ATOM 6498 N N . TYR B 1 310 ? 12.707 -17.442 32.630 1.00 20.90 308 TYR B N 1
ATOM 6499 C CA . TYR B 1 310 ? 11.823 -16.570 33.378 1.00 21.53 308 TYR B CA 1
ATOM 6500 C C . TYR B 1 310 ? 10.749 -15.952 32.469 1.00 21.93 308 TYR B C 1
ATOM 6501 O O . TYR B 1 310 ? 11.106 -15.389 31.423 1.00 21.85 308 TYR B O 1
ATOM 6510 N N . SER B 1 311 ? 9.483 -16.061 32.877 1.00 21.68 309 SER B N 1
ATOM 6511 C CA . SER B 1 311 ? 8.332 -15.481 32.170 1.00 23.93 309 SER B CA 1
ATOM 6512 C C . SER B 1 311 ? 8.207 -15.961 30.719 1.00 23.26 309 SER B C 1
ATOM 6513 O O . SER B 1 311 ? 7.633 -15.290 29.884 1.00 22.71 309 SER B O 1
ATOM 6516 N N . ALA B 1 312 ? 8.666 -17.182 30.452 1.00 21.69 310 ALA B N 1
ATOM 6517 C CA . ALA B 1 312 ? 8.606 -17.709 29.084 1.00 21.48 310 ALA B CA 1
ATOM 6518 C C . ALA B 1 312 ? 7.196 -18.146 28.714 1.00 24.72 310 ALA B C 1
ATOM 6519 O O . ALA B 1 312 ? 6.884 -18.348 27.536 1.00 24.38 310 ALA B O 1
ATOM 6521 N N . ILE B 1 313 ? 6.355 -18.340 29.730 1.00 23.14 311 ILE B N 1
ATOM 6522 C CA . ILE B 1 313 ? 4.961 -18.598 29.497 1.00 25.64 311 ILE B CA 1
ATOM 6523 C C . ILE B 1 313 ? 4.128 -17.653 30.324 1.00 26.41 311 ILE B C 1
ATOM 6524 O O . ILE B 1 313 ? 3.409 -16.826 29.784 1.00 27.01 311 ILE B O 1
ATOM 6529 N N . LEU B 1 314 ? 4.143 -17.826 31.639 1.00 25.24 312 LEU B N 1
ATOM 6530 C CA . LEU B 1 314 ? 3.441 -16.875 32.521 1.00 25.24 312 LEU B CA 1
ATOM 6531 C C . LEU B 1 314 ? 4.389 -15.895 33.237 1.00 25.84 312 LEU B C 1
ATOM 6532 O O . LEU B 1 314 ? 5.518 -16.232 33.625 1.00 24.29 312 LEU B O 1
ATOM 6537 N N . PRO B 1 315 ? 3.919 -14.650 33.457 1.00 26.24 313 PRO B N 1
ATOM 6538 C CA . PRO B 1 315 ? 4.759 -13.713 34.206 1.00 25.51 313 PRO B CA 1
ATOM 6539 C C . PRO B 1 315 ? 5.059 -14.189 35.645 1.00 24.07 313 PRO B C 1
ATOM 6540 O O . PRO B 1 315 ? 4.214 -14.781 36.308 1.00 27.02 313 PRO B O 1
ATOM 6544 N N . GLU B 1 316 ? 6.273 -13.921 36.079 1.00 25.35 314 GLU B N 1
ATOM 6545 C CA . GLU B 1 316 ? 6.757 -14.184 37.432 1.00 27.10 314 GLU B CA 1
ATOM 6546 C C . GLU B 1 316 ? 6.782 -15.672 37.699 1.00 25.17 314 GLU B C 1
ATOM 6547 O O . GLU B 1 316 ? 6.732 -16.113 38.859 1.00 27.68 314 GLU B O 1
ATOM 6553 N N . TYR B 1 317 ? 6.851 -16.449 36.634 1.00 23.04 315 TYR B N 1
ATOM 6554 C CA . TYR B 1 317 ? 7.105 -17.893 36.750 1.00 22.71 315 TYR B CA 1
ATOM 6555 C C . TYR B 1 317 ? 8.318 -18.271 35.944 1.00 21.85 315 TYR B C 1
ATOM 6556 O O . TYR B 1 317 ? 8.531 -17.730 34.877 1.00 22.06 315 TYR B O 1
ATOM 6565 N N . TRP B 1 318 ? 9.113 -19.210 36.468 1.00 19.91 316 TRP B N 1
ATOM 6566 C CA . TRP B 1 318 ? 10.262 -19.699 35.719 1.00 19.59 316 TRP B CA 1
ATOM 6567 C C . TRP B 1 318 ? 9.861 -21.044 35.130 1.00 18.43 316 TRP B C 1
ATOM 6568 O O . TRP B 1 318 ? 9.290 -21.876 35.850 1.00 18.08 316 TRP B O 1
ATOM 6579 N N . LEU B 1 319 ? 10.150 -21.229 33.835 1.00 17.68 317 LEU B N 1
ATOM 6580 C CA . LEU B 1 319 ? 9.753 -22.480 33.141 1.00 16.74 317 LEU B CA 1
ATOM 6581 C C . LEU B 1 319 ? 10.909 -23.458 33.096 1.00 16.45 317 LEU B C 1
ATOM 6582 O O . LEU B 1 319 ? 12.026 -23.094 32.765 1.00 16.57 317 LEU B O 1
ATOM 6587 N N . ASN B 1 320 ? 10.648 -24.719 33.467 1.00 15.79 318 ASN B N 1
ATOM 6588 C CA . ASN B 1 320 ? 11.605 -25.788 33.201 1.00 15.47 318 ASN B CA 1
ATOM 6589 C C . ASN B 1 320 ? 10.970 -26.746 32.172 1.00 17.25 318 ASN B C 1
ATOM 6590 O O . ASN B 1 320 ? 9.801 -27.107 32.336 1.00 17.19 318 ASN B O 1
ATOM 6595 N N . GLU B 1 321 ? 11.764 -27.163 31.182 1.00 17.12 319 GLU B N 1
ATOM 6596 C CA . GLU B 1 321 ? 11.241 -27.950 30.066 1.00 19.03 319 GLU B CA 1
ATOM 6597 C C . GLU B 1 321 ? 12.129 -29.173 29.873 1.00 19.52 319 GLU B C 1
ATOM 6598 O O . GLU B 1 321 ? 13.299 -29.034 29.542 1.00 18.45 319 GLU B O 1
ATOM 6604 N N . GLY B 1 322 ? 11.563 -30.344 30.050 1.00 18.68 320 GLY B N 1
ATOM 6605 C CA . GLY B 1 322 ? 12.247 -31.570 29.638 1.00 19.62 320 GLY B CA 1
ATOM 6606 C C . GLY B 1 322 ? 11.552 -32.218 28.459 1.00 18.14 320 GLY B C 1
ATOM 6607 O O . GLY B 1 322 ? 10.624 -31.644 27.874 1.00 17.20 320 GLY B O 1
ATOM 6608 N N . GLY B 1 323 ? 12.044 -33.379 28.046 1.00 17.83 321 GLY B N 1
ATOM 6609 C CA . GLY B 1 323 ? 11.330 -34.081 26.988 1.00 16.46 321 GLY B CA 1
ATOM 6610 C C . GLY B 1 323 ? 11.798 -35.506 26.821 1.00 15.84 321 GLY B C 1
ATOM 6611 O O . GLY B 1 323 ? 12.825 -35.910 27.347 1.00 15.45 321 GLY B O 1
ATOM 6612 N N . GLN B 1 324 ? 11.034 -36.225 25.991 1.00 14.59 322 GLN B N 1
ATOM 6613 C CA . GLN B 1 324 ? 11.407 -37.531 25.493 1.00 14.65 322 GLN B CA 1
ATOM 6614 C C . GLN B 1 324 ? 11.332 -37.413 23.976 1.00 17.17 322 GLN B C 1
ATOM 6615 O O . GLN B 1 324 ? 10.291 -36.997 23.416 1.00 16.48 322 GLN B O 1
ATOM 6621 N N . SER B 1 325 ? 12.416 -37.737 23.293 1.00 14.83 323 SER B N 1
ATOM 6622 C CA . SER B 1 325 ? 12.472 -37.444 21.870 1.00 17.51 323 SER B CA 1
ATOM 6623 C C . SER B 1 325 ? 11.596 -38.329 20.988 1.00 16.70 323 SER B C 1
ATOM 6624 O O . SER B 1 325 ? 11.256 -37.933 19.867 1.00 18.45 323 SER B O 1
ATOM 6627 N N . ALA B 1 326 ? 11.298 -39.524 21.464 1.00 16.02 324 ALA B N 1
ATOM 6628 C CA . ALA B 1 326 ? 10.506 -40.464 20.665 1.00 15.83 324 ALA B CA 1
ATOM 6629 C C . ALA B 1 326 ? 9.502 -41.131 21.596 1.00 15.40 324 ALA B C 1
ATOM 6630 O O . ALA B 1 326 ? 9.839 -42.002 22.435 1.00 15.61 324 ALA B O 1
ATOM 6632 N N . THR B 1 327 ? 8.268 -40.682 21.483 1.00 14.98 325 THR B N 1
ATOM 6633 C CA . THR B 1 327 ? 7.178 -41.222 22.291 1.00 15.08 325 THR B CA 1
ATOM 6634 C C . THR B 1 327 ? 6.183 -41.883 21.337 1.00 16.48 325 THR B C 1
ATOM 6635 O O . THR B 1 327 ? 6.233 -43.088 21.144 1.00 15.96 325 THR B O 1
ATOM 6639 N N . GLY B 1 328 ? 5.288 -41.098 20.747 1.00 17.31 326 GLY B N 1
ATOM 6640 C CA . GLY B 1 328 ? 4.486 -41.631 19.642 1.00 19.71 326 GLY B CA 1
ATOM 6641 C C . GLY B 1 328 ? 5.365 -42.273 18.557 1.00 18.12 326 GLY B C 1
ATOM 6642 O O . GLY B 1 328 ? 5.012 -43.356 18.027 1.00 19.30 326 GLY B O 1
ATOM 6643 N N . ALA B 1 329 ? 6.510 -41.667 18.262 1.00 16.58 327 ALA B N 1
ATOM 6644 C CA . ALA B 1 329 ? 7.403 -42.207 17.240 1.00 16.59 327 ALA B CA 1
ATOM 6645 C C . ALA B 1 329 ? 7.936 -43.591 17.631 1.00 16.14 327 ALA B C 1
ATOM 6646 O O . ALA B 1 329 ? 8.218 -44.396 16.755 1.00 15.41 327 ALA B O 1
ATOM 6648 N N . LEU B 1 330 ? 8.190 -43.789 18.938 1.00 15.84 328 LEU B N 1
ATOM 6649 C CA . LEU B 1 330 ? 8.690 -45.086 19.408 1.00 14.51 328 LEU B CA 1
ATOM 6650 C C . LEU B 1 330 ? 7.588 -46.115 19.362 1.00 15.55 328 LEU B C 1
ATOM 6651 O O . LEU B 1 330 ? 7.802 -47.202 18.863 1.00 14.68 328 LEU B O 1
ATOM 6656 N N . ILE B 1 331 ? 6.415 -45.779 19.884 1.00 15.83 329 ILE B N 1
ATOM 6657 C CA . ILE B 1 331 ? 5.254 -46.681 19.808 1.00 17.51 329 ILE B CA 1
ATOM 6658 C C . ILE B 1 331 ? 4.976 -47.069 18.361 1.00 16.93 329 ILE B C 1
ATOM 6659 O O . ILE B 1 331 ? 4.825 -48.242 18.067 1.00 18.07 329 ILE B O 1
ATOM 6664 N N . ASP B 1 332 ? 4.972 -46.099 17.451 1.00 17.73 330 ASP B N 1
ATOM 6665 C CA . ASP B 1 332 ? 4.771 -46.452 16.035 1.00 19.65 330 ASP B CA 1
ATOM 6666 C C . ASP B 1 332 ? 5.928 -47.288 15.428 1.00 20.07 330 ASP B C 1
ATOM 6667 O O . ASP B 1 332 ? 5.679 -48.206 14.678 1.00 20.41 330 ASP B O 1
ATOM 6672 N N . HIS B 1 333 ? 7.180 -47.032 15.813 1.00 16.96 331 HIS B N 1
ATOM 6673 C CA . HIS B 1 333 ? 8.305 -47.815 15.348 1.00 18.13 331 HIS B CA 1
ATOM 6674 C C . HIS B 1 333 ? 8.104 -49.281 15.790 1.00 19.12 331 HIS B C 1
ATOM 6675 O O . HIS B 1 333 ? 8.305 -50.196 15.029 1.00 19.46 331 HIS B O 1
ATOM 6682 N N . ILE B 1 334 ? 7.736 -49.484 17.050 1.00 17.80 332 ILE B N 1
ATOM 6683 C CA . ILE B 1 334 ? 7.574 -50.854 17.569 1.00 17.90 332 ILE B CA 1
ATOM 6684 C C . ILE B 1 334 ? 6.410 -51.571 16.895 1.00 19.78 332 ILE B C 1
ATOM 6685 O O . ILE B 1 334 ? 6.568 -52.751 16.533 1.00 20.19 332 ILE B O 1
ATOM 6690 N N . ILE B 1 335 ? 5.280 -50.882 16.731 1.00 19.17 333 ILE B N 1
ATOM 6691 C CA . ILE B 1 335 ? 4.061 -51.455 16.111 1.00 20.17 333 ILE B CA 1
ATOM 6692 C C . ILE B 1 335 ? 4.313 -51.765 14.650 1.00 20.75 333 ILE B C 1
ATOM 6693 O O . ILE B 1 335 ? 4.108 -52.899 14.184 1.00 22.94 333 ILE B O 1
ATOM 6698 N N . GLN B 1 336 ? 4.845 -50.780 13.952 1.00 19.75 334 GLN B N 1
ATOM 6699 C CA . GLN B 1 336 ? 4.886 -50.858 12.483 1.00 22.70 334 GLN B CA 1
ATOM 6700 C C . GLN B 1 336 ? 6.024 -51.733 11.988 1.00 22.52 334 GLN B C 1
ATOM 6701 O O . GLN B 1 336 ? 6.004 -52.159 10.831 1.00 23.94 334 GLN B O 1
ATOM 6707 N N . SER B 1 337 ? 6.990 -52.047 12.848 1.00 21.94 335 SER B N 1
ATOM 6708 C CA . SER B 1 337 ? 8.069 -52.914 12.451 1.00 22.57 335 SER B CA 1
ATOM 6709 C C . SER B 1 337 ? 7.683 -54.358 12.666 1.00 22.19 335 SER B C 1
ATOM 6710 O O . SER B 1 337 ? 8.416 -55.224 12.239 1.00 23.07 335 SER B O 1
ATOM 6713 N N . HIS B 1 338 ? 6.598 -54.638 13.414 1.00 21.32 336 HIS B N 1
ATOM 6714 C CA . HIS B 1 338 ? 6.297 -56.029 13.760 1.00 22.10 336 HIS B CA 1
ATOM 6715 C C . HIS B 1 338 ? 5.706 -56.731 12.509 1.00 21.28 336 HIS B C 1
ATOM 6716 O O . HIS B 1 338 ? 4.934 -56.146 11.814 1.00 22.94 336 HIS B O 1
ATOM 6723 N N . PRO B 1 339 ? 6.064 -57.984 12.265 1.00 22.55 337 PRO B N 1
ATOM 6724 C CA . PRO B 1 339 ? 5.546 -58.557 11.014 1.00 22.87 337 PRO B CA 1
ATOM 6725 C C . PRO B 1 339 ? 4.032 -58.810 11.033 1.00 24.07 337 PRO B C 1
ATOM 6726 O O . PRO B 1 339 ? 3.436 -59.049 9.980 1.00 25.60 337 PRO B O 1
ATOM 6730 N N . CYS B 1 340 ? 3.408 -58.822 12.206 1.00 22.54 338 CYS B N 1
ATOM 6731 C CA . CYS B 1 340 ? 1.958 -58.976 12.259 1.00 22.81 338 CYS B CA 1
ATOM 6732 C C . CYS B 1 340 ? 1.199 -57.695 11.961 1.00 24.36 338 CYS B C 1
ATOM 6733 O O . CYS B 1 340 ? -0.022 -57.711 11.882 1.00 24.30 338 CYS B O 1
ATOM 6736 N N . TYR B 1 341 ? 1.919 -56.592 11.839 1.00 24.45 339 TYR B N 1
ATOM 6737 C CA . TYR B 1 341 ? 1.257 -55.307 11.706 1.00 23.71 339 TYR B CA 1
ATOM 6738 C C . TYR B 1 341 ? 0.260 -55.176 10.537 1.00 25.38 339 TYR B C 1
ATOM 6739 O O . TYR B 1 341 ? -0.865 -54.745 10.739 1.00 26.83 339 TYR B O 1
ATOM 6748 N N . PRO B 1 342 ? 0.678 -55.559 9.325 1.00 25.80 340 PRO B N 1
ATOM 6749 C CA . PRO B 1 342 ? -0.210 -55.312 8.178 1.00 27.96 340 PRO B CA 1
ATOM 6750 C C . PRO B 1 342 ? -1.516 -56.063 8.271 1.00 28.53 340 PRO B C 1
ATOM 6751 O O . PRO B 1 342 ? -2.589 -55.478 8.023 1.00 29.07 340 PRO B O 1
ATOM 6755 N N . ALA B 1 343 ? -1.441 -57.337 8.638 1.00 29.26 341 ALA B N 1
ATOM 6756 C CA . ALA B 1 343 ? -2.650 -58.102 8.837 1.00 28.68 341 ALA B CA 1
ATOM 6757 C C . ALA B 1 343 ? -3.511 -57.531 9.952 1.00 30.47 341 ALA B C 1
ATOM 6758 O O . ALA B 1 343 ? -4.745 -57.536 9.850 1.00 31.51 341 ALA B O 1
ATOM 6760 N N . LEU B 1 344 ? -2.909 -57.058 11.048 1.00 26.79 342 LEU B N 1
ATOM 6761 C CA . LEU B 1 344 ? -3.750 -56.521 12.101 1.00 27.43 342 LEU B CA 1
ATOM 6762 C C . LEU B 1 344 ? -4.355 -55.135 11.720 1.00 27.29 342 LEU B C 1
ATOM 6763 O O . LEU B 1 344 ? -5.438 -54.790 12.141 1.00 27.98 342 LEU B O 1
ATOM 6768 N N . LEU B 1 345 ? -3.610 -54.360 10.954 1.00 27.50 343 LEU B N 1
ATOM 6769 C CA . LEU B 1 345 ? -4.044 -53.037 10.528 1.00 28.21 343 LEU B CA 1
ATOM 6770 C C . LEU B 1 345 ? -5.283 -53.194 9.663 1.00 30.11 343 LEU B C 1
ATOM 6771 O O . LEU B 1 345 ? -6.305 -52.555 9.896 1.00 29.98 343 LEU B O 1
ATOM 6776 N N . GLU B 1 346 ? -5.185 -54.080 8.687 1.00 31.41 344 GLU B N 1
ATOM 6777 C CA . GLU B 1 346 ? -6.315 -54.369 7.805 1.00 33.26 344 GLU B CA 1
ATOM 6778 C C . GLU B 1 346 ? -7.563 -54.739 8.569 1.00 33.94 344 GLU B C 1
ATOM 6779 O O . GLU B 1 346 ? -8.627 -54.170 8.337 1.00 33.58 344 GLU B O 1
ATOM 6785 N N . GLN B 1 347 ? -7.449 -55.705 9.483 1.00 31.49 345 GLN B N 1
ATOM 6786 C CA . GLN B 1 347 ? -8.575 -56.072 10.327 1.00 33.07 345 GLN B CA 1
ATOM 6787 C C . GLN B 1 347 ? -9.119 -54.946 11.174 1.00 33.66 345 GLN B C 1
ATOM 6788 O O . GLN B 1 347 ? -10.325 -54.895 11.445 1.00 34.09 345 GLN B O 1
ATOM 6794 N N . ALA B 1 348 ? -8.238 -54.061 11.638 1.00 29.38 346 ALA B N 1
ATOM 6795 C CA . ALA B 1 348 ? -8.658 -52.959 12.478 1.00 32.20 346 ALA B CA 1
ATOM 6796 C C . ALA B 1 348 ? -9.489 -51.959 11.656 1.00 32.99 346 ALA B C 1
ATOM 6797 O O . ALA B 1 348 ? -10.530 -51.492 12.114 1.00 34.36 346 ALA B O 1
ATOM 6799 N N . LYS B 1 349 ? -8.975 -51.636 10.476 1.00 32.90 347 LYS B N 1
ATOM 6800 C CA . LYS B 1 349 ? -9.586 -50.671 9.546 1.00 35.41 347 LYS B CA 1
ATOM 6801 C C . LYS B 1 349 ? -10.995 -51.127 9.198 1.00 36.64 347 LYS B C 1
ATOM 6802 O O . LYS B 1 349 ? -11.948 -50.324 9.156 1.00 35.05 347 LYS B O 1
ATOM 6808 N N . ASN B 1 350 ? -11.111 -52.433 8.978 1.00 36.83 348 ASN B N 1
ATOM 6809 C CA . ASN B 1 350 ? -12.383 -53.044 8.593 1.00 38.50 348 ASN B CA 1
ATOM 6810 C C . ASN B 1 350 ? -13.385 -53.056 9.705 1.00 38.18 348 ASN B C 1
ATOM 6811 O O . ASN B 1 350 ? -14.588 -53.192 9.471 1.00 39.59 348 ASN B O 1
ATOM 6816 N N . LYS B 1 351 ? -12.910 -52.882 10.923 1.00 37.27 349 LYS B N 1
ATOM 6817 C CA . LYS B 1 351 ? -13.823 -52.859 12.043 1.00 37.92 349 LYS B CA 1
ATOM 6818 C C . LYS B 1 351 ? -13.999 -51.412 12.475 1.00 36.37 349 LYS B C 1
ATOM 6819 O O . LYS B 1 351 ? -14.655 -51.134 13.455 1.00 38.69 349 LYS B O 1
ATOM 6825 N N . GLY B 1 352 ? -13.412 -50.502 11.704 1.00 35.25 350 GLY B N 1
ATOM 6826 C CA . GLY B 1 352 ? -13.460 -49.089 12.026 1.00 37.61 350 GLY B CA 1
ATOM 6827 C C . GLY B 1 352 ? -12.738 -48.780 13.321 1.00 36.76 350 GLY B C 1
ATOM 6828 O O . GLY B 1 352 ? -13.218 -47.991 14.150 1.00 39.57 350 GLY B O 1
ATOM 6829 N N . GLU B 1 353 ? -11.595 -49.428 13.536 1.00 36.91 351 GLU B N 1
ATOM 6830 C CA . GLU B 1 353 ? -10.784 -49.083 14.704 1.00 32.66 351 GLU B CA 1
ATOM 6831 C C . GLU B 1 353 ? -9.352 -48.738 14.322 1.00 30.67 351 GLU B C 1
ATOM 6832 O O . GLU B 1 353 ? -8.897 -49.032 13.222 1.00 32.45 351 GLU B O 1
ATOM 6838 N N . THR B 1 354 ? -8.671 -48.075 15.243 1.00 30.29 352 THR B N 1
ATOM 6839 C CA . THR B 1 354 ? -7.273 -47.728 15.076 1.00 29.24 352 THR B CA 1
ATOM 6840 C C . THR B 1 354 ? -6.464 -48.981 15.436 1.00 27.71 352 THR B C 1
ATOM 6841 O O . THR B 1 354 ? -6.973 -49.876 16.134 1.00 26.15 352 THR B O 1
ATOM 6845 N N . ILE B 1 355 ? -5.219 -49.026 14.988 1.00 26.66 353 ILE B N 1
ATOM 6846 C CA . ILE B 1 355 ? -4.320 -50.090 15.425 1.00 25.43 353 ILE B CA 1
ATOM 6847 C C . ILE B 1 355 ? -4.221 -50.147 16.956 1.00 24.71 353 ILE B C 1
ATOM 6848 O O . ILE B 1 355 ? -4.145 -51.238 17.508 1.00 22.88 353 ILE B O 1
ATOM 6853 N N . TYR B 1 356 ? -4.298 -49.004 17.654 1.00 23.64 354 TYR B N 1
ATOM 6854 C CA . TYR B 1 356 ? -4.182 -49.019 19.105 1.00 23.38 354 TYR B CA 1
ATOM 6855 C C . TYR B 1 356 ? -5.392 -49.678 19.742 1.00 23.56 354 TYR B C 1
ATOM 6856 O O . TYR B 1 356 ? -5.263 -50.402 20.709 1.00 22.15 354 TYR B O 1
ATOM 6865 N N . GLU B 1 357 ? -6.561 -49.467 19.155 1.00 24.08 355 GLU B N 1
ATOM 6866 C CA . GLU B 1 357 ? -7.752 -50.041 19.730 1.00 25.74 355 GLU B CA 1
ATOM 6867 C C . GLU B 1 357 ? -7.681 -51.561 19.537 1.00 22.63 355 GLU B C 1
ATOM 6868 O O . GLU B 1 357 ? -8.024 -52.305 20.468 1.00 22.94 355 GLU B O 1
ATOM 6874 N N . ALA B 1 358 ? -7.181 -51.992 18.387 1.00 24.37 356 ALA B N 1
ATOM 6875 C CA . ALA B 1 358 ? -7.053 -53.420 18.095 1.00 22.53 356 ALA B CA 1
ATOM 6876 C C . ALA B 1 358 ? -6.048 -54.094 19.038 1.00 22.28 356 ALA B C 1
ATOM 6877 O O . ALA B 1 358 ? -6.283 -55.210 19.573 1.00 20.97 356 ALA B O 1
ATOM 6879 N N . LEU B 1 359 ? -4.921 -53.426 19.276 1.00 20.84 357 LEU B N 1
ATOM 6880 C CA . LEU B 1 359 ? -3.960 -53.989 20.257 1.00 19.16 357 LEU B CA 1
ATOM 6881 C C . LEU B 1 359 ? -4.499 -53.998 21.702 1.00 19.50 357 LEU B C 1
ATOM 6882 O O . LEU B 1 359 ? -4.297 -54.921 22.471 1.00 19.37 357 LEU B O 1
ATOM 6887 N N . ASN B 1 360 ? -5.179 -52.945 22.089 1.00 19.20 358 ASN B N 1
ATOM 6888 C CA . ASN B 1 360 ? -5.739 -52.881 23.414 1.00 19.89 358 ASN B CA 1
ATOM 6889 C C . ASN B 1 360 ? -6.728 -53.987 23.655 1.00 20.37 358 ASN B C 1
ATOM 6890 O O . ASN B 1 360 ? -6.800 -54.501 24.756 1.00 22.57 358 ASN B O 1
ATOM 6895 N N . TYR B 1 361 ? -7.470 -54.347 22.607 1.00 21.59 359 TYR B N 1
ATOM 6896 C CA . TYR B 1 361 ? -8.431 -55.445 22.687 1.00 23.79 359 TYR B CA 1
ATOM 6897 C C . TYR B 1 361 ? -7.709 -56.759 22.974 1.00 23.12 359 TYR B C 1
ATOM 6898 O O . TYR B 1 361 ? -8.122 -57.520 23.850 1.00 24.04 359 TYR B O 1
ATOM 6907 N N . ILE B 1 362 ? -6.607 -56.973 22.261 1.00 22.30 360 ILE B N 1
ATOM 6908 C CA . ILE B 1 362 ? -5.792 -58.166 22.455 1.00 21.85 360 ILE B CA 1
ATOM 6909 C C . ILE B 1 362 ? -5.300 -58.189 23.886 1.00 22.92 360 ILE B C 1
ATOM 6910 O O . ILE B 1 362 ? -5.367 -59.209 24.545 1.00 21.57 360 ILE B O 1
ATOM 6915 N N . LEU B 1 363 ? -4.789 -57.065 24.376 1.00 20.87 361 LEU B N 1
ATOM 6916 C CA . LEU B 1 363 ? -4.280 -57.025 25.726 1.00 20.40 361 LEU B CA 1
ATOM 6917 C C . LEU B 1 363 ? -5.387 -57.394 26.736 1.00 21.54 361 LEU B C 1
ATOM 6918 O O . LEU B 1 363 ? -5.130 -58.087 27.688 1.00 21.71 361 LEU B O 1
ATOM 6923 N N . ARG B 1 364 ? -6.591 -56.873 26.536 1.00 22.91 362 ARG B N 1
ATOM 6924 C CA . ARG B 1 364 ? -7.691 -57.178 27.449 1.00 24.36 362 ARG B CA 1
ATOM 6925 C C . ARG B 1 364 ? -8.010 -58.667 27.451 1.00 24.47 362 ARG B C 1
ATOM 6926 O O . ARG B 1 364 ? -8.230 -59.274 28.541 1.00 26.40 362 ARG B O 1
ATOM 6934 N N . GLN B 1 365 ? -8.001 -59.259 26.260 1.00 25.29 363 GLN B N 1
ATOM 6935 C CA . GLN B 1 365 ? -8.236 -60.717 26.131 1.00 27.35 363 GLN B CA 1
ATOM 6936 C C . GLN B 1 365 ? -7.146 -61.520 26.827 1.00 27.01 363 GLN B C 1
ATOM 6937 O O . GLN B 1 365 ? -7.437 -62.488 27.522 1.00 29.60 363 GLN B O 1
ATOM 6951 N N . ALA B 1 367 ? -5.247 -60.597 29.288 1.00 23.88 365 ALA B N 1
ATOM 6952 C CA . ALA B 1 367 ? -5.214 -60.294 30.697 1.00 26.35 365 ALA B CA 1
ATOM 6953 C C . ALA B 1 367 ? -6.250 -61.095 31.475 1.00 29.85 365 ALA B C 1
ATOM 6954 O O . ALA B 1 367 ? -6.052 -61.397 32.650 1.00 29.25 365 ALA B O 1
ATOM 6956 N N . GLY B 1 368 ? -7.366 -61.409 30.817 1.00 30.21 366 GLY B N 1
ATOM 6957 C CA . GLY B 1 368 ? -8.447 -62.082 31.503 1.00 33.01 366 GLY B CA 1
ATOM 6958 C C . GLY B 1 368 ? -9.299 -60.971 32.087 1.00 33.75 366 GLY B C 1
ATOM 6959 O O . GLY B 1 368 ? -10.255 -60.520 31.460 1.00 40.67 366 GLY B O 1
ATOM 6960 N N . GLU B 1 369 ? -8.944 -60.476 33.258 1.00 35.33 367 GLU B N 1
ATOM 6961 C CA . GLU B 1 369 ? -9.614 -59.274 33.694 1.00 37.69 367 GLU B CA 1
ATOM 6962 C C . GLU B 1 369 ? -8.675 -58.083 33.717 1.00 35.06 367 GLU B C 1
ATOM 6963 O O . GLU B 1 369 ? -7.474 -58.241 33.907 1.00 33.02 367 GLU B O 1
ATOM 6969 N N . PRO B 1 370 ? -9.244 -56.876 33.554 1.00 35.61 368 PRO B N 1
ATOM 6970 C CA . PRO B 1 370 ? -8.445 -55.703 33.207 1.00 32.64 368 PRO B CA 1
ATOM 6971 C C . PRO B 1 370 ? -7.392 -55.346 34.236 1.00 32.20 368 PRO B C 1
ATOM 6972 O O . PRO B 1 370 ? -6.370 -54.790 33.853 1.00 31.19 368 PRO B O 1
ATOM 6976 N N . GLU B 1 371 ? -7.631 -55.595 35.512 1.00 30.64 369 GLU B N 1
ATOM 6977 C CA . GLU B 1 371 ? -6.649 -55.240 36.518 1.00 31.00 369 GLU B CA 1
ATOM 6978 C C . GLU B 1 371 ? -5.338 -56.023 36.381 1.00 29.38 369 GLU B C 1
ATOM 6979 O O . GLU B 1 371 ? -4.349 -55.693 37.034 1.00 28.37 369 GLU B O 1
ATOM 6985 N N . ASN B 1 372 ? -5.319 -57.037 35.512 1.00 28.71 370 ASN B N 1
ATOM 6986 C CA . ASN B 1 372 ? -4.111 -57.830 35.297 1.00 26.54 370 ASN B CA 1
ATOM 6987 C C . ASN B 1 372 ? -3.326 -57.378 34.059 1.00 25.48 370 ASN B C 1
ATOM 6988 O O . ASN B 1 372 ? -2.350 -58.022 33.676 1.00 23.66 370 ASN B O 1
ATOM 6993 N N . ILE B 1 373 ? -3.778 -56.313 33.405 1.00 23.25 371 ILE B N 1
ATOM 6994 C CA . ILE B 1 373 ? -3.101 -55.924 32.130 1.00 21.99 371 ILE B CA 1
ATOM 6995 C C . ILE B 1 373 ? -1.624 -55.568 32.326 1.00 19.88 371 ILE B C 1
ATOM 6996 O O . ILE B 1 373 ? -0.767 -56.017 31.553 1.00 19.78 371 ILE B O 1
ATOM 7001 N N . ALA B 1 374 ? -1.330 -54.771 33.339 1.00 19.79 372 ALA B N 1
ATOM 7002 C CA . ALA B 1 374 ? 0.032 -54.259 33.541 1.00 20.43 372 ALA B CA 1
ATOM 7003 C C . ALA B 1 374 ? 1.013 -55.412 33.719 1.00 18.81 372 ALA B C 1
ATOM 7004 O O . ALA B 1 374 ? 2.146 -55.309 33.276 1.00 18.08 372 ALA B O 1
ATOM 7006 N N . PHE B 1 375 ? 0.540 -56.502 34.341 1.00 19.65 373 PHE B N 1
ATOM 7007 C CA . PHE B 1 375 ? 1.401 -57.607 34.730 1.00 19.42 373 PHE B CA 1
ATOM 7008 C C . PHE B 1 375 ? 1.798 -58.474 33.538 1.00 19.81 373 PHE B C 1
ATOM 7009 O O . PHE B 1 375 ? 2.687 -59.292 33.660 1.00 19.44 373 PHE B O 1
ATOM 7017 N N . LEU B 1 376 ? 1.165 -58.271 32.379 1.00 17.61 374 LEU B N 1
ATOM 7018 C CA . LEU B 1 376 ? 1.504 -59.079 31.214 1.00 18.52 374 LEU B CA 1
ATOM 7019 C C . LEU B 1 376 ? 2.975 -58.975 30.805 1.00 18.54 374 LEU B C 1
ATOM 7020 O O . LEU B 1 376 ? 3.506 -59.862 30.089 1.00 18.82 374 LEU B O 1
ATOM 7025 N N . THR B 1 377 ? 3.614 -57.873 31.232 1.00 17.76 375 THR B N 1
ATOM 7026 C CA . THR B 1 377 ? 5.002 -57.647 30.923 1.00 16.33 375 THR B CA 1
ATOM 7027 C C . THR B 1 377 ? 5.920 -57.907 32.064 1.00 16.53 375 THR B C 1
ATOM 7028 O O . THR B 1 377 ? 6.971 -57.318 32.171 1.00 16.41 375 THR B O 1
ATOM 7032 N N . ASN B 1 378 ? 5.525 -58.798 32.966 1.00 17.70 376 ASN B N 1
ATOM 7033 C CA . ASN B 1 378 ? 6.367 -59.076 34.104 1.00 18.00 376 ASN B CA 1
ATOM 7034 C C . ASN B 1 378 ? 7.795 -59.457 33.777 1.00 16.99 376 ASN B C 1
ATOM 7035 O O . ASN B 1 378 ? 8.702 -59.210 34.577 1.00 19.44 376 ASN B O 1
ATOM 7040 N N . ASP B 1 379 ? 8.010 -60.061 32.622 1.00 17.64 377 ASP B N 1
ATOM 7041 C CA . ASP B 1 379 ? 9.320 -60.540 32.211 1.00 18.75 377 ASP B CA 1
ATOM 7042 C C . ASP B 1 379 ? 9.789 -59.889 30.924 1.00 17.32 377 ASP B C 1
ATOM 7043 O O . ASP B 1 379 ? 10.701 -60.425 30.271 1.00 18.26 377 ASP B O 1
ATOM 7048 N N . ILE B 1 380 ? 9.151 -58.790 30.519 1.00 17.15 378 ILE B N 1
ATOM 7049 C CA . ILE B 1 380 ? 9.481 -58.148 29.246 1.00 15.10 378 ILE B CA 1
ATOM 7050 C C . ILE B 1 380 ? 9.759 -56.677 29.581 1.00 15.96 378 ILE B C 1
ATOM 7051 O O . ILE B 1 380 ? 8.883 -56.031 30.137 1.00 17.41 378 ILE B O 1
ATOM 7056 N N . HIS B 1 381 ? 10.957 -56.179 29.288 1.00 14.08 379 HIS B N 1
ATOM 7057 C CA . HIS B 1 381 ? 11.296 -54.818 29.691 1.00 14.86 379 HIS B CA 1
ATOM 7058 C C . HIS B 1 381 ? 11.949 -54.079 28.582 1.00 15.72 379 HIS B C 1
ATOM 7059 O O . HIS B 1 381 ? 12.628 -54.697 27.765 1.00 16.27 379 HIS B O 1
ATOM 7074 N N . LEU B 1 383 ? 14.279 -50.437 27.615 1.00 13.40 381 LEU B N 1
ATOM 7075 C CA . LEU B 1 383 ? 14.906 -49.147 27.876 1.00 13.91 381 LEU B CA 1
ATOM 7076 C C . LEU B 1 383 ? 14.643 -48.329 26.585 1.00 13.36 381 LEU B C 1
ATOM 7077 O O . LEU B 1 383 ? 15.123 -48.713 25.502 1.00 14.04 381 LEU B O 1
ATOM 7082 N N . PRO B 1 384 ? 13.883 -47.234 26.683 1.00 11.91 382 PRO B N 1
ATOM 7083 C CA . PRO B 1 384 ? 13.256 -46.630 25.508 1.00 12.17 382 PRO B CA 1
ATOM 7084 C C . PRO B 1 384 ? 14.150 -45.618 24.762 1.00 13.61 382 PRO B C 1
ATOM 7085 O O . PRO B 1 384 ? 13.594 -44.843 23.970 1.00 14.30 382 PRO B O 1
ATOM 7089 N N . TYR B 1 385 ? 15.454 -45.562 25.047 1.00 12.33 383 TYR B N 1
ATOM 7090 C CA . TYR B 1 385 ? 16.305 -44.464 24.581 1.00 12.95 383 TYR B CA 1
ATOM 7091 C C . TYR B 1 385 ? 16.748 -44.676 23.137 1.00 12.38 383 TYR B C 1
ATOM 7092 O O . TYR B 1 385 ? 17.898 -44.576 22.847 1.00 13.29 383 TYR B O 1
ATOM 7101 N N . PHE B 1 386 ? 15.801 -44.982 22.236 1.00 13.04 384 PHE B N 1
ATOM 7102 C CA . PHE B 1 386 ? 16.188 -45.412 20.867 1.00 14.05 384 PHE B CA 1
ATOM 7103 C C . PHE B 1 386 ? 16.828 -44.260 20.086 1.00 16.67 384 PHE B C 1
ATOM 7104 O O . PHE B 1 386 ? 17.623 -44.482 19.178 1.00 16.72 384 PHE B O 1
ATOM 7112 N N . HIS B 1 387 ? 16.453 -43.055 20.446 1.00 15.40 385 HIS B N 1
ATOM 7113 C CA . HIS B 1 387 ? 17.056 -41.869 19.861 1.00 17.28 385 HIS B CA 1
ATOM 7114 C C . HIS B 1 387 ? 17.754 -41.057 20.953 1.00 16.67 385 HIS B C 1
ATOM 7115 O O . HIS B 1 387 ? 17.728 -39.825 20.927 1.00 16.97 385 HIS B O 1
ATOM 7122 N N . GLY B 1 388 ? 18.423 -41.768 21.860 1.00 16.33 386 GLY B N 1
ATOM 7123 C CA . GLY B 1 388 ? 19.135 -41.172 22.989 1.00 16.04 386 GLY B CA 1
ATOM 7124 C C . GLY B 1 388 ? 18.155 -40.848 24.096 1.00 16.72 386 GLY B C 1
ATOM 7125 O O . GLY B 1 388 ? 16.987 -41.200 24.012 1.00 15.94 386 GLY B O 1
ATOM 7126 N N . ASN B 1 389 ? 18.616 -40.170 25.148 1.00 15.74 387 ASN B N 1
ATOM 7127 C CA . ASN B 1 389 ? 17.658 -39.682 26.144 1.00 16.03 387 ASN B CA 1
ATOM 7128 C C . ASN B 1 389 ? 17.863 -38.197 26.334 1.00 17.61 387 ASN B C 1
ATOM 7129 O O . ASN B 1 389 ? 18.970 -37.749 26.652 1.00 17.51 387 ASN B O 1
ATOM 7134 N N . ARG B 1 390 ? 16.795 -37.444 26.136 1.00 15.83 388 ARG B N 1
ATOM 7135 C CA . ARG B 1 390 ? 16.852 -35.988 26.350 1.00 17.79 388 ARG B CA 1
ATOM 7136 C C . ARG B 1 390 ? 16.861 -35.628 27.820 1.00 17.47 388 ARG B C 1
ATOM 7137 O O . ARG B 1 390 ? 17.831 -35.042 28.324 1.00 18.63 388 ARG B O 1
ATOM 7145 N N . SER B 1 391 ? 15.801 -36.022 28.524 1.00 16.26 389 SER B N 1
ATOM 7146 C CA . SER B 1 391 ? 15.632 -35.769 29.951 1.00 16.46 389 SER B CA 1
ATOM 7147 C C . SER B 1 391 ? 15.364 -37.055 30.709 1.00 17.34 389 SER B C 1
ATOM 7148 O O . SER B 1 391 ? 14.566 -37.870 30.272 1.00 15.88 389 SER B O 1
ATOM 7151 N N . PRO B 1 392 ? 15.984 -37.209 31.887 1.00 15.14 390 PRO B N 1
ATOM 7152 C CA . PRO B 1 392 ? 16.918 -36.297 32.566 1.00 16.16 390 PRO B CA 1
ATOM 7153 C C . PRO B 1 392 ? 18.396 -36.629 32.330 1.00 18.71 390 PRO B C 1
ATOM 7154 O O . PRO B 1 392 ? 19.268 -36.025 32.952 1.00 18.43 390 PRO B O 1
ATOM 7158 N N . ARG B 1 393 ? 18.707 -37.571 31.419 1.00 15.91 391 ARG B N 1
ATOM 7159 C CA . ARG B 1 393 ? 20.083 -38.007 31.294 1.00 17.54 391 ARG B CA 1
ATOM 7160 C C . ARG B 1 393 ? 20.873 -37.150 30.308 1.00 18.24 391 ARG B C 1
ATOM 7161 O O . ARG B 1 393 ? 22.091 -37.068 30.379 1.00 17.88 391 ARG B O 1
ATOM 7169 N N . ALA B 1 394 ? 20.176 -36.447 29.433 1.00 16.05 392 ALA B N 1
ATOM 7170 C CA . ALA B 1 394 ? 20.836 -35.565 28.469 1.00 18.71 392 ALA B CA 1
ATOM 7171 C C . ALA B 1 394 ? 21.994 -36.230 27.760 1.00 19.70 392 ALA B C 1
ATOM 7172 O O . ALA B 1 394 ? 23.131 -35.712 27.746 1.00 18.99 392 ALA B O 1
ATOM 7174 N N . ASN B 1 395 ? 21.727 -37.385 27.168 1.00 16.88 393 ASN B N 1
ATOM 7175 C CA . ASN B 1 395 ? 22.778 -38.073 26.441 1.00 18.86 393 ASN B CA 1
ATOM 7176 C C . ASN B 1 395 ? 22.225 -38.601 25.114 1.00 17.61 393 ASN B C 1
ATOM 7177 O O . ASN B 1 395 ? 21.502 -39.606 25.094 1.00 17.36 393 ASN B O 1
ATOM 7182 N N . PRO B 1 396 ? 22.532 -37.912 24.009 1.00 19.02 394 PRO B N 1
ATOM 7183 C CA . PRO B 1 396 ? 21.979 -38.249 22.682 1.00 20.07 394 PRO B CA 1
ATOM 7184 C C . PRO B 1 396 ? 22.552 -39.573 22.167 1.00 19.29 394 PRO B C 1
ATOM 7185 O O . PRO B 1 396 ? 22.069 -40.081 21.172 1.00 20.69 394 PRO B O 1
ATOM 7189 N N . ASN B 1 397 ? 23.553 -40.113 22.816 1.00 20.01 395 ASN B N 1
ATOM 7190 C CA . ASN B 1 397 ? 24.229 -41.331 22.292 1.00 22.66 395 ASN B CA 1
ATOM 7191 C C . ASN B 1 397 ? 23.702 -42.610 22.913 1.00 18.96 395 ASN B C 1
ATOM 7192 O O . ASN B 1 397 ? 24.142 -43.696 22.542 1.00 20.38 395 ASN B O 1
ATOM 7197 N N . LEU B 1 398 ? 22.791 -42.516 23.880 1.00 17.17 396 LEU B N 1
ATOM 7198 C CA . LEU B 1 398 ? 22.236 -43.733 24.480 1.00 15.68 396 LEU B CA 1
ATOM 7199 C C . LEU B 1 398 ? 21.368 -44.436 23.407 1.00 16.25 396 LEU B C 1
ATOM 7200 O O . LEU B 1 398 ? 20.930 -43.814 22.449 1.00 14.60 396 LEU B O 1
ATOM 7205 N N . THR B 1 399 ? 21.160 -45.742 23.590 1.00 15.13 397 THR B N 1
ATOM 7206 C CA . THR B 1 399 ? 20.376 -46.546 22.661 1.00 13.41 397 THR B CA 1
ATOM 7207 C C . THR B 1 399 ? 19.374 -47.457 23.444 1.00 14.28 397 THR B C 1
ATOM 7208 O O . THR B 1 399 ? 19.383 -47.542 24.695 1.00 14.92 397 THR B O 1
ATOM 7212 N N . GLY B 1 400 ? 18.460 -48.099 22.719 1.00 12.96 398 GLY B N 1
ATOM 7213 C CA . GLY B 1 400 ? 17.439 -48.911 23.357 1.00 13.05 398 GLY B CA 1
ATOM 7214 C C . GLY B 1 400 ? 17.864 -50.339 23.676 1.00 14.14 398 GLY B C 1
ATOM 7215 O O . GLY B 1 400 ? 18.789 -50.927 23.107 1.00 13.64 398 GLY B O 1
ATOM 7216 N N . ILE B 1 401 ? 17.128 -50.909 24.622 1.00 12.78 399 ILE B N 1
ATOM 7217 C CA . ILE B 1 401 ? 17.290 -52.341 24.903 1.00 13.89 399 ILE B CA 1
ATOM 7218 C C . ILE B 1 401 ? 15.911 -52.955 25.008 1.00 15.62 399 ILE B C 1
ATOM 7219 O O . ILE B 1 401 ? 15.018 -52.322 25.551 1.00 13.89 399 ILE B O 1
ATOM 7224 N N . ILE B 1 402 ? 15.725 -54.182 24.523 1.00 14.60 400 ILE B N 1
ATOM 7225 C CA . ILE B 1 402 ? 14.470 -54.909 24.769 1.00 13.70 400 ILE B CA 1
ATOM 7226 C C . ILE B 1 402 ? 14.827 -56.281 25.315 1.00 13.21 400 ILE B C 1
ATOM 7227 O O . ILE B 1 402 ? 15.774 -56.933 24.831 1.00 14.18 400 ILE B O 1
ATOM 7232 N N . THR B 1 403 ? 14.125 -56.687 26.379 1.00 14.03 401 THR B N 1
ATOM 7233 C CA . THR B 1 403 ? 14.324 -58.026 26.951 1.00 14.40 401 THR B CA 1
ATOM 7234 C C . THR B 1 403 ? 13.064 -58.885 26.824 1.00 15.67 401 THR B C 1
ATOM 7235 O O . THR B 1 403 ? 11.973 -58.426 26.396 1.00 17.21 401 THR B O 1
ATOM 7239 N N . GLY B 1 404 ? 13.193 -60.160 27.185 1.00 14.50 402 GLY B N 1
ATOM 7240 C CA . GLY B 1 404 ? 12.034 -61.015 27.105 1.00 16.90 402 GLY B CA 1
ATOM 7241 C C . GLY B 1 404 ? 11.621 -61.453 25.723 1.00 17.72 402 GLY B C 1
ATOM 7242 O O . GLY B 1 404 ? 10.471 -61.851 25.489 1.00 19.36 402 GLY B O 1
ATOM 7243 N N . LEU B 1 405 ? 12.567 -61.420 24.790 1.00 15.68 403 LEU B N 1
ATOM 7244 C CA . LEU B 1 405 ? 12.226 -61.717 23.367 1.00 15.40 403 LEU B CA 1
ATOM 7245 C C . LEU B 1 405 ? 12.043 -63.223 23.174 1.00 17.09 403 LEU B C 1
ATOM 7246 O O . LEU B 1 405 ? 12.765 -64.036 23.733 1.00 15.65 403 LEU B O 1
ATOM 7251 N N . LYS B 1 406 ? 11.040 -63.558 22.389 1.00 17.35 404 LYS B N 1
ATOM 7252 C CA . LYS B 1 406 ? 10.838 -64.971 22.056 1.00 18.01 404 LYS B CA 1
ATOM 7253 C C . LYS B 1 406 ? 10.767 -65.150 20.561 1.00 19.97 404 LYS B C 1
ATOM 7254 O O . LYS B 1 406 ? 10.679 -64.201 19.795 1.00 19.55 404 LYS B O 1
ATOM 7260 N N . LEU B 1 407 ? 10.818 -66.409 20.139 1.00 20.76 405 LEU B N 1
ATOM 7261 C CA . LEU B 1 407 ? 10.786 -66.751 18.744 1.00 22.90 405 LEU B CA 1
ATOM 7262 C C . LEU B 1 407 ? 9.333 -67.075 18.508 1.00 26.43 405 LEU B C 1
ATOM 7263 O O . LEU B 1 407 ? 8.943 -68.269 18.412 1.00 29.00 405 LEU B O 1
ATOM 7268 N N . SER B 1 408 ? 8.547 -66.033 18.396 1.00 25.22 406 SER B N 1
ATOM 7269 C CA . SER B 1 408 ? 7.113 -66.111 18.187 1.00 25.38 406 SER B CA 1
ATOM 7270 C C . SER B 1 408 ? 6.816 -64.839 17.430 1.00 25.97 406 SER B C 1
ATOM 7271 O O . SER B 1 408 ? 7.435 -63.786 17.701 1.00 28.06 406 SER B O 1
ATOM 7274 N N . THR B 1 409 ? 5.914 -64.909 16.454 1.00 25.69 407 THR B N 1
ATOM 7275 C CA . THR B 1 409 ? 5.490 -63.727 15.716 1.00 25.84 407 THR B CA 1
ATOM 7276 C C . THR B 1 409 ? 3.996 -63.869 15.584 1.00 25.28 407 THR B C 1
ATOM 7277 O O . THR B 1 409 ? 3.521 -64.382 14.562 1.00 27.42 407 THR B O 1
ATOM 7281 N N . THR B 1 410 ? 3.265 -63.527 16.635 1.00 22.30 408 THR B N 1
ATOM 7282 C CA . THR B 1 410 ? 1.804 -63.521 16.643 1.00 22.12 408 THR B CA 1
ATOM 7283 C C . THR B 1 410 ? 1.313 -62.125 17.043 1.00 22.56 408 THR B C 1
ATOM 7284 O O . THR B 1 410 ? 2.100 -61.331 17.518 1.00 20.14 408 THR B O 1
ATOM 7288 N N . PRO B 1 411 ? 0.007 -61.847 16.880 1.00 22.56 409 PRO B N 1
ATOM 7289 C CA . PRO B 1 411 ? -0.469 -60.537 17.333 1.00 22.20 409 PRO B CA 1
ATOM 7290 C C . PRO B 1 411 ? -0.340 -60.360 18.836 1.00 21.19 409 PRO B C 1
ATOM 7291 O O . PRO B 1 411 ? -0.215 -59.231 19.238 1.00 21.14 409 PRO B O 1
ATOM 7295 N N . GLU B 1 412 ? -0.455 -61.426 19.632 1.00 21.33 410 GLU B N 1
ATOM 7296 C CA . GLU B 1 412 ? -0.189 -61.393 21.071 1.00 20.72 410 GLU B CA 1
ATOM 7297 C C . GLU B 1 412 ? 1.199 -60.887 21.368 1.00 21.18 410 GLU B C 1
ATOM 7298 O O . GLU B 1 412 ? 1.373 -60.032 22.246 1.00 18.99 410 GLU B O 1
ATOM 7304 N N . ASP B 1 413 ? 2.205 -61.368 20.643 1.00 20.98 411 ASP B N 1
ATOM 7305 C CA A ASP B 1 413 ? 3.572 -60.878 20.886 0.58 20.69 411 ASP B CA 1
ATOM 7306 C CA B ASP B 1 413 ? 3.570 -60.907 20.836 0.42 20.67 411 ASP B CA 1
ATOM 7307 C C . ASP B 1 413 ? 3.666 -59.411 20.559 1.00 19.64 411 ASP B C 1
ATOM 7308 O O . ASP B 1 413 ? 4.300 -58.626 21.287 1.00 18.96 411 ASP B O 1
ATOM 7325 N N . ALA B 1 415 ? 1.302 -57.256 20.732 1.00 17.41 413 ALA B N 1
ATOM 7326 C CA . ALA B 1 415 ? 0.595 -56.484 21.743 1.00 17.47 413 ALA B CA 1
ATOM 7327 C C . ALA B 1 415 ? 1.474 -56.337 22.993 1.00 16.59 413 ALA B C 1
ATOM 7328 O O . ALA B 1 415 ? 1.521 -55.256 23.620 1.00 16.48 413 ALA B O 1
ATOM 7330 N N . LEU B 1 416 ? 2.203 -57.396 23.335 1.00 15.99 414 LEU B N 1
ATOM 7331 C CA . LEU B 1 416 ? 3.059 -57.294 24.525 1.00 16.07 414 LEU B CA 1
ATOM 7332 C C . LEU B 1 416 ? 4.191 -56.305 24.306 1.00 15.86 414 LEU B C 1
ATOM 7333 O O . LEU B 1 416 ? 4.541 -55.544 25.202 1.00 17.12 414 LEU B O 1
ATOM 7338 N N . ARG B 1 417 ? 4.799 -56.333 23.132 1.00 15.76 415 ARG B N 1
ATOM 7339 C CA . ARG B 1 417 ? 5.852 -55.392 22.881 1.00 17.16 415 ARG B CA 1
ATOM 7340 C C . ARG B 1 417 ? 5.333 -53.956 22.905 1.00 15.70 415 ARG B C 1
ATOM 7341 O O . ARG B 1 417 ? 5.996 -53.068 23.405 1.00 15.88 415 ARG B O 1
ATOM 7349 N N . TYR B 1 418 ? 4.166 -53.726 22.304 1.00 14.67 416 TYR B N 1
ATOM 7350 C CA . TYR B 1 418 ? 3.519 -52.389 22.401 1.00 16.25 416 TYR B CA 1
ATOM 7351 C C . TYR B 1 418 ? 3.260 -51.999 23.875 1.00 15.51 416 TYR B C 1
ATOM 7352 O O . TYR B 1 418 ? 3.569 -50.869 24.264 1.00 14.96 416 TYR B O 1
ATOM 7361 N N . LEU B 1 419 ? 2.682 -52.880 24.689 1.00 14.32 417 LEU B N 1
ATOM 7362 C CA . LEU B 1 419 ? 2.451 -52.549 26.101 1.00 15.31 417 LEU B CA 1
ATOM 7363 C C . LEU B 1 419 ? 3.777 -52.200 26.823 1.00 15.25 417 LEU B C 1
ATOM 7364 O O . LEU B 1 419 ? 3.854 -51.247 27.597 1.00 14.40 417 LEU B O 1
ATOM 7369 N N . ALA B 1 420 ? 4.814 -53.006 26.595 1.00 15.84 418 ALA B N 1
ATOM 7370 C CA . ALA B 1 420 ? 6.120 -52.742 27.201 1.00 14.89 418 ALA B CA 1
ATOM 7371 C C . ALA B 1 420 ? 6.659 -51.390 26.792 1.00 15.26 418 ALA B C 1
ATOM 7372 O O . ALA B 1 420 ? 7.318 -50.729 27.565 1.00 14.35 418 ALA B O 1
ATOM 7374 N N . THR B 1 421 ? 6.343 -50.960 25.585 1.00 14.59 419 THR B N 1
ATOM 7375 C CA . THR B 1 421 ? 6.776 -49.665 25.106 1.00 15.51 419 THR B CA 1
ATOM 7376 C C . THR B 1 421 ? 6.047 -48.541 25.849 1.00 14.21 419 THR B C 1
ATOM 7377 O O . THR B 1 421 ? 6.668 -47.550 26.333 1.00 13.85 419 THR B O 1
ATOM 7381 N N . ILE B 1 422 ? 4.727 -48.671 25.947 1.00 13.39 420 ILE B N 1
ATOM 7382 C CA . ILE B 1 422 ? 3.939 -47.688 26.714 1.00 14.07 420 ILE B CA 1
ATOM 7383 C C . ILE B 1 422 ? 4.502 -47.560 28.151 1.00 13.70 420 ILE B C 1
ATOM 7384 O O . ILE B 1 422 ? 4.683 -46.453 28.691 1.00 14.11 420 ILE B O 1
ATOM 7389 N N . GLN B 1 423 ? 4.731 -48.699 28.782 1.00 13.84 421 GLN B N 1
ATOM 7390 C CA . GLN B 1 423 ? 5.213 -48.681 30.144 1.00 13.43 421 GLN B CA 1
ATOM 7391 C C . GLN B 1 423 ? 6.591 -48.086 30.268 1.00 13.37 421 GLN B C 1
ATOM 7392 O O . GLN B 1 423 ? 6.830 -47.335 31.192 1.00 13.20 421 GLN B O 1
ATOM 7398 N N . ALA B 1 424 ? 7.497 -48.384 29.321 1.00 13.42 422 ALA B N 1
ATOM 7399 C CA . ALA B 1 424 ? 8.820 -47.808 29.363 1.00 12.33 422 ALA B CA 1
ATOM 7400 C C . ALA B 1 424 ? 8.750 -46.310 29.238 1.00 12.69 422 ALA B C 1
ATOM 7401 O O . ALA B 1 424 ? 9.507 -45.595 29.894 1.00 13.52 422 ALA B O 1
ATOM 7403 N N . LEU B 1 425 ? 7.889 -45.816 28.356 1.00 12.40 423 LEU B N 1
ATOM 7404 C CA . LEU B 1 425 ? 7.753 -44.370 28.198 1.00 13.94 423 LEU B CA 1
ATOM 7405 C C . LEU B 1 425 ? 7.169 -43.736 29.478 1.00 13.06 423 LEU B C 1
ATOM 7406 O O . LEU B 1 425 ? 7.581 -42.593 29.880 1.00 12.50 423 LEU B O 1
ATOM 7411 N N . ALA B 1 426 ? 6.252 -44.434 30.129 1.00 12.31 424 ALA B N 1
ATOM 7412 C CA . ALA B 1 426 ? 5.627 -43.941 31.377 1.00 13.66 424 ALA B CA 1
ATOM 7413 C C . ALA B 1 426 ? 6.647 -43.899 32.496 1.00 13.15 424 ALA B C 1
ATOM 7414 O O . ALA B 1 426 ? 6.701 -42.959 33.286 1.00 14.13 424 ALA B O 1
ATOM 7416 N N . LEU B 1 427 ? 7.511 -44.913 32.509 1.00 12.33 425 LEU B N 1
ATOM 7417 C CA . LEU B 1 427 ? 8.600 -44.938 33.469 1.00 14.30 425 LEU B CA 1
ATOM 7418 C C . LEU B 1 427 ? 9.634 -43.840 33.235 1.00 15.33 425 LEU B C 1
ATOM 7419 O O . LEU B 1 427 ? 10.166 -43.271 34.193 1.00 14.07 425 LEU B O 1
ATOM 7424 N N . GLY B 1 428 ? 9.931 -43.535 31.966 1.00 13.16 426 GLY B N 1
ATOM 7425 C CA . GLY B 1 428 ? 10.775 -42.406 31.633 1.00 14.17 426 GLY B CA 1
ATOM 7426 C C . GLY B 1 428 ? 10.128 -41.088 32.116 1.00 14.82 426 GLY B C 1
ATOM 7427 O O . GLY B 1 428 ? 10.841 -40.161 32.475 1.00 13.88 426 GLY B O 1
ATOM 7428 N N . THR B 1 429 ? 8.799 -40.998 32.000 1.00 14.55 427 THR B N 1
ATOM 7429 C CA . THR B 1 429 ? 8.068 -39.823 32.503 1.00 14.07 427 THR B CA 1
ATOM 7430 C C . THR B 1 429 ? 8.212 -39.744 34.041 1.00 15.06 427 THR B C 1
ATOM 7431 O O . THR B 1 429 ? 8.446 -38.692 34.573 1.00 14.12 427 THR B O 1
ATOM 7435 N N . ARG B 1 430 ? 8.095 -40.878 34.706 1.00 13.53 428 ARG B N 1
ATOM 7436 C CA . ARG B 1 430 ? 8.289 -40.952 36.170 1.00 14.71 428 ARG B CA 1
ATOM 7437 C C . ARG B 1 430 ? 9.675 -40.433 36.508 1.00 14.96 428 ARG B C 1
ATOM 7438 O O . ARG B 1 430 ? 9.832 -39.664 37.456 1.00 15.24 428 ARG B O 1
ATOM 7446 N N . HIS B 1 431 ? 10.700 -40.820 35.731 1.00 14.78 429 HIS B N 1
ATOM 7447 C CA . HIS B 1 431 ? 12.071 -40.377 36.043 1.00 15.96 429 HIS B CA 1
ATOM 7448 C C . HIS B 1 431 ? 12.175 -38.824 35.897 1.00 15.43 429 HIS B C 1
ATOM 7449 O O . HIS B 1 431 ? 12.804 -38.144 36.701 1.00 16.05 429 HIS B O 1
ATOM 7456 N N . ILE B 1 432 ? 11.597 -38.260 34.842 1.00 13.87 430 ILE B N 1
ATOM 7457 C CA . ILE B 1 432 ? 11.578 -36.809 34.672 1.00 14.23 430 ILE B CA 1
ATOM 7458 C C . ILE B 1 432 ? 10.860 -36.157 35.880 1.00 14.84 430 ILE B C 1
ATOM 7459 O O . ILE B 1 432 ? 11.366 -35.182 36.427 1.00 15.18 430 ILE B O 1
ATOM 7464 N N . ILE B 1 433 ? 9.675 -36.634 36.220 1.00 14.62 431 ILE B N 1
ATOM 7465 C CA . ILE B 1 433 ? 8.932 -36.037 37.342 1.00 16.03 431 ILE B CA 1
ATOM 7466 C C . ILE B 1 433 ? 9.733 -36.146 38.636 1.00 16.67 431 ILE B C 1
ATOM 7467 O O . ILE B 1 433 ? 9.834 -35.163 39.406 1.00 16.48 431 ILE B O 1
ATOM 7472 N N . GLU B 1 434 ? 10.268 -37.343 38.902 1.00 16.24 432 GLU B N 1
ATOM 7473 C CA . GLU B 1 434 ? 11.128 -37.486 40.077 1.00 18.17 432 GLU B CA 1
ATOM 7474 C C . GLU B 1 434 ? 12.304 -36.524 40.114 1.00 17.92 432 GLU B C 1
ATOM 7475 O O . GLU B 1 434 ? 12.631 -35.979 41.186 1.00 20.41 432 GLU B O 1
ATOM 7481 N N . THR B 1 435 ? 12.966 -36.308 38.973 1.00 16.42 433 THR B N 1
ATOM 7482 C CA . THR B 1 435 ? 14.098 -35.416 38.886 1.00 17.45 433 THR B CA 1
ATOM 7483 C C . THR B 1 435 ? 13.640 -34.003 39.207 1.00 17.70 433 THR B C 1
ATOM 7484 O O . THR B 1 435 ? 14.266 -33.260 39.990 1.00 17.02 433 THR B O 1
ATOM 7496 N N . ASN B 1 437 ? 11.001 -33.155 41.016 1.00 16.91 435 ASN B N 1
ATOM 7497 C CA . ASN B 1 437 ? 10.647 -33.125 42.436 1.00 19.49 435 ASN B CA 1
ATOM 7498 C C . ASN B 1 437 ? 11.830 -33.195 43.393 1.00 21.49 435 ASN B C 1
ATOM 7499 O O . ASN B 1 437 ? 11.627 -32.896 44.592 1.00 25.42 435 ASN B O 1
ATOM 7504 N N . GLN B 1 438 ? 13.030 -33.549 42.927 1.00 17.89 436 GLN B N 1
ATOM 7505 C CA . GLN B 1 438 ? 14.252 -33.541 43.753 1.00 19.78 436 GLN B CA 1
ATOM 7506 C C . GLN B 1 438 ? 15.002 -32.206 43.581 1.00 20.39 436 GLN B C 1
ATOM 7507 O O . GLN B 1 438 ? 16.089 -32.004 44.145 1.00 18.74 436 GLN B O 1
ATOM 7513 N N . ASN B 1 439 ? 14.436 -31.341 42.731 1.00 17.61 437 ASN B N 1
ATOM 7514 C CA . ASN B 1 439 ? 15.106 -30.123 42.290 1.00 19.27 437 ASN B CA 1
ATOM 7515 C C . ASN B 1 439 ? 14.192 -28.912 42.276 1.00 20.44 437 ASN B C 1
ATOM 7516 O O . ASN B 1 439 ? 14.347 -28.022 41.396 1.00 22.01 437 ASN B O 1
ATOM 7521 N N . GLY B 1 440 ? 13.216 -28.904 43.165 1.00 20.47 438 GLY B N 1
ATOM 7522 C CA . GLY B 1 440 ? 12.372 -27.708 43.307 1.00 20.34 438 GLY B CA 1
ATOM 7523 C C . GLY B 1 440 ? 10.865 -27.841 43.146 1.00 22.31 438 GLY B C 1
ATOM 7524 O O . GLY B 1 440 ? 10.098 -26.956 43.525 1.00 22.57 438 GLY B O 1
ATOM 7525 N N . TYR B 1 441 ? 10.401 -28.943 42.582 1.00 19.69 439 TYR B N 1
ATOM 7526 C CA . TYR B 1 441 ? 8.983 -29.121 42.337 1.00 20.24 439 TYR B CA 1
ATOM 7527 C C . TYR B 1 441 ? 8.314 -30.121 43.319 1.00 21.15 439 TYR B C 1
ATOM 7528 O O . TYR B 1 441 ? 8.997 -30.781 44.105 1.00 22.38 439 TYR B O 1
ATOM 7537 N N . ASN B 1 442 ? 6.982 -30.167 43.293 1.00 22.04 440 ASN B N 1
ATOM 7538 C CA . ASN B 1 442 ? 6.236 -31.125 44.095 1.00 25.23 440 ASN B CA 1
ATOM 7539 C C . ASN B 1 442 ? 5.128 -31.658 43.252 1.00 24.76 440 ASN B C 1
ATOM 7540 O O . ASN B 1 442 ? 3.959 -31.573 43.607 1.00 25.85 440 ASN B O 1
ATOM 7545 N N . ILE B 1 443 ? 5.497 -32.104 42.062 1.00 22.07 441 ILE B N 1
ATOM 7546 C CA . ILE B 1 443 ? 4.475 -32.471 41.099 1.00 20.76 441 ILE B CA 1
ATOM 7547 C C . ILE B 1 443 ? 3.722 -33.726 41.521 1.00 21.23 441 ILE B C 1
ATOM 7548 O O . ILE B 1 443 ? 4.328 -34.716 41.842 1.00 21.71 441 ILE B O 1
ATOM 7553 N N . ASP B 1 444 ? 2.400 -33.708 41.423 1.00 21.66 442 ASP B N 1
ATOM 7554 C CA . ASP B 1 444 ? 1.604 -34.902 41.663 1.00 21.81 442 ASP B CA 1
ATOM 7555 C C . ASP B 1 444 ? 0.474 -35.133 40.682 1.00 22.65 442 ASP B C 1
ATOM 7556 O O . ASP B 1 444 ? -0.311 -36.058 40.875 1.00 21.82 442 ASP B O 1
ATOM 7561 N N . THR B 1 445 ? 0.419 -34.329 39.610 1.00 21.22 443 THR B N 1
ATOM 7562 C CA . THR B 1 445 ? -0.697 -34.377 38.661 1.00 19.69 443 THR B CA 1
ATOM 7563 C C . THR B 1 445 ? -0.119 -34.060 37.309 1.00 20.40 443 THR B C 1
ATOM 7564 O O . THR B 1 445 ? 0.674 -33.114 37.171 1.00 19.49 443 THR B O 1
ATOM 7584 N N . ALA B 1 448 ? -2.421 -33.665 30.258 1.00 18.13 446 ALA B N 1
ATOM 7585 C CA . ALA B 1 448 ? -1.863 -34.218 29.037 1.00 18.25 446 ALA B CA 1
ATOM 7586 C C . ALA B 1 448 ? -2.588 -33.753 27.800 1.00 19.51 446 ALA B C 1
ATOM 7587 O O . ALA B 1 448 ? -3.743 -33.475 27.846 1.00 20.37 446 ALA B O 1
ATOM 7589 N N . SER B 1 449 ? -1.874 -33.648 26.690 1.00 18.60 447 SER B N 1
ATOM 7590 C CA . SER B 1 449 ? -2.536 -33.312 25.452 1.00 21.82 447 SER B CA 1
ATOM 7591 C C . SER B 1 449 ? -1.875 -34.086 24.330 1.00 22.78 447 SER B C 1
ATOM 7592 O O . SER B 1 449 ? -0.750 -34.551 24.465 1.00 23.46 447 SER B O 1
ATOM 7595 N N . GLY B 1 450 ? -2.618 -34.273 23.260 1.00 21.42 448 GLY B N 1
ATOM 7596 C CA . GLY B 1 450 ? -2.036 -34.834 22.060 1.00 25.32 448 GLY B CA 1
ATOM 7597 C C . GLY B 1 450 ? -2.026 -36.324 22.049 1.00 25.73 448 GLY B C 1
ATOM 7598 O O . GLY B 1 450 ? -2.797 -37.019 22.749 1.00 23.75 448 GLY B O 1
ATOM 7599 N N . GLY B 1 451 ? -1.103 -36.838 21.256 1.00 26.44 449 GLY B N 1
ATOM 7600 C CA . GLY B 1 451 ? -1.110 -38.256 20.979 1.00 29.16 449 GLY B CA 1
ATOM 7601 C C . GLY B 1 451 ? -1.038 -39.043 22.254 1.00 26.24 449 GLY B C 1
ATOM 7602 O O . GLY B 1 451 ? -0.230 -38.716 23.159 1.00 30.43 449 GLY B O 1
ATOM 7603 N N . GLY B 1 452 ? -1.852 -40.083 22.333 1.00 28.53 450 GLY B N 1
ATOM 7604 C CA . GLY B 1 452 ? -1.794 -40.966 23.483 1.00 23.93 450 GLY B CA 1
ATOM 7605 C C . GLY B 1 452 ? -2.971 -40.668 24.377 1.00 22.21 450 GLY B C 1
ATOM 7606 O O . GLY B 1 452 ? -3.509 -41.523 25.023 1.00 22.44 450 GLY B O 1
ATOM 7607 N N . THR B 1 453 ? -3.433 -39.426 24.365 1.00 23.03 451 THR B N 1
ATOM 7608 C CA . THR B 1 453 ? -4.560 -39.125 25.228 1.00 23.20 451 THR B CA 1
ATOM 7609 C C . THR B 1 453 ? -5.892 -39.762 24.852 1.00 22.81 451 THR B C 1
ATOM 7610 O O . THR B 1 453 ? -6.797 -39.797 25.686 1.00 22.82 451 THR B O 1
ATOM 7614 N N . LYS B 1 454 ? -6.013 -40.257 23.636 1.00 22.39 452 LYS B N 1
ATOM 7615 C CA . LYS B 1 454 ? -7.219 -40.980 23.232 1.00 23.10 452 LYS B CA 1
ATOM 7616 C C . LYS B 1 454 ? -7.040 -42.476 23.311 1.00 22.86 452 LYS B C 1
ATOM 7617 O O . LYS B 1 454 ? -7.912 -43.209 22.891 1.00 23.71 452 LYS B O 1
ATOM 7623 N N . ASN B 1 455 ? -5.936 -42.903 23.908 1.00 19.62 453 ASN B N 1
ATOM 7624 C CA . ASN B 1 455 ? -5.614 -44.339 24.070 1.00 18.98 453 ASN B CA 1
ATOM 7625 C C . ASN B 1 455 ? -5.743 -44.645 25.565 1.00 20.06 453 ASN B C 1
ATOM 7626 O O . ASN B 1 455 ? -4.899 -44.257 26.394 1.00 18.85 453 ASN B O 1
ATOM 7631 N N . PRO B 1 456 ? -6.824 -45.330 25.941 1.00 19.83 454 PRO B N 1
ATOM 7632 C CA . PRO B 1 456 ? -7.098 -45.502 27.375 1.00 21.23 454 PRO B CA 1
ATOM 7633 C C . PRO B 1 456 ? -6.020 -46.312 28.130 1.00 19.80 454 PRO B C 1
ATOM 7634 O O . PRO B 1 456 ? -5.818 -46.096 29.316 1.00 19.95 454 PRO B O 1
ATOM 7638 N N . ILE B 1 457 ? -5.369 -47.259 27.440 1.00 18.99 455 ILE B N 1
ATOM 7639 C CA . ILE B 1 457 ? -4.279 -47.987 28.099 1.00 18.78 455 ILE B CA 1
ATOM 7640 C C . ILE B 1 457 ? -3.018 -47.124 28.286 1.00 19.17 455 ILE B C 1
ATOM 7641 O O . ILE B 1 457 ? -2.372 -47.176 29.319 1.00 17.68 455 ILE B O 1
ATOM 7646 N N . PHE B 1 458 ? -2.677 -46.330 27.281 1.00 19.01 456 PHE B N 1
ATOM 7647 C CA . PHE B 1 458 ? -1.606 -45.350 27.405 1.00 18.09 456 PHE B CA 1
ATOM 7648 C C . PHE B 1 458 ? -1.842 -44.445 28.617 1.00 17.86 456 PHE B C 1
ATOM 7649 O O . PHE B 1 458 ? -0.956 -44.284 29.443 1.00 16.55 456 PHE B O 1
ATOM 7657 N N . VAL B 1 459 ? -3.033 -43.866 28.730 1.00 17.14 457 VAL B N 1
ATOM 7658 C CA . VAL B 1 459 ? -3.345 -42.955 29.831 1.00 18.55 457 VAL B CA 1
ATOM 7659 C C . VAL B 1 459 ? -3.257 -43.608 31.222 1.00 18.01 457 VAL B C 1
ATOM 7660 O O . VAL B 1 459 ? -2.532 -43.166 32.078 1.00 16.94 457 VAL B O 1
ATOM 7664 N N . GLN B 1 460 ? -3.951 -44.744 31.373 1.00 17.91 458 GLN B N 1
ATOM 7665 C CA . GLN B 1 460 ? -4.020 -45.461 32.639 1.00 19.85 458 GLN B CA 1
ATOM 7666 C C . GLN B 1 460 ? -2.663 -45.944 33.118 1.00 18.53 458 GLN B C 1
ATOM 7667 O O . GLN B 1 460 ? -2.349 -45.837 34.302 1.00 18.69 458 GLN B O 1
ATOM 7673 N N . GLU B 1 461 ? -1.828 -46.439 32.203 1.00 18.62 459 GLU B N 1
ATOM 7674 C CA . GLU B 1 461 ? -0.525 -46.903 32.639 1.00 18.25 459 GLU B CA 1
ATOM 7675 C C . GLU B 1 461 ? 0.448 -45.771 32.906 1.00 17.01 459 GLU B C 1
ATOM 7676 O O . GLU B 1 461 ? 1.374 -45.941 33.689 1.00 16.09 459 GLU B O 1
ATOM 7682 N N . HIS B 1 462 ? 0.244 -44.602 32.291 1.00 16.60 460 HIS B N 1
ATOM 7683 C CA . HIS B 1 462 ? 1.020 -43.453 32.718 1.00 17.59 460 HIS B CA 1
ATOM 7684 C C . HIS B 1 462 ? 0.669 -43.085 34.157 1.00 16.69 460 HIS B C 1
ATOM 7685 O O . HIS B 1 462 ? 1.528 -42.730 34.955 1.00 16.68 460 HIS B O 1
ATOM 7692 N N . ALA B 1 463 ? -0.605 -43.124 34.461 1.00 16.39 461 ALA B N 1
ATOM 7693 C CA . ALA B 1 463 ? -1.011 -42.794 35.802 1.00 19.00 461 ALA B CA 1
ATOM 7694 C C . ALA B 1 463 ? -0.460 -43.823 36.815 1.00 17.58 461 ALA B C 1
ATOM 7695 O O . ALA B 1 463 ? 0.090 -43.479 37.876 1.00 18.05 461 ALA B O 1
ATOM 7697 N N . ASN B 1 464 ? -0.549 -45.102 36.453 1.00 19.10 462 ASN B N 1
ATOM 7698 C CA . ASN B 1 464 ? -0.028 -46.159 37.317 1.00 17.09 462 ASN B CA 1
ATOM 7699 C C . ASN B 1 464 ? 1.474 -46.127 37.537 1.00 17.56 462 ASN B C 1
ATOM 7700 O O . ASN B 1 464 ? 1.941 -46.255 38.654 1.00 19.05 462 ASN B O 1
ATOM 7705 N N . ALA B 1 465 ? 2.247 -45.903 36.478 1.00 17.10 463 ALA B N 1
ATOM 7706 C CA . ALA B 1 465 ? 3.681 -45.881 36.621 1.00 18.66 463 ALA B CA 1
ATOM 7707 C C . ALA B 1 465 ? 4.206 -44.686 37.380 1.00 18.92 463 ALA B C 1
ATOM 7708 O O . ALA B 1 465 ? 5.176 -44.798 38.112 1.00 18.48 463 ALA B O 1
ATOM 7710 N N . THR B 1 466 ? 3.587 -43.514 37.225 1.00 17.63 464 THR B N 1
ATOM 7711 C CA . THR B 1 466 ? 4.080 -42.339 37.851 1.00 17.65 464 THR B CA 1
ATOM 7712 C C . THR B 1 466 ? 3.470 -42.166 39.251 1.00 19.24 464 THR B C 1
ATOM 7713 O O . THR B 1 466 ? 3.989 -41.423 40.035 1.00 23.96 464 THR B O 1
ATOM 7717 N N . GLY B 1 467 ? 2.347 -42.819 39.516 1.00 20.78 465 GLY B N 1
ATOM 7718 C CA . GLY B 1 467 ? 1.549 -42.584 40.721 1.00 19.45 465 GLY B CA 1
ATOM 7719 C C . GLY B 1 467 ? 0.913 -41.190 40.747 1.00 22.13 465 GLY B C 1
ATOM 7720 O O . GLY B 1 467 ? 0.511 -40.691 41.832 1.00 22.04 465 GLY B O 1
ATOM 7721 N N . CYS B 1 468 ? 0.805 -40.560 39.572 1.00 21.14 466 CYS B N 1
ATOM 7722 C CA . CYS B 1 468 ? 0.161 -39.247 39.413 1.00 20.43 466 CYS B CA 1
ATOM 7723 C C . CYS B 1 468 ? -1.111 -39.417 38.587 1.00 18.37 466 CYS B C 1
ATOM 7724 O O . CYS B 1 468 ? -1.143 -40.152 37.597 1.00 21.50 466 CYS B O 1
ATOM 7727 N N . ALA B 1 469 ? -2.151 -38.694 38.948 1.00 20.21 467 ALA B N 1
ATOM 7728 C CA . ALA B 1 469 ? -3.354 -38.672 38.109 1.00 20.00 467 ALA B CA 1
ATOM 7729 C C . ALA B 1 469 ? -3.040 -38.050 36.747 1.00 20.06 467 ALA B C 1
ATOM 7730 O O . ALA B 1 469 ? -2.219 -37.131 36.646 1.00 21.77 467 ALA B O 1
ATOM 7740 N N . LEU B 1 471 ? -4.820 -35.921 33.811 1.00 18.83 469 LEU B N 1
ATOM 7741 C CA . LEU B 1 471 ? -6.037 -35.168 33.571 1.00 21.54 469 LEU B CA 1
ATOM 7742 C C . LEU B 1 471 ? -6.123 -34.820 32.116 1.00 22.69 469 LEU B C 1
ATOM 7743 O O . LEU B 1 471 ? -5.183 -34.202 31.577 1.00 22.47 469 LEU B O 1
ATOM 7748 N N . LEU B 1 472 ? -7.235 -35.192 31.485 1.00 21.14 470 LEU B N 1
ATOM 7749 C CA . LEU B 1 472 ? -7.398 -35.026 30.026 1.00 21.99 470 LEU B CA 1
ATOM 7750 C C . LEU B 1 472 ? -8.372 -33.879 29.775 1.00 25.17 470 LEU B C 1
ATOM 7751 O O . LEU B 1 472 ? -9.351 -33.713 30.485 1.00 23.19 470 LEU B O 1
ATOM 7756 N N . PRO B 1 473 ? -8.120 -33.108 28.730 1.00 26.07 471 PRO B N 1
ATOM 7757 C CA . PRO B 1 473 ? -8.857 -31.861 28.488 1.00 27.34 471 PRO B CA 1
ATOM 7758 C C . PRO B 1 473 ? -10.217 -32.104 27.841 1.00 26.87 471 PRO B C 1
ATOM 7759 O O . PRO B 1 473 ? -10.346 -33.072 27.094 1.00 28.82 471 PRO B O 1
ATOM 7763 N N . GLU B 1 474 ? -11.208 -31.246 28.110 1.00 28.50 472 GLU B N 1
ATOM 7764 C CA . GLU B 1 474 ? -12.468 -31.288 27.354 1.00 30.10 472 GLU B CA 1
ATOM 7765 C C . GLU B 1 474 ? -12.216 -31.089 25.876 1.00 29.78 472 GLU B C 1
ATOM 7766 O O . GLU B 1 474 ? -12.720 -31.838 25.059 1.00 33.37 472 GLU B O 1
ATOM 7772 N N . GLU B 1 475 ? -11.431 -30.069 25.540 1.00 30.66 473 GLU B N 1
ATOM 7773 C CA . GLU B 1 475 ? -11.116 -29.725 24.137 1.00 32.45 473 GLU B CA 1
ATOM 7774 C C . GLU B 1 475 ? -9.774 -30.344 23.792 1.00 31.08 473 GLU B C 1
ATOM 7775 O O . GLU B 1 475 ? -8.779 -30.015 24.448 1.00 33.25 473 GLU B O 1
ATOM 7781 N N . SER B 1 476 ? -9.724 -31.189 22.771 1.00 31.62 474 SER B N 1
ATOM 7782 C CA . SER B 1 476 ? -8.482 -31.875 22.380 1.00 31.21 474 SER B CA 1
ATOM 7783 C C . SER B 1 476 ? -7.416 -30.967 21.733 1.00 32.48 474 SER B C 1
ATOM 7784 O O . SER B 1 476 ? -6.218 -31.291 21.719 1.00 30.29 474 SER B O 1
ATOM 7787 N N . GLU B 1 477 ? -7.878 -29.854 21.173 1.00 28.53 475 GLU B N 1
ATOM 7788 C CA . GLU B 1 477 ? -7.037 -28.968 20.379 1.00 28.84 475 GLU B CA 1
ATOM 7789 C C . GLU B 1 477 ? -6.275 -27.974 21.232 1.00 25.52 475 GLU B C 1
ATOM 7790 O O . GLU B 1 477 ? -6.502 -26.781 21.164 1.00 22.93 475 GLU B O 1
ATOM 7796 N N . ALA B 1 478 ? -5.371 -28.481 22.053 1.00 23.10 476 ALA B N 1
ATOM 7797 C CA . ALA B 1 478 ? -4.680 -27.668 23.034 1.00 21.02 476 ALA B CA 1
ATOM 7798 C C . ALA B 1 478 ? -3.916 -26.463 22.490 1.00 19.43 476 ALA B C 1
ATOM 7799 O O . ALA B 1 478 ? -3.986 -25.399 23.081 1.00 20.34 476 ALA B O 1
ATOM 7809 N N . LEU B 1 480 ? -4.331 -24.824 19.577 1.00 18.57 478 LEU B N 1
ATOM 7810 C CA . LEU B 1 480 ? -5.204 -23.793 18.996 1.00 19.86 478 LEU B CA 1
ATOM 7811 C C . LEU B 1 480 ? -5.903 -23.078 20.158 1.00 19.45 478 LEU B C 1
ATOM 7812 O O . LEU B 1 480 ? -6.065 -21.849 20.149 1.00 18.46 478 LEU B O 1
ATOM 7817 N N . LEU B 1 481 ? -6.298 -23.841 21.179 1.00 19.94 479 LEU B N 1
ATOM 7818 C CA . LEU B 1 481 ? -7.019 -23.227 22.282 1.00 19.60 479 LEU B CA 1
ATOM 7819 C C . LEU B 1 481 ? -6.134 -22.276 23.104 1.00 19.17 479 LEU B C 1
ATOM 7820 O O . LEU B 1 481 ? -6.550 -21.160 23.430 1.00 20.65 479 LEU B O 1
ATOM 7825 N N . GLY B 1 482 ? -4.907 -22.703 23.419 1.00 18.31 480 GLY B N 1
ATOM 7826 C CA . GLY B 1 482 ? -4.013 -21.829 24.128 1.00 17.50 480 GLY B CA 1
ATOM 7827 C C . GLY B 1 482 ? -3.769 -20.539 23.355 1.00 19.22 480 GLY B C 1
ATOM 7828 O O . GLY B 1 482 ? -3.692 -19.458 23.956 1.00 19.74 480 GLY B O 1
ATOM 7829 N N . SER B 1 483 ? -3.616 -20.644 22.038 1.00 18.23 481 SER B N 1
ATOM 7830 C CA . SER B 1 483 ? -3.381 -19.436 21.259 1.00 18.40 481 SER B CA 1
ATOM 7831 C C . SER B 1 483 ? -4.606 -18.526 21.340 1.00 18.32 481 SER B C 1
ATOM 7832 O O . SER B 1 483 ? -4.464 -17.282 21.506 1.00 19.47 481 SER B O 1
ATOM 7835 N N . ALA B 1 484 ? -5.789 -19.107 21.164 1.00 18.40 482 ALA B N 1
ATOM 7836 C CA . ALA B 1 484 ? -7.043 -18.305 21.297 1.00 19.45 482 ALA B CA 1
ATOM 7837 C C . ALA B 1 484 ? -7.149 -17.613 22.686 1.00 19.54 482 ALA B C 1
ATOM 7838 O O . ALA B 1 484 ? -7.545 -16.438 22.790 1.00 20.24 482 ALA B O 1
ATOM 7856 N N . GLY B 1 487 ? -5.326 -14.469 22.676 1.00 20.89 485 GLY B N 1
ATOM 7857 C CA . GLY B 1 487 ? -6.118 -13.459 21.965 1.00 20.67 485 GLY B CA 1
ATOM 7858 C C . GLY B 1 487 ? -7.093 -12.769 22.929 1.00 21.96 485 GLY B C 1
ATOM 7859 O O . GLY B 1 487 ? -7.280 -11.573 22.838 1.00 22.09 485 GLY B O 1
ATOM 7860 N N . THR B 1 488 ? -7.745 -13.528 23.811 1.00 21.65 486 THR B N 1
ATOM 7861 C CA . THR B 1 488 ? -8.719 -12.918 24.745 1.00 23.08 486 THR B CA 1
ATOM 7862 C C . THR B 1 488 ? -8.034 -11.954 25.688 1.00 22.93 486 THR B C 1
ATOM 7863 O O . THR B 1 488 ? -8.600 -10.917 26.095 1.00 25.39 486 THR B O 1
ATOM 7867 N N . VAL B 1 489 ? -6.811 -12.282 26.086 1.00 22.07 487 VAL B N 1
ATOM 7868 C CA . VAL B 1 489 ? -6.094 -11.377 26.973 1.00 23.10 487 VAL B CA 1
ATOM 7869 C C . VAL B 1 489 ? -5.683 -10.113 26.229 1.00 23.52 487 VAL B C 1
ATOM 7870 O O . VAL B 1 489 ? -5.760 -8.994 26.760 1.00 25.02 487 VAL B O 1
ATOM 7874 N N . ALA B 1 490 ? -5.240 -10.285 24.982 1.00 22.29 488 ALA B N 1
ATOM 7875 C CA . ALA B 1 490 ? -4.789 -9.135 24.207 1.00 23.36 488 ALA B CA 1
ATOM 7876 C C . ALA B 1 490 ? -5.977 -8.218 23.948 1.00 22.83 488 ALA B C 1
ATOM 7877 O O . ALA B 1 490 ? -5.820 -6.984 23.940 1.00 24.75 488 ALA B O 1
ATOM 7879 N N . ALA B 1 491 ? -7.153 -8.816 23.760 1.00 24.17 489 ALA B N 1
ATOM 7880 C CA . ALA B 1 491 ? -8.407 -8.066 23.557 1.00 24.36 489 ALA B CA 1
ATOM 7881 C C . ALA B 1 491 ? -8.943 -7.435 24.847 1.00 26.53 489 ALA B C 1
ATOM 7882 O O . ALA B 1 491 ? -9.835 -6.570 24.777 1.00 26.56 489 ALA B O 1
ATOM 7884 N N . GLY B 1 492 ? -8.418 -7.853 25.992 1.00 25.17 490 GLY B N 1
ATOM 7885 C CA . GLY B 1 492 ? -8.796 -7.278 27.287 1.00 27.29 490 GLY B CA 1
ATOM 7886 C C . GLY B 1 492 ? -10.000 -7.936 27.941 1.00 28.18 490 GLY B C 1
ATOM 7887 O O . GLY B 1 492 ? -10.500 -7.454 28.977 1.00 29.63 490 GLY B O 1
ATOM 7888 N N . VAL B 1 493 ? -10.437 -9.063 27.377 1.00 28.13 491 VAL B N 1
ATOM 7889 C CA . VAL B 1 493 ? -11.642 -9.749 27.807 1.00 27.03 491 VAL B CA 1
ATOM 7890 C C . VAL B 1 493 ? -11.377 -10.424 29.145 1.00 29.40 491 VAL B C 1
ATOM 7891 O O . VAL B 1 493 ? -12.201 -10.353 30.054 1.00 30.42 491 VAL B O 1
ATOM 7895 N N . PHE B 1 494 ? -10.210 -11.060 29.267 1.00 26.82 492 PHE B N 1
ATOM 7896 C CA . PHE B 1 494 ? -9.715 -11.530 30.559 1.00 28.04 492 PHE B CA 1
ATOM 7897 C C . PHE B 1 494 ? -8.506 -10.719 30.963 1.00 28.74 492 PHE B C 1
ATOM 7898 O O . PHE B 1 494 ? -7.757 -10.209 30.117 1.00 28.07 492 PHE B O 1
ATOM 7906 N N . GLU B 1 495 ? -8.305 -10.579 32.263 1.00 29.42 493 GLU B N 1
ATOM 7907 C CA . GLU B 1 495 ? -7.260 -9.681 32.734 1.00 31.20 493 GLU B CA 1
ATOM 7908 C C . GLU B 1 495 ? -5.869 -10.331 32.776 1.00 29.20 493 GLU B C 1
ATOM 7909 O O . GLU B 1 495 ? -4.860 -9.642 32.875 1.00 30.18 493 GLU B O 1
ATOM 7915 N N . SER B 1 496 ? -5.826 -11.653 32.681 1.00 28.71 494 SER B N 1
ATOM 7916 C CA . SER B 1 496 ? -4.565 -12.381 32.796 1.00 28.04 494 SER B CA 1
ATOM 7917 C C . SER B 1 496 ? -4.752 -13.756 32.171 1.00 26.46 494 SER B C 1
ATOM 7918 O O . SER B 1 496 ? -5.881 -14.224 32.013 1.00 25.24 494 SER B O 1
ATOM 7921 N N . LEU B 1 497 ? -3.642 -14.388 31.801 1.00 26.03 495 LEU B N 1
ATOM 7922 C CA . LEU B 1 497 ? -3.695 -15.731 31.238 1.00 24.37 495 LEU B CA 1
ATOM 7923 C C . LEU B 1 497 ? -4.303 -16.777 32.163 1.00 25.28 495 LEU B C 1
ATOM 7924 O O . LEU B 1 497 ? -5.129 -17.557 31.732 1.00 23.60 495 LEU B O 1
ATOM 7929 N N . PRO B 1 498 ? -3.904 -16.787 33.455 1.00 25.12 496 PRO B N 1
ATOM 7930 C CA . PRO B 1 498 ? -4.492 -17.741 34.396 1.00 25.73 496 PRO B CA 1
ATOM 7931 C C . PRO B 1 498 ? -6.003 -17.620 34.443 1.00 24.87 496 PRO B C 1
ATOM 7932 O O . PRO B 1 498 ? -6.684 -18.621 34.454 1.00 24.23 496 PRO B O 1
ATOM 7936 N N . GLU B 1 499 ? -6.512 -16.388 34.430 1.00 25.07 497 GLU B N 1
ATOM 7937 C CA . GLU B 1 499 ? -7.936 -16.115 34.296 1.00 25.62 497 GLU B CA 1
ATOM 7938 C C . GLU B 1 499 ? -8.534 -16.713 33.041 1.00 25.56 497 GLU B C 1
ATOM 7939 O O . GLU B 1 499 ? -9.523 -17.418 33.103 1.00 24.76 497 GLU B O 1
ATOM 7945 N N . ALA B 1 500 ? -7.924 -16.428 31.892 1.00 23.95 498 ALA B N 1
ATOM 7946 C CA . ALA B 1 500 ? -8.434 -16.995 30.631 1.00 22.54 498 ALA B CA 1
ATOM 7947 C C . ALA B 1 500 ? -8.435 -18.518 30.672 1.00 22.10 498 ALA B C 1
ATOM 7948 O O . ALA B 1 500 ? -9.374 -19.161 30.228 1.00 23.53 498 ALA B O 1
ATOM 7958 N N . ALA B 1 502 ? -8.578 -20.616 33.137 1.00 24.69 500 ALA B N 1
ATOM 7959 C CA . ALA B 1 502 ? -9.608 -21.188 34.009 1.00 25.33 500 ALA B CA 1
ATOM 7960 C C . ALA B 1 502 ? -10.982 -21.122 33.371 1.00 26.31 500 ALA B C 1
ATOM 7961 O O . ALA B 1 502 ? -11.798 -22.011 33.571 1.00 27.13 500 ALA B O 1
ATOM 7963 N N . ALA B 1 503 ? -11.219 -20.085 32.555 1.00 25.82 501 ALA B N 1
ATOM 7964 C CA . ALA B 1 503 ? -12.512 -19.879 31.945 1.00 25.55 501 ALA B CA 1
ATOM 7965 C C . ALA B 1 503 ? -12.664 -20.693 30.688 1.00 26.82 501 ALA B C 1
ATOM 7966 O O . ALA B 1 503 ? -13.788 -21.081 30.327 1.00 25.53 501 ALA B O 1
ATOM 7976 N N . SER B 1 505 ? -10.671 -23.551 29.592 1.00 24.61 503 SER B N 1
ATOM 7977 C CA . SER B 1 505 ? -10.355 -24.978 29.541 1.00 24.92 503 SER B CA 1
ATOM 7978 C C . SER B 1 505 ? -10.880 -25.657 30.804 1.00 26.18 503 SER B C 1
ATOM 7979 O O . SER B 1 505 ? -10.922 -25.057 31.888 1.00 24.80 503 SER B O 1
ATOM 7982 N N . ARG B 1 506 ? -11.291 -26.900 30.645 1.00 26.28 504 ARG B N 1
ATOM 7983 C CA . ARG B 1 506 ? -11.618 -27.658 31.839 1.00 27.67 504 ARG B CA 1
ATOM 7984 C C . ARG B 1 506 ? -11.248 -29.101 31.670 1.00 27.48 504 ARG B C 1
ATOM 7985 O O . ARG B 1 506 ? -10.876 -29.538 30.584 1.00 28.33 504 ARG B O 1
ATOM 7993 N N . ILE B 1 507 ? -11.319 -29.837 32.770 1.00 27.23 505 ILE B N 1
ATOM 7994 C CA . ILE B 1 507 ? -10.907 -31.229 32.768 1.00 26.04 505 ILE B CA 1
ATOM 7995 C C . ILE B 1 507 ? -12.055 -32.063 32.217 1.00 28.90 505 ILE B C 1
ATOM 7996 O O . ILE B 1 507 ? -13.185 -31.976 32.700 1.00 30.29 505 ILE B O 1
ATOM 8001 N N . GLY B 1 508 ? -11.766 -32.864 31.200 1.00 26.27 506 GLY B N 1
ATOM 8002 C CA . GLY B 1 508 ? -12.761 -33.737 30.593 1.00 27.11 506 GLY B CA 1
ATOM 8003 C C . GLY B 1 508 ? -12.768 -35.117 31.231 1.00 29.47 506 GLY B C 1
ATOM 8004 O O . GLY B 1 508 ? -13.763 -35.847 31.154 1.00 32.03 506 GLY B O 1
ATOM 8005 N N . LYS B 1 509 ? -11.658 -35.491 31.863 1.00 25.78 507 LYS B N 1
ATOM 8006 C CA . LYS B 1 509 ? -11.530 -36.847 32.372 1.00 25.67 507 LYS B CA 1
ATOM 8007 C C . LYS B 1 509 ? -10.347 -36.875 33.290 1.00 25.20 507 LYS B C 1
ATOM 8008 O O . LYS B 1 509 ? -9.291 -36.317 32.985 1.00 23.63 507 LYS B O 1
ATOM 8014 N N . THR B 1 510 ? -10.524 -37.533 34.430 1.00 24.14 508 THR B N 1
ATOM 8015 C CA . THR B 1 510 ? -9.463 -37.666 35.374 1.00 23.90 508 THR B CA 1
ATOM 8016 C C . THR B 1 510 ? -9.213 -39.144 35.505 1.00 25.36 508 THR B C 1
ATOM 8017 O O . THR B 1 510 ? -10.135 -39.911 35.818 1.00 26.64 508 THR B O 1
ATOM 8021 N N . VAL B 1 511 ? -7.989 -39.553 35.210 1.00 22.12 509 VAL B N 1
ATOM 8022 C CA . VAL B 1 511 ? -7.616 -40.965 35.341 1.00 22.24 509 VAL B CA 1
ATOM 8023 C C . VAL B 1 511 ? -6.638 -41.092 36.478 1.00 22.15 509 VAL B C 1
ATOM 8024 O O . VAL B 1 511 ? -5.525 -40.622 36.430 1.00 21.69 509 VAL B O 1
ATOM 8028 N N . THR B 1 512 ? -7.064 -41.763 37.532 1.00 22.68 510 THR B N 1
ATOM 8029 C CA . THR B 1 512 ? -6.211 -41.911 38.679 1.00 21.44 510 THR B CA 1
ATOM 8030 C C . THR B 1 512 ? -5.419 -43.203 38.631 1.00 20.78 510 THR B C 1
ATOM 8031 O O . THR B 1 512 ? -5.825 -44.149 37.977 1.00 23.04 510 THR B O 1
ATOM 8035 N N . PRO B 1 513 ? -4.289 -43.254 39.343 1.00 21.81 511 PRO B N 1
ATOM 8036 C CA . PRO B 1 513 ? -3.615 -44.534 39.568 1.00 22.58 511 PRO B CA 1
ATOM 8037 C C . PRO B 1 513 ? -4.607 -45.493 40.198 1.00 24.21 511 PRO B C 1
ATOM 8038 O O . PRO B 1 513 ? -5.556 -45.088 40.904 1.00 23.43 511 PRO B O 1
ATOM 8042 N N . GLN B 1 514 ? -4.392 -46.759 39.941 1.00 23.39 512 GLN B N 1
ATOM 8043 C CA . GLN B 1 514 ? -5.259 -47.811 40.439 1.00 25.33 512 GLN B CA 1
ATOM 8044 C C . GLN B 1 514 ? -4.792 -48.322 41.811 1.00 25.84 512 GLN B C 1
ATOM 8045 O O . GLN B 1 514 ? -4.432 -47.517 42.668 1.00 27.15 512 GLN B O 1
ATOM 8051 N N . THR B 1 515 ? -4.740 -49.639 42.012 1.00 25.83 513 THR B N 1
ATOM 8052 C CA . THR B 1 515 ? -4.464 -50.219 43.317 1.00 25.73 513 THR B CA 1
ATOM 8053 C C . THR B 1 515 ? -3.005 -50.147 43.780 1.00 26.95 513 THR B C 1
ATOM 8054 O O . THR B 1 515 ? -2.062 -49.879 43.003 1.00 25.17 513 THR B O 1
ATOM 8058 N N . ASN B 1 516 ? -2.803 -50.407 45.065 1.00 26.51 514 ASN B N 1
ATOM 8059 C CA . ASN B 1 516 ? -1.451 -50.428 45.593 1.00 26.44 514 ASN B CA 1
ATOM 8060 C C . ASN B 1 516 ? -0.651 -51.556 44.951 1.00 24.27 514 ASN B C 1
ATOM 8061 O O . ASN B 1 516 ? 0.563 -51.422 44.792 1.00 24.29 514 ASN B O 1
ATOM 8066 N N . LYS B 1 517 ? -1.334 -52.672 44.650 1.00 24.17 515 LYS B N 1
ATOM 8067 C CA . LYS B 1 517 ? -0.719 -53.817 43.969 1.00 24.03 515 LYS B CA 1
ATOM 8068 C C . LYS B 1 517 ? -0.142 -53.397 42.622 1.00 24.32 515 LYS B C 1
ATOM 8069 O O . LYS B 1 517 ? 0.992 -53.751 42.293 1.00 21.62 515 LYS B O 1
ATOM 8075 N N . ILE B 1 518 ? -0.950 -52.675 41.839 1.00 22.10 516 ILE B N 1
ATOM 8076 C CA . ILE B 1 518 ? -0.503 -52.219 40.519 1.00 20.91 516 ILE B CA 1
ATOM 8077 C C . ILE B 1 518 ? 0.617 -51.206 40.698 1.00 21.36 516 ILE B C 1
ATOM 8078 O O . ILE B 1 518 ? 1.608 -51.255 39.987 1.00 21.23 516 ILE B O 1
ATOM 8083 N N . LYS B 1 519 ? 0.465 -50.275 41.621 1.00 21.73 517 LYS B N 1
ATOM 8084 C CA . LYS B 1 519 ? 1.521 -49.289 41.851 1.00 21.80 517 LYS B CA 1
ATOM 8085 C C . LYS B 1 519 ? 2.842 -49.926 42.254 1.00 21.72 517 LYS B C 1
ATOM 8086 O O . LYS B 1 519 ? 3.896 -49.531 41.732 1.00 18.89 517 LYS B O 1
ATOM 8092 N N . ALA B 1 520 ? 2.807 -50.928 43.139 1.00 21.13 518 ALA B N 1
ATOM 8093 C CA . ALA B 1 520 ? 4.031 -51.620 43.543 1.00 21.61 518 ALA B CA 1
ATOM 8094 C C . ALA B 1 520 ? 4.701 -52.389 42.379 1.00 19.54 518 ALA B C 1
ATOM 8095 O O . ALA B 1 520 ? 5.917 -52.440 42.286 1.00 19.16 518 ALA B O 1
ATOM 8097 N N . TYR B 1 521 ? 3.886 -52.957 41.529 1.00 19.40 519 TYR B N 1
ATOM 8098 C CA . TYR B 1 521 ? 4.385 -53.585 40.299 1.00 17.85 519 TYR B CA 1
ATOM 8099 C C . TYR B 1 521 ? 5.224 -52.572 39.502 1.00 17.79 519 TYR B C 1
ATOM 8100 O O . TYR B 1 521 ? 6.346 -52.892 39.057 1.00 16.93 519 TYR B O 1
ATOM 8109 N N . TYR B 1 522 ? 4.691 -51.362 39.313 1.00 17.81 520 TYR B N 1
ATOM 8110 C CA . TYR B 1 522 ? 5.462 -50.342 38.590 1.00 16.12 520 TYR B CA 1
ATOM 8111 C C . TYR B 1 522 ? 6.727 -49.916 39.335 1.00 17.03 520 TYR B C 1
ATOM 8112 O O . TYR B 1 522 ? 7.731 -49.550 38.753 1.00 16.15 520 TYR B O 1
ATOM 8121 N N . ASP B 1 523 ? 6.674 -49.903 40.679 1.00 16.41 521 ASP B N 1
ATOM 8122 C CA . ASP B 1 523 ? 7.898 -49.650 41.447 1.00 17.33 521 ASP B CA 1
ATOM 8123 C C . ASP B 1 523 ? 9.013 -50.644 41.119 1.00 17.88 521 ASP B C 1
ATOM 8124 O O . ASP B 1 523 ? 10.198 -50.275 41.004 1.00 17.16 521 ASP B O 1
ATOM 8129 N N . ARG B 1 524 ? 8.632 -51.907 41.012 1.00 16.33 522 ARG B N 1
ATOM 8130 C CA . ARG B 1 524 ? 9.582 -52.952 40.617 1.00 16.75 522 ARG B CA 1
ATOM 8131 C C . ARG B 1 524 ? 10.027 -52.756 39.170 1.00 16.39 522 ARG B C 1
ATOM 8132 O O . ARG B 1 524 ? 11.202 -52.848 38.873 1.00 15.27 522 ARG B O 1
ATOM 8140 N N . LYS B 1 525 ? 9.075 -52.494 38.278 1.00 15.59 523 LYS B N 1
ATOM 8141 C CA . LYS B 1 525 ? 9.455 -52.195 36.869 1.00 14.92 523 LYS B CA 1
ATOM 8142 C C . LYS B 1 525 ? 10.433 -51.041 36.769 1.00 15.23 523 LYS B C 1
ATOM 8143 O O . LYS B 1 525 ? 11.309 -51.013 35.899 1.00 15.00 523 LYS B O 1
ATOM 8149 N N . TYR B 1 526 ? 10.259 -50.052 37.623 1.00 14.10 524 TYR B N 1
ATOM 8150 C CA . TYR B 1 526 ? 11.112 -48.877 37.625 1.00 14.79 524 TYR B CA 1
ATOM 8151 C C . TYR B 1 526 ? 12.502 -49.194 38.127 1.00 14.54 524 TYR B C 1
ATOM 8152 O O . TYR B 1 526 ? 13.472 -48.599 37.659 1.00 15.72 524 TYR B O 1
ATOM 8161 N N . ARG B 1 527 ? 12.583 -50.124 39.068 1.00 15.77 525 ARG B N 1
ATOM 8162 C CA . ARG B 1 527 ? 13.904 -50.586 39.513 1.00 15.76 525 ARG B CA 1
ATOM 8163 C C . ARG B 1 527 ? 14.609 -51.247 38.306 1.00 15.31 525 ARG B C 1
ATOM 8164 O O . ARG B 1 527 ? 15.805 -51.057 38.109 1.00 15.89 525 ARG B O 1
ATOM 8172 N N . VAL B 1 528 ? 13.880 -52.060 37.544 1.00 14.61 526 VAL B N 1
ATOM 8173 C CA . VAL B 1 528 ? 14.470 -52.672 36.328 1.00 15.20 526 VAL B CA 1
ATOM 8174 C C . VAL B 1 528 ? 14.864 -51.599 35.325 1.00 14.36 526 VAL B C 1
ATOM 8175 O O . VAL B 1 528 ? 15.949 -51.666 34.729 1.00 14.87 526 VAL B O 1
ATOM 8179 N N . PHE B 1 529 ? 13.966 -50.634 35.088 1.00 14.06 527 PHE B N 1
ATOM 8180 C CA . PHE B 1 529 ? 14.247 -49.511 34.177 1.00 15.66 527 PHE B CA 1
ATOM 8181 C C . PHE B 1 529 ? 15.583 -48.825 34.481 1.00 14.83 527 PHE B C 1
ATOM 8182 O O . PHE B 1 529 ? 16.379 -48.611 33.589 1.00 13.90 527 PHE B O 1
ATOM 8190 N N . HIS B 1 530 ? 15.846 -48.516 35.757 1.00 15.03 528 HIS B N 1
ATOM 8191 C CA . HIS B 1 530 ? 17.121 -47.927 36.152 1.00 16.27 528 HIS B CA 1
ATOM 8192 C C . HIS B 1 530 ? 18.315 -48.871 36.037 1.00 16.61 528 HIS B C 1
ATOM 8193 O O . HIS B 1 530 ? 19.417 -48.477 35.603 1.00 15.89 528 HIS B O 1
ATOM 8200 N N . GLN B 1 531 ? 18.083 -50.140 36.365 1.00 14.93 529 GLN B N 1
ATOM 8201 C CA . GLN B 1 531 ? 19.175 -51.075 36.285 1.00 16.30 529 GLN B CA 1
ATOM 8202 C C . GLN B 1 531 ? 19.609 -51.248 34.819 1.00 14.85 529 GLN B C 1
ATO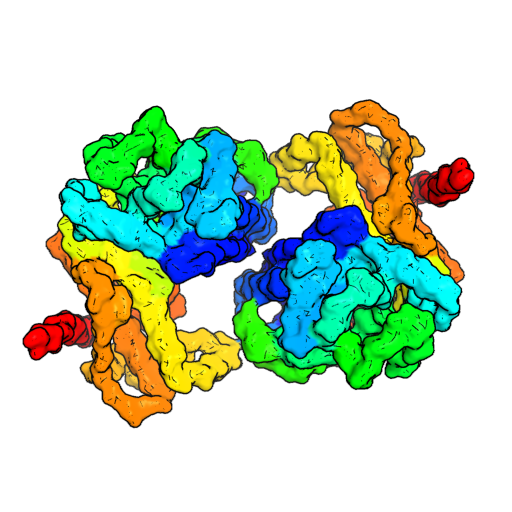M 8203 O O . GLN B 1 531 ? 20.798 -51.400 34.535 1.00 15.86 529 GLN B O 1
ATOM 8217 N N . TYR B 1 533 ? 19.884 -49.088 32.494 1.00 14.44 531 TYR B N 1
ATOM 8218 C CA . TYR B 1 533 ? 20.827 -48.037 32.112 1.00 15.42 531 TYR B CA 1
ATOM 8219 C C . TYR B 1 533 ? 22.242 -48.404 32.609 1.00 15.35 531 TYR B C 1
ATOM 8220 O O . TYR B 1 533 ? 23.226 -48.323 31.864 1.00 14.01 531 TYR B O 1
ATOM 8229 N N . HIS B 1 534 ? 22.315 -48.841 33.849 1.00 15.27 532 HIS B N 1
ATOM 8230 C CA . HIS B 1 534 ? 23.612 -49.186 34.406 1.00 17.20 532 HIS B CA 1
ATOM 8231 C C . HIS B 1 534 ? 24.190 -50.376 33.656 1.00 15.57 532 HIS B C 1
ATOM 8232 O O . HIS B 1 534 ? 25.381 -50.406 33.399 1.00 15.73 532 HIS B O 1
ATOM 8239 N N . ASP B 1 535 ? 23.320 -51.285 33.217 1.00 14.73 533 ASP B N 1
ATOM 8240 C CA . ASP B 1 535 ? 23.808 -52.478 32.476 1.00 15.22 533 ASP B CA 1
ATOM 8241 C C . ASP B 1 535 ? 24.370 -52.027 31.134 1.00 14.82 533 ASP B C 1
ATOM 8242 O O . ASP B 1 535 ? 25.395 -52.511 30.672 1.00 13.93 533 ASP B O 1
ATOM 8247 N N . HIS B 1 536 ? 23.640 -51.122 30.454 1.00 15.21 534 HIS B N 1
ATOM 8248 C CA . HIS B 1 536 ? 24.099 -50.560 29.202 1.00 15.49 534 HIS B CA 1
ATOM 8249 C C . HIS B 1 536 ? 25.485 -49.967 29.336 1.00 16.61 534 HIS B C 1
ATOM 8250 O O . HIS B 1 536 ? 26.360 -50.165 28.487 1.00 14.83 534 HIS B O 1
ATOM 8265 N N . ARG B 1 538 ? 27.719 -50.655 31.579 1.00 15.57 536 ARG B N 1
ATOM 8266 C CA . ARG B 1 538 ? 28.641 -51.740 31.880 1.00 16.96 536 ARG B CA 1
ATOM 8267 C C . ARG B 1 538 ? 29.050 -52.486 30.566 1.00 18.08 536 ARG B C 1
ATOM 8268 O O . ARG B 1 538 ? 30.214 -52.813 30.381 1.00 16.80 536 ARG B O 1
ATOM 8276 N N . TYR B 1 539 ? 28.104 -52.730 29.649 1.00 16.91 537 TYR B N 1
ATOM 8277 C CA . TYR B 1 539 ? 28.506 -53.370 28.405 1.00 16.39 537 TYR B CA 1
ATOM 8278 C C . TYR B 1 539 ? 29.527 -52.497 27.692 1.00 16.70 537 TYR B C 1
ATOM 8279 O O . TYR B 1 539 ? 30.445 -52.962 27.147 1.00 17.04 537 TYR B O 1
ATOM 8288 N N . GLN B 1 540 ? 29.292 -51.206 27.697 1.00 17.45 538 GLN B N 1
ATOM 8289 C CA . GLN B 1 540 ? 30.195 -50.303 27.047 1.00 19.19 538 GLN B CA 1
ATOM 8290 C C . GLN B 1 540 ? 31.611 -50.376 27.671 1.00 19.76 538 GLN B C 1
ATOM 8291 O O . GLN B 1 540 ? 32.581 -50.386 26.989 1.00 19.73 538 GLN B O 1
ATOM 8297 N N . ALA B 1 541 ? 31.650 -50.429 28.983 1.00 18.49 539 ALA B N 1
ATOM 8298 C CA . ALA B 1 541 ? 32.894 -50.549 29.720 1.00 19.53 539 ALA B CA 1
ATOM 8299 C C . ALA B 1 541 ? 33.634 -51.852 29.408 1.00 21.28 539 ALA B C 1
ATOM 8300 O O . ALA B 1 541 ? 34.795 -51.843 29.185 1.00 23.46 539 ALA B O 1
ATOM 8302 N N . LEU B 1 542 ? 32.914 -52.960 29.394 1.00 19.39 540 LEU B N 1
ATOM 8303 C CA . LEU B 1 542 ? 33.462 -54.236 29.005 1.00 19.08 540 LEU B CA 1
ATOM 8304 C C . LEU B 1 542 ? 34.040 -54.251 27.596 1.00 21.12 540 LEU B C 1
ATOM 8305 O O . LEU B 1 542 ? 34.995 -54.895 27.359 1.00 22.03 540 LEU B O 1
ATOM 8318 N N . GLN B 1 544 ? 35.409 -51.729 26.014 1.00 23.82 542 GLN B N 1
ATOM 8319 C CA . GLN B 1 544 ? 36.580 -50.852 25.925 1.00 30.05 542 GLN B CA 1
ATOM 8320 C C . GLN B 1 544 ? 37.907 -51.543 26.159 1.00 31.84 542 GLN B C 1
ATOM 8321 O O . GLN B 1 544 ? 38.036 -52.404 27.003 1.00 33.63 542 GLN B O 1
#

Secondary structure (DSSP, 8-state):
--EEEEEEE-SSEEEEEEEETT---EEEEEE----SBTTB-EE-HHHHHHHHHHHHHHHHHHHT--GGGEEEEEEEE-S-EEEEETTS-B---STT--TT--EE----TTHHHHHHHHHHT-GGGGGBTT------HHHHHHHHH--HHHHHEEEEEEHHHHHHHHHHS--PEEHHHHHHHS--BTTTTB--HHHHHHHT-GGGGHHHHTTT-S-EE--PBPBTBS-HHHHH----TT-EEB--EEHHHHHHHHHTTPPPTTS----TTT----B-SSSEE----S----TTSEEEEETSSSTT-EEEE-EES-SHHHHHHHHHTSTTHHHHHHHHHHTT--HHHHHHHHHH---SGGGGGGGGTT-----BTBB-SSS-BTT------S--S--SS---HHHHHHHHHHHHHHHHHHH---SS------BSGGGG-HHHHHHHHHHH----EES-S---TTT--TTTTTSSSSTTT-----EEE------HHHHHHHHHHHHHHH------TTT--/---EEEEEEE-SSEEEEEEE-TT---EEEEEE-----STT--EE-HHHHHHHHHHHHHHHHHHHT--GGGEEEEEEEE-S-EEEEETTS-B---STT--TT--EE----TTHHHHHHHHHTT-GGGGGGTT------HHHHHHHHH--HHHHHEEEEEEHHHHHHHHHHS---EEHHHHHHHS--BTTTTB--HHHHHHHT-GGGGHHHHTTT-S-EE--PBPBTBS-HHHHH----TT-EEB--EEHHHHHHHHHHT--SSTTS----TT----B-SSSEE----S----TTSEEEEETSSSTT-EEEE-EES-SHHHHHHHHHTSTTHHHHHHHHHHTT--HHHHHHHHHH---SGGGSGGGGTT-----BTBB-TTT-BTT------S--S--SS---HHHHHHHHHHHHHHHHHHH---SS------BSTTTT-HHHHHHHHHHHT---EESSS---TTT--HHHHTSSSSTTT-----EEE------HHHHHHHHHHHHHHH------TTT--